Protein 1Q2F (pdb70)

Sequence (32 aa):
PPLSQETFSDLWKLLKKWKMRRNQFWVKVQRGPPLSQETFSDLWKLLKKWKMRRNQFWVKVQRGPPLSQETFSDLWKLLKKWKMRRNQFWVKVQRGPPLSQETFSDLWKLLKKWKMRRNQFWVKVQRGPPLSQETFSDLWKLLKKWKMRRNQFWVKVQRGPPLSQETFSDLWKLLKKWKMRRNQFWVKVQRGPPLSQETFSDLWKLLKKWKMRRNQFWVKVQRGPPLSQETFSDLWKLLKKWKMRRNQFWVKVQRGPPLSQETFSDLWKLLKKWKMRRNQFWVKVQRGPPLSQETFSDLWKLLKKWKMRRNQFWVKVQRGPPLSQETFSDLWKLLKKWKMRRNQFWVKVQRGPPLSQETFSDLWKLLKKWKMRRNQFWVKVQRGPPLSQETFSDLWKLLKKWKMRRNQFWVKVQRGPPLSQETFSDLWKLLKKWKMRRNQFWVKVQRGPPLSQETFSDLWKLLKKWKMRRNQFWVKVQRGPPLSQETFSDLWKLLKKWKMRRNQFWVKVQRGPPLSQETFSDLWKLLKKWKMRRNQFWVKVQRGPPLSQETFSDLWKLLKKWKMRRNQFWVKVQRGPPLSQETFSDLWKLLKKWKMRRNQFWVKVQRGPPLSQETFSDLWKLLKKWKMRRNQFWVKVQRGPPLSQETFSDLWKLLKKWKMRRNQFWVKVQRGPPLSQETFSDLWKLLKKWKMRRNQFWVKVQRGPPLSQETFSDLWKLLKKWKMRRNQFWVKVQRGPPLSQETFSDLWKLLKKWKMRRNQFWVKVQRGPPLSQETFSDLWKLLKKWKMRRNQFWVKVQRGPPLSQETFSDLWKLLKKWKMRRNQFWVKVQRGPPLSQETFSDLWKLLKKWKMRRNQFWVKVQRGPPLSQETFSDLWKLLKKWKMRRNQFWVKVQRGPPLSQETFSDLWKLLKKWKMRRNQFWVKVQRGPPLSQETFSDLWKLLKKWKMRRNQFWVKVQRG

Solvent-accessible surface area: 3358 Å² total; per-residue (Å²): 176,70,136,77,153,120,36,91,84,77,71,155,120,58,71,136,115,99,94,79,108,105,68,122,125,101,63,138,107,119,184,99

Nearest PDB structures (foldseek):
  1q2f-assembly1_A  TM=9.184E-01  e=1.263E-04  unclassified
  1q2f-assembly1_A  TM=9.815E-01  e=1.224E-04  unclassified
  1q2f-assembly1_A  TM=8.324E-01  e=9.329E-05  unclassified
  1q2f-assembly1_A  TM=7.516E-01  e=2.351E-04  unclassified
  1q2f-assembly1_A  TM=8.187E-01  e=6.203E-05  unclassified

Radius of gyration: 11.91 Å; Cα contacts (8 Å, |Δi|>4): 10; chains: 1; bounding box: 34×18×10 Å

Secondary structure (DSSP, 8-state):
---SSTTTTTHHHHTTTSHHIIIIIHHHHH--

Structure (mmCIF, N/CA/C/O backbone):
data_1Q2F
#
_entry.id   1Q2F
#
loop_
_atom_site.group_PDB
_atom_site.id
_atom_site.type_symbol
_atom_site.label_atom_id
_atom_site.label_alt_id
_atom_site.label_comp_id
_atom_site.label_asym_id
_atom_site.label_entity_id
_atom_site.label_seq_id
_atom_site.pdbx_PDB_ins_code
_atom_site.Cartn_x
_atom_site.Cartn_y
_atom_site.Cartn_z
_atom_site.occupancy
_atom_site.B_iso_or_equiv
_atom_site.auth_seq_id
_atom_site.auth_comp_id
_atom_site.auth_asym_id
_atom_site.auth_atom_id
_atom_site.pdbx_PDB_model_num
ATOM 1 N N . PRO A 1 1 ? -10.574 11.545 2.977 1.00 0.00 1 PRO A N 1
ATOM 2 C CA . PRO A 1 1 ? -11.806 10.795 2.859 1.00 0.00 1 PRO A CA 1
ATOM 3 C C . PRO A 1 1 ? -12.166 10.633 1.389 1.00 0.00 1 PRO A C 1
ATOM 4 O O . PRO A 1 1 ? -12.389 11.620 0.690 1.00 0.00 1 PRO A O 1
ATOM 15 N N . PRO A 1 2 ? -12.222 9.385 0.921 1.00 0.00 2 PRO A N 1
ATOM 16 C CA . PRO A 1 2 ? -12.547 9.040 -0.447 1.00 0.00 2 PRO A CA 1
ATOM 17 C C . PRO A 1 2 ? -14.031 9.274 -0.692 1.00 0.00 2 PRO A C 1
ATOM 18 O O . PRO A 1 2 ? -14.684 9.984 0.068 1.00 0.00 2 PRO A O 1
ATOM 29 N N . LEU A 1 3 ? -14.563 8.674 -1.760 1.00 0.00 3 LEU A N 1
ATOM 30 C CA . LEU A 1 3 ? -15.964 8.820 -2.102 1.00 0.00 3 LEU A CA 1
ATOM 31 C C . LEU A 1 3 ? -16.752 7.633 -1.568 1.00 0.00 3 LEU A C 1
ATOM 32 O O . LEU A 1 3 ? -17.885 7.399 -1.984 1.00 0.00 3 LEU A O 1
ATOM 48 N N . SER A 1 4 ? -16.150 6.882 -0.642 1.00 0.00 4 SER A N 1
ATOM 49 C CA . SER A 1 4 ? -16.799 5.726 -0.057 1.00 0.00 4 SER A CA 1
ATOM 50 C C . SER A 1 4 ? -17.166 4.731 -1.149 1.00 0.00 4 SER A C 1
ATOM 51 O O . SER A 1 4 ? -18.012 5.017 -1.994 1.00 0.00 4 SER A O 1
ATOM 59 N N . GLN A 1 5 ? -16.527 3.559 -1.130 1.00 0.00 5 GLN A N 1
ATOM 60 C CA . GLN A 1 5 ? -16.789 2.530 -2.116 1.00 0.00 5 GLN A CA 1
ATOM 61 C C . GLN A 1 5 ? -15.892 2.736 -3.329 1.00 0.00 5 GLN A C 1
ATOM 62 O O . GLN A 1 5 ? -15.414 1.771 -3.920 1.00 0.00 5 GLN A O 1
ATOM 76 N N . GLU A 1 6 ? -15.664 3.999 -3.698 1.00 0.00 6 GLU A N 1
ATOM 77 C CA . GLU A 1 6 ? -14.825 4.320 -4.835 1.00 0.00 6 GLU A CA 1
ATOM 78 C C . GLU A 1 6 ? -13.494 3.591 -4.721 1.00 0.00 6 GLU A C 1
ATOM 79 O O . GLU A 1 6 ? -13.045 2.961 -5.676 1.00 0.00 6 GLU A O 1
ATOM 91 N N . THR A 1 7 ? -12.862 3.676 -3.548 1.00 0.00 7 THR A N 1
ATOM 92 C CA . THR A 1 7 ? -11.590 3.023 -3.320 1.00 0.00 7 THR A CA 1
ATOM 93 C C . THR A 1 7 ? -11.815 1.650 -2.701 1.00 0.00 7 THR A C 1
ATOM 94 O O . THR A 1 7 ? -12.041 0.675 -3.414 1.00 0.00 7 THR A O 1
ATOM 105 N N . PHE A 1 8 ? -11.753 1.577 -1.370 1.00 0.00 8 PHE A N 1
ATOM 106 C CA . PHE A 1 8 ? -11.950 0.326 -0.665 1.00 0.00 8 PHE A CA 1
ATOM 107 C C . PHE A 1 8 ? -11.969 -0.829 -1.657 1.00 0.00 8 PHE A C 1
ATOM 108 O O . PHE A 1 8 ? -11.097 -1.694 -1.622 1.00 0.00 8 PHE A O 1
ATOM 125 N N . SER A 1 9 ? -12.968 -0.840 -2.543 1.00 0.00 9 SER A N 1
ATOM 126 C CA . SER A 1 9 ? -13.093 -1.886 -3.538 1.00 0.00 9 SER A CA 1
ATOM 127 C C . SER A 1 9 ? -11.712 -2.368 -3.957 1.00 0.00 9 SER A C 1
ATOM 128 O O . SER A 1 9 ? -11.383 -3.540 -3.788 1.00 0.00 9 SER A O 1
ATOM 136 N N . ASP A 1 10 ? -10.901 -1.460 -4.506 1.00 0.00 10 ASP A N 1
ATOM 137 C CA . ASP A 1 10 ? -9.562 -1.797 -4.945 1.00 0.00 10 ASP A CA 1
ATOM 138 C C . ASP A 1 10 ? -8.544 -1.265 -3.947 1.00 0.00 10 ASP A C 1
ATOM 139 O O . ASP A 1 10 ? -7.394 -1.699 -3.941 1.00 0.00 10 ASP A O 1
ATOM 148 N N . LEU A 1 11 ? -8.969 -0.323 -3.102 1.00 0.00 11 LEU A N 1
ATOM 149 C CA . LEU A 1 11 ? -8.094 0.261 -2.105 1.00 0.00 11 LEU A CA 1
ATOM 150 C C . LEU A 1 11 ? -7.745 -0.779 -1.050 1.00 0.00 11 LEU A C 1
ATOM 151 O O . LEU A 1 11 ? -6.601 -1.218 -0.962 1.00 0.00 11 LEU A O 1
ATOM 167 N N . TRP A 1 12 ? -8.736 -1.172 -0.246 1.00 0.00 12 TRP A N 1
ATOM 168 C CA . TRP A 1 12 ? -8.525 -2.158 0.795 1.00 0.00 12 TRP A CA 1
ATOM 169 C C . TRP A 1 12 ? -7.827 -3.381 0.217 1.00 0.00 12 TRP A C 1
ATOM 170 O O . TRP A 1 12 ? -6.993 -3.994 0.880 1.00 0.00 12 TRP A O 1
ATOM 191 N N . LYS A 1 13 ? -8.170 -3.735 -1.024 1.00 0.00 13 LYS A N 1
ATOM 192 C CA . LYS A 1 13 ? -7.575 -4.881 -1.682 1.00 0.00 13 LYS A CA 1
ATOM 193 C C . LYS A 1 13 ? -6.147 -4.556 -2.098 1.00 0.00 13 LYS A C 1
ATOM 194 O O . LYS A 1 13 ? -5.296 -5.440 -2.148 1.00 0.00 13 LYS A O 1
ATOM 213 N N . LEU A 1 14 ? -5.887 -3.280 -2.396 1.00 0.00 14 LEU A N 1
ATOM 214 C CA . LEU A 1 14 ? -4.566 -2.845 -2.805 1.00 0.00 14 LEU A CA 1
ATOM 215 C C . LEU A 1 14 ? -3.544 -3.231 -1.746 1.00 0.00 14 LEU A C 1
ATOM 216 O O . LEU A 1 14 ? -2.498 -3.792 -2.065 1.00 0.00 14 LEU A O 1
ATOM 232 N N . LEU A 1 15 ? -3.849 -2.929 -0.481 1.00 0.00 15 LEU A N 1
ATOM 233 C CA . LEU A 1 15 ? -2.958 -3.245 0.617 1.00 0.00 15 LEU A CA 1
ATOM 234 C C . LEU A 1 15 ? -2.812 -4.755 0.745 1.00 0.00 15 LEU A C 1
ATOM 235 O O . LEU A 1 15 ? -1.933 -5.237 1.457 1.00 0.00 15 LEU A O 1
ATOM 251 N N . LYS A 1 16 ? -3.675 -5.501 0.053 1.00 0.00 16 LYS A N 1
ATOM 252 C CA . LYS A 1 16 ? -3.637 -6.949 0.094 1.00 0.00 16 LYS A CA 1
ATOM 253 C C . LYS A 1 16 ? -2.486 -7.461 -0.762 1.00 0.00 16 LYS A C 1
ATOM 254 O O . LYS A 1 16 ? -2.414 -8.650 -1.062 1.00 0.00 16 LYS A O 1
ATOM 273 N N . LYS A 1 17 ? -1.585 -6.558 -1.154 1.00 0.00 17 LYS A N 1
ATOM 274 C CA . LYS A 1 17 ? -0.445 -6.922 -1.971 1.00 0.00 17 LYS A CA 1
ATOM 275 C C . LYS A 1 17 ? 0.585 -5.802 -1.954 1.00 0.00 17 LYS A C 1
ATOM 276 O O . LYS A 1 17 ? 1.786 -6.059 -1.961 1.00 0.00 17 LYS A O 1
ATOM 295 N N . TRP A 1 18 ? 0.112 -4.553 -1.932 1.00 0.00 18 TRP A N 1
ATOM 296 C CA . TRP A 1 18 ? 0.995 -3.405 -1.912 1.00 0.00 18 TRP A CA 1
ATOM 297 C C . TRP A 1 18 ? 1.629 -3.262 -0.536 1.00 0.00 18 TRP A C 1
ATOM 298 O O . TRP A 1 18 ? 2.826 -3.008 -0.424 1.00 0.00 18 TRP A O 1
ATOM 319 N N . LYS A 1 19 ? 0.822 -3.427 0.515 1.00 0.00 19 LYS A N 1
ATOM 320 C CA . LYS A 1 19 ? 1.308 -3.316 1.875 1.00 0.00 19 LYS A CA 1
ATOM 321 C C . LYS A 1 19 ? 2.712 -3.894 1.973 1.00 0.00 19 LYS A C 1
ATOM 322 O O . LYS A 1 19 ? 3.589 -3.299 2.595 1.00 0.00 19 LYS A O 1
ATOM 341 N N . MET A 1 20 ? 2.925 -5.058 1.355 1.00 0.00 20 MET A N 1
ATOM 342 C CA . MET A 1 20 ? 4.219 -5.708 1.378 1.00 0.00 20 MET A CA 1
ATOM 343 C C . MET A 1 20 ? 5.325 -4.663 1.334 1.00 0.00 20 MET A C 1
ATOM 344 O O . MET A 1 20 ? 6.296 -4.751 2.082 1.00 0.00 20 MET A O 1
ATOM 358 N N . ARG A 1 21 ? 5.174 -3.671 0.454 1.00 0.00 21 ARG A N 1
ATOM 359 C CA . ARG A 1 21 ? 6.158 -2.615 0.316 1.00 0.00 21 ARG A CA 1
ATOM 360 C C . ARG A 1 21 ? 5.778 -1.438 1.203 1.00 0.00 21 ARG A C 1
ATOM 361 O O . ARG A 1 21 ? 6.626 -0.883 1.898 1.00 0.00 21 ARG A O 1
ATOM 382 N N . ARG A 1 22 ? 4.499 -1.057 1.177 1.00 0.00 22 ARG A N 1
ATOM 383 C CA . ARG A 1 22 ? 4.014 0.050 1.975 1.00 0.00 22 ARG A CA 1
ATOM 384 C C . ARG A 1 22 ? 4.150 -0.282 3.455 1.00 0.00 22 ARG A C 1
ATOM 385 O O . ARG A 1 22 ? 3.545 0.375 4.299 1.00 0.00 22 ARG A O 1
ATOM 406 N N . ASN A 1 23 ? 4.949 -1.305 3.768 1.00 0.00 23 ASN A N 1
ATOM 407 C CA . ASN A 1 23 ? 5.159 -1.716 5.141 1.00 0.00 23 ASN A CA 1
ATOM 408 C C . ASN A 1 23 ? 6.592 -2.195 5.326 1.00 0.00 23 ASN A C 1
ATOM 409 O O . ASN A 1 23 ? 6.913 -2.830 6.328 1.00 0.00 23 ASN A O 1
ATOM 420 N N . GLN A 1 24 ? 7.455 -1.889 4.354 1.00 0.00 24 GLN A N 1
ATOM 421 C CA . GLN A 1 24 ? 8.846 -2.290 4.414 1.00 0.00 24 GLN A CA 1
ATOM 422 C C . GLN A 1 24 ? 9.634 -1.585 3.318 1.00 0.00 24 GLN A C 1
ATOM 423 O O . GLN A 1 24 ? 10.015 -0.427 3.471 1.00 0.00 24 GLN A O 1
ATOM 437 N N . PHE A 1 25 ? 9.878 -2.288 2.209 1.00 0.00 25 PHE A N 1
ATOM 438 C CA . PHE A 1 25 ? 10.617 -1.725 1.097 1.00 0.00 25 PHE A CA 1
ATOM 439 C C . PHE A 1 25 ? 10.299 -0.243 0.962 1.00 0.00 25 PHE A C 1
ATOM 440 O O . PHE A 1 25 ? 11.183 0.559 0.669 1.00 0.00 25 PHE A O 1
ATOM 457 N N . TRP A 1 26 ? 9.033 0.121 1.177 1.00 0.00 26 TRP A N 1
ATOM 458 C CA . TRP A 1 26 ? 8.611 1.504 1.079 1.00 0.00 26 TRP A CA 1
ATOM 459 C C . TRP A 1 26 ? 9.541 2.388 1.898 1.00 0.00 26 TRP A C 1
ATOM 460 O O . TRP A 1 26 ? 9.939 3.460 1.446 1.00 0.00 26 TRP A O 1
ATOM 481 N N . VAL A 1 27 ? 9.886 1.936 3.105 1.00 0.00 27 VAL A N 1
ATOM 482 C CA . VAL A 1 27 ? 10.766 2.685 3.980 1.00 0.00 27 VAL A CA 1
ATOM 483 C C . VAL A 1 27 ? 11.893 3.306 3.167 1.00 0.00 27 VAL A C 1
ATOM 484 O O . VAL A 1 27 ? 12.218 4.478 3.347 1.00 0.00 27 VAL A O 1
ATOM 497 N N . LYS A 1 28 ? 12.489 2.518 2.270 1.00 0.00 28 LYS A N 1
ATOM 498 C CA . LYS A 1 28 ? 13.574 2.995 1.437 1.00 0.00 28 LYS A CA 1
ATOM 499 C C . LYS A 1 28 ? 13.079 4.115 0.532 1.00 0.00 28 LYS A C 1
ATOM 500 O O . LYS A 1 28 ? 13.799 5.079 0.283 1.00 0.00 28 LYS A O 1
ATOM 519 N N . VAL A 1 29 ? 11.845 3.984 0.040 1.00 0.00 29 VAL A N 1
ATOM 520 C CA . VAL A 1 29 ? 11.260 4.982 -0.832 1.00 0.00 29 VAL A CA 1
ATOM 521 C C . VAL A 1 29 ? 11.502 6.371 -0.261 1.00 0.00 29 VAL A C 1
ATOM 522 O O . VAL A 1 29 ? 11.370 7.367 -0.969 1.00 0.00 29 VAL A O 1
ATOM 535 N N . GLN A 1 30 ? 11.859 6.436 1.024 1.00 0.00 30 GLN A N 1
ATOM 536 C CA . GLN A 1 30 ? 12.117 7.702 1.682 1.00 0.00 30 GLN A CA 1
ATOM 537 C C . GLN A 1 30 ? 13.611 7.990 1.680 1.00 0.00 30 GLN A C 1
ATOM 538 O O . GLN A 1 30 ? 14.027 9.123 1.448 1.00 0.00 30 GLN A O 1
ATOM 552 N N . ARG A 1 31 ? 14.419 6.959 1.939 1.00 0.00 31 ARG A N 1
ATOM 553 C CA . ARG A 1 31 ? 15.861 7.105 1.967 1.00 0.00 31 ARG A CA 1
ATOM 554 C C . ARG A 1 31 ? 16.227 8.524 2.379 1.00 0.00 31 ARG A C 1
ATOM 555 O O . ARG A 1 31 ? 16.392 9.396 1.528 1.00 0.00 31 ARG A O 1
ATOM 576 N N . GLY A 1 32 ? 16.355 8.755 3.687 1.00 0.00 32 GLY A N 1
ATOM 577 C CA . GLY A 1 32 ? 16.700 10.067 4.198 1.00 0.00 32 GLY A CA 1
ATOM 578 C C . GLY A 1 32 ? 15.678 11.098 3.741 1.00 0.00 32 GLY A C 1
ATOM 579 O O . GLY A 1 32 ? 15.886 12.298 3.906 1.00 0.00 32 GLY A O 1
ATOM 583 N N . PRO A 1 1 ? -11.411 11.973 1.227 1.00 0.00 1 PRO A N 2
ATOM 584 C CA . PRO A 1 1 ? -12.811 11.617 1.319 1.00 0.00 1 PRO A CA 2
ATOM 585 C C . PRO A 1 1 ? -13.341 11.268 -0.064 1.00 0.00 1 PRO A C 2
ATOM 586 O O . PRO A 1 1 ? -13.995 12.088 -0.706 1.00 0.00 1 PRO A O 2
ATOM 597 N N . PRO A 1 2 ? -13.057 10.048 -0.524 1.00 0.00 2 PRO A N 2
ATOM 598 C CA . PRO A 1 2 ? -13.477 9.544 -1.814 1.00 0.00 2 PRO A CA 2
ATOM 599 C C . PRO A 1 2 ? -14.973 9.263 -1.791 1.00 0.00 2 PRO A C 2
ATOM 600 O O . PRO A 1 2 ? -15.527 8.756 -2.763 1.00 0.00 2 PRO A O 2
ATOM 611 N N . LEU A 1 3 ? -15.626 9.594 -0.674 1.00 0.00 3 LEU A N 2
ATOM 612 C CA . LEU A 1 3 ? -17.051 9.376 -0.529 1.00 0.00 3 LEU A CA 2
ATOM 613 C C . LEU A 1 3 ? -17.309 7.959 -0.037 1.00 0.00 3 LEU A C 2
ATOM 614 O O . LEU A 1 3 ? -18.458 7.563 0.148 1.00 0.00 3 LEU A O 2
ATOM 630 N N . SER A 1 4 ? -16.236 7.194 0.176 1.00 0.00 4 SER A N 2
ATOM 631 C CA . SER A 1 4 ? -16.352 5.828 0.646 1.00 0.00 4 SER A CA 2
ATOM 632 C C . SER A 1 4 ? -16.784 4.923 -0.499 1.00 0.00 4 SER A C 2
ATOM 633 O O . SER A 1 4 ? -17.663 5.283 -1.280 1.00 0.00 4 SER A O 2
ATOM 641 N N . GLN A 1 5 ? -16.165 3.744 -0.597 1.00 0.00 5 GLN A N 2
ATOM 642 C CA . GLN A 1 5 ? -16.488 2.796 -1.643 1.00 0.00 5 GLN A CA 2
ATOM 643 C C . GLN A 1 5 ? -15.624 3.062 -2.867 1.00 0.00 5 GLN A C 2
ATOM 644 O O . GLN A 1 5 ? -15.205 2.129 -3.549 1.00 0.00 5 GLN A O 2
ATOM 658 N N . GLU A 1 6 ? -15.355 4.340 -3.145 1.00 0.00 6 GLU A N 2
ATOM 659 C CA . GLU A 1 6 ? -14.542 4.719 -4.283 1.00 0.00 6 GLU A CA 2
ATOM 660 C C . GLU A 1 6 ? -13.231 3.944 -4.265 1.00 0.00 6 GLU A C 2
ATOM 661 O O . GLU A 1 6 ? -12.829 3.375 -5.277 1.00 0.00 6 GLU A O 2
ATOM 673 N N . THR A 1 7 ? -12.565 3.922 -3.108 1.00 0.00 7 THR A N 2
ATOM 674 C CA . THR A 1 7 ? -11.307 3.217 -2.968 1.00 0.00 7 THR A CA 2
ATOM 675 C C . THR A 1 7 ? -11.556 1.812 -2.440 1.00 0.00 7 THR A C 2
ATOM 676 O O . THR A 1 7 ? -11.834 0.896 -3.211 1.00 0.00 7 THR A O 2
ATOM 687 N N . PHE A 1 8 ? -11.457 1.642 -1.119 1.00 0.00 8 PHE A N 2
ATOM 688 C CA . PHE A 1 8 ? -11.672 0.352 -0.497 1.00 0.00 8 PHE A CA 2
ATOM 689 C C . PHE A 1 8 ? -11.756 -0.729 -1.566 1.00 0.00 8 PHE A C 2
ATOM 690 O O . PHE A 1 8 ? -10.911 -1.620 -1.617 1.00 0.00 8 PHE A O 2
ATOM 707 N N . SER A 1 9 ? -12.779 -0.649 -2.420 1.00 0.00 9 SER A N 2
ATOM 708 C CA . SER A 1 9 ? -12.965 -1.618 -3.481 1.00 0.00 9 SER A CA 2
ATOM 709 C C . SER A 1 9 ? -11.612 -2.109 -3.975 1.00 0.00 9 SER A C 2
ATOM 710 O O . SER A 1 9 ? -11.316 -3.300 -3.898 1.00 0.00 9 SER A O 2
ATOM 718 N N . ASP A 1 10 ? -10.791 -1.189 -4.484 1.00 0.00 10 ASP A N 2
ATOM 719 C CA . ASP A 1 10 ? -9.476 -1.532 -4.987 1.00 0.00 10 ASP A CA 2
ATOM 720 C C . ASP A 1 10 ? -8.414 -1.115 -3.980 1.00 0.00 10 ASP A C 2
ATOM 721 O O . ASP A 1 10 ? -7.288 -1.607 -4.024 1.00 0.00 10 ASP A O 2
ATOM 730 N N . LEU A 1 11 ? -8.774 -0.206 -3.071 1.00 0.00 11 LEU A N 2
ATOM 731 C CA . LEU A 1 11 ? -7.853 0.271 -2.059 1.00 0.00 11 LEU A CA 2
ATOM 732 C C . LEU A 1 11 ? -7.510 -0.859 -1.099 1.00 0.00 11 LEU A C 2
ATOM 733 O O . LEU A 1 11 ? -6.388 -1.362 -1.104 1.00 0.00 11 LEU A O 2
ATOM 749 N N . TRP A 1 12 ? -8.479 -1.258 -0.272 1.00 0.00 12 TRP A N 2
ATOM 750 C CA . TRP A 1 12 ? -8.271 -2.326 0.685 1.00 0.00 12 TRP A CA 2
ATOM 751 C C . TRP A 1 12 ? -7.658 -3.533 -0.010 1.00 0.00 12 TRP A C 2
ATOM 752 O O . TRP A 1 12 ? -6.812 -4.218 0.561 1.00 0.00 12 TRP A O 2
ATOM 773 N N . LYS A 1 13 ? -8.087 -3.793 -1.248 1.00 0.00 13 LYS A N 2
ATOM 774 C CA . LYS A 1 13 ? -7.578 -4.914 -2.012 1.00 0.00 13 LYS A CA 2
ATOM 775 C C . LYS A 1 13 ? -6.139 -4.647 -2.427 1.00 0.00 13 LYS A C 2
ATOM 776 O O . LYS A 1 13 ? -5.336 -5.573 -2.524 1.00 0.00 13 LYS A O 2
ATOM 795 N N . LEU A 1 14 ? -5.813 -3.376 -2.674 1.00 0.00 14 LEU A N 2
ATOM 796 C CA . LEU A 1 14 ? -4.474 -2.993 -3.077 1.00 0.00 14 LEU A CA 2
ATOM 797 C C . LEU A 1 14 ? -3.478 -3.384 -1.995 1.00 0.00 14 LEU A C 2
ATOM 798 O O . LEU A 1 14 ? -2.433 -3.962 -2.289 1.00 0.00 14 LEU A O 2
ATOM 814 N N . LEU A 1 15 ? -3.802 -3.067 -0.739 1.00 0.00 15 LEU A N 2
ATOM 815 C CA . LEU A 1 15 ? -2.937 -3.385 0.379 1.00 0.00 15 LEU A CA 2
ATOM 816 C C . LEU A 1 15 ? -2.832 -4.896 0.537 1.00 0.00 15 LEU A C 2
ATOM 817 O O . LEU A 1 15 ? -1.984 -5.387 1.279 1.00 0.00 15 LEU A O 2
ATOM 833 N N . LYS A 1 16 ? -3.696 -5.633 -0.165 1.00 0.00 16 LYS A N 2
ATOM 834 C CA . LYS A 1 16 ? -3.694 -7.080 -0.099 1.00 0.00 16 LYS A CA 2
ATOM 835 C C . LYS A 1 16 ? -2.531 -7.635 -0.909 1.00 0.00 16 LYS A C 2
ATOM 836 O O . LYS A 1 16 ? -2.477 -8.831 -1.183 1.00 0.00 16 LYS A O 2
ATOM 855 N N . LYS A 1 17 ? -1.598 -6.760 -1.292 1.00 0.00 17 LYS A N 2
ATOM 856 C CA . LYS A 1 17 ? -0.443 -7.167 -2.067 1.00 0.00 17 LYS A CA 2
ATOM 857 C C . LYS A 1 17 ? 0.611 -6.069 -2.042 1.00 0.00 17 LYS A C 2
ATOM 858 O O . LYS A 1 17 ? 1.805 -6.353 -1.993 1.00 0.00 17 LYS A O 2
ATOM 877 N N . TRP A 1 18 ? 0.166 -4.810 -2.075 1.00 0.00 18 TRP A N 2
ATOM 878 C CA . TRP A 1 18 ? 1.074 -3.681 -2.053 1.00 0.00 18 TRP A CA 2
ATOM 879 C C . TRP A 1 18 ? 1.671 -3.523 -0.663 1.00 0.00 18 TRP A C 2
ATOM 880 O O . TRP A 1 18 ? 2.868 -3.279 -0.522 1.00 0.00 18 TRP A O 2
ATOM 901 N N . LYS A 1 19 ? 0.834 -3.662 0.368 1.00 0.00 19 LYS A N 2
ATOM 902 C CA . LYS A 1 19 ? 1.283 -3.534 1.739 1.00 0.00 19 LYS A CA 2
ATOM 903 C C . LYS A 1 19 ? 2.682 -4.117 1.883 1.00 0.00 19 LYS A C 2
ATOM 904 O O . LYS A 1 19 ? 3.540 -3.525 2.534 1.00 0.00 19 LYS A O 2
ATOM 923 N N . MET A 1 20 ? 2.911 -5.281 1.271 1.00 0.00 20 MET A N 2
ATOM 924 C CA . MET A 1 20 ? 4.203 -5.935 1.337 1.00 0.00 20 MET A CA 2
ATOM 925 C C . MET A 1 20 ? 5.311 -4.892 1.367 1.00 0.00 20 MET A C 2
ATOM 926 O O . MET A 1 20 ? 6.249 -5.002 2.153 1.00 0.00 20 MET A O 2
ATOM 940 N N . ARG A 1 21 ? 5.199 -3.877 0.507 1.00 0.00 21 ARG A N 2
ATOM 941 C CA . ARG A 1 21 ? 6.189 -2.821 0.438 1.00 0.00 21 ARG A CA 2
ATOM 942 C C . ARG A 1 21 ? 5.732 -1.631 1.268 1.00 0.00 21 ARG A C 2
ATOM 943 O O . ARG A 1 21 ? 6.519 -1.053 2.015 1.00 0.00 21 ARG A O 2
ATOM 964 N N . ARG A 1 22 ? 4.455 -1.264 1.137 1.00 0.00 22 ARG A N 2
ATOM 965 C CA . ARG A 1 22 ? 3.901 -0.146 1.873 1.00 0.00 22 ARG A CA 2
ATOM 966 C C . ARG A 1 22 ? 3.898 -0.460 3.362 1.00 0.00 22 ARG A C 2
ATOM 967 O O . ARG A 1 22 ? 3.195 0.189 4.134 1.00 0.00 22 ARG A O 2
ATOM 988 N N . ASN A 1 23 ? 4.687 -1.459 3.766 1.00 0.00 23 ASN A N 2
ATOM 989 C CA . ASN A 1 23 ? 4.770 -1.850 5.158 1.00 0.00 23 ASN A CA 2
ATOM 990 C C . ASN A 1 23 ? 6.193 -2.274 5.494 1.00 0.00 23 ASN A C 2
ATOM 991 O O . ASN A 1 23 ? 6.436 -2.869 6.542 1.00 0.00 23 ASN A O 2
ATOM 1002 N N . GLN A 1 24 ? 7.136 -1.965 4.600 1.00 0.00 24 GLN A N 2
ATOM 1003 C CA . GLN A 1 24 ? 8.527 -2.315 4.805 1.00 0.00 24 GLN A CA 2
ATOM 1004 C C . GLN A 1 24 ? 9.390 -1.641 3.748 1.00 0.00 24 GLN A C 2
ATOM 1005 O O . GLN A 1 24 ? 9.731 -0.467 3.878 1.00 0.00 24 GLN A O 2
ATOM 1019 N N . PHE A 1 25 ? 9.744 -2.386 2.699 1.00 0.00 25 PHE A N 2
ATOM 1020 C CA . PHE A 1 25 ? 10.564 -1.856 1.628 1.00 0.00 25 PHE A CA 2
ATOM 1021 C C . PHE A 1 25 ? 10.245 -0.383 1.414 1.00 0.00 25 PHE A C 2
ATOM 1022 O O . PHE A 1 25 ? 11.144 0.421 1.178 1.00 0.00 25 PHE A O 2
ATOM 1039 N N . TRP A 1 26 ? 8.960 -0.030 1.497 1.00 0.00 26 TRP A N 2
ATOM 1040 C CA . TRP A 1 26 ? 8.535 1.343 1.313 1.00 0.00 26 TRP A CA 2
ATOM 1041 C C . TRP A 1 26 ? 9.377 2.267 2.181 1.00 0.00 26 TRP A C 2
ATOM 1042 O O . TRP A 1 26 ? 9.805 3.327 1.731 1.00 0.00 26 TRP A O 2
ATOM 1063 N N . VAL A 1 27 ? 9.613 1.861 3.431 1.00 0.00 27 VAL A N 2
ATOM 1064 C CA . VAL A 1 27 ? 10.401 2.651 4.356 1.00 0.00 27 VAL A CA 2
ATOM 1065 C C . VAL A 1 27 ? 11.591 3.260 3.628 1.00 0.00 27 VAL A C 2
ATOM 1066 O O . VAL A 1 27 ? 11.884 4.441 3.794 1.00 0.00 27 VAL A O 2
ATOM 1079 N N . LYS A 1 28 ? 12.278 2.448 2.820 1.00 0.00 28 LYS A N 2
ATOM 1080 C CA . LYS A 1 28 ? 13.430 2.911 2.073 1.00 0.00 28 LYS A CA 2
ATOM 1081 C C . LYS A 1 28 ? 13.009 3.993 1.089 1.00 0.00 28 LYS A C 2
ATOM 1082 O O . LYS A 1 28 ? 13.740 4.957 0.872 1.00 0.00 28 LYS A O 2
ATOM 1101 N N . VAL A 1 29 ? 11.825 3.831 0.493 1.00 0.00 29 VAL A N 2
ATOM 1102 C CA . VAL A 1 29 ? 11.313 4.791 -0.464 1.00 0.00 29 VAL A CA 2
ATOM 1103 C C . VAL A 1 29 ? 11.490 6.202 0.078 1.00 0.00 29 VAL A C 2
ATOM 1104 O O . VAL A 1 29 ? 11.413 7.172 -0.673 1.00 0.00 29 VAL A O 2
ATOM 1117 N N . GLN A 1 30 ? 11.728 6.316 1.387 1.00 0.00 30 GLN A N 2
ATOM 1118 C CA . GLN A 1 30 ? 11.914 7.606 2.020 1.00 0.00 30 GLN A CA 2
ATOM 1119 C C . GLN A 1 30 ? 13.400 7.909 2.149 1.00 0.00 30 GLN A C 2
ATOM 1120 O O . GLN A 1 30 ? 13.827 9.039 1.925 1.00 0.00 30 GLN A O 2
ATOM 1134 N N . ARG A 1 31 ? 14.189 6.894 2.511 1.00 0.00 31 ARG A N 2
ATOM 1135 C CA . ARG A 1 31 ? 15.620 7.056 2.668 1.00 0.00 31 ARG A CA 2
ATOM 1136 C C . ARG A 1 31 ? 15.936 8.489 3.072 1.00 0.00 31 ARG A C 2
ATOM 1137 O O . ARG A 1 31 ? 15.875 8.831 4.251 1.00 0.00 31 ARG A O 2
ATOM 1158 N N . GLY A 1 32 ? 16.273 9.328 2.090 1.00 0.00 32 GLY A N 2
ATOM 1159 C CA . GLY A 1 32 ? 16.594 10.717 2.354 1.00 0.00 32 GLY A CA 2
ATOM 1160 C C . GLY A 1 32 ? 16.109 11.596 1.210 1.00 0.00 32 GLY A C 2
ATOM 1161 O O . GLY A 1 32 ? 15.394 12.571 1.433 1.00 0.00 32 GLY A O 2
ATOM 1165 N N . PRO A 1 1 ? -8.493 10.185 3.637 1.00 0.00 1 PRO A N 3
ATOM 1166 C CA . PRO A 1 1 ? -9.933 10.086 3.752 1.00 0.00 1 PRO A CA 3
ATOM 1167 C C . PRO A 1 1 ? -10.557 10.094 2.364 1.00 0.00 1 PRO A C 3
ATOM 1168 O O . PRO A 1 1 ? -10.848 11.156 1.818 1.00 0.00 1 PRO A O 3
ATOM 1179 N N . PRO A 1 2 ? -10.761 8.905 1.793 1.00 0.00 2 PRO A N 3
ATOM 1180 C CA . PRO A 1 2 ? -11.342 8.719 0.481 1.00 0.00 2 PRO A CA 3
ATOM 1181 C C . PRO A 1 2 ? -12.832 9.028 0.534 1.00 0.00 2 PRO A C 3
ATOM 1182 O O . PRO A 1 2 ? -13.300 9.678 1.466 1.00 0.00 2 PRO A O 3
ATOM 1193 N N . LEU A 1 3 ? -13.576 8.561 -0.471 1.00 0.00 3 LEU A N 3
ATOM 1194 C CA . LEU A 1 3 ? -15.006 8.790 -0.534 1.00 0.00 3 LEU A CA 3
ATOM 1195 C C . LEU A 1 3 ? -15.747 7.586 0.028 1.00 0.00 3 LEU A C 3
ATOM 1196 O O . LEU A 1 3 ? -16.951 7.445 -0.175 1.00 0.00 3 LEU A O 3
ATOM 1212 N N . SER A 1 4 ? -15.025 6.716 0.738 1.00 0.00 4 SER A N 3
ATOM 1213 C CA . SER A 1 4 ? -15.617 5.531 1.325 1.00 0.00 4 SER A CA 3
ATOM 1214 C C . SER A 1 4 ? -16.114 4.602 0.227 1.00 0.00 4 SER A C 3
ATOM 1215 O O . SER A 1 4 ? -16.937 4.996 -0.597 1.00 0.00 4 SER A O 3
ATOM 1223 N N . GLN A 1 5 ? -15.613 3.365 0.217 1.00 0.00 5 GLN A N 3
ATOM 1224 C CA . GLN A 1 5 ? -16.007 2.389 -0.778 1.00 0.00 5 GLN A CA 3
ATOM 1225 C C . GLN A 1 5 ? -15.285 2.666 -2.089 1.00 0.00 5 GLN A C 3
ATOM 1226 O O . GLN A 1 5 ? -14.708 1.760 -2.686 1.00 0.00 5 GLN A O 3
ATOM 1240 N N . GLU A 1 6 ? -15.317 3.924 -2.536 1.00 0.00 6 GLU A N 3
ATOM 1241 C CA . GLU A 1 6 ? -14.664 4.310 -3.771 1.00 0.00 6 GLU A CA 3
ATOM 1242 C C . GLU A 1 6 ? -13.337 3.578 -3.908 1.00 0.00 6 GLU A C 3
ATOM 1243 O O . GLU A 1 6 ? -13.031 3.034 -4.967 1.00 0.00 6 GLU A O 3
ATOM 1255 N N . THR A 1 7 ? -12.546 3.564 -2.832 1.00 0.00 7 THR A N 3
ATOM 1256 C CA . THR A 1 7 ? -11.260 2.898 -2.841 1.00 0.00 7 THR A CA 3
ATOM 1257 C C . THR A 1 7 ? -11.399 1.493 -2.273 1.00 0.00 7 THR A C 3
ATOM 1258 O O . THR A 1 7 ? -11.769 0.565 -2.989 1.00 0.00 7 THR A O 3
ATOM 1269 N N . PHE A 1 8 ? -11.103 1.338 -0.981 1.00 0.00 8 PHE A N 3
ATOM 1270 C CA . PHE A 1 8 ? -11.197 0.049 -0.326 1.00 0.00 8 PHE A CA 3
ATOM 1271 C C . PHE A 1 8 ? -11.436 -1.041 -1.361 1.00 0.00 8 PHE A C 3
ATOM 1272 O O . PHE A 1 8 ? -10.596 -1.918 -1.547 1.00 0.00 8 PHE A O 3
ATOM 1289 N N . SER A 1 9 ? -12.586 -0.983 -2.037 1.00 0.00 9 SER A N 3
ATOM 1290 C CA . SER A 1 9 ? -12.927 -1.962 -3.049 1.00 0.00 9 SER A CA 3
ATOM 1291 C C . SER A 1 9 ? -11.667 -2.420 -3.770 1.00 0.00 9 SER A C 3
ATOM 1292 O O . SER A 1 9 ? -11.330 -3.602 -3.746 1.00 0.00 9 SER A O 3
ATOM 1300 N N . ASP A 1 10 ? -10.970 -1.480 -4.412 1.00 0.00 10 ASP A N 3
ATOM 1301 C CA . ASP A 1 10 ? -9.753 -1.790 -5.136 1.00 0.00 10 ASP A CA 3
ATOM 1302 C C . ASP A 1 10 ? -8.545 -1.528 -4.248 1.00 0.00 10 ASP A C 3
ATOM 1303 O O . ASP A 1 10 ? -7.502 -2.155 -4.415 1.00 0.00 10 ASP A O 3
ATOM 1312 N N . LEU A 1 11 ? -8.689 -0.598 -3.301 1.00 0.00 11 LEU A N 3
ATOM 1313 C CA . LEU A 1 11 ? -7.611 -0.258 -2.393 1.00 0.00 11 LEU A CA 3
ATOM 1314 C C . LEU A 1 11 ? -7.309 -1.441 -1.484 1.00 0.00 11 LEU A C 3
ATOM 1315 O O . LEU A 1 11 ? -6.243 -2.045 -1.581 1.00 0.00 11 LEU A O 3
ATOM 1331 N N . TRP A 1 12 ? -8.251 -1.772 -0.598 1.00 0.00 12 TRP A N 3
ATOM 1332 C CA . TRP A 1 12 ? -8.078 -2.881 0.319 1.00 0.00 12 TRP A CA 3
ATOM 1333 C C . TRP A 1 12 ? -7.618 -4.116 -0.443 1.00 0.00 12 TRP A C 3
ATOM 1334 O O . TRP A 1 12 ? -6.783 -4.874 0.046 1.00 0.00 12 TRP A O 3
ATOM 1355 N N . LYS A 1 13 ? -8.165 -4.316 -1.644 1.00 0.00 13 LYS A N 3
ATOM 1356 C CA . LYS A 1 13 ? -7.808 -5.456 -2.464 1.00 0.00 13 LYS A CA 3
ATOM 1357 C C . LYS A 1 13 ? -6.408 -5.269 -3.031 1.00 0.00 13 LYS A C 3
ATOM 1358 O O . LYS A 1 13 ? -5.689 -6.241 -3.250 1.00 0.00 13 LYS A O 3
ATOM 1377 N N . LEU A 1 14 ? -6.023 -4.013 -3.269 1.00 0.00 14 LEU A N 3
ATOM 1378 C CA . LEU A 1 14 ? -4.713 -3.703 -3.808 1.00 0.00 14 LEU A CA 3
ATOM 1379 C C . LEU A 1 14 ? -3.653 -3.895 -2.733 1.00 0.00 14 LEU A C 3
ATOM 1380 O O . LEU A 1 14 ? -2.562 -4.386 -3.014 1.00 0.00 14 LEU A O 3
ATOM 1396 N N . LEU A 1 15 ? -3.977 -3.507 -1.497 1.00 0.00 15 LEU A N 3
ATOM 1397 C CA . LEU A 1 15 ? -3.055 -3.638 -0.387 1.00 0.00 15 LEU A CA 3
ATOM 1398 C C . LEU A 1 15 ? -2.808 -5.111 -0.091 1.00 0.00 15 LEU A C 3
ATOM 1399 O O . LEU A 1 15 ? -1.909 -5.450 0.674 1.00 0.00 15 LEU A O 3
ATOM 1415 N N . LYS A 1 16 ? -3.610 -5.986 -0.702 1.00 0.00 16 LYS A N 3
ATOM 1416 C CA . LYS A 1 16 ? -3.474 -7.415 -0.500 1.00 0.00 16 LYS A CA 3
ATOM 1417 C C . LYS A 1 16 ? -2.213 -7.917 -1.189 1.00 0.00 16 LYS A C 3
ATOM 1418 O O . LYS A 1 16 ? -2.034 -9.121 -1.361 1.00 0.00 16 LYS A O 3
ATOM 1437 N N . LYS A 1 17 ? -1.337 -6.990 -1.583 1.00 0.00 17 LYS A N 3
ATOM 1438 C CA . LYS A 1 17 ? -0.099 -7.344 -2.249 1.00 0.00 17 LYS A CA 3
ATOM 1439 C C . LYS A 1 17 ? 0.844 -6.149 -2.258 1.00 0.00 17 LYS A C 3
ATOM 1440 O O . LYS A 1 17 ? 2.057 -6.314 -2.371 1.00 0.00 17 LYS A O 3
ATOM 1459 N N . TRP A 1 18 ? 0.285 -4.943 -2.138 1.00 0.00 18 TRP A N 3
ATOM 1460 C CA . TRP A 1 18 ? 1.081 -3.732 -2.131 1.00 0.00 18 TRP A CA 3
ATOM 1461 C C . TRP A 1 18 ? 1.464 -3.371 -0.703 1.00 0.00 18 TRP A C 3
ATOM 1462 O O . TRP A 1 18 ? 2.605 -3.000 -0.439 1.00 0.00 18 TRP A O 3
ATOM 1483 N N . LYS A 1 19 ? 0.505 -3.481 0.219 1.00 0.00 19 LYS A N 3
ATOM 1484 C CA . LYS A 1 19 ? 0.747 -3.167 1.613 1.00 0.00 19 LYS A CA 3
ATOM 1485 C C . LYS A 1 19 ? 2.095 -3.725 2.043 1.00 0.00 19 LYS A C 3
ATOM 1486 O O . LYS A 1 19 ? 2.928 -2.999 2.581 1.00 0.00 19 LYS A O 3
ATOM 1505 N N . MET A 1 20 ? 2.310 -5.022 1.806 1.00 0.00 20 MET A N 3
ATOM 1506 C CA . MET A 1 20 ? 3.554 -5.668 2.172 1.00 0.00 20 MET A CA 3
ATOM 1507 C C . MET A 1 20 ? 4.707 -4.681 2.049 1.00 0.00 20 MET A C 3
ATOM 1508 O O . MET A 1 20 ? 5.582 -4.635 2.910 1.00 0.00 20 MET A O 3
ATOM 1522 N N . ARG A 1 21 ? 4.704 -3.890 0.973 1.00 0.00 21 ARG A N 3
ATOM 1523 C CA . ARG A 1 21 ? 5.746 -2.910 0.742 1.00 0.00 21 ARG A CA 3
ATOM 1524 C C . ARG A 1 21 ? 5.324 -1.564 1.314 1.00 0.00 21 ARG A C 3
ATOM 1525 O O . ARG A 1 21 ? 6.098 -0.914 2.013 1.00 0.00 21 ARG A O 3
ATOM 1546 N N . ARG A 1 22 ? 4.091 -1.147 1.015 1.00 0.00 22 ARG A N 3
ATOM 1547 C CA . ARG A 1 22 ? 3.573 0.117 1.498 1.00 0.00 22 ARG A CA 3
ATOM 1548 C C . ARG A 1 22 ? 3.438 0.073 3.014 1.00 0.00 22 ARG A C 3
ATOM 1549 O O . ARG A 1 22 ? 2.699 0.864 3.596 1.00 0.00 22 ARG A O 3
ATOM 1570 N N . ASN A 1 23 ? 4.154 -0.855 3.653 1.00 0.00 23 ASN A N 3
ATOM 1571 C CA . ASN A 1 23 ? 4.109 -0.995 5.094 1.00 0.00 23 ASN A CA 3
ATOM 1572 C C . ASN A 1 23 ? 5.458 -1.472 5.612 1.00 0.00 23 ASN A C 3
ATOM 1573 O O . ASN A 1 23 ? 5.563 -1.934 6.745 1.00 0.00 23 ASN A O 3
ATOM 1584 N N . GLN A 1 24 ? 6.493 -1.358 4.776 1.00 0.00 24 GLN A N 3
ATOM 1585 C CA . GLN A 1 24 ? 7.829 -1.777 5.152 1.00 0.00 24 GLN A CA 3
ATOM 1586 C C . GLN A 1 24 ? 8.842 -1.228 4.158 1.00 0.00 24 GLN A C 3
ATOM 1587 O O . GLN A 1 24 ? 9.206 -0.056 4.224 1.00 0.00 24 GLN A O 3
ATOM 1601 N N . PHE A 1 25 ? 9.298 -2.078 3.235 1.00 0.00 25 PHE A N 3
ATOM 1602 C CA . PHE A 1 25 ? 10.264 -1.671 2.235 1.00 0.00 25 PHE A CA 3
ATOM 1603 C C . PHE A 1 25 ? 9.997 -0.234 1.812 1.00 0.00 25 PHE A C 3
ATOM 1604 O O . PHE A 1 25 ? 10.924 0.565 1.699 1.00 0.00 25 PHE A O 3
ATOM 1621 N N . TRP A 1 26 ? 8.724 0.096 1.578 1.00 0.00 26 TRP A N 3
ATOM 1622 C CA . TRP A 1 26 ? 8.347 1.435 1.171 1.00 0.00 26 TRP A CA 3
ATOM 1623 C C . TRP A 1 26 ? 9.104 2.461 2.003 1.00 0.00 26 TRP A C 3
ATOM 1624 O O . TRP A 1 26 ? 9.598 3.452 1.470 1.00 0.00 26 TRP A O 3
ATOM 1645 N N . VAL A 1 27 ? 9.193 2.220 3.313 1.00 0.00 27 VAL A N 3
ATOM 1646 C CA . VAL A 1 27 ? 9.887 3.121 4.211 1.00 0.00 27 VAL A CA 3
ATOM 1647 C C . VAL A 1 27 ? 11.176 3.603 3.561 1.00 0.00 27 VAL A C 3
ATOM 1648 O O . VAL A 1 27 ? 11.499 4.787 3.620 1.00 0.00 27 VAL A O 3
ATOM 1661 N N . LYS A 1 28 ? 11.915 2.680 2.939 1.00 0.00 28 LYS A N 3
ATOM 1662 C CA . LYS A 1 28 ? 13.162 3.017 2.283 1.00 0.00 28 LYS A CA 3
ATOM 1663 C C . LYS A 1 28 ? 12.898 3.962 1.119 1.00 0.00 28 LYS A C 3
ATOM 1664 O O . LYS A 1 28 ? 13.686 4.867 0.860 1.00 0.00 28 LYS A O 3
ATOM 1683 N N . VAL A 1 29 ? 11.782 3.747 0.418 1.00 0.00 29 VAL A N 3
ATOM 1684 C CA . VAL A 1 29 ? 11.418 4.578 -0.713 1.00 0.00 29 VAL A CA 3
ATOM 1685 C C . VAL A 1 29 ? 11.584 6.046 -0.347 1.00 0.00 29 VAL A C 3
ATOM 1686 O O . VAL A 1 29 ? 11.624 6.905 -1.225 1.00 0.00 29 VAL A O 3
ATOM 1699 N N . GLN A 1 30 ? 11.681 6.332 0.953 1.00 0.00 30 GLN A N 3
ATOM 1700 C CA . GLN A 1 30 ? 11.840 7.693 1.426 1.00 0.00 30 GLN A CA 3
ATOM 1701 C C . GLN A 1 30 ? 13.312 7.978 1.690 1.00 0.00 30 GLN A C 3
ATOM 1702 O O . GLN A 1 30 ? 13.806 9.056 1.363 1.00 0.00 30 GLN A O 3
ATOM 1716 N N . ARG A 1 31 ? 14.013 7.009 2.283 1.00 0.00 31 ARG A N 3
ATOM 1717 C CA . ARG A 1 31 ? 15.421 7.161 2.588 1.00 0.00 31 ARG A CA 3
ATOM 1718 C C . ARG A 1 31 ? 15.744 8.630 2.816 1.00 0.00 31 ARG A C 3
ATOM 1719 O O . ARG A 1 31 ? 16.254 9.302 1.922 1.00 0.00 31 ARG A O 3
ATOM 1740 N N . GLY A 1 32 ? 15.447 9.130 4.018 1.00 0.00 32 GLY A N 3
ATOM 1741 C CA . GLY A 1 32 ? 15.709 10.516 4.352 1.00 0.00 32 GLY A CA 3
ATOM 1742 C C . GLY A 1 32 ? 14.893 10.929 5.569 1.00 0.00 32 GLY A C 3
ATOM 1743 O O . GLY A 1 32 ? 14.735 12.117 5.839 1.00 0.00 32 GLY A O 3
ATOM 1747 N N . PRO A 1 1 ? -17.287 13.108 -1.701 1.00 0.00 1 PRO A N 4
ATOM 1748 C CA . PRO A 1 1 ? -16.660 12.707 -0.460 1.00 0.00 1 PRO A CA 4
ATOM 1749 C C . PRO A 1 1 ? -17.531 11.676 0.242 1.00 0.00 1 PRO A C 4
ATOM 1750 O O . PRO A 1 1 ? -18.209 11.993 1.218 1.00 0.00 1 PRO A O 4
ATOM 1761 N N . PRO A 1 2 ? -17.514 10.438 -0.257 1.00 0.00 2 PRO A N 4
ATOM 1762 C CA . PRO A 1 2 ? -18.277 9.331 0.280 1.00 0.00 2 PRO A CA 4
ATOM 1763 C C . PRO A 1 2 ? -17.667 8.883 1.600 1.00 0.00 2 PRO A C 4
ATOM 1764 O O . PRO A 1 2 ? -16.876 9.609 2.198 1.00 0.00 2 PRO A O 4
ATOM 1775 N N . LEU A 1 3 ? -18.038 7.684 2.055 1.00 0.00 3 LEU A N 4
ATOM 1776 C CA . LEU A 1 3 ? -17.529 7.147 3.301 1.00 0.00 3 LEU A CA 4
ATOM 1777 C C . LEU A 1 3 ? -16.378 6.191 3.020 1.00 0.00 3 LEU A C 4
ATOM 1778 O O . LEU A 1 3 ? -15.368 6.209 3.719 1.00 0.00 3 LEU A O 4
ATOM 1794 N N . SER A 1 4 ? -16.534 5.355 1.991 1.00 0.00 4 SER A N 4
ATOM 1795 C CA . SER A 1 4 ? -15.509 4.399 1.622 1.00 0.00 4 SER A CA 4
ATOM 1796 C C . SER A 1 4 ? -16.041 3.457 0.552 1.00 0.00 4 SER A C 4
ATOM 1797 O O . SER A 1 4 ? -17.021 2.750 0.776 1.00 0.00 4 SER A O 4
ATOM 1805 N N . GLN A 1 5 ? -15.392 3.449 -0.615 1.00 0.00 5 GLN A N 4
ATOM 1806 C CA . GLN A 1 5 ? -15.803 2.595 -1.711 1.00 0.00 5 GLN A CA 4
ATOM 1807 C C . GLN A 1 5 ? -14.996 2.932 -2.958 1.00 0.00 5 GLN A C 4
ATOM 1808 O O . GLN A 1 5 ? -14.402 2.049 -3.572 1.00 0.00 5 GLN A O 4
ATOM 1822 N N . GLU A 1 6 ? -14.977 4.214 -3.331 1.00 0.00 6 GLU A N 4
ATOM 1823 C CA . GLU A 1 6 ? -14.243 4.657 -4.499 1.00 0.00 6 GLU A CA 4
ATOM 1824 C C . GLU A 1 6 ? -12.946 3.871 -4.627 1.00 0.00 6 GLU A C 4
ATOM 1825 O O . GLU A 1 6 ? -12.775 3.099 -5.567 1.00 0.00 6 GLU A O 4
ATOM 1837 N N . THR A 1 7 ? -12.030 4.069 -3.676 1.00 0.00 7 THR A N 4
ATOM 1838 C CA . THR A 1 7 ? -10.758 3.376 -3.689 1.00 0.00 7 THR A CA 4
ATOM 1839 C C . THR A 1 7 ? -10.896 2.023 -3.006 1.00 0.00 7 THR A C 4
ATOM 1840 O O . THR A 1 7 ? -11.246 1.034 -3.647 1.00 0.00 7 THR A O 4
ATOM 1851 N N . PHE A 1 8 ? -10.621 1.981 -1.700 1.00 0.00 8 PHE A N 4
ATOM 1852 C CA . PHE A 1 8 ? -10.717 0.751 -0.940 1.00 0.00 8 PHE A CA 4
ATOM 1853 C C . PHE A 1 8 ? -10.956 -0.421 -1.881 1.00 0.00 8 PHE A C 4
ATOM 1854 O O . PHE A 1 8 ? -10.123 -1.319 -1.982 1.00 0.00 8 PHE A O 4
ATOM 1871 N N . SER A 1 9 ? -12.099 -0.410 -2.572 1.00 0.00 9 SER A N 4
ATOM 1872 C CA . SER A 1 9 ? -12.439 -1.469 -3.500 1.00 0.00 9 SER A CA 4
ATOM 1873 C C . SER A 1 9 ? -11.176 -2.004 -4.160 1.00 0.00 9 SER A C 4
ATOM 1874 O O . SER A 1 9 ? -10.847 -3.180 -4.015 1.00 0.00 9 SER A O 4
ATOM 1882 N N . ASP A 1 10 ? -10.467 -1.137 -4.886 1.00 0.00 10 ASP A N 4
ATOM 1883 C CA . ASP A 1 10 ? -9.246 -1.526 -5.563 1.00 0.00 10 ASP A CA 4
ATOM 1884 C C . ASP A 1 10 ? -8.045 -1.196 -4.688 1.00 0.00 10 ASP A C 4
ATOM 1885 O O . ASP A 1 10 ? -7.005 -1.842 -4.790 1.00 0.00 10 ASP A O 4
ATOM 1894 N N . LEU A 1 11 ? -8.191 -0.187 -3.826 1.00 0.00 11 LEU A N 4
ATOM 1895 C CA . LEU A 1 11 ? -7.120 0.223 -2.940 1.00 0.00 11 LEU A CA 4
ATOM 1896 C C . LEU A 1 11 ? -6.834 -0.881 -1.931 1.00 0.00 11 LEU A C 4
ATOM 1897 O O . LEU A 1 11 ? -5.774 -1.502 -1.971 1.00 0.00 11 LEU A O 4
ATOM 1913 N N . TRP A 1 12 ? -7.783 -1.125 -1.025 1.00 0.00 12 TRP A N 4
ATOM 1914 C CA . TRP A 1 12 ? -7.626 -2.153 -0.015 1.00 0.00 12 TRP A CA 4
ATOM 1915 C C . TRP A 1 12 ? -7.172 -3.452 -0.665 1.00 0.00 12 TRP A C 4
ATOM 1916 O O . TRP A 1 12 ? -6.350 -4.175 -0.105 1.00 0.00 12 TRP A O 4
ATOM 1937 N N . LYS A 1 13 ? -7.709 -3.748 -1.851 1.00 0.00 13 LYS A N 4
ATOM 1938 C CA . LYS A 1 13 ? -7.356 -4.956 -2.568 1.00 0.00 13 LYS A CA 4
ATOM 1939 C C . LYS A 1 13 ? -5.944 -4.836 -3.123 1.00 0.00 13 LYS A C 4
ATOM 1940 O O . LYS A 1 13 ? -5.229 -5.829 -3.227 1.00 0.00 13 LYS A O 4
ATOM 1959 N N . LEU A 1 14 ? -5.544 -3.613 -3.480 1.00 0.00 14 LEU A N 4
ATOM 1960 C CA . LEU A 1 14 ? -4.222 -3.368 -4.021 1.00 0.00 14 LEU A CA 4
ATOM 1961 C C . LEU A 1 14 ? -3.176 -3.544 -2.929 1.00 0.00 14 LEU A C 4
ATOM 1962 O O . LEU A 1 14 ? -2.113 -4.113 -3.170 1.00 0.00 14 LEU A O 4
ATOM 1978 N N . LEU A 1 15 ? -3.479 -3.053 -1.725 1.00 0.00 15 LEU A N 4
ATOM 1979 C CA . LEU A 1 15 ? -2.567 -3.158 -0.604 1.00 0.00 15 LEU A CA 4
ATOM 1980 C C . LEU A 1 15 ? -2.408 -4.618 -0.202 1.00 0.00 15 LEU A C 4
ATOM 1981 O O . LEU A 1 15 ? -1.534 -4.953 0.594 1.00 0.00 15 LEU A O 4
ATOM 1997 N N . LYS A 1 16 ? -3.258 -5.487 -0.755 1.00 0.00 16 LYS A N 4
ATOM 1998 C CA . LYS A 1 16 ? -3.206 -6.903 -0.451 1.00 0.00 16 LYS A CA 4
ATOM 1999 C C . LYS A 1 16 ? -1.947 -7.515 -1.048 1.00 0.00 16 LYS A C 4
ATOM 2000 O O . LYS A 1 16 ? -1.818 -8.736 -1.112 1.00 0.00 16 LYS A O 4
ATOM 2019 N N . LYS A 1 17 ? -1.017 -6.664 -1.485 1.00 0.00 17 LYS A N 4
ATOM 2020 C CA . LYS A 1 17 ? 0.224 -7.126 -2.074 1.00 0.00 17 LYS A CA 4
ATOM 2021 C C . LYS A 1 17 ? 1.229 -5.984 -2.126 1.00 0.00 17 LYS A C 4
ATOM 2022 O O . LYS A 1 17 ? 2.434 -6.216 -2.192 1.00 0.00 17 LYS A O 4
ATOM 2041 N N . TRP A 1 18 ? 0.731 -4.745 -2.095 1.00 0.00 18 TRP A N 4
ATOM 2042 C CA . TRP A 1 18 ? 1.589 -3.578 -2.137 1.00 0.00 18 TRP A CA 4
ATOM 2043 C C . TRP A 1 18 ? 1.953 -3.151 -0.723 1.00 0.00 18 TRP A C 4
ATOM 2044 O O . TRP A 1 18 ? 3.112 -2.853 -0.440 1.00 0.00 18 TRP A O 4
ATOM 2065 N N . LYS A 1 19 ? 0.959 -3.122 0.168 1.00 0.00 19 LYS A N 4
ATOM 2066 C CA . LYS A 1 19 ? 1.180 -2.732 1.546 1.00 0.00 19 LYS A CA 4
ATOM 2067 C C . LYS A 1 19 ? 2.490 -3.322 2.048 1.00 0.00 19 LYS A C 4
ATOM 2068 O O . LYS A 1 19 ? 3.343 -2.601 2.560 1.00 0.00 19 LYS A O 4
ATOM 2087 N N . MET A 1 20 ? 2.649 -4.640 1.900 1.00 0.00 20 MET A N 4
ATOM 2088 C CA . MET A 1 20 ? 3.852 -5.317 2.340 1.00 0.00 20 MET A CA 4
ATOM 2089 C C . MET A 1 20 ? 5.053 -4.398 2.175 1.00 0.00 20 MET A C 4
ATOM 2090 O O . MET A 1 20 ? 5.909 -4.326 3.055 1.00 0.00 20 MET A O 4
ATOM 2104 N N . ARG A 1 21 ? 5.115 -3.692 1.043 1.00 0.00 21 ARG A N 4
ATOM 2105 C CA . ARG A 1 21 ? 6.210 -2.783 0.768 1.00 0.00 21 ARG A CA 4
ATOM 2106 C C . ARG A 1 21 ? 5.841 -1.379 1.225 1.00 0.00 21 ARG A C 4
ATOM 2107 O O . ARG A 1 21 ? 6.632 -0.713 1.889 1.00 0.00 21 ARG A O 4
ATOM 2128 N N . ARG A 1 22 ? 4.635 -0.931 0.869 1.00 0.00 22 ARG A N 4
ATOM 2129 C CA . ARG A 1 22 ? 4.168 0.389 1.242 1.00 0.00 22 ARG A CA 4
ATOM 2130 C C . ARG A 1 22 ? 4.016 0.473 2.754 1.00 0.00 22 ARG A C 4
ATOM 2131 O O . ARG A 1 22 ? 3.338 1.363 3.263 1.00 0.00 22 ARG A O 4
ATOM 2152 N N . ASN A 1 23 ? 4.650 -0.456 3.473 1.00 0.00 23 ASN A N 4
ATOM 2153 C CA . ASN A 1 23 ? 4.582 -0.480 4.920 1.00 0.00 23 ASN A CA 4
ATOM 2154 C C . ASN A 1 23 ? 5.894 -0.995 5.493 1.00 0.00 23 ASN A C 4
ATOM 2155 O O . ASN A 1 23 ? 5.959 -1.376 6.660 1.00 0.00 23 ASN A O 4
ATOM 2166 N N . GLN A 1 24 ? 6.944 -1.006 4.668 1.00 0.00 24 GLN A N 4
ATOM 2167 C CA . GLN A 1 24 ? 8.247 -1.473 5.095 1.00 0.00 24 GLN A CA 4
ATOM 2168 C C . GLN A 1 24 ? 9.308 -1.029 4.098 1.00 0.00 24 GLN A C 4
ATOM 2169 O O . GLN A 1 24 ? 9.725 0.127 4.106 1.00 0.00 24 GLN A O 4
ATOM 2183 N N . PHE A 1 25 ? 9.745 -1.952 3.238 1.00 0.00 25 PHE A N 4
ATOM 2184 C CA . PHE A 1 25 ? 10.752 -1.649 2.241 1.00 0.00 25 PHE A CA 4
ATOM 2185 C C . PHE A 1 25 ? 10.560 -0.230 1.726 1.00 0.00 25 PHE A C 4
ATOM 2186 O O . PHE A 1 25 ? 11.523 0.521 1.595 1.00 0.00 25 PHE A O 4
ATOM 2203 N N . TRP A 1 26 ? 9.310 0.137 1.434 1.00 0.00 26 TRP A N 4
ATOM 2204 C CA . TRP A 1 26 ? 9.002 1.463 0.937 1.00 0.00 26 TRP A CA 4
ATOM 2205 C C . TRP A 1 26 ? 9.798 2.504 1.713 1.00 0.00 26 TRP A C 4
ATOM 2206 O O . TRP A 1 26 ? 10.338 3.440 1.127 1.00 0.00 26 TRP A O 4
ATOM 2227 N N . VAL A 1 27 ? 9.869 2.338 3.036 1.00 0.00 27 VAL A N 4
ATOM 2228 C CA . VAL A 1 27 ? 10.596 3.261 3.884 1.00 0.00 27 VAL A CA 4
ATOM 2229 C C . VAL A 1 27 ? 11.916 3.634 3.226 1.00 0.00 27 VAL A C 4
ATOM 2230 O O . VAL A 1 27 ? 12.284 4.806 3.189 1.00 0.00 27 VAL A O 4
ATOM 2243 N N . LYS A 1 28 ? 12.630 2.633 2.705 1.00 0.00 28 LYS A N 4
ATOM 2244 C CA . LYS A 1 28 ? 13.903 2.862 2.052 1.00 0.00 28 LYS A CA 4
ATOM 2245 C C . LYS A 1 28 ? 13.707 3.753 0.834 1.00 0.00 28 LYS A C 4
ATOM 2246 O O . LYS A 1 28 ? 14.567 4.571 0.515 1.00 0.00 28 LYS A O 4
ATOM 2265 N N . VAL A 1 29 ? 12.571 3.591 0.151 1.00 0.00 29 VAL A N 4
ATOM 2266 C CA . VAL A 1 29 ? 12.268 4.378 -1.027 1.00 0.00 29 VAL A CA 4
ATOM 2267 C C . VAL A 1 29 ? 12.463 5.857 -0.722 1.00 0.00 29 VAL A C 4
ATOM 2268 O O . VAL A 1 29 ? 12.513 6.679 -1.634 1.00 0.00 29 VAL A O 4
ATOM 2281 N N . GLN A 1 30 ? 12.574 6.193 0.565 1.00 0.00 30 GLN A N 4
ATOM 2282 C CA . GLN A 1 30 ? 12.762 7.568 0.981 1.00 0.00 30 GLN A CA 4
ATOM 2283 C C . GLN A 1 30 ? 14.207 7.785 1.411 1.00 0.00 30 GLN A C 4
ATOM 2284 O O . GLN A 1 30 ? 14.700 8.910 1.391 1.00 0.00 30 GLN A O 4
ATOM 2298 N N . ARG A 1 31 ? 14.884 6.702 1.800 1.00 0.00 31 ARG A N 4
ATOM 2299 C CA . ARG A 1 31 ? 16.265 6.778 2.232 1.00 0.00 31 ARG A CA 4
ATOM 2300 C C . ARG A 1 31 ? 16.923 8.016 1.639 1.00 0.00 31 ARG A C 4
ATOM 2301 O O . ARG A 1 31 ? 17.407 8.875 2.372 1.00 0.00 31 ARG A O 4
ATOM 2322 N N . GLY A 1 32 ? 16.941 8.107 0.307 1.00 0.00 32 GLY A N 4
ATOM 2323 C CA . GLY A 1 32 ? 17.539 9.239 -0.371 1.00 0.00 32 GLY A CA 4
ATOM 2324 C C . GLY A 1 32 ? 18.976 8.920 -0.762 1.00 0.00 32 GLY A C 4
ATOM 2325 O O . GLY A 1 32 ? 19.789 9.824 -0.939 1.00 0.00 32 GLY A O 4
ATOM 2329 N N . PRO A 1 1 ? -19.117 -0.078 3.547 1.00 0.00 1 PRO A N 5
ATOM 2330 C CA . PRO A 1 1 ? -19.260 1.241 2.969 1.00 0.00 1 PRO A CA 5
ATOM 2331 C C . PRO A 1 1 ? -18.243 2.185 3.593 1.00 0.00 1 PRO A C 5
ATOM 2332 O O . PRO A 1 1 ? -18.492 2.757 4.652 1.00 0.00 1 PRO A O 5
ATOM 2343 N N . PRO A 1 2 ? -17.093 2.347 2.934 1.00 0.00 2 PRO A N 5
ATOM 2344 C CA . PRO A 1 2 ? -16.013 3.203 3.376 1.00 0.00 2 PRO A CA 5
ATOM 2345 C C . PRO A 1 2 ? -16.407 4.661 3.188 1.00 0.00 2 PRO A C 5
ATOM 2346 O O . PRO A 1 2 ? -15.598 5.558 3.411 1.00 0.00 2 PRO A O 5
ATOM 2357 N N . LEU A 1 3 ? -17.655 4.895 2.776 1.00 0.00 3 LEU A N 5
ATOM 2358 C CA . LEU A 1 3 ? -18.149 6.240 2.559 1.00 0.00 3 LEU A CA 5
ATOM 2359 C C . LEU A 1 3 ? -17.687 6.747 1.200 1.00 0.00 3 LEU A C 5
ATOM 2360 O O . LEU A 1 3 ? -17.930 7.900 0.850 1.00 0.00 3 LEU A O 5
ATOM 2376 N N . SER A 1 4 ? -17.019 5.882 0.434 1.00 0.00 4 SER A N 5
ATOM 2377 C CA . SER A 1 4 ? -16.529 6.246 -0.880 1.00 0.00 4 SER A CA 5
ATOM 2378 C C . SER A 1 4 ? -16.669 5.065 -1.830 1.00 0.00 4 SER A C 5
ATOM 2379 O O . SER A 1 4 ? -17.608 4.280 -1.714 1.00 0.00 4 SER A O 5
ATOM 2387 N N . GLN A 1 5 ? -15.730 4.939 -2.771 1.00 0.00 5 GLN A N 5
ATOM 2388 C CA . GLN A 1 5 ? -15.754 3.856 -3.733 1.00 0.00 5 GLN A CA 5
ATOM 2389 C C . GLN A 1 5 ? -14.710 4.102 -4.813 1.00 0.00 5 GLN A C 5
ATOM 2390 O O . GLN A 1 5 ? -13.998 3.183 -5.212 1.00 0.00 5 GLN A O 5
ATOM 2404 N N . GLU A 1 6 ? -14.619 5.347 -5.287 1.00 0.00 6 GLU A N 5
ATOM 2405 C CA . GLU A 1 6 ? -13.662 5.703 -6.315 1.00 0.00 6 GLU A CA 5
ATOM 2406 C C . GLU A 1 6 ? -12.408 4.853 -6.175 1.00 0.00 6 GLU A C 5
ATOM 2407 O O . GLU A 1 6 ? -12.185 3.936 -6.963 1.00 0.00 6 GLU A O 5
ATOM 2419 N N . THR A 1 7 ? -11.587 5.157 -5.167 1.00 0.00 7 THR A N 5
ATOM 2420 C CA . THR A 1 7 ? -10.364 4.418 -4.931 1.00 0.00 7 THR A CA 5
ATOM 2421 C C . THR A 1 7 ? -10.657 3.186 -4.086 1.00 0.00 7 THR A C 5
ATOM 2422 O O . THR A 1 7 ? -10.971 2.125 -4.619 1.00 0.00 7 THR A O 5
ATOM 2433 N N . PHE A 1 8 ? -10.553 3.330 -2.763 1.00 0.00 8 PHE A N 5
ATOM 2434 C CA . PHE A 1 8 ? -10.807 2.231 -1.854 1.00 0.00 8 PHE A CA 5
ATOM 2435 C C . PHE A 1 8 ? -11.049 0.953 -2.644 1.00 0.00 8 PHE A C 5
ATOM 2436 O O . PHE A 1 8 ? -10.288 -0.005 -2.526 1.00 0.00 8 PHE A O 5
ATOM 2453 N N . SER A 1 9 ? -12.112 0.940 -3.451 1.00 0.00 9 SER A N 5
ATOM 2454 C CA . SER A 1 9 ? -12.446 -0.218 -4.255 1.00 0.00 9 SER A CA 5
ATOM 2455 C C . SER A 1 9 ? -11.173 -0.934 -4.685 1.00 0.00 9 SER A C 5
ATOM 2456 O O . SER A 1 9 ? -10.972 -2.100 -4.354 1.00 0.00 9 SER A O 5
ATOM 2464 N N . ASP A 1 10 ? -10.312 -0.230 -5.424 1.00 0.00 10 ASP A N 5
ATOM 2465 C CA . ASP A 1 10 ? -9.065 -0.800 -5.894 1.00 0.00 10 ASP A CA 5
ATOM 2466 C C . ASP A 1 10 ? -7.933 -0.407 -4.956 1.00 0.00 10 ASP A C 5
ATOM 2467 O O . ASP A 1 10 ? -6.938 -1.120 -4.849 1.00 0.00 10 ASP A O 5
ATOM 2476 N N . LEU A 1 11 ? -8.087 0.732 -4.276 1.00 0.00 11 LEU A N 5
ATOM 2477 C CA . LEU A 1 11 ? -7.079 1.213 -3.352 1.00 0.00 11 LEU A CA 5
ATOM 2478 C C . LEU A 1 11 ? -6.969 0.263 -2.167 1.00 0.00 11 LEU A C 5
ATOM 2479 O O . LEU A 1 11 ? -5.945 -0.391 -1.987 1.00 0.00 11 LEU A O 5
ATOM 2495 N N . TRP A 1 12 ? -8.028 0.189 -1.358 1.00 0.00 12 TRP A N 5
ATOM 2496 C CA . TRP A 1 12 ? -8.041 -0.681 -0.199 1.00 0.00 12 TRP A CA 5
ATOM 2497 C C . TRP A 1 12 ? -7.594 -2.081 -0.597 1.00 0.00 12 TRP A C 5
ATOM 2498 O O . TRP A 1 12 ? -6.898 -2.752 0.161 1.00 0.00 12 TRP A O 5
ATOM 2519 N N . LYS A 1 13 ? -7.997 -2.520 -1.792 1.00 0.00 13 LYS A N 5
ATOM 2520 C CA . LYS A 1 13 ? -7.637 -3.835 -2.282 1.00 0.00 13 LYS A CA 5
ATOM 2521 C C . LYS A 1 13 ? -6.170 -3.852 -2.689 1.00 0.00 13 LYS A C 5
ATOM 2522 O O . LYS A 1 13 ? -5.507 -4.881 -2.584 1.00 0.00 13 LYS A O 5
ATOM 2541 N N . LEU A 1 14 ? -5.665 -2.707 -3.154 1.00 0.00 14 LEU A N 5
ATOM 2542 C CA . LEU A 1 14 ? -4.282 -2.596 -3.573 1.00 0.00 14 LEU A CA 5
ATOM 2543 C C . LEU A 1 14 ? -3.362 -2.806 -2.379 1.00 0.00 14 LEU A C 5
ATOM 2544 O O . LEU A 1 14 ? -2.375 -3.533 -2.473 1.00 0.00 14 LEU A O 5
ATOM 2560 N N . LEU A 1 15 ? -3.688 -2.168 -1.253 1.00 0.00 15 LEU A N 5
ATOM 2561 C CA . LEU A 1 15 ? -2.891 -2.288 -0.048 1.00 0.00 15 LEU A CA 5
ATOM 2562 C C . LEU A 1 15 ? -2.886 -3.734 0.427 1.00 0.00 15 LEU A C 5
ATOM 2563 O O . LEU A 1 15 ? -2.072 -4.111 1.266 1.00 0.00 15 LEU A O 5
ATOM 2579 N N . LYS A 1 16 ? -3.799 -4.544 -0.114 1.00 0.00 16 LYS A N 5
ATOM 2580 C CA . LYS A 1 16 ? -3.893 -5.942 0.256 1.00 0.00 16 LYS A CA 5
ATOM 2581 C C . LYS A 1 16 ? -2.722 -6.715 -0.334 1.00 0.00 16 LYS A C 5
ATOM 2582 O O . LYS A 1 16 ? -2.730 -7.943 -0.350 1.00 0.00 16 LYS A O 5
ATOM 2601 N N . LYS A 1 17 ? -1.711 -5.990 -0.819 1.00 0.00 17 LYS A N 5
ATOM 2602 C CA . LYS A 1 17 ? -0.540 -6.610 -1.406 1.00 0.00 17 LYS A CA 5
ATOM 2603 C C . LYS A 1 17 ? 0.585 -5.592 -1.516 1.00 0.00 17 LYS A C 5
ATOM 2604 O O . LYS A 1 17 ? 1.755 -5.961 -1.593 1.00 0.00 17 LYS A O 5
ATOM 2623 N N . TRP A 1 18 ? 0.230 -4.305 -1.524 1.00 0.00 18 TRP A N 5
ATOM 2624 C CA . TRP A 1 18 ? 1.213 -3.244 -1.623 1.00 0.00 18 TRP A CA 5
ATOM 2625 C C . TRP A 1 18 ? 1.663 -2.823 -0.231 1.00 0.00 18 TRP A C 5
ATOM 2626 O O . TRP A 1 18 ? 2.855 -2.655 0.015 1.00 0.00 18 TRP A O 5
ATOM 2647 N N . LYS A 1 19 ? 0.703 -2.651 0.681 1.00 0.00 19 LYS A N 5
ATOM 2648 C CA . LYS A 1 19 ? 1.005 -2.251 2.041 1.00 0.00 19 LYS A CA 5
ATOM 2649 C C . LYS A 1 19 ? 2.254 -2.972 2.527 1.00 0.00 19 LYS A C 5
ATOM 2650 O O . LYS A 1 19 ? 3.201 -2.337 2.987 1.00 0.00 19 LYS A O 5
ATOM 2669 N N . MET A 1 20 ? 2.256 -4.303 2.425 1.00 0.00 20 MET A N 5
ATOM 2670 C CA . MET A 1 20 ? 3.387 -5.099 2.856 1.00 0.00 20 MET A CA 5
ATOM 2671 C C . MET A 1 20 ? 4.680 -4.329 2.631 1.00 0.00 20 MET A C 5
ATOM 2672 O O . MET A 1 20 ? 5.564 -4.332 3.484 1.00 0.00 20 MET A O 5
ATOM 2686 N N . ARG A 1 21 ? 4.787 -3.666 1.477 1.00 0.00 21 ARG A N 5
ATOM 2687 C CA . ARG A 1 21 ? 5.968 -2.896 1.144 1.00 0.00 21 ARG A CA 5
ATOM 2688 C C . ARG A 1 21 ? 5.774 -1.446 1.566 1.00 0.00 21 ARG A C 5
ATOM 2689 O O . ARG A 1 21 ? 6.656 -0.854 2.183 1.00 0.00 21 ARG A O 5
ATOM 2710 N N . ARG A 1 22 ? 4.614 -0.876 1.231 1.00 0.00 22 ARG A N 5
ATOM 2711 C CA . ARG A 1 22 ? 4.311 0.499 1.575 1.00 0.00 22 ARG A CA 5
ATOM 2712 C C . ARG A 1 22 ? 4.197 0.639 3.086 1.00 0.00 22 ARG A C 5
ATOM 2713 O O . ARG A 1 22 ? 3.601 1.595 3.580 1.00 0.00 22 ARG A O 5
ATOM 2734 N N . ASN A 1 23 ? 4.770 -0.317 3.822 1.00 0.00 23 ASN A N 5
ATOM 2735 C CA . ASN A 1 23 ? 4.729 -0.292 5.270 1.00 0.00 23 ASN A CA 5
ATOM 2736 C C . ASN A 1 23 ? 5.996 -0.919 5.835 1.00 0.00 23 ASN A C 5
ATOM 2737 O O . ASN A 1 23 ? 6.046 -1.269 7.012 1.00 0.00 23 ASN A O 5
ATOM 2748 N N . GLN A 1 24 ? 7.021 -1.059 4.992 1.00 0.00 24 GLN A N 5
ATOM 2749 C CA . GLN A 1 24 ? 8.280 -1.642 5.410 1.00 0.00 24 GLN A CA 5
ATOM 2750 C C . GLN A 1 24 ? 9.351 -1.366 4.364 1.00 0.00 24 GLN A C 5
ATOM 2751 O O . GLN A 1 24 ? 9.895 -0.265 4.305 1.00 0.00 24 GLN A O 5
ATOM 2765 N N . PHE A 1 25 ? 9.652 -2.369 3.536 1.00 0.00 25 PHE A N 5
ATOM 2766 C CA . PHE A 1 25 ? 10.654 -2.226 2.498 1.00 0.00 25 PHE A CA 5
ATOM 2767 C C . PHE A 1 25 ? 10.610 -0.816 1.928 1.00 0.00 25 PHE A C 5
ATOM 2768 O O . PHE A 1 25 ? 11.649 -0.188 1.739 1.00 0.00 25 PHE A O 5
ATOM 2785 N N . TRP A 1 26 ? 9.402 -0.317 1.654 1.00 0.00 26 TRP A N 5
ATOM 2786 C CA . TRP A 1 26 ? 9.235 1.015 1.109 1.00 0.00 26 TRP A CA 5
ATOM 2787 C C . TRP A 1 26 ? 10.155 1.989 1.830 1.00 0.00 26 TRP A C 5
ATOM 2788 O O . TRP A 1 26 ? 10.793 2.829 1.198 1.00 0.00 26 TRP A O 5
ATOM 2809 N N . VAL A 1 27 ? 10.223 1.875 3.159 1.00 0.00 27 VAL A N 5
ATOM 2810 C CA . VAL A 1 27 ? 11.063 2.743 3.959 1.00 0.00 27 VAL A CA 5
ATOM 2811 C C . VAL A 1 27 ? 12.403 2.944 3.267 1.00 0.00 27 VAL A C 5
ATOM 2812 O O . VAL A 1 27 ? 12.909 4.062 3.201 1.00 0.00 27 VAL A O 5
ATOM 2825 N N . LYS A 1 28 ? 12.979 1.856 2.749 1.00 0.00 28 LYS A N 5
ATOM 2826 C CA . LYS A 1 28 ? 14.255 1.920 2.065 1.00 0.00 28 LYS A CA 5
ATOM 2827 C C . LYS A 1 28 ? 14.127 2.769 0.808 1.00 0.00 28 LYS A C 5
ATOM 2828 O O . LYS A 1 28 ? 15.047 3.505 0.458 1.00 0.00 28 LYS A O 5
ATOM 2847 N N . VAL A 1 29 ? 12.982 2.664 0.130 1.00 0.00 29 VAL A N 5
ATOM 2848 C CA . VAL A 1 29 ? 12.739 3.420 -1.082 1.00 0.00 29 VAL A CA 5
ATOM 2849 C C . VAL A 1 29 ? 13.142 4.873 -0.872 1.00 0.00 29 VAL A C 5
ATOM 2850 O O . VAL A 1 29 ? 13.305 5.619 -1.835 1.00 0.00 29 VAL A O 5
ATOM 2863 N N . GLN A 1 30 ? 13.301 5.273 0.391 1.00 0.00 30 GLN A N 5
ATOM 2864 C CA . GLN A 1 30 ? 13.682 6.632 0.719 1.00 0.00 30 GLN A CA 5
ATOM 2865 C C . GLN A 1 30 ? 15.184 6.704 0.960 1.00 0.00 30 GLN A C 5
ATOM 2866 O O . GLN A 1 30 ? 15.839 7.650 0.528 1.00 0.00 30 GLN A O 5
ATOM 2880 N N . ARG A 1 31 ? 15.728 5.700 1.651 1.00 0.00 31 ARG A N 5
ATOM 2881 C CA . ARG A 1 31 ? 17.146 5.655 1.946 1.00 0.00 31 ARG A CA 5
ATOM 2882 C C . ARG A 1 31 ? 17.701 7.069 2.030 1.00 0.00 31 ARG A C 5
ATOM 2883 O O . ARG A 1 31 ? 18.245 7.584 1.055 1.00 0.00 31 ARG A O 5
ATOM 2904 N N . GLY A 1 32 ? 17.563 7.699 3.199 1.00 0.00 32 GLY A N 5
ATOM 2905 C CA . GLY A 1 32 ? 18.052 9.049 3.398 1.00 0.00 32 GLY A CA 5
ATOM 2906 C C . GLY A 1 32 ? 17.502 9.622 4.697 1.00 0.00 32 GLY A C 5
ATOM 2907 O O . GLY A 1 32 ? 17.567 10.829 4.922 1.00 0.00 32 GLY A O 5
ATOM 2911 N N . PRO A 1 1 ? -17.093 13.457 -0.165 1.00 0.00 1 PRO A N 6
ATOM 2912 C CA . PRO A 1 1 ? -17.430 12.399 0.764 1.00 0.00 1 PRO A CA 6
ATOM 2913 C C . PRO A 1 1 ? -17.822 11.147 -0.007 1.00 0.00 1 PRO A C 6
ATOM 2914 O O . PRO A 1 1 ? -19.006 10.861 -0.169 1.00 0.00 1 PRO A O 6
ATOM 2925 N N . PRO A 1 2 ? -16.823 10.402 -0.486 1.00 0.00 2 PRO A N 6
ATOM 2926 C CA . PRO A 1 2 ? -17.006 9.181 -1.242 1.00 0.00 2 PRO A CA 6
ATOM 2927 C C . PRO A 1 2 ? -17.483 8.073 -0.314 1.00 0.00 2 PRO A C 6
ATOM 2928 O O . PRO A 1 2 ? -17.624 6.927 -0.734 1.00 0.00 2 PRO A O 6
ATOM 2939 N N . LEU A 1 3 ? -17.730 8.417 0.952 1.00 0.00 3 LEU A N 6
ATOM 2940 C CA . LEU A 1 3 ? -18.187 7.452 1.932 1.00 0.00 3 LEU A CA 6
ATOM 2941 C C . LEU A 1 3 ? -17.422 6.147 1.768 1.00 0.00 3 LEU A C 6
ATOM 2942 O O . LEU A 1 3 ? -17.953 5.074 2.046 1.00 0.00 3 LEU A O 6
ATOM 2958 N N . SER A 1 4 ? -16.169 6.241 1.314 1.00 0.00 4 SER A N 6
ATOM 2959 C CA . SER A 1 4 ? -15.339 5.069 1.117 1.00 0.00 4 SER A CA 6
ATOM 2960 C C . SER A 1 4 ? -15.787 4.323 -0.131 1.00 0.00 4 SER A C 6
ATOM 2961 O O . SER A 1 4 ? -16.880 3.762 -0.164 1.00 0.00 4 SER A O 6
ATOM 2969 N N . GLN A 1 5 ? -14.937 4.316 -1.161 1.00 0.00 5 GLN A N 6
ATOM 2970 C CA . GLN A 1 5 ? -15.249 3.640 -2.404 1.00 0.00 5 GLN A CA 6
ATOM 2971 C C . GLN A 1 5 ? -14.190 3.963 -3.448 1.00 0.00 5 GLN A C 6
ATOM 2972 O O . GLN A 1 5 ? -13.596 3.060 -4.033 1.00 0.00 5 GLN A O 6
ATOM 2986 N N . GLU A 1 6 ? -13.953 5.256 -3.682 1.00 0.00 6 GLU A N 6
ATOM 2987 C CA . GLU A 1 6 ? -12.967 5.688 -4.651 1.00 0.00 6 GLU A CA 6
ATOM 2988 C C . GLU A 1 6 ? -11.781 4.733 -4.646 1.00 0.00 6 GLU A C 6
ATOM 2989 O O . GLU A 1 6 ? -11.558 4.010 -5.614 1.00 0.00 6 GLU A O 6
ATOM 3001 N N . THR A 1 7 ? -11.019 4.731 -3.550 1.00 0.00 7 THR A N 6
ATOM 3002 C CA . THR A 1 7 ? -9.864 3.865 -3.427 1.00 0.00 7 THR A CA 6
ATOM 3003 C C . THR A 1 7 ? -10.293 2.498 -2.915 1.00 0.00 7 THR A C 6
ATOM 3004 O O . THR A 1 7 ? -10.667 1.627 -3.697 1.00 0.00 7 THR A O 6
ATOM 3015 N N . PHE A 1 8 ? -10.238 2.310 -1.594 1.00 0.00 8 PHE A N 6
ATOM 3016 C CA . PHE A 1 8 ? -10.621 1.052 -0.986 1.00 0.00 8 PHE A CA 6
ATOM 3017 C C . PHE A 1 8 ? -10.836 0.001 -2.065 1.00 0.00 8 PHE A C 6
ATOM 3018 O O . PHE A 1 8 ? -10.122 -0.999 -2.111 1.00 0.00 8 PHE A O 6
ATOM 3035 N N . SER A 1 9 ? -11.823 0.228 -2.935 1.00 0.00 9 SER A N 6
ATOM 3036 C CA . SER A 1 9 ? -12.123 -0.698 -4.007 1.00 0.00 9 SER A CA 6
ATOM 3037 C C . SER A 1 9 ? -10.843 -1.369 -4.485 1.00 0.00 9 SER A C 6
ATOM 3038 O O . SER A 1 9 ? -10.714 -2.589 -4.412 1.00 0.00 9 SER A O 6
ATOM 3046 N N . ASP A 1 10 ? -9.895 -0.567 -4.975 1.00 0.00 10 ASP A N 6
ATOM 3047 C CA . ASP A 1 10 ? -8.632 -1.085 -5.462 1.00 0.00 10 ASP A CA 6
ATOM 3048 C C . ASP A 1 10 ? -7.538 -0.820 -4.438 1.00 0.00 10 ASP A C 6
ATOM 3049 O O . ASP A 1 10 ? -6.485 -1.453 -4.473 1.00 0.00 10 ASP A O 6
ATOM 3058 N N . LEU A 1 11 ? -7.788 0.120 -3.523 1.00 0.00 11 LEU A N 6
ATOM 3059 C CA . LEU A 1 11 ? -6.826 0.464 -2.496 1.00 0.00 11 LEU A CA 6
ATOM 3060 C C . LEU A 1 11 ? -6.647 -0.709 -1.542 1.00 0.00 11 LEU A C 6
ATOM 3061 O O . LEU A 1 11 ? -5.610 -1.369 -1.555 1.00 0.00 11 LEU A O 6
ATOM 3077 N N . TRP A 1 12 ? -7.661 -0.968 -0.714 1.00 0.00 12 TRP A 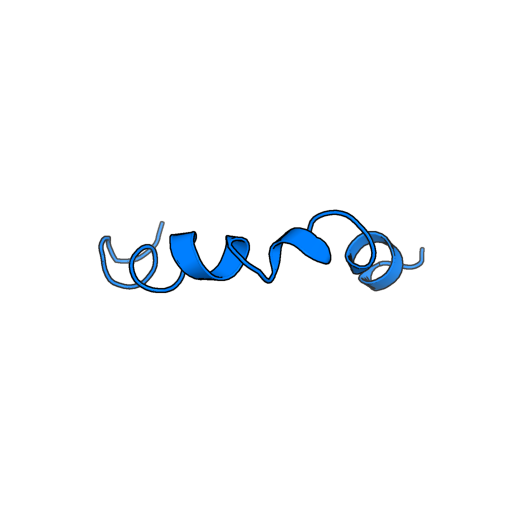N 6
ATOM 3078 C CA . TRP A 1 12 ? -7.607 -2.060 0.237 1.00 0.00 12 TRP A CA 6
ATOM 3079 C C . TRP A 1 12 ? -7.191 -3.343 -0.470 1.00 0.00 12 TRP A C 6
ATOM 3080 O O . TRP A 1 12 ? -6.441 -4.144 0.083 1.00 0.00 12 TRP A O 6
ATOM 3101 N N . LYS A 1 13 ? -7.681 -3.536 -1.697 1.00 0.00 13 LYS A N 6
ATOM 3102 C CA . LYS A 1 13 ? -7.357 -4.718 -2.470 1.00 0.00 13 LYS A CA 6
ATOM 3103 C C . LYS A 1 13 ? -5.898 -4.671 -2.901 1.00 0.00 13 LYS A C 6
ATOM 3104 O O . LYS A 1 13 ? -5.256 -5.710 -3.039 1.00 0.00 13 LYS A O 6
ATOM 3123 N N . LEU A 1 14 ? -5.375 -3.461 -3.114 1.00 0.00 14 LEU A N 6
ATOM 3124 C CA . LEU A 1 14 ? -3.998 -3.285 -3.528 1.00 0.00 14 LEU A CA 6
ATOM 3125 C C . LEU A 1 14 ? -3.067 -3.564 -2.356 1.00 0.00 14 LEU A C 6
ATOM 3126 O O . LEU A 1 14 ? -2.010 -4.167 -2.530 1.00 0.00 14 LEU A O 6
ATOM 3142 N N . LEU A 1 15 ? -3.462 -3.123 -1.159 1.00 0.00 15 LEU A N 6
ATOM 3143 C CA . LEU A 1 15 ? -2.664 -3.326 0.033 1.00 0.00 15 LEU A CA 6
ATOM 3144 C C . LEU A 1 15 ? -2.594 -4.811 0.360 1.00 0.00 15 LEU A C 6
ATOM 3145 O O . LEU A 1 15 ? -1.809 -5.225 1.210 1.00 0.00 15 LEU A O 6
ATOM 3161 N N . LYS A 1 16 ? -3.418 -5.613 -0.318 1.00 0.00 16 LYS A N 6
ATOM 3162 C CA . LYS A 1 16 ? -3.444 -7.045 -0.096 1.00 0.00 16 LYS A CA 6
ATOM 3163 C C . LYS A 1 16 ? -2.223 -7.691 -0.736 1.00 0.00 16 LYS A C 6
ATOM 3164 O O . LYS A 1 16 ? -2.171 -8.909 -0.891 1.00 0.00 16 LYS A O 6
ATOM 3183 N N . LYS A 1 17 ? -1.238 -6.870 -1.110 1.00 0.00 17 LYS A N 6
ATOM 3184 C CA . LYS A 1 17 ? -0.026 -7.365 -1.730 1.00 0.00 17 LYS A CA 6
ATOM 3185 C C . LYS A 1 17 ? 1.029 -6.268 -1.754 1.00 0.00 17 LYS A C 6
ATOM 3186 O O . LYS A 1 17 ? 2.213 -6.538 -1.563 1.00 0.00 17 LYS A O 6
ATOM 3205 N N . TRP A 1 18 ? 0.598 -5.027 -1.989 1.00 0.00 18 TRP A N 6
ATOM 3206 C CA . TRP A 1 18 ? 1.508 -3.900 -2.033 1.00 0.00 18 TRP A CA 6
ATOM 3207 C C . TRP A 1 18 ? 2.010 -3.583 -0.632 1.00 0.00 18 TRP A C 6
ATOM 3208 O O . TRP A 1 18 ? 3.201 -3.356 -0.432 1.00 0.00 18 TRP A O 6
ATOM 3229 N N . LYS A 1 19 ? 1.096 -3.568 0.341 1.00 0.00 19 LYS A N 6
ATOM 3230 C CA . LYS A 1 19 ? 1.450 -3.280 1.717 1.00 0.00 19 LYS A CA 6
ATOM 3231 C C . LYS A 1 19 ? 2.806 -3.890 2.041 1.00 0.00 19 LYS A C 6
ATOM 3232 O O . LYS A 1 19 ? 3.630 -3.262 2.701 1.00 0.00 19 LYS A O 6
ATOM 3251 N N . MET A 1 20 ? 3.035 -5.121 1.576 1.00 0.00 20 MET A N 6
ATOM 3252 C CA . MET A 1 20 ? 4.287 -5.807 1.821 1.00 0.00 20 MET A CA 6
ATOM 3253 C C . MET A 1 20 ? 5.430 -4.803 1.858 1.00 0.00 20 MET A C 6
ATOM 3254 O O . MET A 1 20 ? 6.291 -4.870 2.733 1.00 0.00 20 MET A O 6
ATOM 3268 N N . ARG A 1 21 ? 5.437 -3.870 0.903 1.00 0.00 21 ARG A N 6
ATOM 3269 C CA . ARG A 1 21 ? 6.472 -2.859 0.829 1.00 0.00 21 ARG A CA 6
ATOM 3270 C C . ARG A 1 21 ? 5.975 -1.566 1.462 1.00 0.00 21 ARG A C 6
ATOM 3271 O O . ARG A 1 21 ? 6.694 -0.936 2.235 1.00 0.00 21 ARG A O 6
ATOM 3292 N N . ARG A 1 22 ? 4.743 -1.173 1.132 1.00 0.00 22 ARG A N 6
ATOM 3293 C CA . ARG A 1 22 ? 4.159 0.040 1.668 1.00 0.00 22 ARG A CA 6
ATOM 3294 C C . ARG A 1 22 ? 4.024 -0.076 3.179 1.00 0.00 22 ARG A C 6
ATOM 3295 O O . ARG A 1 22 ? 3.294 0.693 3.800 1.00 0.00 22 ARG A O 6
ATOM 3316 N N . ASN A 1 23 ? 4.731 -1.042 3.771 1.00 0.00 23 ASN A N 6
ATOM 3317 C CA . ASN A 1 23 ? 4.686 -1.251 5.205 1.00 0.00 23 ASN A CA 6
ATOM 3318 C C . ASN A 1 23 ? 6.078 -1.580 5.725 1.00 0.00 23 ASN A C 6
ATOM 3319 O O . ASN A 1 23 ? 6.229 -2.046 6.852 1.00 0.00 23 ASN A O 6
ATOM 3330 N N . GLN A 1 24 ? 7.098 -1.337 4.899 1.00 0.00 24 GLN A N 6
ATOM 3331 C CA . GLN A 1 24 ? 8.470 -1.608 5.278 1.00 0.00 24 GLN A CA 6
ATOM 3332 C C . GLN A 1 24 ? 9.414 -1.132 4.182 1.00 0.00 24 GLN A C 6
ATOM 3333 O O . GLN A 1 24 ? 9.739 0.051 4.111 1.00 0.00 24 GLN A O 6
ATOM 3347 N N . PHE A 1 25 ? 9.853 -2.057 3.326 1.00 0.00 25 PHE A N 6
ATOM 3348 C CA . PHE A 1 25 ? 10.754 -1.726 2.241 1.00 0.00 25 PHE A CA 6
ATOM 3349 C C . PHE A 1 25 ? 10.472 -0.314 1.749 1.00 0.00 25 PHE A C 6
ATOM 3350 O O . PHE A 1 25 ? 11.397 0.431 1.429 1.00 0.00 25 PHE A O 6
ATOM 3367 N N . TRP A 1 26 ? 9.191 0.056 1.688 1.00 0.00 26 TRP A N 6
ATOM 3368 C CA . TRP A 1 26 ? 8.800 1.376 1.237 1.00 0.00 26 TRP A CA 6
ATOM 3369 C C . TRP A 1 26 ? 9.580 2.437 2.000 1.00 0.00 26 TRP A C 6
ATOM 3370 O O . TRP A 1 26 ? 10.065 3.399 1.410 1.00 0.00 26 TRP A O 6
ATOM 3391 N N . VAL A 1 27 ? 9.700 2.258 3.318 1.00 0.00 27 VAL A N 6
ATOM 3392 C CA . VAL A 1 27 ? 10.419 3.197 4.155 1.00 0.00 27 VAL A CA 6
ATOM 3393 C C . VAL A 1 27 ? 11.678 3.665 3.439 1.00 0.00 27 VAL A C 6
ATOM 3394 O O . VAL A 1 27 ? 11.967 4.859 3.403 1.00 0.00 27 VAL A O 6
ATOM 3407 N N . LYS A 1 28 ? 12.429 2.720 2.868 1.00 0.00 28 LYS A N 6
ATOM 3408 C CA . LYS A 1 28 ? 13.651 3.042 2.158 1.00 0.00 28 LYS A CA 6
ATOM 3409 C C . LYS A 1 28 ? 13.338 3.942 0.971 1.00 0.00 28 LYS A C 6
ATOM 3410 O O . LYS A 1 28 ? 14.102 4.854 0.662 1.00 0.00 28 LYS A O 6
ATOM 3429 N N . VAL A 1 29 ? 12.210 3.682 0.305 1.00 0.00 29 VAL A N 6
ATOM 3430 C CA . VAL A 1 29 ? 11.802 4.467 -0.843 1.00 0.00 29 VAL A CA 6
ATOM 3431 C C . VAL A 1 29 ? 11.946 5.950 -0.530 1.00 0.00 29 VAL A C 6
ATOM 3432 O O . VAL A 1 29 ? 11.946 6.780 -1.436 1.00 0.00 29 VAL A O 6
ATOM 3445 N N . GLN A 1 30 ? 12.069 6.281 0.758 1.00 0.00 30 GLN A N 6
ATOM 3446 C CA . GLN A 1 30 ? 12.212 7.659 1.181 1.00 0.00 30 GLN A CA 6
ATOM 3447 C C . GLN A 1 30 ? 13.685 7.988 1.382 1.00 0.00 30 GLN A C 6
ATOM 3448 O O . GLN A 1 30 ? 14.141 9.064 1.002 1.00 0.00 30 GLN A O 6
ATOM 3462 N N . ARG A 1 31 ? 14.429 7.056 1.982 1.00 0.00 31 ARG A N 6
ATOM 3463 C CA . ARG A 1 31 ? 15.843 7.250 2.231 1.00 0.00 31 ARG A CA 6
ATOM 3464 C C . ARG A 1 31 ? 16.136 8.732 2.413 1.00 0.00 31 ARG A C 6
ATOM 3465 O O . ARG A 1 31 ? 16.545 9.407 1.470 1.00 0.00 31 ARG A O 6
ATOM 3486 N N . GLY A 1 32 ? 15.927 9.241 3.630 1.00 0.00 32 GLY A N 6
ATOM 3487 C CA . GLY A 1 32 ? 16.171 10.639 3.922 1.00 0.00 32 GLY A CA 6
ATOM 3488 C C . GLY A 1 32 ? 15.990 10.906 5.410 1.00 0.00 32 GLY A C 6
ATOM 3489 O O . GLY A 1 32 ? 15.031 11.560 5.814 1.00 0.00 32 GLY A O 6
ATOM 3493 N N . PRO A 1 1 ? -11.248 10.159 2.325 1.00 0.00 1 PRO A N 7
ATOM 3494 C CA . PRO A 1 1 ? -11.554 9.493 1.077 1.00 0.00 1 PRO A CA 7
ATOM 3495 C C . PRO A 1 1 ? -12.942 9.903 0.606 1.00 0.00 1 PRO A C 7
ATOM 3496 O O . PRO A 1 1 ? -13.661 10.599 1.320 1.00 0.00 1 PRO A O 7
ATOM 3507 N N . PRO A 1 2 ? -13.316 9.472 -0.601 1.00 0.00 2 PRO A N 7
ATOM 3508 C CA . PRO A 1 2 ? -14.596 9.763 -1.210 1.00 0.00 2 PRO A CA 7
ATOM 3509 C C . PRO A 1 2 ? -15.688 8.967 -0.509 1.00 0.00 2 PRO A C 7
ATOM 3510 O O . PRO A 1 2 ? -16.869 9.144 -0.797 1.00 0.00 2 PRO A O 7
ATOM 3521 N N . LEU A 1 3 ? -15.289 8.088 0.413 1.00 0.00 3 LEU A N 7
ATOM 3522 C CA . LEU A 1 3 ? -16.233 7.270 1.148 1.00 0.00 3 LEU A CA 7
ATOM 3523 C C . LEU A 1 3 ? -17.422 6.928 0.261 1.00 0.00 3 LEU A C 7
ATOM 3524 O O . LEU A 1 3 ? -18.569 7.148 0.644 1.00 0.00 3 LEU A O 7
ATOM 3540 N N . SER A 1 4 ? -17.145 6.389 -0.928 1.00 0.00 4 SER A N 7
ATOM 3541 C CA . SER A 1 4 ? -18.191 6.020 -1.861 1.00 0.00 4 SER A CA 7
ATOM 3542 C C . SER A 1 4 ? -17.785 4.766 -2.623 1.00 0.00 4 SER A C 7
ATOM 3543 O O . SER A 1 4 ? -18.389 4.432 -3.640 1.00 0.00 4 SER A O 7
ATOM 3551 N N . GLN A 1 5 ? -16.759 4.070 -2.127 1.00 0.00 5 GLN A N 7
ATOM 3552 C CA . GLN A 1 5 ? -16.279 2.859 -2.762 1.00 0.00 5 GLN A CA 7
ATOM 3553 C C . GLN A 1 5 ? -15.247 3.207 -3.825 1.00 0.00 5 GLN A C 7
ATOM 3554 O O . GLN A 1 5 ? -14.491 2.344 -4.265 1.00 0.00 5 GLN A O 7
ATOM 3568 N N . GLU A 1 6 ? -15.217 4.477 -4.238 1.00 0.00 6 GLU A N 7
ATOM 3569 C CA . GLU A 1 6 ? -14.278 4.928 -5.245 1.00 0.00 6 GLU A CA 7
ATOM 3570 C C . GLU A 1 6 ? -12.948 4.209 -5.074 1.00 0.00 6 GLU A C 7
ATOM 3571 O O . GLU A 1 6 ? -12.442 3.601 -6.015 1.00 0.00 6 GLU A O 7
ATOM 3583 N N . THR A 1 7 ? -12.380 4.278 -3.868 1.00 0.00 7 THR A N 7
ATOM 3584 C CA . THR A 1 7 ? -11.114 3.632 -3.584 1.00 0.00 7 THR A CA 7
ATOM 3585 C C . THR A 1 7 ? -11.357 2.292 -2.905 1.00 0.00 7 THR A C 7
ATOM 3586 O O . THR A 1 7 ? -11.537 1.277 -3.575 1.00 0.00 7 THR A O 7
ATOM 3597 N N . PHE A 1 8 ? -11.361 2.290 -1.570 1.00 0.00 8 PHE A N 7
ATOM 3598 C CA . PHE A 1 8 ? -11.582 1.076 -0.810 1.00 0.00 8 PHE A CA 7
ATOM 3599 C C . PHE A 1 8 ? -11.739 -0.105 -1.757 1.00 0.00 8 PHE A C 7
ATOM 3600 O O . PHE A 1 8 ? -10.928 -1.028 -1.742 1.00 0.00 8 PHE A O 7
ATOM 3617 N N . SER A 1 9 ? -12.788 -0.074 -2.583 1.00 0.00 9 SER A N 7
ATOM 3618 C CA . SER A 1 9 ? -13.044 -1.140 -3.532 1.00 0.00 9 SER A CA 7
ATOM 3619 C C . SER A 1 9 ? -11.726 -1.720 -4.025 1.00 0.00 9 SER A C 7
ATOM 3620 O O . SER A 1 9 ? -11.478 -2.915 -3.879 1.00 0.00 9 SER A O 7
ATOM 3628 N N . ASP A 1 10 ? -10.880 -0.869 -4.611 1.00 0.00 10 ASP A N 7
ATOM 3629 C CA . ASP A 1 10 ? -9.594 -1.301 -5.122 1.00 0.00 10 ASP A CA 7
ATOM 3630 C C . ASP A 1 10 ? -8.486 -0.834 -4.188 1.00 0.00 10 ASP A C 7
ATOM 3631 O O . ASP A 1 10 ? -7.387 -1.384 -4.203 1.00 0.00 10 ASP A O 7
ATOM 3640 N N . LEU A 1 11 ? -8.777 0.183 -3.375 1.00 0.00 11 LEU A N 7
ATOM 3641 C CA . LEU A 1 11 ? -7.806 0.718 -2.440 1.00 0.00 11 LEU A CA 7
ATOM 3642 C C . LEU A 1 11 ? -7.501 -0.316 -1.366 1.00 0.00 11 LEU A C 7
ATOM 3643 O O . LEU A 1 11 ? -6.388 -0.833 -1.297 1.00 0.00 11 LEU A O 7
ATOM 3659 N N . TRP A 1 12 ? -8.493 -0.617 -0.524 1.00 0.00 12 TRP A N 7
ATOM 3660 C CA . TRP A 1 12 ? -8.322 -1.587 0.538 1.00 0.00 12 TRP A CA 7
ATOM 3661 C C . TRP A 1 12 ? -7.742 -2.876 -0.026 1.00 0.00 12 TRP A C 7
ATOM 3662 O O . TRP A 1 12 ? -6.944 -3.541 0.632 1.00 0.00 12 TRP A O 7
ATOM 3683 N N . LYS A 1 13 ? -8.145 -3.229 -1.248 1.00 0.00 13 LYS A N 7
ATOM 3684 C CA . LYS A 1 13 ? -7.663 -4.435 -1.892 1.00 0.00 13 LYS A CA 7
ATOM 3685 C C . LYS A 1 13 ? -6.235 -4.229 -2.375 1.00 0.00 13 LYS A C 7
ATOM 3686 O O . LYS A 1 13 ? -5.458 -5.179 -2.449 1.00 0.00 13 LYS A O 7
ATOM 3705 N N . LEU A 1 14 ? -5.889 -2.982 -2.705 1.00 0.00 14 LEU A N 7
ATOM 3706 C CA . LEU A 1 14 ? -4.558 -2.657 -3.179 1.00 0.00 14 LEU A CA 7
ATOM 3707 C C . LEU A 1 14 ? -3.530 -3.007 -2.112 1.00 0.00 14 LEU A C 7
ATOM 3708 O O . LEU A 1 14 ? -2.496 -3.598 -2.413 1.00 0.00 14 LEU A O 7
ATOM 3724 N N . LEU A 1 15 ? -3.818 -2.639 -0.861 1.00 0.00 15 LEU A N 7
ATOM 3725 C CA . LEU A 1 15 ? -2.920 -2.915 0.243 1.00 0.00 15 LEU A CA 7
ATOM 3726 C C . LEU A 1 15 ? -2.912 -4.407 0.542 1.00 0.00 15 LEU A C 7
ATOM 3727 O O . LEU A 1 15 ? -2.118 -4.875 1.355 1.00 0.00 15 LEU A O 7
ATOM 3743 N N . LYS A 1 16 ? -3.799 -5.155 -0.119 1.00 0.00 16 LYS A N 7
ATOM 3744 C CA . LYS A 1 16 ? -3.888 -6.587 0.080 1.00 0.00 16 LYS A CA 7
ATOM 3745 C C . LYS A 1 16 ? -2.728 -7.281 -0.621 1.00 0.00 16 LYS A C 7
ATOM 3746 O O . LYS A 1 16 ? -2.735 -8.499 -0.779 1.00 0.00 16 LYS A O 7
ATOM 3765 N N . LYS A 1 17 ? -1.730 -6.500 -1.040 1.00 0.00 17 LYS A N 7
ATOM 3766 C CA . LYS A 1 17 ? -0.571 -7.042 -1.721 1.00 0.00 17 LYS A CA 7
ATOM 3767 C C . LYS A 1 17 ? 0.550 -6.012 -1.735 1.00 0.00 17 LYS A C 7
ATOM 3768 O O . LYS A 1 17 ? 1.721 -6.365 -1.613 1.00 0.00 17 LYS A O 7
ATOM 3787 N N . TRP A 1 18 ? 0.189 -4.736 -1.885 1.00 0.00 18 TRP A N 7
ATOM 3788 C CA . TRP A 1 18 ? 1.167 -3.667 -1.913 1.00 0.00 18 TRP A CA 7
ATOM 3789 C C . TRP A 1 18 ? 1.717 -3.432 -0.514 1.00 0.00 18 TRP A C 7
ATOM 3790 O O . TRP A 1 18 ? 2.922 -3.269 -0.337 1.00 0.00 18 TRP A O 7
ATOM 3811 N N . LYS A 1 19 ? 0.829 -3.413 0.483 1.00 0.00 19 LYS A N 7
ATOM 3812 C CA . LYS A 1 19 ? 1.230 -3.198 1.859 1.00 0.00 19 LYS A CA 7
ATOM 3813 C C . LYS A 1 19 ? 2.568 -3.877 2.120 1.00 0.00 19 LYS A C 7
ATOM 3814 O O . LYS A 1 19 ? 3.429 -3.316 2.794 1.00 0.00 19 LYS A O 7
ATOM 3833 N N . MET A 1 20 ? 2.740 -5.088 1.585 1.00 0.00 20 MET A N 7
ATOM 3834 C CA . MET A 1 20 ? 3.969 -5.833 1.766 1.00 0.00 20 MET A CA 7
ATOM 3835 C C . MET A 1 20 ? 5.155 -4.880 1.790 1.00 0.00 20 MET A C 7
ATOM 3836 O O . MET A 1 20 ? 6.043 -5.010 2.629 1.00 0.00 20 MET A O 7
ATOM 3850 N N . ARG A 1 21 ? 5.166 -3.917 0.865 1.00 0.00 21 ARG A N 7
ATOM 3851 C CA . ARG A 1 21 ? 6.240 -2.948 0.783 1.00 0.00 21 ARG A CA 7
ATOM 3852 C C . ARG A 1 21 ? 5.842 -1.674 1.515 1.00 0.00 21 ARG A C 7
ATOM 3853 O O . ARG A 1 21 ? 6.635 -1.117 2.271 1.00 0.00 21 ARG A O 7
ATOM 3874 N N . ARG A 1 22 ? 4.610 -1.215 1.290 1.00 0.00 22 ARG A N 7
ATOM 3875 C CA . ARG A 1 22 ? 4.114 -0.011 1.927 1.00 0.00 22 ARG A CA 7
ATOM 3876 C C . ARG A 1 22 ? 4.089 -0.200 3.437 1.00 0.00 22 ARG A C 7
ATOM 3877 O O . ARG A 1 22 ? 3.439 0.562 4.149 1.00 0.00 22 ARG A O 7
ATOM 3898 N N . ASN A 1 23 ? 4.800 -1.219 3.925 1.00 0.00 23 ASN A N 7
ATOM 3899 C CA . ASN A 1 23 ? 4.856 -1.500 5.346 1.00 0.00 23 ASN A CA 7
ATOM 3900 C C . ASN A 1 23 ? 6.268 -1.910 5.739 1.00 0.00 23 ASN A C 7
ATOM 3901 O O . ASN A 1 23 ? 6.482 -2.443 6.825 1.00 0.00 23 ASN A O 7
ATOM 3912 N N . GLN A 1 24 ? 7.232 -1.659 4.851 1.00 0.00 24 GLN A N 7
ATOM 3913 C CA . GLN A 1 24 ? 8.616 -2.003 5.108 1.00 0.00 24 GLN A CA 7
ATOM 3914 C C . GLN A 1 24 ? 9.495 -1.497 3.973 1.00 0.00 24 GLN A C 7
ATOM 3915 O O . GLN A 1 24 ? 9.856 -0.323 3.941 1.00 0.00 24 GLN A O 7
ATOM 3929 N N . PHE A 1 25 ? 9.838 -2.387 3.039 1.00 0.00 25 PHE A N 7
ATOM 3930 C CA . PHE A 1 25 ? 10.670 -2.025 1.909 1.00 0.00 25 PHE A CA 7
ATOM 3931 C C . PHE A 1 25 ? 10.401 -0.580 1.512 1.00 0.00 25 PHE A C 7
ATOM 3932 O O . PHE A 1 25 ? 11.324 0.151 1.160 1.00 0.00 25 PHE A O 7
ATOM 3949 N N . TRP A 1 26 ? 9.132 -0.169 1.569 1.00 0.00 26 TRP A N 7
ATOM 3950 C CA . TRP A 1 26 ? 8.755 1.185 1.217 1.00 0.00 26 TRP A CA 7
ATOM 3951 C C . TRP A 1 26 ? 9.627 2.179 1.969 1.00 0.00 26 TRP A C 7
ATOM 3952 O O . TRP A 1 26 ? 10.101 3.155 1.392 1.00 0.00 26 TRP A O 7
ATOM 3973 N N . VAL A 1 27 ? 9.840 1.928 3.263 1.00 0.00 27 VAL A N 7
ATOM 3974 C CA . VAL A 1 27 ? 10.653 2.799 4.088 1.00 0.00 27 VAL A CA 7
ATOM 3975 C C . VAL A 1 27 ? 11.871 3.263 3.302 1.00 0.00 27 VAL A C 7
ATOM 3976 O O . VAL A 1 27 ? 12.196 4.448 3.299 1.00 0.00 27 VAL A O 7
ATOM 3989 N N . LYS A 1 28 ? 12.545 2.325 2.633 1.00 0.00 28 LYS A N 7
ATOM 3990 C CA . LYS A 1 28 ? 13.720 2.643 1.848 1.00 0.00 28 LYS A CA 7
ATOM 3991 C C . LYS A 1 28 ? 13.353 3.615 0.735 1.00 0.00 28 LYS A C 7
ATOM 3992 O O . LYS A 1 28 ? 14.123 4.518 0.417 1.00 0.00 28 LYS A O 7
ATOM 4011 N N . VAL A 1 29 ? 12.171 3.427 0.143 1.00 0.00 29 VAL A N 7
ATOM 4012 C CA . VAL A 1 29 ? 11.707 4.285 -0.929 1.00 0.00 29 VAL A CA 7
ATOM 4013 C C . VAL A 1 29 ? 11.926 5.743 -0.552 1.00 0.00 29 VAL A C 7
ATOM 4014 O O . VAL A 1 29 ? 11.891 6.620 -1.413 1.00 0.00 29 VAL A O 7
ATOM 4027 N N . GLN A 1 30 ? 12.154 6.001 0.738 1.00 0.00 30 GLN A N 7
ATOM 4028 C CA . GLN A 1 30 ? 12.377 7.349 1.219 1.00 0.00 30 GLN A CA 7
ATOM 4029 C C . GLN A 1 30 ? 13.871 7.621 1.323 1.00 0.00 30 GLN A C 7
ATOM 4030 O O . GLN A 1 30 ? 14.334 8.701 0.964 1.00 0.00 30 GLN A O 7
ATOM 4044 N N . ARG A 1 31 ? 14.625 6.636 1.815 1.00 0.00 31 ARG A N 7
ATOM 4045 C CA . ARG A 1 31 ? 16.060 6.773 1.964 1.00 0.00 31 ARG A CA 7
ATOM 4046 C C . ARG A 1 31 ? 16.417 8.234 2.197 1.00 0.00 31 ARG A C 7
ATOM 4047 O O . ARG A 1 31 ? 16.703 8.963 1.249 1.00 0.00 31 ARG A O 7
ATOM 4068 N N . GLY A 1 32 ? 16.401 8.662 3.461 1.00 0.00 32 GLY A N 7
ATOM 4069 C CA . GLY A 1 32 ? 16.724 10.032 3.805 1.00 0.00 32 GLY A CA 7
ATOM 4070 C C . GLY A 1 32 ? 18.075 10.097 4.504 1.00 0.00 32 GLY A C 7
ATOM 4071 O O . GLY A 1 32 ? 18.252 10.863 5.448 1.00 0.00 32 GLY A O 7
ATOM 4075 N N . PRO A 1 1 ? -14.323 12.911 2.045 1.00 0.00 1 PRO A N 8
ATOM 4076 C CA . PRO A 1 1 ? -13.907 11.534 1.892 1.00 0.00 1 PRO A CA 8
ATOM 4077 C C . PRO A 1 1 ? -14.036 11.120 0.433 1.00 0.00 1 PRO A C 8
ATOM 4078 O O . PRO A 1 1 ? -14.560 11.874 -0.384 1.00 0.00 1 PRO A O 8
ATOM 4089 N N . PRO A 1 2 ? -13.554 9.919 0.106 1.00 0.00 2 PRO A N 8
ATOM 4090 C CA . PRO A 1 2 ? -13.589 9.361 -1.229 1.00 0.00 2 PRO A CA 8
ATOM 4091 C C . PRO A 1 2 ? -15.016 8.962 -1.578 1.00 0.00 2 PRO A C 8
ATOM 4092 O O . PRO A 1 2 ? -15.262 8.400 -2.643 1.00 0.00 2 PRO A O 8
ATOM 4103 N N . LEU A 1 3 ? -15.956 9.253 -0.676 1.00 0.00 3 LEU A N 8
ATOM 4104 C CA . LEU A 1 3 ? -17.351 8.923 -0.892 1.00 0.00 3 LEU A CA 8
ATOM 4105 C C . LEU A 1 3 ? -17.637 7.521 -0.372 1.00 0.00 3 LEU A C 8
ATOM 4106 O O . LEU A 1 3 ? -18.792 7.108 -0.297 1.00 0.00 3 LEU A O 8
ATOM 4122 N N . SER A 1 4 ? -16.580 6.790 -0.012 1.00 0.00 4 SER A N 8
ATOM 4123 C CA . SER A 1 4 ? -16.723 5.442 0.500 1.00 0.00 4 SER A CA 8
ATOM 4124 C C . SER A 1 4 ? -17.022 4.484 -0.645 1.00 0.00 4 SER A C 8
ATOM 4125 O O . SER A 1 4 ? -17.919 4.733 -1.448 1.00 0.00 4 SER A O 8
ATOM 4133 N N . GLN A 1 5 ? -16.269 3.384 -0.717 1.00 0.00 5 GLN A N 8
ATOM 4134 C CA . GLN A 1 5 ? -16.458 2.396 -1.761 1.00 0.00 5 GLN A CA 8
ATOM 4135 C C . GLN A 1 5 ? -15.614 2.760 -2.974 1.00 0.00 5 GLN A C 8
ATOM 4136 O O . GLN A 1 5 ? -15.076 1.881 -3.645 1.00 0.00 5 GLN A O 8
ATOM 4150 N N . GLU A 1 6 ? -15.498 4.060 -3.256 1.00 0.00 6 GLU A N 8
ATOM 4151 C CA . GLU A 1 6 ? -14.719 4.528 -4.385 1.00 0.00 6 GLU A CA 8
ATOM 4152 C C . GLU A 1 6 ? -13.333 3.899 -4.357 1.00 0.00 6 GLU A C 8
ATOM 4153 O O . GLU A 1 6 ? -12.868 3.370 -5.365 1.00 0.00 6 GLU A O 8
ATOM 4165 N N . THR A 1 7 ? -12.673 3.956 -3.199 1.00 0.00 7 THR A N 8
ATOM 4166 C CA . THR A 1 7 ? -11.347 3.391 -3.049 1.00 0.00 7 THR A CA 8
ATOM 4167 C C . THR A 1 7 ? -11.447 1.968 -2.519 1.00 0.00 7 THR A C 8
ATOM 4168 O O . THR A 1 7 ? -11.610 1.025 -3.289 1.00 0.00 7 THR A O 8
ATOM 4179 N N . PHE A 1 8 ? -11.348 1.815 -1.196 1.00 0.00 8 PHE A N 8
ATOM 4180 C CA . PHE A 1 8 ? -11.428 0.510 -0.571 1.00 0.00 8 PHE A CA 8
ATOM 4181 C C . PHE A 1 8 ? -11.406 -0.576 -1.638 1.00 0.00 8 PHE A C 8
ATOM 4182 O O . PHE A 1 8 ? -10.473 -1.374 -1.695 1.00 0.00 8 PHE A O 8
ATOM 4199 N N . SER A 1 9 ? -12.437 -0.604 -2.485 1.00 0.00 9 SER A N 8
ATOM 4200 C CA . SER A 1 9 ? -12.529 -1.589 -3.543 1.00 0.00 9 SER A CA 8
ATOM 4201 C C . SER A 1 9 ? -11.136 -1.925 -4.059 1.00 0.00 9 SER A C 8
ATOM 4202 O O . SER A 1 9 ? -10.702 -3.072 -3.979 1.00 0.00 9 SER A O 8
ATOM 4210 N N . ASP A 1 10 ? -10.436 -0.919 -4.588 1.00 0.00 10 ASP A N 8
ATOM 4211 C CA . ASP A 1 10 ? -9.099 -1.112 -5.113 1.00 0.00 10 ASP A CA 8
ATOM 4212 C C . ASP A 1 10 ? -8.072 -0.764 -4.045 1.00 0.00 10 ASP A C 8
ATOM 4213 O O . ASP A 1 10 ? -6.964 -1.295 -4.052 1.00 0.00 10 ASP A O 8
ATOM 4222 N N . LEU A 1 11 ? -8.442 0.131 -3.126 1.00 0.00 11 LEU A N 8
ATOM 4223 C CA . LEU A 1 11 ? -7.553 0.544 -2.058 1.00 0.00 11 LEU A CA 8
ATOM 4224 C C . LEU A 1 11 ? -7.292 -0.627 -1.122 1.00 0.00 11 LEU A C 8
ATOM 4225 O O . LEU A 1 11 ? -6.175 -1.137 -1.059 1.00 0.00 11 LEU A O 8
ATOM 4241 N N . TRP A 1 12 ? -8.325 -1.055 -0.393 1.00 0.00 12 TRP A N 8
ATOM 4242 C CA . TRP A 1 12 ? -8.198 -2.163 0.532 1.00 0.00 12 TRP A CA 8
ATOM 4243 C C . TRP A 1 12 ? -7.518 -3.337 -0.157 1.00 0.00 12 TRP A C 8
ATOM 4244 O O . TRP A 1 12 ? -6.718 -4.041 0.455 1.00 0.00 12 TRP A O 8
ATOM 4265 N N . LYS A 1 13 ? -7.839 -3.548 -1.436 1.00 0.00 13 LYS A N 8
ATOM 4266 C CA . LYS A 1 13 ? -7.258 -4.635 -2.199 1.00 0.00 13 LYS A CA 8
ATOM 4267 C C . LYS A 1 13 ? -5.803 -4.322 -2.521 1.00 0.00 13 LYS A C 8
ATOM 4268 O O . LYS A 1 13 ? -4.974 -5.225 -2.596 1.00 0.00 13 LYS A O 8
ATOM 4287 N N . LEU A 1 14 ? -5.496 -3.036 -2.712 1.00 0.00 14 LEU A N 8
ATOM 4288 C CA . LEU A 1 14 ? -4.147 -2.611 -3.024 1.00 0.00 14 LEU A CA 8
ATOM 4289 C C . LEU A 1 14 ? -3.215 -2.962 -1.874 1.00 0.00 14 LEU A C 8
ATOM 4290 O O . LEU A 1 14 ? -2.131 -3.500 -2.092 1.00 0.00 14 LEU A O 8
ATOM 4306 N N . LEU A 1 15 ? -3.639 -2.657 -0.645 1.00 0.00 15 LEU A N 8
ATOM 4307 C CA . LEU A 1 15 ? -2.843 -2.942 0.532 1.00 0.00 15 LEU A CA 8
ATOM 4308 C C . LEU A 1 15 ? -2.719 -4.447 0.720 1.00 0.00 15 LEU A C 8
ATOM 4309 O O . LEU A 1 15 ? -1.924 -4.910 1.536 1.00 0.00 15 LEU A O 8
ATOM 4325 N N . LYS A 1 16 ? -3.508 -5.212 -0.038 1.00 0.00 16 LYS A N 8
ATOM 4326 C CA . LYS A 1 16 ? -3.481 -6.658 0.050 1.00 0.00 16 LYS A CA 8
ATOM 4327 C C . LYS A 1 16 ? -2.259 -7.199 -0.679 1.00 0.00 16 LYS A C 8
ATOM 4328 O O . LYS A 1 16 ? -2.180 -8.392 -0.964 1.00 0.00 16 LYS A O 8
ATOM 4347 N N . LYS A 1 17 ? -1.304 -6.317 -0.982 1.00 0.00 17 LYS A N 8
ATOM 4348 C CA . LYS A 1 17 ? -0.093 -6.710 -1.675 1.00 0.00 17 LYS A CA 8
ATOM 4349 C C . LYS A 1 17 ? 0.897 -5.555 -1.683 1.00 0.00 17 LYS A C 8
ATOM 4350 O O . LYS A 1 17 ? 2.106 -5.770 -1.632 1.00 0.00 17 LYS A O 8
ATOM 4369 N N . TRP A 1 18 ? 0.383 -4.325 -1.749 1.00 0.00 18 TRP A N 8
ATOM 4370 C CA . TRP A 1 18 ? 1.226 -3.146 -1.763 1.00 0.00 18 TRP A CA 8
ATOM 4371 C C . TRP A 1 18 ? 1.722 -2.848 -0.355 1.00 0.00 18 TRP A C 8
ATOM 4372 O O . TRP A 1 18 ? 2.841 -2.373 -0.176 1.00 0.00 18 TRP A O 8
ATOM 4393 N N . LYS A 1 19 ? 0.885 -3.129 0.646 1.00 0.00 19 LYS A N 8
ATOM 4394 C CA . LYS A 1 19 ? 1.243 -2.889 2.030 1.00 0.00 19 LYS A CA 8
ATOM 4395 C C . LYS A 1 19 ? 2.516 -3.649 2.374 1.00 0.00 19 LYS A C 8
ATOM 4396 O O . LYS A 1 19 ? 3.390 -3.122 3.058 1.00 0.00 19 LYS A O 8
ATOM 4415 N N . MET A 1 20 ? 2.619 -4.892 1.898 1.00 0.00 20 MET A N 8
ATOM 4416 C CA . MET A 1 20 ? 3.782 -5.715 2.161 1.00 0.00 20 MET A CA 8
ATOM 4417 C C . MET A 1 20 ? 5.032 -4.847 2.199 1.00 0.00 20 MET A C 8
ATOM 4418 O O . MET A 1 20 ? 5.837 -4.954 3.122 1.00 0.00 20 MET A O 8
ATOM 4432 N N . ARG A 1 21 ? 5.193 -3.986 1.192 1.00 0.00 21 ARG A N 8
ATOM 4433 C CA . ARG A 1 21 ? 6.342 -3.106 1.114 1.00 0.00 21 ARG A CA 8
ATOM 4434 C C . ARG A 1 21 ? 6.017 -1.775 1.777 1.00 0.00 21 ARG A C 8
ATOM 4435 O O . ARG A 1 21 ? 6.867 -1.187 2.442 1.00 0.00 21 ARG A O 8
ATOM 4456 N N . ARG A 1 22 ? 4.783 -1.300 1.593 1.00 0.00 22 ARG A N 8
ATOM 4457 C CA . ARG A 1 22 ? 4.354 -0.043 2.171 1.00 0.00 22 ARG A CA 8
ATOM 4458 C C . ARG A 1 22 ? 4.386 -0.136 3.690 1.00 0.00 22 ARG A C 8
ATOM 4459 O O . ARG A 1 22 ? 3.859 0.734 4.379 1.00 0.00 22 ARG A O 8
ATOM 4480 N N . ASN A 1 23 ? 5.009 -1.196 4.212 1.00 0.00 23 ASN A N 8
ATOM 4481 C CA . ASN A 1 23 ? 5.106 -1.395 5.644 1.00 0.00 23 ASN A CA 8
ATOM 4482 C C . ASN A 1 23 ? 6.515 -1.838 6.012 1.00 0.00 23 ASN A C 8
ATOM 4483 O O . ASN A 1 23 ? 6.748 -2.324 7.117 1.00 0.00 23 ASN A O 8
ATOM 4494 N N . GLN A 1 24 ? 7.457 -1.670 5.080 1.00 0.00 24 GLN A N 8
ATOM 4495 C CA . GLN A 1 24 ? 8.835 -2.054 5.310 1.00 0.00 24 GLN A CA 8
ATOM 4496 C C . GLN A 1 24 ? 9.710 -1.546 4.173 1.00 0.00 24 GLN A C 8
ATOM 4497 O O . GLN A 1 24 ? 10.081 -0.374 4.148 1.00 0.00 24 GLN A O 8
ATOM 4511 N N . PHE A 1 25 ? 10.038 -2.430 3.228 1.00 0.00 25 PHE A N 8
ATOM 4512 C CA . PHE A 1 25 ? 10.865 -2.065 2.095 1.00 0.00 25 PHE A CA 8
ATOM 4513 C C . PHE A 1 25 ? 10.574 -0.628 1.686 1.00 0.00 25 PHE A C 8
ATOM 4514 O O . PHE A 1 25 ? 11.495 0.140 1.415 1.00 0.00 25 PHE A O 8
ATOM 4531 N N . TRP A 1 26 ? 9.290 -0.265 1.641 1.00 0.00 26 TRP A N 8
ATOM 4532 C CA . TRP A 1 26 ? 8.891 1.077 1.267 1.00 0.00 26 TRP A CA 8
ATOM 4533 C C . TRP A 1 26 ? 9.806 2.094 1.933 1.00 0.00 26 TRP A C 8
ATOM 4534 O O . TRP A 1 26 ? 10.235 3.056 1.300 1.00 0.00 26 TRP A O 8
ATOM 4555 N N . VAL A 1 27 ? 10.103 1.880 3.217 1.00 0.00 27 VAL A N 8
ATOM 4556 C CA . VAL A 1 27 ? 10.963 2.776 3.963 1.00 0.00 27 VAL A CA 8
ATOM 4557 C C . VAL A 1 27 ? 12.125 3.222 3.087 1.00 0.00 27 VAL A C 8
ATOM 4558 O O . VAL A 1 27 ? 12.469 4.402 3.063 1.00 0.00 27 VAL A O 8
ATOM 4571 N N . LYS A 1 28 ? 12.730 2.275 2.367 1.00 0.00 28 LYS A N 8
ATOM 4572 C CA . LYS A 1 28 ? 13.848 2.577 1.495 1.00 0.00 28 LYS A CA 8
ATOM 4573 C C . LYS A 1 28 ? 13.395 3.503 0.374 1.00 0.00 28 LYS A C 8
ATOM 4574 O O . LYS A 1 28 ? 14.135 4.395 -0.034 1.00 0.00 28 LYS A O 8
ATOM 4593 N N . VAL A 1 29 ? 12.175 3.287 -0.122 1.00 0.00 29 VAL A N 8
ATOM 4594 C CA . VAL A 1 29 ? 11.630 4.100 -1.191 1.00 0.00 29 VAL A CA 8
ATOM 4595 C C . VAL A 1 29 ? 11.882 5.572 -0.898 1.00 0.00 29 VAL A C 8
ATOM 4596 O O . VAL A 1 29 ? 11.791 6.410 -1.793 1.00 0.00 29 VAL A O 8
ATOM 4609 N N . GLN A 1 30 ? 12.198 5.886 0.360 1.00 0.00 30 GLN A N 8
ATOM 4610 C CA . GLN A 1 30 ? 12.460 7.254 0.763 1.00 0.00 30 GLN A CA 8
ATOM 4611 C C . GLN A 1 30 ? 13.960 7.515 0.762 1.00 0.00 30 GLN A C 8
ATOM 4612 O O . GLN A 1 30 ? 14.407 8.575 0.329 1.00 0.00 30 GLN A O 8
ATOM 4626 N N . ARG A 1 31 ? 14.736 6.544 1.248 1.00 0.00 31 ARG A N 8
ATOM 4627 C CA . ARG A 1 31 ? 16.179 6.673 1.301 1.00 0.00 31 ARG A CA 8
ATOM 4628 C C . ARG A 1 31 ? 16.560 8.140 1.438 1.00 0.00 31 ARG A C 8
ATOM 4629 O O . ARG A 1 31 ? 16.772 8.824 0.439 1.00 0.00 31 ARG A O 8
ATOM 4650 N N . GLY A 1 32 ? 16.649 8.623 2.679 1.00 0.00 32 GLY A N 8
ATOM 4651 C CA . GLY A 1 32 ? 17.005 10.005 2.934 1.00 0.00 32 GLY A CA 8
ATOM 4652 C C . GLY A 1 32 ? 17.411 10.185 4.390 1.00 0.00 32 GLY A C 8
ATOM 4653 O O . GLY A 1 32 ? 16.562 10.399 5.253 1.00 0.00 32 GLY A O 8
ATOM 4657 N N . PRO A 1 1 ? -17.317 -1.323 2.484 1.00 0.00 1 PRO A N 9
ATOM 4658 C CA . PRO A 1 1 ? -18.167 -0.227 2.072 1.00 0.00 1 PRO A CA 9
ATOM 4659 C C . PRO A 1 1 ? -17.911 0.980 2.963 1.00 0.00 1 PRO A C 9
ATOM 4660 O O . PRO A 1 1 ? -18.706 1.279 3.851 1.00 0.00 1 PRO A O 9
ATOM 4671 N N . PRO A 1 2 ? -16.796 1.674 2.725 1.00 0.00 2 PRO A N 9
ATOM 4672 C CA . PRO A 1 2 ? -16.390 2.847 3.469 1.00 0.00 2 PRO A CA 9
ATOM 4673 C C . PRO A 1 2 ? -17.284 4.022 3.098 1.00 0.00 2 PRO A C 9
ATOM 4674 O O . PRO A 1 2 ? -18.347 3.834 2.510 1.00 0.00 2 PRO A O 9
ATOM 4685 N N . LEU A 1 3 ? -16.852 5.236 3.445 1.00 0.00 3 LEU A N 9
ATOM 4686 C CA . LEU A 1 3 ? -17.614 6.433 3.149 1.00 0.00 3 LEU A CA 9
ATOM 4687 C C . LEU A 1 3 ? -17.376 6.854 1.706 1.00 0.00 3 LEU A C 9
ATOM 4688 O O . LEU A 1 3 ? -17.888 7.880 1.264 1.00 0.00 3 LEU A O 9
ATOM 4704 N N . SER A 1 4 ? -16.597 6.057 0.971 1.00 0.00 4 SER A N 9
ATOM 4705 C CA . SER A 1 4 ? -16.298 6.350 -0.416 1.00 0.00 4 SER A CA 9
ATOM 4706 C C . SER A 1 4 ? -16.483 5.097 -1.260 1.00 0.00 4 SER A C 9
ATOM 4707 O O . SER A 1 4 ? -17.350 4.275 -0.973 1.00 0.00 4 SER A O 9
ATOM 4715 N N . GLN A 1 5 ? -15.664 4.953 -2.305 1.00 0.00 5 GLN A N 9
ATOM 4716 C CA . GLN A 1 5 ? -15.742 3.804 -3.184 1.00 0.00 5 GLN A CA 9
ATOM 4717 C C . GLN A 1 5 ? -14.845 4.017 -4.395 1.00 0.00 5 GLN A C 9
ATOM 4718 O O . GLN A 1 5 ? -14.101 3.120 -4.784 1.00 0.00 5 GLN A O 9
ATOM 4732 N N . GLU A 1 6 ? -14.915 5.210 -4.990 1.00 0.00 6 GLU A N 9
ATOM 4733 C CA . GLU A 1 6 ? -14.107 5.532 -6.149 1.00 0.00 6 GLU A CA 9
ATOM 4734 C C . GLU A 1 6 ? -12.784 4.783 -6.085 1.00 0.00 6 GLU A C 9
ATOM 4735 O O . GLU A 1 6 ? -12.552 3.860 -6.863 1.00 0.00 6 GLU A O 9
ATOM 4747 N N . THR A 1 7 ? -11.915 5.181 -5.154 1.00 0.00 7 THR A N 9
ATOM 4748 C CA . THR A 1 7 ? -10.623 4.543 -4.995 1.00 0.00 7 THR A CA 9
ATOM 4749 C C . THR A 1 7 ? -10.741 3.363 -4.041 1.00 0.00 7 THR A C 9
ATOM 4750 O O . THR A 1 7 ? -11.103 2.263 -4.452 1.00 0.00 7 THR A O 9
ATOM 4761 N N . PHE A 1 8 ? -10.434 3.595 -2.763 1.00 0.00 8 PHE A N 9
ATOM 4762 C CA . PHE A 1 8 ? -10.508 2.552 -1.760 1.00 0.00 8 PHE A CA 9
ATOM 4763 C C . PHE A 1 8 ? -10.754 1.207 -2.430 1.00 0.00 8 PHE A C 9
ATOM 4764 O O . PHE A 1 8 ? -9.941 0.294 -2.309 1.00 0.00 8 PHE A O 9
ATOM 4781 N N . SER A 1 9 ? -11.879 1.088 -3.138 1.00 0.00 9 SER A N 9
ATOM 4782 C CA . SER A 1 9 ? -12.224 -0.141 -3.822 1.00 0.00 9 SER A CA 9
ATOM 4783 C C . SER A 1 9 ? -10.958 -0.840 -4.299 1.00 0.00 9 SER A C 9
ATOM 4784 O O . SER A 1 9 ? -10.704 -1.985 -3.934 1.00 0.00 9 SER A O 9
ATOM 4792 N N . ASP A 1 10 ? -10.164 -0.145 -5.117 1.00 0.00 10 ASP A N 9
ATOM 4793 C CA . ASP A 1 10 ? -8.931 -0.700 -5.638 1.00 0.00 10 ASP A CA 9
ATOM 4794 C C . ASP A 1 10 ? -7.766 -0.295 -4.746 1.00 0.00 10 ASP A C 9
ATOM 4795 O O . ASP A 1 10 ? -6.765 -1.005 -4.669 1.00 0.00 10 ASP A O 9
ATOM 4804 N N . LEU A 1 11 ? -7.898 0.849 -4.071 1.00 0.00 11 LEU A N 9
ATOM 4805 C CA . LEU A 1 11 ? -6.858 1.342 -3.190 1.00 0.00 11 LEU A CA 9
ATOM 4806 C C . LEU A 1 11 ? -6.733 0.429 -1.978 1.00 0.00 11 LEU A C 9
ATOM 4807 O O . LEU A 1 11 ? -5.743 -0.286 -1.837 1.00 0.00 11 LEU A O 9
ATOM 4823 N N . TRP A 1 12 ? -7.740 0.454 -1.103 1.00 0.00 12 TRP A N 9
ATOM 4824 C CA . TRP A 1 12 ? -7.734 -0.373 0.088 1.00 0.00 12 TRP A CA 9
ATOM 4825 C C . TRP A 1 12 ? -7.355 -1.801 -0.275 1.00 0.00 12 TRP A C 9
ATOM 4826 O O . TRP A 1 12 ? -6.628 -2.460 0.465 1.00 0.00 12 TRP A O 9
ATOM 4847 N N . LYS A 1 13 ? -7.850 -2.280 -1.419 1.00 0.00 13 LYS A N 9
ATOM 4848 C CA . LYS A 1 13 ? -7.561 -3.625 -1.872 1.00 0.00 13 LYS A CA 9
ATOM 4849 C C . LYS A 1 13 ? -6.106 -3.723 -2.309 1.00 0.00 13 LYS A C 9
ATOM 4850 O O . LYS A 1 13 ? -5.459 -4.746 -2.096 1.00 0.00 13 LYS A O 9
ATOM 4869 N N . LEU A 1 14 ? -5.593 -2.654 -2.922 1.00 0.00 14 LEU A N 9
ATOM 4870 C CA . LEU A 1 14 ? -4.220 -2.624 -3.385 1.00 0.00 14 LEU A CA 9
ATOM 4871 C C . LEU A 1 14 ? -3.273 -2.811 -2.208 1.00 0.00 14 LEU A C 9
ATOM 4872 O O . LEU A 1 14 ? -2.299 -3.555 -2.304 1.00 0.00 14 LEU A O 9
ATOM 4888 N N . LEU A 1 15 ? -3.562 -2.134 -1.094 1.00 0.00 15 LEU A N 9
ATOM 4889 C CA . LEU A 1 15 ? -2.738 -2.229 0.095 1.00 0.00 15 LEU A CA 9
ATOM 4890 C C . LEU A 1 15 ? -2.900 -3.604 0.727 1.00 0.00 15 LEU A C 9
ATOM 4891 O O . LEU A 1 15 ? -2.184 -3.946 1.666 1.00 0.00 15 LEU A O 9
ATOM 4907 N N . LYS A 1 16 ? -3.844 -4.394 0.210 1.00 0.00 16 LYS A N 9
ATOM 4908 C CA . LYS A 1 16 ? -4.093 -5.724 0.726 1.00 0.00 16 LYS A CA 9
ATOM 4909 C C . LYS A 1 16 ? -2.992 -6.672 0.269 1.00 0.00 16 LYS A C 9
ATOM 4910 O O . LYS A 1 16 ? -3.124 -7.887 0.396 1.00 0.00 16 LYS A O 9
ATOM 4929 N N . LYS A 1 17 ? -1.904 -6.112 -0.265 1.00 0.00 17 LYS A N 9
ATOM 4930 C CA . LYS A 1 17 ? -0.790 -6.908 -0.738 1.00 0.00 17 LYS A CA 9
ATOM 4931 C C . LYS A 1 17 ? 0.429 -6.021 -0.947 1.00 0.00 17 LYS A C 9
ATOM 4932 O O . LYS A 1 17 ? 1.555 -6.434 -0.677 1.00 0.00 17 LYS A O 9
ATOM 4951 N N . TRP A 1 18 ? 0.203 -4.797 -1.430 1.00 0.00 18 TRP A N 9
ATOM 4952 C CA . TRP A 1 18 ? 1.284 -3.862 -1.669 1.00 0.00 18 TRP A CA 9
ATOM 4953 C C . TRP A 1 18 ? 1.816 -3.335 -0.344 1.00 0.00 18 TRP A C 9
ATOM 4954 O O . TRP A 1 18 ? 3.026 -3.230 -0.156 1.00 0.00 18 TRP A O 9
ATOM 4975 N N . LYS A 1 19 ? 0.908 -3.002 0.576 1.00 0.00 19 LYS A N 9
ATOM 4976 C CA . LYS A 1 19 ? 1.290 -2.489 1.876 1.00 0.00 19 LYS A CA 9
ATOM 4977 C C . LYS A 1 19 ? 2.566 -3.171 2.347 1.00 0.00 19 LYS A C 9
ATOM 4978 O O . LYS A 1 19 ? 3.460 -2.520 2.884 1.00 0.00 19 LYS A O 9
ATOM 4997 N N . MET A 1 20 ? 2.650 -4.488 2.146 1.00 0.00 20 MET A N 9
ATOM 4998 C CA . MET A 1 20 ? 3.815 -5.249 2.553 1.00 0.00 20 MET A CA 9
ATOM 4999 C C . MET A 1 20 ? 5.068 -4.398 2.404 1.00 0.00 20 MET A C 9
ATOM 5000 O O . MET A 1 20 ? 5.956 -4.442 3.253 1.00 0.00 20 MET A O 9
ATOM 5014 N N . ARG A 1 21 ? 5.137 -3.621 1.321 1.00 0.00 21 ARG A N 9
ATOM 5015 C CA . ARG A 1 21 ? 6.278 -2.766 1.065 1.00 0.00 21 ARG A CA 9
ATOM 5016 C C . ARG A 1 21 ? 5.928 -1.324 1.404 1.00 0.00 21 ARG A C 9
ATOM 5017 O O . ARG A 1 21 ? 6.734 -0.610 1.998 1.00 0.00 21 ARG A O 9
ATOM 5038 N N . ARG A 1 22 ? 4.721 -0.896 1.026 1.00 0.00 22 ARG A N 9
ATOM 5039 C CA . ARG A 1 22 ? 4.271 0.456 1.290 1.00 0.00 22 ARG A CA 9
ATOM 5040 C C . ARG A 1 22 ? 4.029 0.636 2.782 1.00 0.00 22 ARG A C 9
ATOM 5041 O O . ARG A 1 22 ? 3.332 1.562 3.192 1.00 0.00 22 ARG A O 9
ATOM 5062 N N . ASN A 1 23 ? 4.606 -0.252 3.594 1.00 0.00 23 ASN A N 9
ATOM 5063 C CA . ASN A 1 23 ? 4.450 -0.184 5.033 1.00 0.00 23 ASN A CA 9
ATOM 5064 C C . ASN A 1 23 ? 5.755 -0.571 5.716 1.00 0.00 23 ASN A C 9
ATOM 5065 O O . ASN A 1 23 ? 5.779 -0.818 6.919 1.00 0.00 23 ASN A O 9
ATOM 5076 N N . GLN A 1 24 ? 6.842 -0.621 4.942 1.00 0.00 24 GLN A N 9
ATOM 5077 C CA . GLN A 1 24 ? 8.142 -0.977 5.475 1.00 0.00 24 GLN A CA 9
ATOM 5078 C C . GLN A 1 24 ? 9.218 -0.709 4.432 1.00 0.00 24 GLN A C 9
ATOM 5079 O O . GLN A 1 24 ? 9.644 0.430 4.255 1.00 0.00 24 GLN A O 9
ATOM 5093 N N . PHE A 1 25 ? 9.657 -1.762 3.740 1.00 0.00 25 PHE A N 9
ATOM 5094 C CA . PHE A 1 25 ? 10.679 -1.633 2.720 1.00 0.00 25 PHE A CA 9
ATOM 5095 C C . PHE A 1 25 ? 10.545 -0.287 2.023 1.00 0.00 25 PHE A C 9
ATOM 5096 O O . PHE A 1 25 ? 11.534 0.419 1.837 1.00 0.00 25 PHE A O 9
ATOM 5113 N N . TRP A 1 26 ? 9.318 0.070 1.637 1.00 0.00 26 TRP A N 9
ATOM 5114 C CA . TRP A 1 26 ? 9.067 1.329 0.965 1.00 0.00 26 TRP A CA 9
ATOM 5115 C C . TRP A 1 26 ? 9.871 2.438 1.627 1.00 0.00 26 TRP A C 9
ATOM 5116 O O . TRP A 1 26 ? 10.466 3.270 0.944 1.00 0.00 26 TRP A O 9
ATOM 5137 N N . VAL A 1 27 ? 9.889 2.449 2.962 1.00 0.00 27 VAL A N 9
ATOM 5138 C CA . VAL A 1 27 ? 10.618 3.454 3.709 1.00 0.00 27 VAL A CA 9
ATOM 5139 C C . VAL A 1 27 ? 11.959 3.721 3.040 1.00 0.00 27 VAL A C 9
ATOM 5140 O O . VAL A 1 27 ? 12.359 4.873 2.886 1.00 0.00 27 VAL A O 9
ATOM 5153 N N . LYS A 1 28 ? 12.653 2.652 2.641 1.00 0.00 28 LYS A N 9
ATOM 5154 C CA . LYS A 1 28 ? 13.942 2.779 1.991 1.00 0.00 28 LYS A CA 9
ATOM 5155 C C . LYS A 1 28 ? 13.782 3.498 0.659 1.00 0.00 28 LYS A C 9
ATOM 5156 O O . LYS A 1 28 ? 14.641 4.285 0.268 1.00 0.00 28 LYS A O 9
ATOM 5175 N N . VAL A 1 29 ? 12.677 3.224 -0.039 1.00 0.00 29 VAL A N 9
ATOM 5176 C CA . VAL A 1 29 ? 12.410 3.844 -1.322 1.00 0.00 29 VAL A CA 9
ATOM 5177 C C . VAL A 1 29 ? 12.677 5.340 -1.236 1.00 0.00 29 VAL A C 9
ATOM 5178 O O . VAL A 1 29 ? 12.814 6.007 -2.259 1.00 0.00 29 VAL A O 9
ATOM 5191 N N . GLN A 1 30 ? 12.750 5.866 -0.011 1.00 0.00 30 GLN A N 9
ATOM 5192 C CA . GLN A 1 30 ? 13.000 7.278 0.200 1.00 0.00 30 GLN A CA 9
ATOM 5193 C C . GLN A 1 30 ? 14.478 7.505 0.483 1.00 0.00 30 GLN A C 9
ATOM 5194 O O . GLN A 1 30 ? 15.065 8.468 -0.004 1.00 0.00 30 GLN A O 9
ATOM 5208 N N . ARG A 1 31 ? 15.079 6.613 1.274 1.00 0.00 31 ARG A N 9
ATOM 5209 C CA . ARG A 1 31 ? 16.482 6.720 1.619 1.00 0.00 31 ARG A CA 9
ATOM 5210 C C . ARG A 1 31 ? 16.912 8.180 1.586 1.00 0.00 31 ARG A C 9
ATOM 5211 O O . ARG A 1 31 ? 16.734 8.903 2.564 1.00 0.00 31 ARG A O 9
ATOM 5232 N N . GLY A 1 32 ? 17.477 8.614 0.457 1.00 0.00 32 GLY A N 9
ATOM 5233 C CA . GLY A 1 32 ? 17.926 9.984 0.309 1.00 0.00 32 GLY A CA 9
ATOM 5234 C C . GLY A 1 32 ? 17.009 10.739 -0.644 1.00 0.00 32 GLY A C 9
ATOM 5235 O O . GLY A 1 32 ? 15.891 11.097 -0.281 1.00 0.00 32 GLY A O 9
ATOM 5239 N N . PRO A 1 1 ? -23.152 9.056 -2.550 1.00 0.00 1 PRO A N 10
ATOM 5240 C CA . PRO A 1 1 ? -22.271 9.021 -1.402 1.00 0.00 1 PRO A CA 10
ATOM 5241 C C . PRO A 1 1 ? -22.229 7.610 -0.834 1.00 0.00 1 PRO A C 10
ATOM 5242 O O . PRO A 1 1 ? -22.889 7.320 0.162 1.00 0.00 1 PRO A O 10
ATOM 5253 N N . PRO A 1 2 ? -21.453 6.731 -1.471 1.00 0.00 2 PRO A N 10
ATOM 5254 C CA . PRO A 1 2 ? -21.290 5.348 -1.074 1.00 0.00 2 PRO A CA 10
ATOM 5255 C C . PRO A 1 2 ? -20.453 5.276 0.194 1.00 0.00 2 PRO A C 10
ATOM 5256 O O . PRO A 1 2 ? -20.189 4.190 0.705 1.00 0.00 2 PRO A O 10
ATOM 5267 N N . LEU A 1 3 ? -20.033 6.438 0.702 1.00 0.00 3 LEU A N 10
ATOM 5268 C CA . LEU A 1 3 ? -19.228 6.500 1.905 1.00 0.00 3 LEU A CA 10
ATOM 5269 C C . LEU A 1 3 ? -18.107 5.473 1.831 1.00 0.00 3 LEU A C 10
ATOM 5270 O O . LEU A 1 3 ? -17.595 5.034 2.859 1.00 0.00 3 LEU A O 10
ATOM 5286 N N . SER A 1 4 ? -17.727 5.088 0.610 1.00 0.00 4 SER A N 10
ATOM 5287 C CA . SER A 1 4 ? -16.671 4.117 0.410 1.00 0.00 4 SER A CA 10
ATOM 5288 C C . SER A 1 4 ? -16.858 3.419 -0.929 1.00 0.00 4 SER A C 10
ATOM 5289 O O . SER A 1 4 ? -17.836 2.701 -1.126 1.00 0.00 4 SER A O 10
ATOM 5297 N N . GLN A 1 5 ? -15.916 3.630 -1.852 1.00 0.00 5 GLN A N 10
ATOM 5298 C CA . GLN A 1 5 ? -15.983 3.021 -3.165 1.00 0.00 5 GLN A CA 10
ATOM 5299 C C . GLN A 1 5 ? -14.901 3.607 -4.061 1.00 0.00 5 GLN A C 10
ATOM 5300 O O . GLN A 1 5 ? -14.096 2.872 -4.628 1.00 0.00 5 GLN A O 10
ATOM 5314 N N . GLU A 1 6 ? -14.884 4.936 -4.189 1.00 0.00 6 GLU A N 10
ATOM 5315 C CA . GLU A 1 6 ? -13.901 5.609 -5.014 1.00 0.00 6 GLU A CA 10
ATOM 5316 C C . GLU A 1 6 ? -12.563 4.889 -4.921 1.00 0.00 6 GLU A C 10
ATOM 5317 O O . GLU A 1 6 ? -12.067 4.365 -5.916 1.00 0.00 6 GLU A O 10
ATOM 5329 N N . THR A 1 7 ? -11.979 4.863 -3.720 1.00 0.00 7 THR A N 10
ATOM 5330 C CA . THR A 1 7 ? -10.706 4.205 -3.508 1.00 0.00 7 THR A CA 10
ATOM 5331 C C . THR A 1 7 ? -10.929 2.737 -3.177 1.00 0.00 7 THR A C 10
ATOM 5332 O O . THR A 1 7 ? -11.082 1.912 -4.075 1.00 0.00 7 THR A O 10
ATOM 5343 N N . PHE A 1 8 ? -10.947 2.411 -1.883 1.00 0.00 8 PHE A N 10
ATOM 5344 C CA . PHE A 1 8 ? -11.151 1.046 -1.442 1.00 0.00 8 PHE A CA 10
ATOM 5345 C C . PHE A 1 8 ? -11.044 0.099 -2.629 1.00 0.00 8 PHE A C 10
ATOM 5346 O O . PHE A 1 8 ? -10.162 -0.758 -2.665 1.00 0.00 8 PHE A O 10
ATOM 5363 N N . SER A 1 9 ? -11.944 0.254 -3.602 1.00 0.00 9 SER A N 10
ATOM 5364 C CA . SER A 1 9 ? -11.944 -0.586 -4.783 1.00 0.00 9 SER A CA 10
ATOM 5365 C C . SER A 1 9 ? -10.516 -0.975 -5.141 1.00 0.00 9 SER A C 10
ATOM 5366 O O . SER A 1 9 ? -10.180 -2.157 -5.164 1.00 0.00 9 SER A O 10
ATOM 5374 N N . ASP A 1 10 ? -9.676 0.024 -5.419 1.00 0.00 10 ASP A N 10
ATOM 5375 C CA . ASP A 1 10 ? -8.291 -0.218 -5.773 1.00 0.00 10 ASP A CA 10
ATOM 5376 C C . ASP A 1 10 ? -7.385 0.215 -4.630 1.00 0.00 10 ASP A C 10
ATOM 5377 O O . ASP A 1 10 ? -6.189 -0.068 -4.643 1.00 0.00 10 ASP A O 10
ATOM 5386 N N . LEU A 1 11 ? -7.956 0.903 -3.639 1.00 0.00 11 LEU A N 10
ATOM 5387 C CA . LEU A 1 11 ? -7.199 1.371 -2.495 1.00 0.00 11 LEU A CA 10
ATOM 5388 C C . LEU A 1 11 ? -6.842 0.196 -1.596 1.00 0.00 11 LEU A C 10
ATOM 5389 O O . LEU A 1 11 ? -5.708 -0.278 -1.610 1.00 0.00 11 LEU A O 10
ATOM 5405 N N . TRP A 1 12 ? -7.815 -0.275 -0.812 1.00 0.00 12 TRP A N 10
ATOM 5406 C CA . TRP A 1 12 ? -7.596 -1.392 0.085 1.00 0.00 12 TRP A CA 10
ATOM 5407 C C . TRP A 1 12 ? -6.945 -2.543 -0.670 1.00 0.00 12 TRP A C 10
ATOM 5408 O O . TRP A 1 12 ? -6.021 -3.176 -0.165 1.00 0.00 12 TRP A O 10
ATOM 5429 N N . LYS A 1 13 ? -7.432 -2.813 -1.883 1.00 0.00 13 LYS A N 10
ATOM 5430 C CA . LYS A 1 13 ? -6.897 -3.885 -2.699 1.00 0.00 13 LYS A CA 10
ATOM 5431 C C . LYS A 1 13 ? -5.413 -3.654 -2.948 1.00 0.00 13 LYS A C 10
ATOM 5432 O O . LYS A 1 13 ? -4.636 -4.605 -3.010 1.00 0.00 13 LYS A O 10
ATOM 5451 N N . LEU A 1 14 ? -5.020 -2.386 -3.091 1.00 0.00 14 LEU A N 10
ATOM 5452 C CA . LEU A 1 14 ? -3.635 -2.037 -3.333 1.00 0.00 14 LEU A CA 10
ATOM 5453 C C . LEU A 1 14 ? -2.807 -2.318 -2.087 1.00 0.00 14 LEU A C 10
ATOM 5454 O O . LEU A 1 14 ? -1.660 -2.749 -2.186 1.00 0.00 14 LEU A O 10
ATOM 5470 N N . LEU A 1 15 ? -3.391 -2.073 -0.912 1.00 0.00 15 LEU A N 10
ATOM 5471 C CA . LEU A 1 15 ? -2.707 -2.301 0.345 1.00 0.00 15 LEU A CA 10
ATOM 5472 C C . LEU A 1 15 ? -2.428 -3.787 0.520 1.00 0.00 15 LEU A C 10
ATOM 5473 O O . LEU A 1 15 ? -1.669 -4.179 1.404 1.00 0.00 15 LEU A O 10
ATOM 5489 N N . LYS A 1 16 ? -3.043 -4.615 -0.328 1.00 0.00 16 LYS A N 10
ATOM 5490 C CA . LYS A 1 16 ? -2.857 -6.051 -0.262 1.00 0.00 16 LYS A CA 10
ATOM 5491 C C . LYS A 1 16 ? -1.485 -6.421 -0.806 1.00 0.00 16 LYS A C 10
ATOM 5492 O O . LYS A 1 16 ? -1.208 -7.592 -1.056 1.00 0.00 16 LYS A O 10
ATOM 5511 N N . LYS A 1 17 ? -0.623 -5.417 -0.990 1.00 0.00 17 LYS A N 10
ATOM 5512 C CA . LYS A 1 17 ? 0.713 -5.643 -1.503 1.00 0.00 17 LYS A CA 10
ATOM 5513 C C . LYS A 1 17 ? 1.566 -4.400 -1.290 1.00 0.00 17 LYS A C 10
ATOM 5514 O O . LYS A 1 17 ? 2.753 -4.504 -0.989 1.00 0.00 17 LYS A O 10
ATOM 5533 N N . TRP A 1 18 ? 0.958 -3.222 -1.446 1.00 0.00 18 TRP A N 10
ATOM 5534 C CA . TRP A 1 18 ? 1.667 -1.970 -1.268 1.00 0.00 18 TRP A CA 10
ATOM 5535 C C . TRP A 1 18 ? 1.914 -1.721 0.213 1.00 0.00 18 TRP A C 10
ATOM 5536 O O . TRP A 1 18 ? 2.962 -1.204 0.592 1.00 0.00 18 TRP A O 10
ATOM 5557 N N . LYS A 1 19 ? 0.943 -2.091 1.052 1.00 0.00 19 LYS A N 10
ATOM 5558 C CA . LYS A 1 19 ? 1.060 -1.905 2.484 1.00 0.00 19 LYS A CA 10
ATOM 5559 C C . LYS A 1 19 ? 2.171 -2.790 3.032 1.00 0.00 19 LYS A C 10
ATOM 5560 O O . LYS A 1 19 ? 2.864 -2.410 3.973 1.00 0.00 19 LYS A O 10
ATOM 5579 N N . MET A 1 20 ? 2.340 -3.974 2.439 1.00 0.00 20 MET A N 10
ATOM 5580 C CA . MET A 1 20 ? 3.364 -4.905 2.872 1.00 0.00 20 MET A CA 10
ATOM 5581 C C . MET A 1 20 ? 4.703 -4.189 2.978 1.00 0.00 20 MET A C 10
ATOM 5582 O O . MET A 1 20 ? 5.323 -4.181 4.040 1.00 0.00 20 MET A O 10
ATOM 5596 N N . ARG A 1 21 ? 5.148 -3.587 1.873 1.00 0.00 21 ARG A N 10
ATOM 5597 C CA . ARG A 1 21 ? 6.409 -2.873 1.846 1.00 0.00 21 ARG A CA 10
ATOM 5598 C C . ARG A 1 21 ? 6.278 -1.565 2.614 1.00 0.00 21 ARG A C 10
ATOM 5599 O O . ARG A 1 21 ? 7.189 -1.176 3.340 1.00 0.00 21 ARG A O 10
ATOM 5620 N N . ARG A 1 22 ? 5.139 -0.888 2.452 1.00 0.00 22 ARG A N 10
ATOM 5621 C CA . ARG A 1 22 ? 4.895 0.370 3.128 1.00 0.00 22 ARG A CA 10
ATOM 5622 C C . ARG A 1 22 ? 5.047 0.187 4.631 1.00 0.00 22 ARG A C 10
ATOM 5623 O O . ARG A 1 22 ? 4.697 1.074 5.406 1.00 0.00 22 ARG A O 10
ATOM 5644 N N . ASN A 1 23 ? 5.573 -0.970 5.043 1.00 0.00 23 ASN A N 10
ATOM 5645 C CA . ASN A 1 23 ? 5.768 -1.261 6.449 1.00 0.00 23 ASN A CA 10
ATOM 5646 C C . ASN A 1 23 ? 7.083 -2.003 6.647 1.00 0.00 23 ASN A C 10
ATOM 5647 O O . ASN A 1 23 ? 7.337 -2.546 7.720 1.00 0.00 23 ASN A O 10
ATOM 5658 N N . GLN A 1 24 ? 7.920 -2.023 5.607 1.00 0.00 24 GLN A N 10
ATOM 5659 C CA . GLN A 1 24 ? 9.201 -2.697 5.672 1.00 0.00 24 GLN A CA 10
ATOM 5660 C C . GLN A 1 24 ? 10.043 -2.324 4.459 1.00 0.00 24 GLN A C 10
ATOM 5661 O O . GLN A 1 24 ? 10.694 -1.282 4.450 1.00 0.00 24 GLN A O 10
ATOM 5675 N N . PHE A 1 25 ? 10.029 -3.179 3.434 1.00 0.00 25 PHE A N 10
ATOM 5676 C CA . PHE A 1 25 ? 10.789 -2.934 2.225 1.00 0.00 25 PHE A CA 10
ATOM 5677 C C . PHE A 1 25 ? 10.741 -1.453 1.877 1.00 0.00 25 PHE A C 10
ATOM 5678 O O . PHE A 1 25 ? 11.730 -0.890 1.412 1.00 0.00 25 PHE A O 10
ATOM 5695 N N . TRP A 1 26 ? 9.588 -0.820 2.105 1.00 0.00 26 TRP A N 10
ATOM 5696 C CA . TRP A 1 26 ? 9.424 0.591 1.815 1.00 0.00 26 TRP A CA 10
ATOM 5697 C C . TRP A 1 26 ? 10.602 1.375 2.374 1.00 0.00 26 TRP A C 10
ATOM 5698 O O . TRP A 1 26 ? 11.124 2.271 1.714 1.00 0.00 26 TRP A O 10
ATOM 5719 N N . VAL A 1 27 ? 11.020 1.036 3.596 1.00 0.00 27 VAL A N 10
ATOM 5720 C CA . VAL A 1 27 ? 12.132 1.708 4.237 1.00 0.00 27 VAL A CA 10
ATOM 5721 C C . VAL A 1 27 ? 13.226 1.983 3.216 1.00 0.00 27 VAL A C 10
ATOM 5722 O O . VAL A 1 27 ? 13.815 3.062 3.209 1.00 0.00 27 VAL A O 10
ATOM 5735 N N . LYS A 1 28 ? 13.498 1.003 2.351 1.00 0.00 28 LYS A N 10
ATOM 5736 C CA . LYS A 1 28 ? 14.518 1.146 1.331 1.00 0.00 28 LYS A CA 10
ATOM 5737 C C . LYS A 1 28 ? 14.083 2.183 0.305 1.00 0.00 28 LYS A C 10
ATOM 5738 O O . LYS A 1 28 ? 14.903 2.955 -0.186 1.00 0.00 28 LYS A O 10
ATOM 5757 N N . VAL A 1 29 ? 12.788 2.197 -0.018 1.00 0.00 29 VAL A N 10
ATOM 5758 C CA . VAL A 1 29 ? 12.251 3.136 -0.982 1.00 0.00 29 VAL A CA 10
ATOM 5759 C C . VAL A 1 29 ? 12.807 4.527 -0.711 1.00 0.00 29 VAL A C 10
ATOM 5760 O O . VAL A 1 29 ? 12.756 5.397 -1.577 1.00 0.00 29 VAL A O 10
ATOM 5773 N N . GLN A 1 30 ? 13.341 4.734 0.495 1.00 0.00 30 GLN A N 10
ATOM 5774 C CA . GLN A 1 30 ? 13.903 6.015 0.872 1.00 0.00 30 GLN A CA 10
ATOM 5775 C C . GLN A 1 30 ? 15.410 6.002 0.657 1.00 0.00 30 GLN A C 10
ATOM 5776 O O . GLN A 1 30 ? 15.979 6.980 0.176 1.00 0.00 30 GLN A O 10
ATOM 5790 N N . ARG A 1 31 ? 16.056 4.890 1.014 1.00 0.00 31 ARG A N 10
ATOM 5791 C CA . ARG A 1 31 ? 17.490 4.755 0.860 1.00 0.00 31 ARG A CA 10
ATOM 5792 C C . ARG A 1 31 ? 18.151 6.122 0.966 1.00 0.00 31 ARG A C 10
ATOM 5793 O O . ARG A 1 31 ? 18.351 6.797 -0.041 1.00 0.00 31 ARG A O 10
ATOM 5814 N N . GLY A 1 32 ? 18.490 6.531 2.191 1.00 0.00 32 GLY A N 10
ATOM 5815 C CA . GLY A 1 32 ? 19.125 7.814 2.417 1.00 0.00 32 GLY A CA 10
ATOM 5816 C C . GLY A 1 32 ? 19.157 8.132 3.905 1.00 0.00 32 GLY A C 10
ATOM 5817 O O . GLY A 1 32 ? 19.487 9.250 4.296 1.00 0.00 32 GLY A O 10
ATOM 5821 N N . PRO A 1 1 ? -10.024 10.631 3.964 1.00 0.00 1 PRO A N 11
ATOM 5822 C CA . PRO A 1 1 ? -11.448 10.572 3.717 1.00 0.00 1 PRO A CA 11
ATOM 5823 C C . PRO A 1 1 ? -11.708 10.594 2.218 1.00 0.00 1 PRO A C 11
ATOM 5824 O O . PRO A 1 1 ? -11.906 11.658 1.636 1.00 0.00 1 PRO A O 11
ATOM 5835 N N . PRO A 1 2 ? -11.705 9.414 1.592 1.00 0.00 2 PRO A N 11
ATOM 5836 C CA . PRO A 1 2 ? -11.933 9.243 0.174 1.00 0.00 2 PRO A CA 11
ATOM 5837 C C . PRO A 1 2 ? -13.402 9.485 -0.141 1.00 0.00 2 PRO A C 11
ATOM 5838 O O . PRO A 1 2 ? -14.120 10.081 0.660 1.00 0.00 2 PRO A O 11
ATOM 5849 N N . LEU A 1 3 ? -13.849 9.023 -1.311 1.00 0.00 3 LEU A N 11
ATOM 5850 C CA . LEU A 1 3 ? -15.227 9.193 -1.725 1.00 0.00 3 LEU A CA 11
ATOM 5851 C C . LEU A 1 3 ? -16.070 8.039 -1.201 1.00 0.00 3 LEU A C 11
ATOM 5852 O O . LEU A 1 3 ? -17.235 7.902 -1.568 1.00 0.00 3 LEU A O 11
ATOM 5868 N N . SER A 1 4 ? -15.478 7.209 -0.340 1.00 0.00 4 SER A N 11
ATOM 5869 C CA . SER A 1 4 ? -16.177 6.075 0.230 1.00 0.00 4 SER A CA 11
ATOM 5870 C C . SER A 1 4 ? -16.675 5.163 -0.882 1.00 0.00 4 SER A C 11
ATOM 5871 O O . SER A 1 4 ? -17.522 5.558 -1.680 1.00 0.00 4 SER A O 11
ATOM 5879 N N . GLN A 1 5 ? -16.146 3.938 -0.934 1.00 0.00 5 GLN A N 11
ATOM 5880 C CA . GLN A 1 5 ? -16.538 2.978 -1.946 1.00 0.00 5 GLN A CA 11
ATOM 5881 C C . GLN A 1 5 ? -15.675 3.154 -3.187 1.00 0.00 5 GLN A C 11
ATOM 5882 O O . GLN A 1 5 ? -15.244 2.174 -3.791 1.00 0.00 5 GLN A O 11
ATOM 5896 N N . GLU A 1 6 ? -15.421 4.409 -3.568 1.00 0.00 6 GLU A N 11
ATOM 5897 C CA . GLU A 1 6 ? -14.610 4.703 -4.732 1.00 0.00 6 GLU A CA 11
ATOM 5898 C C . GLU A 1 6 ? -13.320 3.896 -4.685 1.00 0.00 6 GLU A C 11
ATOM 5899 O O . GLU A 1 6 ? -12.922 3.297 -5.681 1.00 0.00 6 GLU A O 11
ATOM 5911 N N . THR A 1 7 ? -12.667 3.880 -3.521 1.00 0.00 7 THR A N 11
ATOM 5912 C CA . THR A 1 7 ? -11.429 3.146 -3.353 1.00 0.00 7 THR A CA 11
ATOM 5913 C C . THR A 1 7 ? -11.718 1.768 -2.775 1.00 0.00 7 THR A C 11
ATOM 5914 O O . THR A 1 7 ? -12.068 0.845 -3.507 1.00 0.00 7 THR A O 11
ATOM 5925 N N . PHE A 1 8 ? -11.570 1.630 -1.455 1.00 0.00 8 PHE A N 11
ATOM 5926 C CA . PHE A 1 8 ? -11.816 0.367 -0.788 1.00 0.00 8 PHE A CA 11
ATOM 5927 C C . PHE A 1 8 ? -11.947 -0.745 -1.819 1.00 0.00 8 PHE A C 11
ATOM 5928 O O . PHE A 1 8 ? -11.133 -1.666 -1.847 1.00 0.00 8 PHE A O 11
ATOM 5945 N N . SER A 1 9 ? -12.974 -0.657 -2.667 1.00 0.00 9 SER A N 11
ATOM 5946 C CA . SER A 1 9 ? -13.203 -1.654 -3.693 1.00 0.00 9 SER A CA 11
ATOM 5947 C C . SER A 1 9 ? -11.873 -2.209 -4.182 1.00 0.00 9 SER A C 11
ATOM 5948 O O . SER A 1 9 ? -11.614 -3.404 -4.062 1.00 0.00 9 SER A O 11
ATOM 5956 N N . ASP A 1 10 ? -11.027 -1.336 -4.733 1.00 0.00 10 ASP A N 11
ATOM 5957 C CA . ASP A 1 10 ? -9.729 -1.741 -5.236 1.00 0.00 10 ASP A CA 11
ATOM 5958 C C . ASP A 1 10 ? -8.639 -1.279 -4.280 1.00 0.00 10 ASP A C 11
ATOM 5959 O O . ASP A 1 10 ? -7.513 -1.768 -4.337 1.00 0.00 10 ASP A O 11
ATOM 5968 N N . LEU A 1 11 ? -8.976 -0.334 -3.399 1.00 0.00 11 LEU A N 11
ATOM 5969 C CA . LEU A 1 11 ? -8.026 0.189 -2.437 1.00 0.00 11 LEU A CA 11
ATOM 5970 C C . LEU A 1 11 ? -7.672 -0.890 -1.423 1.00 0.00 11 LEU A C 11
ATOM 5971 O O . LEU A 1 11 ? -6.539 -1.366 -1.390 1.00 0.00 11 LEU A O 11
ATOM 5987 N N . TRP A 1 12 ? -8.644 -1.277 -0.594 1.00 0.00 12 TRP A N 11
ATOM 5988 C CA . TRP A 1 12 ? -8.426 -2.297 0.411 1.00 0.00 12 TRP A CA 11
ATOM 5989 C C . TRP A 1 12 ? -7.789 -3.525 -0.225 1.00 0.00 12 TRP A C 11
ATOM 5990 O O . TRP A 1 12 ? -6.961 -4.189 0.393 1.00 0.00 12 TRP A O 11
ATOM 6011 N N . LYS A 1 13 ? -8.179 -3.824 -1.467 1.00 0.00 13 LYS A N 11
ATOM 6012 C CA . LYS A 1 13 ? -7.645 -4.968 -2.179 1.00 0.00 13 LYS A CA 11
ATOM 6013 C C . LYS A 1 13 ? -6.225 -4.673 -2.643 1.00 0.00 13 LYS A C 11
ATOM 6014 O O . LYS A 1 13 ? -5.407 -5.582 -2.762 1.00 0.00 13 LYS A O 11
ATOM 6033 N N . LEU A 1 14 ? -5.935 -3.396 -2.905 1.00 0.00 14 LEU A N 11
ATOM 6034 C CA . LEU A 1 14 ? -4.619 -2.988 -3.354 1.00 0.00 14 LEU A CA 11
ATOM 6035 C C . LEU A 1 14 ? -3.583 -3.326 -2.292 1.00 0.00 14 LEU A C 11
ATOM 6036 O O . LEU A 1 14 ? -2.504 -3.821 -2.610 1.00 0.00 14 LEU A O 11
ATOM 6052 N N . LEU A 1 15 ? -3.913 -3.056 -1.027 1.00 0.00 15 LEU A N 11
ATOM 6053 C CA . LEU A 1 15 ? -3.012 -3.333 0.074 1.00 0.00 15 LEU A CA 11
ATOM 6054 C C . LEU A 1 15 ? -2.940 -4.834 0.318 1.00 0.00 15 LEU A C 11
ATOM 6055 O O . LEU A 1 15 ? -2.144 -5.294 1.134 1.00 0.00 15 LEU A O 11
ATOM 6071 N N . LYS A 1 16 ? -3.774 -5.596 -0.392 1.00 0.00 16 LYS A N 11
ATOM 6072 C CA . LYS A 1 16 ? -3.799 -7.038 -0.248 1.00 0.00 16 LYS A CA 11
ATOM 6073 C C . LYS A 1 16 ? -2.602 -7.651 -0.961 1.00 0.00 16 LYS A C 11
ATOM 6074 O O . LYS A 1 16 ? -2.556 -8.860 -1.176 1.00 0.00 16 LYS A O 11
ATOM 6093 N N . LYS A 1 17 ? -1.630 -6.811 -1.327 1.00 0.00 17 LYS A N 11
ATOM 6094 C CA . LYS A 1 17 ? -0.440 -7.275 -2.012 1.00 0.00 17 LYS A CA 11
ATOM 6095 C C . LYS A 1 17 ? 0.626 -6.188 -1.991 1.00 0.00 17 LYS A C 11
ATOM 6096 O O . LYS A 1 17 ? 1.813 -6.482 -1.870 1.00 0.00 17 LYS A O 11
ATOM 6115 N N . TRP A 1 18 ? 0.200 -4.928 -2.109 1.00 0.00 18 TRP A N 11
ATOM 6116 C CA . TRP A 1 18 ? 1.121 -3.810 -2.100 1.00 0.00 18 TRP A CA 11
ATOM 6117 C C . TRP A 1 18 ? 1.637 -3.574 -0.688 1.00 0.00 18 TRP A C 11
ATOM 6118 O O . TRP A 1 18 ? 2.825 -3.328 -0.492 1.00 0.00 18 TRP A O 11
ATOM 6139 N N . LYS A 1 19 ? 0.740 -3.651 0.298 1.00 0.00 19 LYS A N 11
ATOM 6140 C CA . LYS A 1 19 ? 1.110 -3.447 1.684 1.00 0.00 19 LYS A CA 11
ATOM 6141 C C . LYS A 1 19 ? 2.486 -4.042 1.946 1.00 0.00 19 LYS A C 11
ATOM 6142 O O . LYS A 1 19 ? 3.313 -3.427 2.615 1.00 0.00 19 LYS A O 11
ATOM 6161 N N . MET A 1 20 ? 2.729 -5.243 1.416 1.00 0.00 20 MET A N 11
ATOM 6162 C CA . MET A 1 20 ? 4.001 -5.913 1.598 1.00 0.00 20 MET A CA 11
ATOM 6163 C C . MET A 1 20 ? 5.132 -4.894 1.568 1.00 0.00 20 MET A C 11
ATOM 6164 O O . MET A 1 20 ? 6.031 -4.935 2.405 1.00 0.00 20 MET A O 11
ATOM 6178 N N . ARG A 1 21 ? 5.085 -3.978 0.598 1.00 0.00 21 ARG A N 11
ATOM 6179 C CA . ARG A 1 21 ? 6.102 -2.955 0.462 1.00 0.00 21 ARG A CA 11
ATOM 6180 C C . ARG A 1 21 ? 5.694 -1.715 1.244 1.00 0.00 21 ARG A C 11
ATOM 6181 O O . ARG A 1 21 ? 6.507 -1.136 1.963 1.00 0.00 21 ARG A O 11
ATOM 6202 N N . ARG A 1 22 ? 4.431 -1.307 1.103 1.00 0.00 22 ARG A N 11
ATOM 6203 C CA . ARG A 1 22 ? 3.923 -0.139 1.795 1.00 0.00 22 ARG A CA 11
ATOM 6204 C C . ARG A 1 22 ? 3.966 -0.371 3.298 1.00 0.00 22 ARG A C 11
ATOM 6205 O O . ARG A 1 22 ? 3.321 0.348 4.058 1.00 0.00 22 ARG A O 11
ATOM 6226 N N . ASN A 1 23 ? 4.729 -1.378 3.728 1.00 0.00 23 ASN A N 11
ATOM 6227 C CA . ASN A 1 23 ? 4.852 -1.696 5.136 1.00 0.00 23 ASN A CA 11
ATOM 6228 C C . ASN A 1 23 ? 6.256 -2.202 5.434 1.00 0.00 23 ASN A C 11
ATOM 6229 O O . ASN A 1 23 ? 6.500 -2.780 6.491 1.00 0.00 23 ASN A O 11
ATOM 6240 N N . GLN A 1 24 ? 7.182 -1.983 4.497 1.00 0.00 24 GLN A N 11
ATOM 6241 C CA . GLN A 1 24 ? 8.554 -2.417 4.663 1.00 0.00 24 GLN A CA 11
ATOM 6242 C C . GLN A 1 24 ? 9.427 -1.795 3.582 1.00 0.00 24 GLN A C 11
ATOM 6243 O O . GLN A 1 24 ? 9.829 -0.639 3.695 1.00 0.00 24 GLN A O 11
ATOM 6257 N N . PHE A 1 25 ? 9.720 -2.565 2.532 1.00 0.00 25 PHE A N 11
ATOM 6258 C CA . PHE A 1 25 ? 10.542 -2.084 1.439 1.00 0.00 25 PHE A CA 11
ATOM 6259 C C . PHE A 1 25 ? 10.267 -0.607 1.197 1.00 0.00 25 PHE A C 11
ATOM 6260 O O . PHE A 1 25 ? 11.176 0.148 0.858 1.00 0.00 25 PHE A O 11
ATOM 6277 N N . TRP A 1 26 ? 9.010 -0.194 1.373 1.00 0.00 26 TRP A N 11
ATOM 6278 C CA . TRP A 1 26 ? 8.628 1.190 1.174 1.00 0.00 26 TRP A CA 11
ATOM 6279 C C . TRP A 1 26 ? 9.484 2.095 2.049 1.00 0.00 26 TRP A C 11
ATOM 6280 O O . TRP A 1 26 ? 9.958 3.133 1.595 1.00 0.00 26 TRP A O 11
ATOM 6301 N N . VAL A 1 27 ? 9.680 1.696 3.308 1.00 0.00 27 VAL A N 11
ATOM 6302 C CA . VAL A 1 27 ? 10.476 2.470 4.240 1.00 0.00 27 VAL A CA 11
ATOM 6303 C C . VAL A 1 27 ? 11.634 3.129 3.504 1.00 0.00 27 VAL A C 11
ATOM 6304 O O . VAL A 1 27 ? 11.936 4.297 3.737 1.00 0.00 27 VAL A O 11
ATOM 6317 N N . LYS A 1 28 ? 12.283 2.377 2.611 1.00 0.00 28 LYS A N 11
ATOM 6318 C CA . LYS A 1 28 ? 13.401 2.892 1.848 1.00 0.00 28 LYS A CA 11
ATOM 6319 C C . LYS A 1 28 ? 12.907 3.901 0.821 1.00 0.00 28 LYS A C 11
ATOM 6320 O O . LYS A 1 28 ? 13.553 4.919 0.586 1.00 0.00 28 LYS A O 11
ATOM 6339 N N . VAL A 1 29 ? 11.755 3.615 0.209 1.00 0.00 29 VAL A N 11
ATOM 6340 C CA . VAL A 1 29 ? 11.179 4.496 -0.787 1.00 0.00 29 VAL A CA 11
ATOM 6341 C C . VAL A 1 29 ? 11.200 5.931 -0.280 1.00 0.00 29 VAL A C 11
ATOM 6342 O O . VAL A 1 29 ? 11.038 6.868 -1.058 1.00 0.00 29 VAL A O 11
ATOM 6355 N N . GLN A 1 30 ? 11.401 6.100 1.029 1.00 0.00 30 GLN A N 11
ATOM 6356 C CA . GLN A 1 30 ? 11.441 7.418 1.631 1.00 0.00 30 GLN A CA 11
ATOM 6357 C C . GLN A 1 30 ? 12.883 7.897 1.731 1.00 0.00 30 GLN A C 11
ATOM 6358 O O . GLN A 1 30 ? 13.177 9.053 1.437 1.00 0.00 30 GLN A O 11
ATOM 6372 N N . ARG A 1 31 ? 13.783 7.002 2.146 1.00 0.00 31 ARG A N 11
ATOM 6373 C CA . ARG A 1 31 ? 15.186 7.337 2.283 1.00 0.00 31 ARG A CA 11
ATOM 6374 C C . ARG A 1 31 ? 15.333 8.811 2.630 1.00 0.00 31 ARG A C 11
ATOM 6375 O O . ARG A 1 31 ? 15.500 9.646 1.744 1.00 0.00 31 ARG A O 11
ATOM 6396 N N . GLY A 1 32 ? 15.273 9.131 3.925 1.00 0.00 32 GLY A N 11
ATOM 6397 C CA . GLY A 1 32 ? 15.400 10.502 4.377 1.00 0.00 32 GLY A CA 11
ATOM 6398 C C . GLY A 1 32 ? 16.369 10.584 5.547 1.00 0.00 32 GLY A C 11
ATOM 6399 O O . GLY A 1 32 ? 17.098 11.564 5.687 1.00 0.00 32 GLY A O 11
ATOM 6403 N N . PRO A 1 1 ? -10.499 6.316 6.210 1.00 0.00 1 PRO A N 12
ATOM 6404 C CA . PRO A 1 1 ? -11.617 5.998 5.347 1.00 0.00 1 PRO A CA 12
ATOM 6405 C C . PRO A 1 1 ? -11.536 6.834 4.078 1.00 0.00 1 PRO A C 12
ATOM 6406 O O . PRO A 1 1 ? -11.545 8.061 4.139 1.00 0.00 1 PRO A O 12
ATOM 6417 N N . PRO A 1 2 ? -11.454 6.165 2.925 1.00 0.00 2 PRO A N 12
ATOM 6418 C CA . PRO A 1 2 ? -11.370 6.790 1.623 1.00 0.00 2 PRO A CA 12
ATOM 6419 C C . PRO A 1 2 ? -12.718 7.394 1.259 1.00 0.00 2 PRO A C 12
ATOM 6420 O O . PRO A 1 2 ? -13.566 7.593 2.126 1.00 0.00 2 PRO A O 12
ATOM 6431 N N . LEU A 1 3 ? -12.915 7.687 -0.029 1.00 0.00 3 LEU A N 12
ATOM 6432 C CA . LEU A 1 3 ? -14.156 8.268 -0.501 1.00 0.00 3 LEU A CA 12
ATOM 6433 C C . LEU A 1 3 ? -15.326 7.378 -0.104 1.00 0.00 3 LEU A C 12
ATOM 6434 O O . LEU A 1 3 ? -15.892 7.538 0.974 1.00 0.00 3 LEU A O 12
ATOM 6450 N N . SER A 1 4 ? -15.686 6.438 -0.981 1.00 0.00 4 SER A N 12
ATOM 6451 C CA . SER A 1 4 ? -16.784 5.529 -0.718 1.00 0.00 4 SER A CA 12
ATOM 6452 C C . SER A 1 4 ? -17.063 4.685 -1.953 1.00 0.00 4 SER A C 12
ATOM 6453 O O . SER A 1 4 ? -17.796 5.108 -2.845 1.00 0.00 4 SER A O 12
ATOM 6461 N N . GLN A 1 5 ? -16.477 3.486 -2.003 1.00 0.00 5 GLN A N 12
ATOM 6462 C CA . GLN A 1 5 ? -16.666 2.590 -3.127 1.00 0.00 5 GLN A CA 12
ATOM 6463 C C . GLN A 1 5 ? -15.649 2.905 -4.215 1.00 0.00 5 GLN A C 12
ATOM 6464 O O . GLN A 1 5 ? -15.012 2.002 -4.753 1.00 0.00 5 GLN A O 12
ATOM 6478 N N . GLU A 1 6 ? -15.497 4.191 -4.539 1.00 0.00 6 GLU A N 12
ATOM 6479 C CA . GLU A 1 6 ? -14.558 4.615 -5.558 1.00 0.00 6 GLU A CA 12
ATOM 6480 C C . GLU A 1 6 ? -13.255 3.840 -5.418 1.00 0.00 6 GLU A C 12
ATOM 6481 O O . GLU A 1 6 ? -12.803 3.203 -6.367 1.00 0.00 6 GLU A O 12
ATOM 6493 N N . THR A 1 7 ? -12.650 3.896 -4.229 1.00 0.00 7 THR A N 12
ATOM 6494 C CA . THR A 1 7 ? -11.406 3.199 -3.975 1.00 0.00 7 THR A CA 12
ATOM 6495 C C . THR A 1 7 ? -11.693 1.802 -3.442 1.00 0.00 7 THR A C 12
ATOM 6496 O O . THR A 1 7 ? -11.894 0.869 -4.216 1.00 0.00 7 THR A O 12
ATOM 6507 N N . PHE A 1 8 ? -11.711 1.661 -2.115 1.00 0.00 8 PHE A N 12
ATOM 6508 C CA . PHE A 1 8 ? -11.973 0.381 -1.488 1.00 0.00 8 PHE A CA 12
ATOM 6509 C C . PHE A 1 8 ? -11.935 -0.724 -2.534 1.00 0.00 8 PHE A C 12
ATOM 6510 O O . PHE A 1 8 ? -11.079 -1.604 -2.479 1.00 0.00 8 PHE A O 12
ATOM 6527 N N . SER A 1 9 ? -12.867 -0.677 -3.488 1.00 0.00 9 SER A N 12
ATOM 6528 C CA . SER A 1 9 ? -12.934 -1.671 -4.540 1.00 0.00 9 SER A CA 12
ATOM 6529 C C . SER A 1 9 ? -11.532 -2.153 -4.885 1.00 0.00 9 SER A C 12
ATOM 6530 O O . SER A 1 9 ? -11.224 -3.333 -4.736 1.00 0.00 9 SER A O 12
ATOM 6538 N N . ASP A 1 10 ? -10.681 -1.234 -5.347 1.00 0.00 10 ASP A N 12
ATOM 6539 C CA . ASP A 1 10 ? -9.318 -1.568 -5.711 1.00 0.00 10 ASP A CA 12
ATOM 6540 C C . ASP A 1 10 ? -8.361 -1.063 -4.641 1.00 0.00 10 ASP A C 12
ATOM 6541 O O . ASP A 1 10 ? -7.180 -1.403 -4.651 1.00 0.00 10 ASP A O 12
ATOM 6550 N N . LEU A 1 11 ? -8.873 -0.247 -3.716 1.00 0.00 11 LEU A N 12
ATOM 6551 C CA . LEU A 1 11 ? -8.063 0.300 -2.646 1.00 0.00 11 LEU A CA 12
ATOM 6552 C C . LEU A 1 11 ? -7.789 -0.775 -1.604 1.00 0.00 11 LEU A C 12
ATOM 6553 O O . LEU A 1 11 ? -6.660 -1.240 -1.471 1.00 0.00 11 LEU A O 12
ATOM 6569 N N . TRP A 1 12 ? -8.827 -1.169 -0.863 1.00 0.00 12 TRP A N 12
ATOM 6570 C CA . TRP A 1 12 ? -8.689 -2.187 0.160 1.00 0.00 12 TRP A CA 12
ATOM 6571 C C . TRP A 1 12 ? -7.997 -3.412 -0.419 1.00 0.00 12 TRP A C 12
ATOM 6572 O O . TRP A 1 12 ? -7.199 -4.057 0.259 1.00 0.00 12 TRP A O 12
ATOM 6593 N N . LYS A 1 13 ? -8.303 -3.734 -1.678 1.00 0.00 13 LYS A N 12
ATOM 6594 C CA . LYS A 1 13 ? -7.709 -4.878 -2.340 1.00 0.00 13 LYS A CA 12
ATOM 6595 C C . LYS A 1 13 ? -6.238 -4.609 -2.620 1.00 0.00 13 LYS A C 12
ATOM 6596 O O . LYS A 1 13 ? -5.427 -5.532 -2.636 1.00 0.00 13 LYS A O 12
ATOM 6615 N N . LEU A 1 14 ? -5.894 -3.337 -2.842 1.00 0.00 14 LEU A N 12
ATOM 6616 C CA . LEU A 1 14 ? -4.525 -2.952 -3.120 1.00 0.00 14 LEU A CA 12
ATOM 6617 C C . LEU A 1 14 ? -3.653 -3.227 -1.903 1.00 0.00 14 LEU A C 12
ATOM 6618 O O . LEU A 1 14 ? -2.564 -3.782 -2.029 1.00 0.00 14 LEU A O 12
ATOM 6634 N N . LEU A 1 15 ? -4.137 -2.838 -0.720 1.00 0.00 15 LEU A N 12
ATOM 6635 C CA . LEU A 1 15 ? -3.402 -3.044 0.512 1.00 0.00 15 LEU A CA 12
ATOM 6636 C C . LEU A 1 15 ? -3.257 -4.535 0.783 1.00 0.00 15 LEU A C 12
ATOM 6637 O O . LEU A 1 15 ? -2.481 -4.938 1.648 1.00 0.00 15 LEU A O 12
ATOM 6653 N N . LYS A 1 16 ? -4.005 -5.354 0.042 1.00 0.00 16 LYS A N 12
ATOM 6654 C CA . LYS A 1 16 ? -3.954 -6.793 0.207 1.00 0.00 16 LYS A CA 12
ATOM 6655 C C . LYS A 1 16 ? -2.671 -7.340 -0.403 1.00 0.00 16 LYS A C 12
ATOM 6656 O O . LYS A 1 16 ? -2.527 -8.548 -0.572 1.00 0.00 16 LYS A O 12
ATOM 6675 N N . LYS A 1 17 ? -1.737 -6.445 -0.734 1.00 0.00 17 LYS A N 12
ATOM 6676 C CA . LYS A 1 17 ? -0.474 -6.842 -1.322 1.00 0.00 17 LYS A CA 12
ATOM 6677 C C . LYS A 1 17 ? 0.519 -5.691 -1.242 1.00 0.00 17 LYS A C 12
ATOM 6678 O O . LYS A 1 17 ? 1.705 -5.907 -1.000 1.00 0.00 17 LYS A O 12
ATOM 6697 N N . TRP A 1 18 ? 0.033 -4.465 -1.445 1.00 0.00 18 TRP A N 12
ATOM 6698 C CA . TRP A 1 18 ? 0.882 -3.291 -1.392 1.00 0.00 18 TRP A CA 12
ATOM 6699 C C . TRP A 1 18 ? 1.316 -3.030 0.043 1.00 0.00 18 TRP A C 12
ATOM 6700 O O . TRP A 1 18 ? 2.483 -2.743 0.299 1.00 0.00 18 TRP A O 12
ATOM 6721 N N . LYS A 1 19 ? 0.371 -3.129 0.981 1.00 0.00 19 LYS A N 12
ATOM 6722 C CA . LYS A 1 19 ? 0.661 -2.903 2.383 1.00 0.00 19 LYS A CA 12
ATOM 6723 C C . LYS A 1 19 ? 1.992 -3.546 2.747 1.00 0.00 19 LYS A C 12
ATOM 6724 O O . LYS A 1 19 ? 2.675 -3.090 3.661 1.00 0.00 19 LYS A O 12
ATOM 6743 N N . MET A 1 20 ? 2.360 -4.609 2.027 1.00 0.00 20 MET A N 12
ATOM 6744 C CA . MET A 1 20 ? 3.605 -5.307 2.280 1.00 0.00 20 MET A CA 12
ATOM 6745 C C . MET A 1 20 ? 4.760 -4.315 2.301 1.00 0.00 20 MET A C 12
ATOM 6746 O O . MET A 1 20 ? 5.544 -4.292 3.247 1.00 0.00 20 MET A O 12
ATOM 6760 N N . ARG A 1 21 ? 4.862 -3.495 1.253 1.00 0.00 21 ARG A N 12
ATOM 6761 C CA . ARG A 1 21 ? 5.918 -2.508 1.155 1.00 0.00 21 ARG A CA 12
ATOM 6762 C C . ARG A 1 21 ? 5.533 -1.261 1.938 1.00 0.00 21 ARG A C 12
ATOM 6763 O O . ARG A 1 21 ? 6.369 -0.669 2.618 1.00 0.00 21 ARG A O 12
ATOM 6784 N N . ARG A 1 22 ? 4.262 -0.863 1.842 1.00 0.00 22 ARG A N 12
ATOM 6785 C CA . ARG A 1 22 ? 3.773 0.310 2.540 1.00 0.00 22 ARG A CA 12
ATOM 6786 C C . ARG A 1 22 ? 3.929 0.119 4.041 1.00 0.00 22 ARG A C 12
ATOM 6787 O O . ARG A 1 22 ? 3.349 0.865 4.828 1.00 0.00 22 ARG A O 12
ATOM 6808 N N . ASN A 1 23 ? 4.716 -0.884 4.439 1.00 0.00 23 ASN A N 12
ATOM 6809 C CA . ASN A 1 23 ? 4.943 -1.165 5.843 1.00 0.00 23 ASN A CA 12
ATOM 6810 C C . ASN A 1 23 ? 6.363 -1.672 6.047 1.00 0.00 23 ASN A C 12
ATOM 6811 O O . ASN A 1 23 ? 6.690 -2.201 7.107 1.00 0.00 23 ASN A O 12
ATOM 6822 N N . GLN A 1 24 ? 7.209 -1.507 5.028 1.00 0.00 24 GLN A N 12
ATOM 6823 C CA . GLN A 1 24 ? 8.588 -1.948 5.100 1.00 0.00 24 GLN A CA 12
ATOM 6824 C C . GLN A 1 24 ? 9.366 -1.408 3.909 1.00 0.00 24 GLN A C 12
ATOM 6825 O O . GLN A 1 24 ? 9.812 -0.263 3.923 1.00 0.00 24 GLN A O 12
ATOM 6839 N N . PHE A 1 25 ? 9.529 -2.237 2.874 1.00 0.00 25 PHE A N 12
ATOM 6840 C CA . PHE A 1 25 ? 10.250 -1.837 1.683 1.00 0.00 25 PHE A CA 12
ATOM 6841 C C . PHE A 1 25 ? 10.002 -0.363 1.398 1.00 0.00 25 PHE A C 12
ATOM 6842 O O . PHE A 1 25 ? 10.904 0.348 0.963 1.00 0.00 25 PHE A O 12
ATOM 6859 N N . TRP A 1 26 ? 8.772 0.096 1.645 1.00 0.00 26 TRP A N 12
ATOM 6860 C CA . TRP A 1 26 ? 8.417 1.482 1.414 1.00 0.00 26 TRP A CA 12
ATOM 6861 C C . TRP A 1 26 ? 9.409 2.396 2.120 1.00 0.00 26 TRP A C 12
ATOM 6862 O O . TRP A 1 26 ? 9.847 3.395 1.555 1.00 0.00 26 TRP A O 12
ATOM 6883 N N . VAL A 1 27 ? 9.763 2.049 3.359 1.00 0.00 27 VAL A N 12
ATOM 6884 C CA . VAL A 1 27 ? 10.700 2.837 4.136 1.00 0.00 27 VAL A CA 12
ATOM 6885 C C . VAL A 1 27 ? 11.830 3.323 3.240 1.00 0.00 27 VAL A C 12
ATOM 6886 O O . VAL A 1 27 ? 12.208 4.491 3.294 1.00 0.00 27 VAL A O 12
ATOM 6899 N N . LYS A 1 28 ? 12.368 2.424 2.413 1.00 0.00 28 LYS A N 12
ATOM 6900 C CA . LYS A 1 28 ? 13.450 2.767 1.511 1.00 0.00 28 LYS A CA 12
ATOM 6901 C C . LYS A 1 28 ? 12.979 3.816 0.513 1.00 0.00 28 LYS A C 12
ATOM 6902 O O . LYS A 1 28 ? 13.730 4.723 0.162 1.00 0.00 28 LYS A O 12
ATOM 6921 N N . VAL A 1 29 ? 11.731 3.689 0.057 1.00 0.00 29 VAL A N 12
ATOM 6922 C CA . VAL A 1 29 ? 11.166 4.623 -0.896 1.00 0.00 29 VAL A CA 12
ATOM 6923 C C . VAL A 1 29 ? 11.474 6.049 -0.463 1.00 0.00 29 VAL A C 12
ATOM 6924 O O . VAL A 1 29 ? 11.374 6.978 -1.262 1.00 0.00 29 VAL A O 12
ATOM 6937 N N . GLN A 1 30 ? 11.848 6.222 0.807 1.00 0.00 30 GLN A N 12
ATOM 6938 C CA . GLN A 1 30 ? 12.166 7.532 1.338 1.00 0.00 30 GLN A CA 12
ATOM 6939 C C . GLN A 1 30 ? 13.665 7.779 1.240 1.00 0.00 30 GLN A C 12
ATOM 6940 O O . GLN A 1 30 ? 14.093 8.860 0.841 1.00 0.00 30 GLN A O 12
ATOM 6954 N N . ARG A 1 31 ? 14.462 6.773 1.606 1.00 0.00 31 ARG A N 12
ATOM 6955 C CA . ARG A 1 31 ? 15.906 6.885 1.558 1.00 0.00 31 ARG A CA 12
ATOM 6956 C C . ARG A 1 31 ? 16.316 8.342 1.720 1.00 0.00 31 ARG A C 12
ATOM 6957 O O . ARG A 1 31 ? 15.732 9.067 2.522 1.00 0.00 31 ARG A O 12
ATOM 6978 N N . GLY A 1 32 ? 17.322 8.771 0.955 1.00 0.00 32 GLY A N 12
ATOM 6979 C CA . GLY A 1 32 ? 17.799 10.138 1.021 1.00 0.00 32 GLY A CA 12
ATOM 6980 C C . GLY A 1 32 ? 19.122 10.199 1.771 1.00 0.00 32 GLY A C 12
ATOM 6981 O O . GLY A 1 32 ? 19.375 11.145 2.514 1.00 0.00 32 GLY A O 12
ATOM 6985 N N . PRO A 1 1 ? -16.087 11.809 -4.793 1.00 0.00 1 PRO A N 13
ATOM 6986 C CA . PRO A 1 1 ? -15.751 11.532 -3.413 1.00 0.00 1 PRO A CA 13
ATOM 6987 C C . PRO A 1 1 ? -17.009 11.142 -2.651 1.00 0.00 1 PRO A C 13
ATOM 6988 O O . PRO A 1 1 ? -17.639 11.984 -2.015 1.00 0.00 1 PRO A O 13
ATOM 6999 N N . PRO A 1 2 ? -17.376 9.860 -2.717 1.00 0.00 2 PRO A N 13
ATOM 7000 C CA . PRO A 1 2 ? -18.540 9.309 -2.058 1.00 0.00 2 PRO A CA 13
ATOM 7001 C C . PRO A 1 2 ? -18.290 9.234 -0.558 1.00 0.00 2 PRO A C 13
ATOM 7002 O O . PRO A 1 2 ? -19.112 8.702 0.184 1.00 0.00 2 PRO A O 13
ATOM 7013 N N . LEU A 1 3 ? -17.150 9.768 -0.114 1.00 0.00 3 LEU A N 13
ATOM 7014 C CA . LEU A 1 3 ? -16.797 9.757 1.292 1.00 0.00 3 LEU A CA 13
ATOM 7015 C C . LEU A 1 3 ? -16.403 8.349 1.715 1.00 0.00 3 LEU A C 13
ATOM 7016 O O . LEU A 1 3 ? -16.145 8.102 2.891 1.00 0.00 3 LEU A O 13
ATOM 7032 N N . SER A 1 4 ? -16.358 7.426 0.752 1.00 0.00 4 SER A N 13
ATOM 7033 C CA . SER A 1 4 ? -15.995 6.051 1.030 1.00 0.00 4 SER A CA 13
ATOM 7034 C C . SER A 1 4 ? -16.553 5.140 -0.054 1.00 0.00 4 SER A C 13
ATOM 7035 O O . SER A 1 4 ? -17.511 5.498 -0.737 1.00 0.00 4 SER A O 13
ATOM 7043 N N . GLN A 1 5 ? -15.952 3.958 -0.212 1.00 0.00 5 GLN A N 13
ATOM 7044 C CA . GLN A 1 5 ? -16.391 3.005 -1.211 1.00 0.00 5 GLN A CA 13
ATOM 7045 C C . GLN A 1 5 ? -15.626 3.227 -2.508 1.00 0.00 5 GLN A C 13
ATOM 7046 O O . GLN A 1 5 ? -15.389 2.284 -3.260 1.00 0.00 5 GLN A O 13
ATOM 7060 N N . GLU A 1 6 ? -15.239 4.477 -2.769 1.00 0.00 6 GLU A N 13
ATOM 7061 C CA . GLU A 1 6 ? -14.503 4.812 -3.972 1.00 0.00 6 GLU A CA 13
ATOM 7062 C C . GLU A 1 6 ? -13.216 4.003 -4.036 1.00 0.00 6 GLU A C 13
ATOM 7063 O O . GLU A 1 6 ? -12.960 3.315 -5.022 1.00 0.00 6 GLU A O 13
ATOM 7075 N N . THR A 1 7 ? -12.404 4.084 -2.979 1.00 0.00 7 THR A N 13
ATOM 7076 C CA . THR A 1 7 ? -11.152 3.358 -2.923 1.00 0.00 7 THR A CA 13
ATOM 7077 C C . THR A 1 7 ? -11.374 1.986 -2.304 1.00 0.00 7 THR A C 13
ATOM 7078 O O . THR A 1 7 ? -11.683 1.027 -3.007 1.00 0.00 7 THR A O 13
ATOM 7089 N N . PHE A 1 8 ? -11.218 1.895 -0.981 1.00 0.00 8 PHE A N 13
ATOM 7090 C CA . PHE A 1 8 ? -11.403 0.643 -0.276 1.00 0.00 8 PHE A CA 13
ATOM 7091 C C . PHE A 1 8 ? -11.552 -0.496 -1.275 1.00 0.00 8 PHE A C 13
ATOM 7092 O O . PHE A 1 8 ? -10.715 -1.394 -1.326 1.00 0.00 8 PHE A O 13
ATOM 7109 N N . SER A 1 9 ? -12.624 -0.457 -2.071 1.00 0.00 9 SER A N 13
ATOM 7110 C CA . SER A 1 9 ? -12.875 -1.482 -3.063 1.00 0.00 9 SER A CA 13
ATOM 7111 C C . SER A 1 9 ? -11.555 -2.017 -3.600 1.00 0.00 9 SER A C 13
ATOM 7112 O O . SER A 1 9 ? -11.259 -3.201 -3.459 1.00 0.00 9 SER A O 13
ATOM 7120 N N . ASP A 1 10 ? -10.760 -1.139 -4.216 1.00 0.00 10 ASP A N 13
ATOM 7121 C CA . ASP A 1 10 ? -9.478 -1.526 -4.769 1.00 0.00 10 ASP A CA 13
ATOM 7122 C C . ASP A 1 10 ? -8.360 -1.081 -3.838 1.00 0.00 10 ASP A C 13
ATOM 7123 O O . ASP A 1 10 ? -7.244 -1.591 -3.916 1.00 0.00 10 ASP A O 13
ATOM 7132 N N . LEU A 1 11 ? -8.660 -0.126 -2.954 1.00 0.00 11 LEU A N 13
ATOM 7133 C CA . LEU A 1 11 ? -7.681 0.382 -2.014 1.00 0.00 11 LEU A CA 13
ATOM 7134 C C . LEU A 1 11 ? -7.315 -0.704 -1.012 1.00 0.00 11 LEU A C 13
ATOM 7135 O O . LEU A 1 11 ? -6.199 -1.217 -1.029 1.00 0.00 11 LEU A O 13
ATOM 7151 N N . TRP A 1 12 ? -8.260 -1.055 -0.136 1.00 0.00 12 TRP A N 13
ATOM 7152 C CA . TRP A 1 12 ? -8.030 -2.078 0.863 1.00 0.00 12 TRP A CA 13
ATOM 7153 C C . TRP A 1 12 ? -7.468 -3.330 0.204 1.00 0.00 12 TRP A C 13
ATOM 7154 O O . TRP A 1 12 ? -6.612 -4.003 0.773 1.00 0.00 12 TRP A O 13
ATOM 7175 N N . LYS A 1 13 ? -7.954 -3.641 -1.000 1.00 0.00 13 LYS A N 13
ATOM 7176 C CA . LYS A 1 13 ? -7.499 -4.808 -1.728 1.00 0.00 13 LYS A CA 13
ATOM 7177 C C . LYS A 1 13 ? -6.078 -4.587 -2.225 1.00 0.00 13 LYS A C 13
ATOM 7178 O O . LYS A 1 13 ? -5.297 -5.531 -2.321 1.00 0.00 13 LYS A O 13
ATOM 7197 N N . LEU A 1 14 ? -5.743 -3.334 -2.542 1.00 0.00 14 LEU A N 13
ATOM 7198 C CA . LEU A 1 14 ? -4.420 -2.994 -3.027 1.00 0.00 14 LEU A CA 13
ATOM 7199 C C . LEU A 1 14 ? -3.377 -3.360 -1.981 1.00 0.00 14 LEU A C 13
ATOM 7200 O O . LEU A 1 14 ? -2.348 -3.949 -2.305 1.00 0.00 14 LEU A O 13
ATOM 7216 N N . LEU A 1 15 ? -3.645 -3.008 -0.721 1.00 0.00 15 LEU A N 13
ATOM 7217 C CA . LEU A 1 15 ? -2.731 -3.300 0.366 1.00 0.00 15 LEU A CA 13
ATOM 7218 C C . LEU A 1 15 ? -2.679 -4.802 0.607 1.00 0.00 15 LEU A C 13
ATOM 7219 O O . LEU A 1 15 ? -1.838 -5.282 1.364 1.00 0.00 15 LEU A O 13
ATOM 7235 N N . LYS A 1 16 ? -3.581 -5.544 -0.038 1.00 0.00 16 LYS A N 13
ATOM 7236 C CA . LYS A 1 16 ? -3.632 -6.985 0.110 1.00 0.00 16 LYS A CA 13
ATOM 7237 C C . LYS A 1 16 ? -2.509 -7.628 -0.692 1.00 0.00 16 LYS A C 13
ATOM 7238 O O . LYS A 1 16 ? -2.508 -8.839 -0.901 1.00 0.00 16 LYS A O 13
ATOM 7257 N N . LYS A 1 17 ? -1.552 -6.813 -1.141 1.00 0.00 17 LYS A N 13
ATOM 7258 C CA . LYS A 1 17 ? -0.432 -7.306 -1.916 1.00 0.00 17 LYS A CA 13
ATOM 7259 C C . LYS A 1 17 ? 0.664 -6.251 -1.972 1.00 0.00 17 LYS A C 13
ATOM 7260 O O . LYS A 1 17 ? 1.848 -6.580 -1.938 1.00 0.00 17 LYS A O 13
ATOM 7279 N N . TRP A 1 18 ? 0.268 -4.979 -2.058 1.00 0.00 18 TRP A N 13
ATOM 7280 C CA . TRP A 1 18 ? 1.219 -3.888 -2.116 1.00 0.00 18 TRP A CA 13
ATOM 7281 C C . TRP A 1 18 ? 1.847 -3.675 -0.746 1.00 0.00 18 TRP A C 13
ATOM 7282 O O . TRP A 1 18 ? 3.057 -3.486 -0.637 1.00 0.00 18 TRP A O 13
ATOM 7303 N N . LYS A 1 19 ? 1.021 -3.704 0.302 1.00 0.00 19 LYS A N 13
ATOM 7304 C CA . LYS A 1 19 ? 1.499 -3.514 1.657 1.00 0.00 19 LYS A CA 13
ATOM 7305 C C . LYS A 1 19 ? 2.870 -4.157 1.817 1.00 0.00 19 LYS A C 13
ATOM 7306 O O . LYS A 1 19 ? 3.765 -3.573 2.424 1.00 0.00 19 LYS A O 13
ATOM 7325 N N . MET A 1 20 ? 3.032 -5.364 1.271 1.00 0.00 20 MET A N 13
ATOM 7326 C CA . MET A 1 20 ? 4.291 -6.078 1.358 1.00 0.00 20 MET A CA 13
ATOM 7327 C C . MET A 1 20 ? 5.449 -5.091 1.319 1.00 0.00 20 MET A C 13
ATOM 7328 O O . MET A 1 20 ? 6.388 -5.201 2.104 1.00 0.00 20 MET A O 13
ATOM 7342 N N . ARG A 1 21 ? 5.380 -4.125 0.401 1.00 0.00 21 ARG A N 13
ATOM 7343 C CA . ARG A 1 21 ? 6.420 -3.125 0.263 1.00 0.00 21 ARG A CA 13
ATOM 7344 C C . ARG A 1 21 ? 6.048 -1.881 1.055 1.00 0.00 21 ARG A C 13
ATOM 7345 O O . ARG A 1 21 ? 6.882 -1.322 1.765 1.00 0.00 21 ARG A O 13
ATOM 7366 N N . ARG A 1 22 ? 4.791 -1.447 0.933 1.00 0.00 22 ARG A N 13
ATOM 7367 C CA . ARG A 1 22 ? 4.316 -0.272 1.636 1.00 0.00 22 ARG A CA 13
ATOM 7368 C C . ARG A 1 22 ? 4.322 -0.532 3.136 1.00 0.00 22 ARG A C 13
ATOM 7369 O O . ARG A 1 22 ? 3.675 0.187 3.895 1.00 0.00 22 ARG A O 13
ATOM 7390 N N . ASN A 1 23 ? 5.056 -1.562 3.563 1.00 0.00 23 ASN A N 13
ATOM 7391 C CA . ASN A 1 23 ? 5.142 -1.907 4.968 1.00 0.00 23 ASN A CA 13
ATOM 7392 C C . ASN A 1 23 ? 6.531 -2.441 5.287 1.00 0.00 23 ASN A C 13
ATOM 7393 O O . ASN A 1 23 ? 6.744 -3.034 6.342 1.00 0.00 23 ASN A O 13
ATOM 7404 N N . GLN A 1 24 ? 7.478 -2.229 4.370 1.00 0.00 24 GLN A N 13
ATOM 7405 C CA . GLN A 1 24 ? 8.839 -2.690 4.558 1.00 0.00 24 GLN A CA 13
ATOM 7406 C C . GLN A 1 24 ? 9.740 -2.089 3.488 1.00 0.00 24 GLN A C 13
ATOM 7407 O O . GLN A 1 24 ? 10.171 -0.944 3.608 1.00 0.00 24 GLN A O 13
ATOM 7421 N N . PHE A 1 25 ? 10.025 -2.864 2.439 1.00 0.00 25 PHE A N 13
ATOM 7422 C CA . PHE A 1 25 ? 10.870 -2.403 1.357 1.00 0.00 25 PHE A CA 13
ATOM 7423 C C . PHE A 1 25 ? 10.649 -0.915 1.126 1.00 0.00 25 PHE A C 13
ATOM 7424 O O . PHE A 1 25 ? 11.592 -0.182 0.838 1.00 0.00 25 PHE A O 13
ATOM 7441 N N . TRP A 1 26 ? 9.397 -0.469 1.251 1.00 0.00 26 TRP A N 13
ATOM 7442 C CA . TRP A 1 26 ? 9.064 0.928 1.057 1.00 0.00 26 TRP A CA 13
ATOM 7443 C C . TRP A 1 26 ? 9.936 1.798 1.951 1.00 0.00 26 TRP A C 13
ATOM 7444 O O . TRP A 1 26 ? 10.450 2.825 1.511 1.00 0.00 26 TRP A O 13
ATOM 7465 N N . VAL A 1 27 ? 10.102 1.385 3.209 1.00 0.00 27 VAL A N 13
ATOM 7466 C CA . VAL A 1 27 ? 10.909 2.125 4.158 1.00 0.00 27 VAL A CA 13
ATOM 7467 C C . VAL A 1 27 ? 12.096 2.754 3.443 1.00 0.00 27 VAL A C 13
ATOM 7468 O O . VAL A 1 27 ? 12.438 3.906 3.698 1.00 0.00 27 VAL A O 13
ATOM 7481 N N . LYS A 1 28 ? 12.726 1.992 2.545 1.00 0.00 28 LYS A N 13
ATOM 7482 C CA . LYS A 1 28 ? 13.870 2.479 1.800 1.00 0.00 28 LYS A CA 13
ATOM 7483 C C . LYS A 1 28 ? 13.419 3.505 0.770 1.00 0.00 28 LYS A C 13
ATOM 7484 O O . LYS A 1 28 ? 14.101 4.502 0.543 1.00 0.00 28 LYS A O 13
ATOM 7503 N N . VAL A 1 29 ? 12.264 3.258 0.146 1.00 0.00 29 VAL A N 13
ATOM 7504 C CA . VAL A 1 29 ? 11.728 4.158 -0.855 1.00 0.00 29 VAL A CA 13
ATOM 7505 C C . VAL A 1 29 ? 11.795 5.591 -0.347 1.00 0.00 29 VAL A C 13
ATOM 7506 O O . VAL A 1 29 ? 11.674 6.534 -1.126 1.00 0.00 29 VAL A O 13
ATOM 7519 N N . GLN A 1 30 ? 11.989 5.754 0.964 1.00 0.00 30 GLN A N 13
ATOM 7520 C CA . GLN A 1 30 ? 12.070 7.069 1.567 1.00 0.00 30 GLN A CA 13
ATOM 7521 C C . GLN A 1 30 ? 13.527 7.491 1.692 1.00 0.00 30 GLN A C 13
ATOM 7522 O O . GLN A 1 30 ? 13.870 8.637 1.409 1.00 0.00 30 GLN A O 13
ATOM 7536 N N . ARG A 1 31 ? 14.386 6.561 2.116 1.00 0.00 31 ARG A N 13
ATOM 7537 C CA . ARG A 1 31 ? 15.799 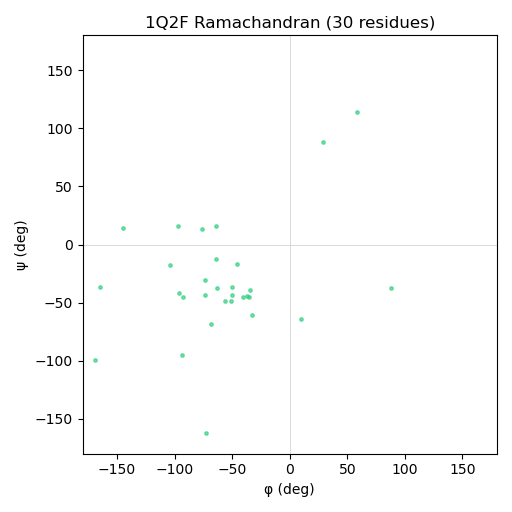6.840 2.276 1.00 0.00 31 ARG A CA 13
ATOM 7538 C C . ARG A 1 31 ? 15.998 8.308 2.621 1.00 0.00 31 ARG A C 13
ATOM 7539 O O . ARG A 1 31 ? 16.200 9.135 1.734 1.00 0.00 31 ARG A O 13
ATOM 7560 N N . GLY A 1 32 ? 15.941 8.634 3.914 1.00 0.00 32 GLY A N 13
ATOM 7561 C CA . GLY A 1 32 ? 16.117 10.000 4.364 1.00 0.00 32 GLY A CA 13
ATOM 7562 C C . GLY A 1 32 ? 16.883 10.029 5.679 1.00 0.00 32 GLY A C 13
ATOM 7563 O O . GLY A 1 32 ? 18.079 10.311 5.698 1.00 0.00 32 GLY A O 13
ATOM 7567 N N . PRO A 1 1 ? -20.869 9.584 -5.409 1.00 0.00 1 PRO A N 14
ATOM 7568 C CA . PRO A 1 1 ? -20.158 8.494 -4.775 1.00 0.00 1 PRO A CA 14
ATOM 7569 C C . PRO A 1 1 ? -19.629 8.948 -3.422 1.00 0.00 1 PRO A C 14
ATOM 7570 O O . PRO A 1 1 ? -19.021 10.011 -3.316 1.00 0.00 1 PRO A O 14
ATOM 7581 N N . PRO A 1 2 ? -19.863 8.139 -2.386 1.00 0.00 2 PRO A N 14
ATOM 7582 C CA . PRO A 1 2 ? -19.436 8.406 -1.030 1.00 0.00 2 PRO A CA 14
ATOM 7583 C C . PRO A 1 2 ? -17.929 8.223 -0.923 1.00 0.00 2 PRO A C 14
ATOM 7584 O O . PRO A 1 2 ? -17.237 8.158 -1.936 1.00 0.00 2 PRO A O 14
ATOM 7595 N N . LEU A 1 3 ? -17.422 8.140 0.309 1.00 0.00 3 LEU A N 14
ATOM 7596 C CA . LEU A 1 3 ? -16.002 7.966 0.542 1.00 0.00 3 LEU A CA 14
ATOM 7597 C C . LEU A 1 3 ? -15.753 6.642 1.249 1.00 0.00 3 LEU A C 14
ATOM 7598 O O . LEU A 1 3 ? -14.824 6.526 2.046 1.00 0.00 3 LEU A O 14
ATOM 7614 N N . SER A 1 4 ? -16.586 5.640 0.956 1.00 0.00 4 SER A N 14
ATOM 7615 C CA . SER A 1 4 ? -16.450 4.332 1.563 1.00 0.00 4 SER A CA 14
ATOM 7616 C C . SER A 1 4 ? -16.489 3.256 0.486 1.00 0.00 4 SER A C 14
ATOM 7617 O O . SER A 1 4 ? -16.778 2.097 0.774 1.00 0.00 4 SER A O 14
ATOM 7625 N N . GLN A 1 5 ? -16.194 3.643 -0.757 1.00 0.00 5 GLN A N 14
ATOM 7626 C CA . GLN A 1 5 ? -16.197 2.713 -1.868 1.00 0.00 5 GLN A CA 14
ATOM 7627 C C . GLN A 1 5 ? -15.156 3.132 -2.896 1.00 0.00 5 GLN A C 14
ATOM 7628 O O . GLN A 1 5 ? -14.401 2.299 -3.394 1.00 0.00 5 GLN A O 14
ATOM 7642 N N . GLU A 1 6 ? -15.115 4.429 -3.213 1.00 0.00 6 GLU A N 14
ATOM 7643 C CA . GLU A 1 6 ? -14.166 4.948 -4.177 1.00 0.00 6 GLU A CA 14
ATOM 7644 C C . GLU A 1 6 ? -12.822 4.253 -4.009 1.00 0.00 6 GLU A C 14
ATOM 7645 O O . GLU A 1 6 ? -12.248 3.763 -4.979 1.00 0.00 6 GLU A O 14
ATOM 7657 N N . THR A 1 7 ? -12.320 4.211 -2.773 1.00 0.00 7 THR A N 14
ATOM 7658 C CA . THR A 1 7 ? -11.049 3.576 -2.489 1.00 0.00 7 THR A CA 14
ATOM 7659 C C . THR A 1 7 ? -11.280 2.168 -1.961 1.00 0.00 7 THR A C 14
ATOM 7660 O O . THR A 1 7 ? -11.455 1.231 -2.737 1.00 0.00 7 THR A O 14
ATOM 7671 N N . PHE A 1 8 ? -11.280 2.019 -0.634 1.00 0.00 8 PHE A N 14
ATOM 7672 C CA . PHE A 1 8 ? -11.490 0.727 -0.011 1.00 0.00 8 PHE A CA 14
ATOM 7673 C C . PHE A 1 8 ? -11.627 -0.346 -1.082 1.00 0.00 8 PHE A C 14
ATOM 7674 O O . PHE A 1 8 ? -10.818 -1.269 -1.145 1.00 0.00 8 PHE A O 14
ATOM 7691 N N . SER A 1 9 ? -12.655 -0.223 -1.925 1.00 0.00 9 SER A N 14
ATOM 7692 C CA . SER A 1 9 ? -12.890 -1.181 -2.987 1.00 0.00 9 SER A CA 14
ATOM 7693 C C . SER A 1 9 ? -11.561 -1.691 -3.526 1.00 0.00 9 SER A C 14
ATOM 7694 O O . SER A 1 9 ? -11.302 -2.893 -3.509 1.00 0.00 9 SER A O 14
ATOM 7702 N N . ASP A 1 10 ? -10.717 -0.774 -4.004 1.00 0.00 10 ASP A N 14
ATOM 7703 C CA . ASP A 1 10 ? -9.422 -1.135 -4.545 1.00 0.00 10 ASP A CA 14
ATOM 7704 C C . ASP A 1 10 ? -8.324 -0.693 -3.589 1.00 0.00 10 ASP A C 14
ATOM 7705 O O . ASP A 1 10 ? -7.197 -1.176 -3.669 1.00 0.00 10 ASP A O 14
ATOM 7714 N N . LEU A 1 11 ? -8.655 0.230 -2.682 1.00 0.00 11 LEU A N 14
ATOM 7715 C CA . LEU A 1 11 ? -7.697 0.732 -1.717 1.00 0.00 11 LEU A CA 14
ATOM 7716 C C . LEU A 1 11 ? -7.307 -0.377 -0.751 1.00 0.00 11 LEU A C 14
ATOM 7717 O O . LEU A 1 11 ? -6.183 -0.872 -0.791 1.00 0.00 11 LEU A O 14
ATOM 7733 N N . TRP A 1 12 ? -8.240 -0.769 0.120 1.00 0.00 12 TRP A N 14
ATOM 7734 C CA . TRP A 1 12 ? -7.985 -1.817 1.088 1.00 0.00 12 TRP A CA 14
ATOM 7735 C C . TRP A 1 12 ? -7.392 -3.033 0.390 1.00 0.00 12 TRP A C 14
ATOM 7736 O O . TRP A 1 12 ? -6.535 -3.715 0.947 1.00 0.00 12 TRP A O 14
ATOM 7757 N N . LYS A 1 13 ? -7.851 -3.303 -0.834 1.00 0.00 13 LYS A N 14
ATOM 7758 C CA . LYS A 1 13 ? -7.365 -4.434 -1.600 1.00 0.00 13 LYS A CA 14
ATOM 7759 C C . LYS A 1 13 ? -5.950 -4.157 -2.089 1.00 0.00 13 LYS A C 14
ATOM 7760 O O . LYS A 1 13 ? -5.148 -5.077 -2.229 1.00 0.00 13 LYS A O 14
ATOM 7779 N N . LEU A 1 14 ? -5.646 -2.883 -2.350 1.00 0.00 14 LEU A N 14
ATOM 7780 C CA . LEU A 1 14 ? -4.333 -2.491 -2.822 1.00 0.00 14 LEU A CA 14
ATOM 7781 C C . LEU A 1 14 ? -3.274 -2.914 -1.814 1.00 0.00 14 LEU A C 14
ATOM 7782 O O . LEU A 1 14 ? -2.243 -3.468 -2.189 1.00 0.00 14 LEU A O 14
ATOM 7798 N N . LEU A 1 15 ? -3.532 -2.653 -0.530 1.00 0.00 15 LEU A N 14
ATOM 7799 C CA . LEU A 1 15 ? -2.602 -3.007 0.524 1.00 0.00 15 LEU A CA 14
ATOM 7800 C C . LEU A 1 15 ? -2.561 -4.520 0.690 1.00 0.00 15 LEU A C 14
ATOM 7801 O O . LEU A 1 15 ? -1.731 -5.043 1.430 1.00 0.00 15 LEU A O 14
ATOM 7817 N N . LYS A 1 16 ? -3.461 -5.222 -0.003 1.00 0.00 16 LYS A N 14
ATOM 7818 C CA . LYS A 1 16 ? -3.522 -6.668 0.072 1.00 0.00 16 LYS A CA 14
ATOM 7819 C C . LYS A 1 16 ? -2.385 -7.277 -0.736 1.00 0.00 16 LYS A C 14
ATOM 7820 O O . LYS A 1 16 ? -2.380 -8.477 -1.000 1.00 0.00 16 LYS A O 14
ATOM 7839 N N . LYS A 1 17 ? -1.418 -6.444 -1.130 1.00 0.00 17 LYS A N 14
ATOM 7840 C CA . LYS A 1 17 ? -0.283 -6.904 -1.905 1.00 0.00 17 LYS A CA 14
ATOM 7841 C C . LYS A 1 17 ? 0.814 -5.850 -1.894 1.00 0.00 17 LYS A C 14
ATOM 7842 O O . LYS A 1 17 ? 1.997 -6.181 -1.853 1.00 0.00 17 LYS A O 14
ATOM 7861 N N . TRP A 1 18 ? 0.420 -4.575 -1.930 1.00 0.00 18 TRP A N 14
ATOM 7862 C CA . TRP A 1 18 ? 1.373 -3.483 -1.921 1.00 0.00 18 TRP A CA 14
ATOM 7863 C C . TRP A 1 18 ? 1.977 -3.333 -0.533 1.00 0.00 18 TRP A C 14
ATOM 7864 O O . TRP A 1 18 ? 3.183 -3.139 -0.395 1.00 0.00 18 TRP A O 14
ATOM 7885 N N . LYS A 1 19 ? 1.134 -3.423 0.499 1.00 0.00 19 LYS A N 14
ATOM 7886 C CA . LYS A 1 19 ? 1.589 -3.297 1.869 1.00 0.00 19 LYS A CA 14
ATOM 7887 C C . LYS A 1 19 ? 2.960 -3.942 2.021 1.00 0.00 19 LYS A C 14
ATOM 7888 O O . LYS A 1 19 ? 3.849 -3.374 2.651 1.00 0.00 19 LYS A O 14
ATOM 7907 N N . MET A 1 20 ? 3.128 -5.133 1.442 1.00 0.00 20 MET A N 14
ATOM 7908 C CA . MET A 1 20 ? 4.387 -5.847 1.519 1.00 0.00 20 MET A CA 14
ATOM 7909 C C . MET A 1 20 ? 5.545 -4.861 1.483 1.00 0.00 20 MET A C 14
ATOM 7910 O O . MET A 1 20 ? 6.488 -4.977 2.263 1.00 0.00 20 MET A O 14
ATOM 7924 N N . ARG A 1 21 ? 5.471 -3.886 0.574 1.00 0.00 21 ARG A N 14
ATOM 7925 C CA . ARG A 1 21 ? 6.511 -2.885 0.440 1.00 0.00 21 ARG A CA 14
ATOM 7926 C C . ARG A 1 21 ? 6.156 -1.659 1.268 1.00 0.00 21 ARG A C 14
ATOM 7927 O O . ARG A 1 21 ? 7.007 -1.111 1.966 1.00 0.00 21 ARG A O 14
ATOM 7948 N N . ARG A 1 22 ? 4.895 -1.228 1.191 1.00 0.00 22 ARG A N 14
ATOM 7949 C CA . ARG A 1 22 ? 4.435 -0.071 1.931 1.00 0.00 22 ARG A CA 14
ATOM 7950 C C . ARG A 1 22 ? 4.493 -0.357 3.425 1.00 0.00 22 ARG A C 14
ATOM 7951 O O . ARG A 1 22 ? 3.857 0.335 4.217 1.00 0.00 22 ARG A O 14
ATOM 7972 N N . ASN A 1 23 ? 5.259 -1.381 3.809 1.00 0.00 23 ASN A N 14
ATOM 7973 C CA . ASN A 1 23 ? 5.395 -1.751 5.203 1.00 0.00 23 ASN A CA 14
ATOM 7974 C C . ASN A 1 23 ? 6.805 -2.258 5.470 1.00 0.00 23 ASN A C 14
ATOM 7975 O O . ASN A 1 23 ? 7.066 -2.858 6.511 1.00 0.00 23 ASN A O 14
ATOM 7986 N N . GLN A 1 24 ? 7.717 -2.014 4.526 1.00 0.00 24 GLN A N 14
ATOM 7987 C CA . GLN A 1 24 ? 9.093 -2.447 4.663 1.00 0.00 24 GLN A CA 14
ATOM 7988 C C . GLN A 1 24 ? 9.944 -1.819 3.569 1.00 0.00 24 GLN A C 14
ATOM 7989 O O . GLN A 1 24 ? 10.353 -0.665 3.682 1.00 0.00 24 GLN A O 14
ATOM 8003 N N . PHE A 1 25 ? 10.210 -2.581 2.505 1.00 0.00 25 PHE A N 14
ATOM 8004 C CA . PHE A 1 25 ? 11.009 -2.094 1.399 1.00 0.00 25 PHE A CA 14
ATOM 8005 C C . PHE A 1 25 ? 10.747 -0.609 1.186 1.00 0.00 25 PHE A C 14
ATOM 8006 O O . PHE A 1 25 ? 11.671 0.153 0.913 1.00 0.00 25 PHE A O 14
ATOM 8023 N N . TRP A 1 26 ? 9.483 -0.199 1.312 1.00 0.00 26 TRP A N 14
ATOM 8024 C CA . TRP A 1 26 ? 9.112 1.190 1.135 1.00 0.00 26 TRP A CA 14
ATOM 8025 C C . TRP A 1 26 ? 10.034 2.081 1.954 1.00 0.00 26 TRP A C 14
ATOM 8026 O O . TRP A 1 26 ? 10.487 3.118 1.474 1.00 0.00 26 TRP A O 14
ATOM 8047 N N . VAL A 1 27 ? 10.312 1.674 3.195 1.00 0.00 27 VAL A N 14
ATOM 8048 C CA . VAL A 1 27 ? 11.177 2.435 4.074 1.00 0.00 27 VAL A CA 14
ATOM 8049 C C . VAL A 1 27 ? 12.360 2.980 3.286 1.00 0.00 27 VAL A C 14
ATOM 8050 O O . VAL A 1 27 ? 12.719 4.146 3.429 1.00 0.00 27 VAL A O 14
ATOM 8063 N N . LYS A 1 28 ? 12.966 2.131 2.453 1.00 0.00 28 LYS A N 14
ATOM 8064 C CA . LYS A 1 28 ? 14.103 2.533 1.649 1.00 0.00 28 LYS A CA 14
ATOM 8065 C C . LYS A 1 28 ? 13.689 3.626 0.674 1.00 0.00 28 LYS A C 14
ATOM 8066 O O . LYS A 1 28 ? 14.454 4.551 0.413 1.00 0.00 28 LYS A O 14
ATOM 8085 N N . VAL A 1 29 ? 12.472 3.516 0.135 1.00 0.00 29 VAL A N 14
ATOM 8086 C CA . VAL A 1 29 ? 11.961 4.492 -0.806 1.00 0.00 29 VAL A CA 14
ATOM 8087 C C . VAL A 1 29 ? 12.229 5.897 -0.286 1.00 0.00 29 VAL A C 14
ATOM 8088 O O . VAL A 1 29 ? 12.159 6.864 -1.042 1.00 0.00 29 VAL A O 14
ATOM 8101 N N . GLN A 1 30 ? 12.536 6.008 1.008 1.00 0.00 30 GLN A N 14
ATOM 8102 C CA . GLN A 1 30 ? 12.811 7.293 1.620 1.00 0.00 30 GLN A CA 14
ATOM 8103 C C . GLN A 1 30 ? 14.313 7.529 1.674 1.00 0.00 30 GLN A C 14
ATOM 8104 O O . GLN A 1 30 ? 14.780 8.635 1.414 1.00 0.00 30 GLN A O 14
ATOM 8118 N N . ARG A 1 31 ? 15.071 6.483 2.013 1.00 0.00 31 ARG A N 14
ATOM 8119 C CA . ARG A 1 31 ? 16.514 6.580 2.101 1.00 0.00 31 ARG A CA 14
ATOM 8120 C C . ARG A 1 31 ? 16.914 8.002 2.470 1.00 0.00 31 ARG A C 14
ATOM 8121 O O . ARG A 1 31 ? 17.149 8.830 1.593 1.00 0.00 31 ARG A O 14
ATOM 8142 N N . GLY A 1 32 ? 16.990 8.284 3.772 1.00 0.00 32 GLY A N 14
ATOM 8143 C CA . GLY A 1 32 ? 17.361 9.604 4.244 1.00 0.00 32 GLY A CA 14
ATOM 8144 C C . GLY A 1 32 ? 16.361 10.640 3.751 1.00 0.00 32 GLY A C 14
ATOM 8145 O O . GLY A 1 32 ? 16.650 11.835 3.752 1.00 0.00 32 GLY A O 14
ATOM 8149 N N . PRO A 1 1 ? -14.069 9.239 5.213 1.00 0.00 1 PRO A N 15
ATOM 8150 C CA . PRO A 1 1 ? -15.258 8.729 4.564 1.00 0.00 1 PRO A CA 15
ATOM 8151 C C . PRO A 1 1 ? -15.279 9.179 3.110 1.00 0.00 1 PRO A C 15
ATOM 8152 O O . PRO A 1 1 ? -15.787 10.254 2.798 1.00 0.00 1 PRO A O 15
ATOM 8163 N N . PRO A 1 2 ? -14.723 8.353 2.221 1.00 0.00 2 PRO A N 15
ATOM 8164 C CA . PRO A 1 2 ? -14.651 8.614 0.799 1.00 0.00 2 PRO A CA 15
ATOM 8165 C C . PRO A 1 2 ? -16.034 8.463 0.182 1.00 0.00 2 PRO A C 15
ATOM 8166 O O . PRO A 1 2 ? -17.038 8.481 0.890 1.00 0.00 2 PRO A O 15
ATOM 8177 N N . LEU A 1 3 ? -16.085 8.315 -1.144 1.00 0.00 3 LEU A N 15
ATOM 8178 C CA . LEU A 1 3 ? -17.342 8.163 -1.850 1.00 0.00 3 LEU A CA 15
ATOM 8179 C C . LEU A 1 3 ? -17.976 6.826 -1.494 1.00 0.00 3 LEU A C 15
ATOM 8180 O O . LEU A 1 3 ? -19.167 6.623 -1.715 1.00 0.00 3 LEU A O 15
ATOM 8196 N N . SER A 1 4 ? -17.175 5.913 -0.940 1.00 0.00 4 SER A N 15
ATOM 8197 C CA . SER A 1 4 ? -17.662 4.603 -0.556 1.00 0.00 4 SER A CA 15
ATOM 8198 C C . SER A 1 4 ? -17.799 3.721 -1.789 1.00 0.00 4 SER A C 15
ATOM 8199 O O . SER A 1 4 ? -18.605 4.006 -2.673 1.00 0.00 4 SER A O 15
ATOM 8207 N N . GLN A 1 5 ? -17.009 2.646 -1.847 1.00 0.00 5 GLN A N 15
ATOM 8208 C CA . GLN A 1 5 ? -17.047 1.730 -2.969 1.00 0.00 5 GLN A CA 15
ATOM 8209 C C . GLN A 1 5 ? -16.094 2.205 -4.056 1.00 0.00 5 GLN A C 15
ATOM 8210 O O . GLN A 1 5 ? -15.431 1.395 -4.701 1.00 0.00 5 GLN A O 15
ATOM 8224 N N . GLU A 1 6 ? -16.026 3.523 -4.260 1.00 0.00 6 GLU A N 15
ATOM 8225 C CA . GLU A 1 6 ? -15.154 4.095 -5.266 1.00 0.00 6 GLU A CA 15
ATOM 8226 C C . GLU A 1 6 ? -13.745 3.539 -5.109 1.00 0.00 6 GLU A C 15
ATOM 8227 O O . GLU A 1 6 ? -13.134 3.105 -6.082 1.00 0.00 6 GLU A O 15
ATOM 8239 N N . THR A 1 7 ? -13.230 3.553 -3.877 1.00 0.00 7 THR A N 15
ATOM 8240 C CA . THR A 1 7 ? -11.899 3.050 -3.603 1.00 0.00 7 THR A CA 15
ATOM 8241 C C . THR A 1 7 ? -11.974 1.591 -3.176 1.00 0.00 7 THR A C 15
ATOM 8242 O O . THR A 1 7 ? -12.006 0.696 -4.017 1.00 0.00 7 THR A O 15
ATOM 8253 N N . PHE A 1 8 ? -12.002 1.354 -1.862 1.00 0.00 8 PHE A N 15
ATOM 8254 C CA . PHE A 1 8 ? -12.074 0.007 -1.332 1.00 0.00 8 PHE A CA 15
ATOM 8255 C C . PHE A 1 8 ? -11.851 -1.001 -2.451 1.00 0.00 8 PHE A C 15
ATOM 8256 O O . PHE A 1 8 ? -10.870 -1.741 -2.436 1.00 0.00 8 PHE A O 15
ATOM 8273 N N . SER A 1 9 ? -12.765 -1.028 -3.423 1.00 0.00 9 SER A N 15
ATOM 8274 C CA . SER A 1 9 ? -12.663 -1.942 -4.543 1.00 0.00 9 SER A CA 15
ATOM 8275 C C . SER A 1 9 ? -11.198 -2.178 -4.885 1.00 0.00 9 SER A C 15
ATOM 8276 O O . SER A 1 9 ? -10.719 -3.308 -4.828 1.00 0.00 9 SER A O 15
ATOM 8284 N N . ASP A 1 10 ? -10.488 -1.105 -5.242 1.00 0.00 10 ASP A N 15
ATOM 8285 C CA . ASP A 1 10 ? -9.084 -1.200 -5.591 1.00 0.00 10 ASP A CA 15
ATOM 8286 C C . ASP A 1 10 ? -8.232 -0.688 -4.439 1.00 0.00 10 ASP A C 15
ATOM 8287 O O . ASP A 1 10 ? -7.043 -0.990 -4.363 1.00 0.00 10 ASP A O 15
ATOM 8296 N N . LEU A 1 11 ? -8.842 0.091 -3.542 1.00 0.00 11 LEU A N 15
ATOM 8297 C CA . LEU A 1 11 ? -8.137 0.640 -2.401 1.00 0.00 11 LEU A CA 15
ATOM 8298 C C . LEU A 1 11 ? -7.723 -0.482 -1.460 1.00 0.00 11 LEU A C 15
ATOM 8299 O O . LEU A 1 11 ? -6.541 -0.804 -1.357 1.00 0.00 11 LEU A O 15
ATOM 8315 N N . TRP A 1 12 ? -8.699 -1.080 -0.773 1.00 0.00 12 TRP A N 15
ATOM 8316 C CA . TRP A 1 12 ? -8.427 -2.162 0.151 1.00 0.00 12 TRP A CA 15
ATOM 8317 C C . TRP A 1 12 ? -7.547 -3.207 -0.519 1.00 0.00 12 TRP A C 15
ATOM 8318 O O . TRP A 1 12 ? -6.667 -3.782 0.118 1.00 0.00 12 TRP A O 15
ATOM 8339 N N . LYS A 1 13 ? -7.786 -3.453 -1.809 1.00 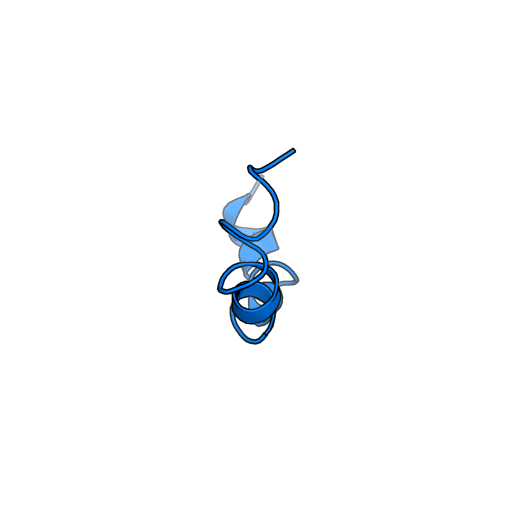0.00 13 LYS A N 15
ATOM 8340 C CA . LYS A 1 13 ? -7.016 -4.426 -2.557 1.00 0.00 13 LYS A CA 15
ATOM 8341 C C . LYS A 1 13 ? -5.600 -3.909 -2.774 1.00 0.00 13 LYS A C 15
ATOM 8342 O O . LYS A 1 13 ? -4.650 -4.687 -2.801 1.00 0.00 13 LYS A O 15
ATOM 8361 N N . LEU A 1 14 ? -5.463 -2.590 -2.930 1.00 0.00 14 LEU A N 15
ATOM 8362 C CA . LEU A 1 14 ? -4.167 -1.976 -3.144 1.00 0.00 14 LEU A CA 15
ATOM 8363 C C . LEU A 1 14 ? -3.261 -2.254 -1.954 1.00 0.00 14 LEU A C 15
ATOM 8364 O O . LEU A 1 14 ? -2.111 -2.653 -2.126 1.00 0.00 14 LEU A O 15
ATOM 8380 N N . LEU A 1 15 ? -3.782 -2.042 -0.743 1.00 0.00 15 LEU A N 15
ATOM 8381 C CA . LEU A 1 15 ? -3.020 -2.270 0.469 1.00 0.00 15 LEU A CA 15
ATOM 8382 C C . LEU A 1 15 ? -2.731 -3.756 0.625 1.00 0.00 15 LEU A C 15
ATOM 8383 O O . LEU A 1 15 ? -1.934 -4.150 1.474 1.00 0.00 15 LEU A O 15
ATOM 8399 N N . LYS A 1 16 ? -3.381 -4.583 -0.198 1.00 0.00 16 LYS A N 15
ATOM 8400 C CA . LYS A 1 16 ? -3.190 -6.018 -0.146 1.00 0.00 16 LYS A CA 15
ATOM 8401 C C . LYS A 1 16 ? -1.852 -6.385 -0.770 1.00 0.00 16 LYS A C 15
ATOM 8402 O O . LYS A 1 16 ? -1.590 -7.555 -1.041 1.00 0.00 16 LYS A O 15
ATOM 8421 N N . LYS A 1 17 ? -1.002 -5.381 -1.000 1.00 0.00 17 LYS A N 15
ATOM 8422 C CA . LYS A 1 17 ? 0.302 -5.604 -1.590 1.00 0.00 17 LYS A CA 15
ATOM 8423 C C . LYS A 1 17 ? 1.164 -4.360 -1.427 1.00 0.00 17 LYS A C 15
ATOM 8424 O O . LYS A 1 17 ? 2.367 -4.461 -1.197 1.00 0.00 17 LYS A O 15
ATOM 8443 N N . TRP A 1 18 ? 0.546 -3.183 -1.545 1.00 0.00 18 TRP A N 15
ATOM 8444 C CA . TRP A 1 18 ? 1.261 -1.930 -1.408 1.00 0.00 18 TRP A CA 15
ATOM 8445 C C . TRP A 1 18 ? 1.585 -1.675 0.057 1.00 0.00 18 TRP A C 15
ATOM 8446 O O . TRP A 1 18 ? 2.640 -1.133 0.378 1.00 0.00 18 TRP A O 15
ATOM 8467 N N . LYS A 1 19 ? 0.672 -2.069 0.948 1.00 0.00 19 LYS A N 15
ATOM 8468 C CA . LYS A 1 19 ? 0.865 -1.882 2.372 1.00 0.00 19 LYS A CA 15
ATOM 8469 C C . LYS A 1 19 ? 2.022 -2.743 2.856 1.00 0.00 19 LYS A C 15
ATOM 8470 O O . LYS A 1 19 ? 2.731 -2.369 3.788 1.00 0.00 19 LYS A O 15
ATOM 8489 N N . MET A 1 20 ? 2.214 -3.901 2.219 1.00 0.00 20 MET A N 15
ATOM 8490 C CA . MET A 1 20 ? 3.282 -4.808 2.590 1.00 0.00 20 MET A CA 15
ATOM 8491 C C . MET A 1 20 ? 4.602 -4.053 2.658 1.00 0.00 20 MET A C 15
ATOM 8492 O O . MET A 1 20 ? 5.266 -4.051 3.692 1.00 0.00 20 MET A O 15
ATOM 8506 N N . ARG A 1 21 ? 4.980 -3.410 1.551 1.00 0.00 21 ARG A N 15
ATOM 8507 C CA . ARG A 1 21 ? 6.216 -2.656 1.488 1.00 0.00 21 ARG A CA 15
ATOM 8508 C C . ARG A 1 21 ? 6.069 -1.359 2.271 1.00 0.00 21 ARG A C 15
ATOM 8509 O O . ARG A 1 21 ? 6.987 -0.952 2.980 1.00 0.00 21 ARG A O 15
ATOM 8530 N N . ARG A 1 22 ? 4.909 -0.711 2.142 1.00 0.00 22 ARG A N 15
ATOM 8531 C CA . ARG A 1 22 ? 4.649 0.535 2.835 1.00 0.00 22 ARG A CA 15
ATOM 8532 C C . ARG A 1 22 ? 4.816 0.335 4.335 1.00 0.00 22 ARG A C 15
ATOM 8533 O O . ARG A 1 22 ? 4.443 1.200 5.124 1.00 0.00 22 ARG A O 15
ATOM 8554 N N . ASN A 1 23 ? 5.380 -0.810 4.728 1.00 0.00 23 ASN A N 15
ATOM 8555 C CA . ASN A 1 23 ? 5.594 -1.114 6.128 1.00 0.00 23 ASN A CA 15
ATOM 8556 C C . ASN A 1 23 ? 6.906 -1.866 6.301 1.00 0.00 23 ASN A C 15
ATOM 8557 O O . ASN A 1 23 ? 7.161 -2.439 7.358 1.00 0.00 23 ASN A O 15
ATOM 8568 N N . GLN A 1 24 ? 7.739 -1.863 5.258 1.00 0.00 24 GLN A N 15
ATOM 8569 C CA . GLN A 1 24 ? 9.017 -2.544 5.300 1.00 0.00 24 GLN A CA 15
ATOM 8570 C C . GLN A 1 24 ? 9.859 -2.138 4.099 1.00 0.00 24 GLN A C 15
ATOM 8571 O O . GLN A 1 24 ? 10.501 -1.090 4.114 1.00 0.00 24 GLN A O 15
ATOM 8585 N N . PHE A 1 25 ? 9.855 -2.970 3.055 1.00 0.00 25 PHE A N 15
ATOM 8586 C CA . PHE A 1 25 ? 10.616 -2.691 1.854 1.00 0.00 25 PHE A CA 15
ATOM 8587 C C . PHE A 1 25 ? 10.584 -1.199 1.557 1.00 0.00 25 PHE A C 15
ATOM 8588 O O . PHE A 1 25 ? 11.569 -0.637 1.083 1.00 0.00 25 PHE A O 15
ATOM 8605 N N . TRP A 1 26 ? 9.447 -0.556 1.836 1.00 0.00 26 TRP A N 15
ATOM 8606 C CA . TRP A 1 26 ? 9.299 0.865 1.598 1.00 0.00 26 TRP A CA 15
ATOM 8607 C C . TRP A 1 26 ? 10.443 1.624 2.255 1.00 0.00 26 TRP A C 15
ATOM 8608 O O . TRP A 1 26 ? 11.045 2.501 1.639 1.00 0.00 26 TRP A O 15
ATOM 8629 N N . VAL A 1 27 ? 10.742 1.283 3.511 1.00 0.00 27 VAL A N 15
ATOM 8630 C CA . VAL A 1 27 ? 11.810 1.931 4.245 1.00 0.00 27 VAL A CA 15
ATOM 8631 C C . VAL A 1 27 ? 12.940 2.298 3.294 1.00 0.00 27 VAL A C 15
ATOM 8632 O O . VAL A 1 27 ? 13.544 3.360 3.426 1.00 0.00 27 VAL A O 15
ATOM 8645 N N . LYS A 1 28 ? 13.224 1.417 2.332 1.00 0.00 28 LYS A N 15
ATOM 8646 C CA . LYS A 1 28 ? 14.277 1.654 1.366 1.00 0.00 28 LYS A CA 15
ATOM 8647 C C . LYS A 1 28 ? 13.864 2.766 0.412 1.00 0.00 28 LYS A C 15
ATOM 8648 O O . LYS A 1 28 ? 14.679 3.613 0.052 1.00 0.00 28 LYS A O 15
ATOM 8667 N N . VAL A 1 29 ? 12.593 2.761 0.003 1.00 0.00 29 VAL A N 15
ATOM 8668 C CA . VAL A 1 29 ? 12.078 3.766 -0.905 1.00 0.00 29 VAL A CA 15
ATOM 8669 C C . VAL A 1 29 ? 12.394 5.155 -0.369 1.00 0.00 29 VAL A C 15
ATOM 8670 O O . VAL A 1 29 ? 12.255 6.145 -1.084 1.00 0.00 29 VAL A O 15
ATOM 8683 N N . GLN A 1 30 ? 12.822 5.226 0.894 1.00 0.00 30 GLN A N 15
ATOM 8684 C CA . GLN A 1 30 ? 13.154 6.492 1.517 1.00 0.00 30 GLN A CA 15
ATOM 8685 C C . GLN A 1 30 ? 14.658 6.719 1.456 1.00 0.00 30 GLN A C 15
ATOM 8686 O O . GLN A 1 30 ? 15.116 7.860 1.456 1.00 0.00 30 GLN A O 15
ATOM 8700 N N . ARG A 1 31 ? 15.426 5.629 1.402 1.00 0.00 31 ARG A N 15
ATOM 8701 C CA . ARG A 1 31 ? 16.871 5.713 1.341 1.00 0.00 31 ARG A CA 15
ATOM 8702 C C . ARG A 1 31 ? 17.285 7.059 0.762 1.00 0.00 31 ARG A C 15
ATOM 8703 O O . ARG A 1 31 ? 18.078 7.779 1.364 1.00 0.00 31 ARG A O 15
ATOM 8724 N N . GLY A 1 32 ? 16.745 7.398 -0.411 1.00 0.00 32 GLY A N 15
ATOM 8725 C CA . GLY A 1 32 ? 17.063 8.654 -1.061 1.00 0.00 32 GLY A CA 15
ATOM 8726 C C . GLY A 1 32 ? 17.058 8.482 -2.573 1.00 0.00 32 GLY A C 15
ATOM 8727 O O . GLY A 1 32 ? 16.949 9.459 -3.311 1.00 0.00 32 GLY A O 15
ATOM 8731 N N . PRO A 1 1 ? -16.785 -0.232 4.877 1.00 0.00 1 PRO A N 16
ATOM 8732 C CA . PRO A 1 1 ? -17.413 1.071 4.933 1.00 0.00 1 PRO A CA 16
ATOM 8733 C C . PRO A 1 1 ? -16.462 2.120 4.375 1.00 0.00 1 PRO A C 16
ATOM 8734 O O . PRO A 1 1 ? -15.851 2.871 5.131 1.00 0.00 1 PRO A O 16
ATOM 8745 N N . PRO A 1 2 ? -16.338 2.169 3.046 1.00 0.00 2 PRO A N 16
ATOM 8746 C CA . PRO A 1 2 ? -15.483 3.099 2.341 1.00 0.00 2 PRO A CA 16
ATOM 8747 C C . PRO A 1 2 ? -16.083 4.496 2.407 1.00 0.00 2 PRO A C 16
ATOM 8748 O O . PRO A 1 2 ? -16.962 4.758 3.225 1.00 0.00 2 PRO A O 16
ATOM 8759 N N . LEU A 1 3 ? -15.605 5.395 1.543 1.00 0.00 3 LEU A N 16
ATOM 8760 C CA . LEU A 1 3 ? -16.094 6.759 1.509 1.00 0.00 3 LEU A CA 16
ATOM 8761 C C . LEU A 1 3 ? -16.987 6.957 0.292 1.00 0.00 3 LEU A C 16
ATOM 8762 O O . LEU A 1 3 ? -18.197 7.122 0.427 1.00 0.00 3 LEU A O 16
ATOM 8778 N N . SER A 1 4 ? -16.386 6.940 -0.900 1.00 0.00 4 SER A N 16
ATOM 8779 C CA . SER A 1 4 ? -17.129 7.116 -2.132 1.00 0.00 4 SER A CA 16
ATOM 8780 C C . SER A 1 4 ? -16.901 5.922 -3.048 1.00 0.00 4 SER A C 16
ATOM 8781 O O . SER A 1 4 ? -17.438 5.872 -4.152 1.00 0.00 4 SER A O 16
ATOM 8789 N N . GLN A 1 5 ? -16.102 4.957 -2.586 1.00 0.00 5 GLN A N 16
ATOM 8790 C CA . GLN A 1 5 ? -15.808 3.771 -3.364 1.00 0.00 5 GLN A CA 16
ATOM 8791 C C . GLN A 1 5 ? -14.686 4.065 -4.350 1.00 0.00 5 GLN A C 16
ATOM 8792 O O . GLN A 1 5 ? -13.984 3.154 -4.784 1.00 0.00 5 GLN A O 16
ATOM 8806 N N . GLU A 1 6 ? -14.519 5.341 -4.704 1.00 0.00 6 GLU A N 16
ATOM 8807 C CA . GLU A 1 6 ? -13.483 5.744 -5.635 1.00 0.00 6 GLU A CA 16
ATOM 8808 C C . GLU A 1 6 ? -12.265 4.845 -5.478 1.00 0.00 6 GLU A C 16
ATOM 8809 O O . GLU A 1 6 ? -11.971 4.035 -6.354 1.00 0.00 6 GLU A O 16
ATOM 8821 N N . THR A 1 7 ? -11.556 4.989 -4.356 1.00 0.00 7 THR A N 16
ATOM 8822 C CA . THR A 1 7 ? -10.377 4.188 -4.093 1.00 0.00 7 THR A CA 16
ATOM 8823 C C . THR A 1 7 ? -10.764 2.929 -3.332 1.00 0.00 7 THR A C 16
ATOM 8824 O O . THR A 1 7 ? -11.109 1.916 -3.936 1.00 0.00 7 THR A O 16
ATOM 8835 N N . PHE A 1 8 ? -10.707 2.994 -1.999 1.00 0.00 8 PHE A N 16
ATOM 8836 C CA . PHE A 1 8 ? -11.052 1.862 -1.164 1.00 0.00 8 PHE A CA 16
ATOM 8837 C C . PHE A 1 8 ? -11.347 0.649 -2.035 1.00 0.00 8 PHE A C 16
ATOM 8838 O O . PHE A 1 8 ? -10.646 -0.359 -1.958 1.00 0.00 8 PHE A O 16
ATOM 8855 N N . SER A 1 9 ? -12.387 0.747 -2.866 1.00 0.00 9 SER A N 16
ATOM 8856 C CA . SER A 1 9 ? -12.766 -0.340 -3.746 1.00 0.00 9 SER A CA 16
ATOM 8857 C C . SER A 1 9 ? -11.526 -1.105 -4.187 1.00 0.00 9 SER A C 16
ATOM 8858 O O . SER A 1 9 ? -11.419 -2.306 -3.951 1.00 0.00 9 SER A O 16
ATOM 8866 N N . ASP A 1 10 ? -10.588 -0.405 -4.829 1.00 0.00 10 ASP A N 16
ATOM 8867 C CA . ASP A 1 10 ? -9.363 -1.020 -5.299 1.00 0.00 10 ASP A CA 16
ATOM 8868 C C . ASP A 1 10 ? -8.209 -0.629 -4.387 1.00 0.00 10 ASP A C 16
ATOM 8869 O O . ASP A 1 10 ? -7.176 -1.295 -4.370 1.00 0.00 10 ASP A O 16
ATOM 8878 N N . LEU A 1 11 ? -8.386 0.454 -3.626 1.00 0.00 11 LEU A N 16
ATOM 8879 C CA . LEU A 1 11 ? -7.360 0.927 -2.718 1.00 0.00 11 LEU A CA 16
ATOM 8880 C C . LEU A 1 11 ? -7.164 -0.079 -1.592 1.00 0.00 11 LEU A C 16
ATOM 8881 O O . LEU A 1 11 ? -6.136 -0.750 -1.529 1.00 0.00 11 LEU A O 16
ATOM 8897 N N . TRP A 1 12 ? -8.153 -0.184 -0.702 1.00 0.00 12 TRP A N 16
ATOM 8898 C CA . TRP A 1 12 ? -8.081 -1.108 0.411 1.00 0.00 12 TRP A CA 16
ATOM 8899 C C . TRP A 1 12 ? -7.711 -2.497 -0.091 1.00 0.00 12 TRP A C 16
ATOM 8900 O O . TRP A 1 12 ? -6.964 -3.219 0.566 1.00 0.00 12 TRP A O 16
ATOM 8921 N N . LYS A 1 13 ? -8.236 -2.869 -1.260 1.00 0.00 13 LYS A N 16
A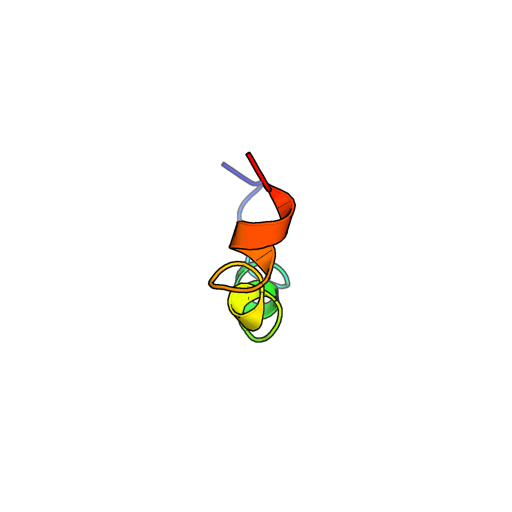TOM 8922 C CA . LYS A 1 13 ? -7.958 -4.167 -1.843 1.00 0.00 13 LYS A CA 16
ATOM 8923 C C . LYS A 1 13 ? -6.516 -4.219 -2.327 1.00 0.00 13 LYS A C 16
ATOM 8924 O O . LYS A 1 13 ? -5.890 -5.277 -2.307 1.00 0.00 13 LYS A O 16
ATOM 8943 N N . LEU A 1 14 ? -5.990 -3.072 -2.763 1.00 0.00 14 LEU A N 16
ATOM 8944 C CA . LEU A 1 14 ? -4.627 -2.993 -3.249 1.00 0.00 14 LEU A CA 16
ATOM 8945 C C . LEU A 1 14 ? -3.654 -3.190 -2.096 1.00 0.00 14 LEU A C 16
ATOM 8946 O O . LEU A 1 14 ? -2.671 -3.916 -2.227 1.00 0.00 14 LEU A O 16
ATOM 8962 N N . LEU A 1 15 ? -3.931 -2.542 -0.962 1.00 0.00 15 LEU A N 16
ATOM 8963 C CA . LEU A 1 15 ? -3.082 -2.649 0.208 1.00 0.00 15 LEU A CA 16
ATOM 8964 C C . LEU A 1 15 ? -3.067 -4.088 0.705 1.00 0.00 15 LEU A C 16
ATOM 8965 O O . LEU A 1 15 ? -2.225 -4.456 1.521 1.00 0.00 15 LEU A O 16
ATOM 8981 N N . LYS A 1 16 ? -4.002 -4.902 0.210 1.00 0.00 16 LYS A N 16
ATOM 8982 C CA . LYS A 1 16 ? -4.090 -6.293 0.606 1.00 0.00 16 LYS A CA 16
ATOM 8983 C C . LYS A 1 16 ? -2.887 -7.060 0.075 1.00 0.00 16 LYS A C 16
ATOM 8984 O O . LYS A 1 16 ? -2.889 -8.289 0.057 1.00 0.00 16 LYS A O 16
ATOM 9003 N N . LYS A 1 17 ? -1.856 -6.331 -0.359 1.00 0.00 17 LYS A N 16
ATOM 9004 C CA . LYS A 1 17 ? -0.655 -6.945 -0.887 1.00 0.00 17 LYS A CA 16
ATOM 9005 C C . LYS A 1 17 ? 0.435 -5.896 -1.052 1.00 0.00 17 LYS A C 16
ATOM 9006 O O . LYS A 1 17 ? 1.614 -6.187 -0.867 1.00 0.00 17 LYS A O 16
ATOM 9025 N N . TRP A 1 18 ? 0.038 -4.670 -1.401 1.00 0.00 18 TRP A N 16
ATOM 9026 C CA . TRP A 1 18 ? 0.983 -3.587 -1.586 1.00 0.00 18 TRP A CA 16
ATOM 9027 C C . TRP A 1 18 ? 1.530 -3.141 -0.238 1.00 0.00 18 TRP A C 16
ATOM 9028 O O . TRP A 1 18 ? 2.739 -2.990 -0.075 1.00 0.00 18 TRP A O 16
ATOM 9049 N N . LYS A 1 19 ? 0.636 -2.929 0.730 1.00 0.00 19 LYS A N 16
ATOM 9050 C CA . LYS A 1 19 ? 1.033 -2.501 2.056 1.00 0.00 19 LYS A CA 16
ATOM 9051 C C . LYS A 1 19 ? 2.363 -3.142 2.430 1.00 0.00 19 LYS A C 16
ATOM 9052 O O . LYS A 1 19 ? 3.228 -2.489 3.009 1.00 0.00 19 LYS A O 16
ATOM 9071 N N . MET A 1 20 ? 2.524 -4.424 2.097 1.00 0.00 20 MET A N 16
ATOM 9072 C CA . MET A 1 20 ? 3.745 -5.143 2.401 1.00 0.00 20 MET A CA 16
ATOM 9073 C C . MET A 1 20 ? 4.940 -4.207 2.288 1.00 0.00 20 MET A C 16
ATOM 9074 O O . MET A 1 20 ? 5.803 -4.189 3.163 1.00 0.00 20 MET A O 16
ATOM 9088 N N . ARG A 1 21 ? 4.987 -3.425 1.207 1.00 0.00 21 ARG A N 16
ATOM 9089 C CA . ARG A 1 21 ? 6.072 -2.492 0.984 1.00 0.00 21 ARG A CA 16
ATOM 9090 C C . ARG A 1 21 ? 5.664 -1.104 1.457 1.00 0.00 21 ARG A C 16
ATOM 9091 O O . ARG A 1 21 ? 6.444 -0.415 2.111 1.00 0.00 21 ARG A O 16
ATOM 9112 N N . ARG A 1 22 ? 4.437 -0.695 1.125 1.00 0.00 22 ARG A N 16
ATOM 9113 C CA . ARG A 1 22 ? 3.933 0.606 1.515 1.00 0.00 22 ARG A CA 16
ATOM 9114 C C . ARG A 1 22 ? 3.805 0.675 3.030 1.00 0.00 22 ARG A C 16
ATOM 9115 O O . ARG A 1 22 ? 3.127 1.555 3.558 1.00 0.00 22 ARG A O 16
ATOM 9136 N N . ASN A 1 23 ? 4.458 -0.255 3.730 1.00 0.00 23 ASN A N 16
ATOM 9137 C CA . ASN A 1 23 ? 4.414 -0.291 5.178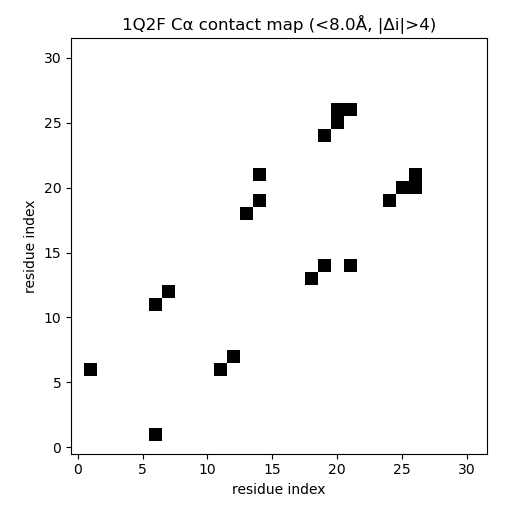 1.00 0.00 23 ASN A CA 16
ATOM 9138 C C . ASN A 1 23 ? 5.767 -0.718 5.728 1.00 0.00 23 ASN A C 16
ATOM 9139 O O . ASN A 1 23 ? 5.886 -1.046 6.907 1.00 0.00 23 ASN A O 16
ATOM 9150 N N . GLN A 1 24 ? 6.790 -0.711 4.871 1.00 0.00 24 GLN A N 16
ATOM 9151 C CA . GLN A 1 24 ? 8.128 -1.097 5.274 1.00 0.00 24 GLN A CA 16
ATOM 9152 C C . GLN A 1 24 ? 9.117 -0.764 4.166 1.00 0.00 24 GLN A C 16
ATOM 9153 O O . GLN A 1 24 ? 9.549 0.380 4.040 1.00 0.00 24 GLN A O 16
ATOM 9167 N N . PHE A 1 25 ? 9.477 -1.768 3.363 1.00 0.00 25 PHE A N 16
ATOM 9168 C CA . PHE A 1 25 ? 10.411 -1.574 2.272 1.00 0.00 25 PHE A CA 16
ATOM 9169 C C . PHE A 1 25 ? 10.238 -0.181 1.684 1.00 0.00 25 PHE A C 16
ATOM 9170 O O . PHE A 1 25 ? 11.220 0.487 1.366 1.00 0.00 25 PHE A O 16
ATOM 9187 N N . TRP A 1 26 ? 8.986 0.258 1.540 1.00 0.00 26 TRP A N 16
ATOM 9188 C CA . TRP A 1 26 ? 8.697 1.568 0.994 1.00 0.00 26 TRP A CA 16
ATOM 9189 C C . TRP A 1 26 ? 9.571 2.616 1.668 1.00 0.00 26 TRP A C 16
ATOM 9190 O O . TRP A 1 26 ? 10.112 3.497 1.004 1.00 0.00 26 TRP A O 16
ATOM 9211 N N . VAL A 1 27 ? 9.709 2.516 2.992 1.00 0.00 27 VAL A N 16
ATOM 9212 C CA . VAL A 1 27 ? 10.515 3.452 3.750 1.00 0.00 27 VAL A CA 16
ATOM 9213 C C . VAL A 1 27 ? 11.799 3.756 2.992 1.00 0.00 27 VAL A C 16
ATOM 9214 O O . VAL A 1 27 ? 12.186 4.915 2.862 1.00 0.00 27 VAL A O 16
ATOM 9227 N N . LYS A 1 28 ? 12.461 2.710 2.491 1.00 0.00 28 LYS A N 16
ATOM 9228 C CA . LYS A 1 28 ? 13.696 2.872 1.750 1.00 0.00 28 LYS A CA 16
ATOM 9229 C C . LYS A 1 28 ? 13.445 3.707 0.502 1.00 0.00 28 LYS A C 16
ATOM 9230 O O . LYS A 1 28 ? 14.301 4.488 0.093 1.00 0.00 28 LYS A O 16
ATOM 9249 N N . VAL A 1 29 ? 12.267 3.539 -0.103 1.00 0.00 29 VAL A N 16
ATOM 9250 C CA . VAL A 1 29 ? 11.910 4.275 -1.299 1.00 0.00 2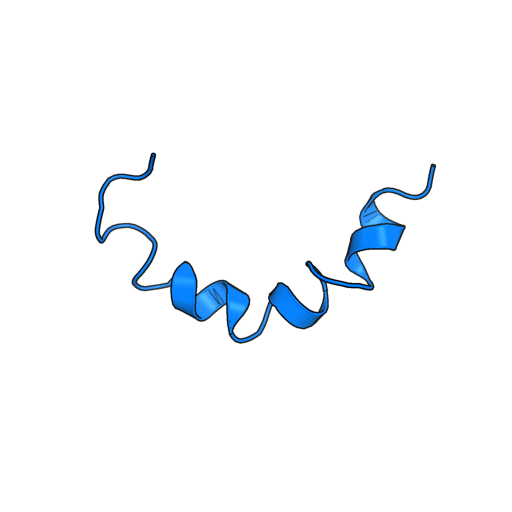9 VAL A CA 16
ATOM 9251 C C . VAL A 1 29 ? 12.171 5.759 -1.087 1.00 0.00 29 VAL A C 16
ATOM 9252 O O . VAL A 1 29 ? 12.189 6.531 -2.044 1.00 0.00 29 VAL A O 16
ATOM 9265 N N . GLN A 1 30 ? 12.375 6.158 0.170 1.00 0.00 30 GLN A N 16
ATOM 9266 C CA . GLN A 1 30 ? 12.634 7.545 0.499 1.00 0.00 30 GLN A CA 16
ATOM 9267 C C . GLN A 1 30 ? 14.116 7.741 0.786 1.00 0.00 30 GLN A C 16
ATOM 9268 O O . GLN A 1 30 ? 14.638 8.844 0.640 1.00 0.00 30 GLN A O 16
ATOM 9282 N N . ARG A 1 31 ? 14.793 6.666 1.195 1.00 0.00 31 ARG A N 16
ATOM 9283 C CA . ARG A 1 31 ? 16.208 6.724 1.500 1.00 0.00 31 ARG A CA 16
ATOM 9284 C C . ARG A 1 31 ? 16.847 7.893 0.766 1.00 0.00 31 ARG A C 16
ATOM 9285 O O . ARG A 1 31 ? 17.091 7.815 -0.436 1.00 0.00 31 ARG A O 16
ATOM 9306 N N . GLY A 1 32 ? 17.117 8.982 1.491 1.00 0.00 32 GLY A N 16
ATOM 9307 C CA . GLY A 1 32 ? 17.725 10.157 0.900 1.00 0.00 32 GLY A CA 16
ATOM 9308 C C . GLY A 1 32 ? 18.813 10.704 1.814 1.00 0.00 32 GLY A C 16
ATOM 9309 O O . GLY A 1 32 ? 19.958 10.260 1.755 1.00 0.00 32 GLY A O 16
ATOM 9313 N N . PRO A 1 1 ? -22.118 5.650 -5.141 1.00 0.00 1 PRO A N 17
ATOM 9314 C CA . PRO A 1 1 ? -21.342 5.030 -4.089 1.00 0.00 1 PRO A CA 17
ATOM 9315 C C . PRO A 1 1 ? -20.935 6.082 -3.067 1.00 0.00 1 PRO A C 17
ATOM 9316 O O . PRO A 1 1 ? -20.765 7.250 -3.409 1.00 0.00 1 PRO A O 17
ATOM 9327 N N . PRO A 1 2 ? -20.781 5.665 -1.808 1.00 0.00 2 PRO A N 17
ATOM 9328 C CA . PRO A 1 2 ? -20.399 6.522 -0.706 1.00 0.00 2 PRO A CA 17
ATOM 9329 C C . PRO A 1 2 ? -18.930 6.897 -0.837 1.00 0.00 2 PRO A C 17
ATOM 9330 O O . PRO A 1 2 ? -18.330 6.706 -1.892 1.00 0.00 2 PRO A O 17
ATOM 9341 N N . LEU A 1 3 ? -18.351 7.433 0.240 1.00 0.00 3 LEU A N 17
ATOM 9342 C CA . LEU A 1 3 ? -16.958 7.833 0.241 1.00 0.00 3 LEU A CA 17
ATOM 9343 C C . LEU A 1 3 ? -16.079 6.645 0.607 1.00 0.00 3 LEU A C 17
ATOM 9344 O O . LEU A 1 3 ? -14.868 6.678 0.399 1.00 0.00 3 LEU A O 17
ATOM 9360 N N . SER A 1 4 ? -16.693 5.593 1.153 1.00 0.00 4 SER A N 17
ATOM 9361 C CA . SER A 1 4 ? -15.965 4.403 1.544 1.00 0.00 4 SER A CA 17
ATOM 9362 C C . SER A 1 4 ? -15.870 3.445 0.364 1.00 0.00 4 SER A C 17
ATOM 9363 O O . SER A 1 4 ? -15.610 2.258 0.544 1.00 0.00 4 SER A O 17
ATOM 9371 N N . GLN A 1 5 ? -16.081 3.966 -0.847 1.00 0.00 5 GLN A N 17
ATOM 9372 C CA . GLN A 1 5 ? -16.019 3.156 -2.048 1.00 0.00 5 GLN A CA 17
ATOM 9373 C C . GLN A 1 5 ? -14.945 3.699 -2.981 1.00 0.00 5 GLN A C 17
ATOM 9374 O O . GLN A 1 5 ? -14.088 2.950 -3.446 1.00 0.00 5 GLN A O 17
ATOM 9388 N N . GLU A 1 6 ? -14.992 5.005 -3.254 1.00 0.00 6 GLU A N 17
ATOM 9389 C CA . GLU A 1 6 ? -14.024 5.636 -4.127 1.00 0.00 6 GLU A CA 17
ATOM 9390 C C . GLU A 1 6 ? -12.698 4.891 -4.058 1.00 0.00 6 GLU A C 17
ATOM 9391 O O . GLU A 1 6 ? -12.272 4.283 -5.037 1.00 0.00 6 GLU A O 17
ATOM 9403 N N . THR A 1 7 ? -12.045 4.939 -2.894 1.00 0.00 7 THR A N 17
ATOM 9404 C CA . THR A 1 7 ? -10.775 4.268 -2.706 1.00 0.00 7 THR A CA 17
ATOM 9405 C C . THR A 1 7 ? -11.002 2.882 -2.120 1.00 0.00 7 THR A C 17
ATOM 9406 O O . THR A 1 7 ? -11.165 1.912 -2.857 1.00 0.00 7 THR A O 17
ATOM 9417 N N . PHE A 1 8 ? -11.013 2.791 -0.788 1.00 0.00 8 PHE A N 17
ATOM 9418 C CA . PHE A 1 8 ? -11.221 1.526 -0.112 1.00 0.00 8 PHE A CA 17
ATOM 9419 C C . PHE A 1 8 ? -11.431 0.421 -1.137 1.00 0.00 8 PHE A C 17
ATOM 9420 O O . PHE A 1 8 ? -10.645 -0.522 -1.206 1.00 0.00 8 PHE A O 17
ATOM 9437 N N . SER A 1 9 ? -12.494 0.539 -1.935 1.00 0.00 9 SER A N 17
ATOM 9438 C CA . SER A 1 9 ? -12.799 -0.448 -2.951 1.00 0.00 9 SER A CA 17
ATOM 9439 C C . SER A 1 9 ? -11.509 -1.035 -3.506 1.00 0.00 9 SER A C 17
ATOM 9440 O O . SER A 1 9 ? -11.302 -2.246 -3.452 1.00 0.00 9 SER A O 17
ATOM 9448 N N . ASP A 1 10 ? -10.640 -0.173 -4.038 1.00 0.00 10 ASP A N 17
ATOM 9449 C CA . ASP A 1 10 ? -9.377 -0.610 -4.598 1.00 0.00 10 ASP A CA 17
ATOM 9450 C C . ASP A 1 10 ? -8.241 -0.250 -3.651 1.00 0.00 10 ASP A C 17
ATOM 9451 O O . ASP A 1 10 ? -7.169 -0.847 -3.709 1.00 0.00 10 ASP A O 17
ATOM 9460 N N . LEU A 1 11 ? -8.479 0.731 -2.776 1.00 0.00 11 LEU A N 17
ATOM 9461 C CA . LEU A 1 11 ? -7.478 1.165 -1.822 1.00 0.00 11 LEU A CA 17
ATOM 9462 C C . LEU A 1 11 ? -7.173 0.038 -0.845 1.00 0.00 11 LEU A C 17
ATOM 9463 O O . LEU A 1 11 ? -6.089 -0.538 -0.877 1.00 0.00 11 LEU A O 17
ATOM 9479 N N . TRP A 1 12 ? -8.134 -0.275 0.027 1.00 0.00 12 TRP A N 17
ATOM 9480 C CA . TRP A 1 12 ? -7.961 -1.331 1.005 1.00 0.00 12 TRP A CA 17
ATOM 9481 C C . TRP A 1 12 ? -7.488 -2.603 0.315 1.00 0.00 12 TRP A C 17
ATOM 9482 O O . TRP A 1 12 ? -6.664 -3.336 0.857 1.00 0.00 12 TRP A O 17
ATOM 9503 N N . LYS A 1 13 ? -8.012 -2.863 -0.885 1.00 0.00 13 LYS A N 17
ATOM 9504 C CA . LYS A 1 13 ? -7.642 -4.043 -1.640 1.00 0.00 13 LYS A CA 17
ATOM 9505 C C . LYS A 1 13 ? -6.206 -3.914 -2.130 1.00 0.00 13 LYS A C 17
ATOM 9506 O O . LYS A 1 13 ? -5.511 -4.915 -2.290 1.00 0.00 13 LYS A O 17
ATOM 9525 N N . LEU A 1 14 ? -5.764 -2.677 -2.368 1.00 0.00 14 LEU A N 17
ATOM 9526 C CA . LEU A 1 14 ? -4.417 -2.424 -2.838 1.00 0.00 14 LEU A CA 17
ATOM 9527 C C . LEU A 1 14 ? -3.414 -2.790 -1.753 1.00 0.00 14 LEU A C 17
ATOM 9528 O O . LEU A 1 14 ? -2.420 -3.460 -2.025 1.00 0.00 14 LEU A O 17
ATOM 9544 N N . LEU A 1 15 ? -3.678 -2.349 -0.521 1.00 0.00 15 LEU A N 17
ATOM 9545 C CA . LEU A 1 15 ? -2.800 -2.632 0.597 1.00 0.00 15 LEU A CA 17
ATOM 9546 C C . LEU A 1 15 ? -2.700 -4.137 0.807 1.00 0.00 15 LEU A C 17
ATOM 9547 O O . LEU A 1 15 ? -1.795 -4.611 1.490 1.00 0.00 15 LEU A O 17
ATOM 9563 N N . LYS A 1 16 ? -3.633 -4.887 0.217 1.00 0.00 16 LYS A N 17
ATOM 9564 C CA . LYS A 1 16 ? -3.643 -6.331 0.343 1.00 0.00 16 LYS A CA 17
ATOM 9565 C C . LYS A 1 16 ? -2.551 -6.935 -0.528 1.00 0.00 16 LYS A C 17
ATOM 9566 O O . LYS A 1 16 ? -2.545 -8.138 -0.775 1.00 0.00 16 LYS A O 17
ATOM 9585 N N . LYS A 1 17 ? -1.624 -6.094 -0.994 1.00 0.00 17 LYS A N 17
ATOM 9586 C CA . LYS A 1 17 ? -0.533 -6.549 -1.833 1.00 0.00 17 LYS A CA 17
ATOM 9587 C C . LYS A 1 17 ? 0.545 -5.478 -1.907 1.00 0.00 17 LYS A C 17
ATOM 9588 O O . LYS A 1 17 ? 1.703 -5.778 -2.191 1.00 0.00 17 LYS A O 17
ATOM 9607 N N . TRP A 1 18 ? 0.164 -4.225 -1.650 1.00 0.00 18 TRP A N 17
ATOM 9608 C CA . TRP A 1 18 ? 1.102 -3.121 -1.688 1.00 0.00 18 TRP A CA 17
ATOM 9609 C C . TRP A 1 18 ? 1.708 -2.908 -0.308 1.00 0.00 18 TRP A C 17
ATOM 9610 O O . TRP A 1 18 ? 2.913 -2.707 -0.181 1.00 0.00 18 TRP A O 17
ATOM 9631 N N . LYS A 1 19 ? 0.866 -2.951 0.728 1.00 0.00 19 LYS A N 17
ATOM 9632 C CA . LYS A 1 19 ? 1.323 -2.763 2.090 1.00 0.00 19 LYS A CA 17
ATOM 9633 C C . LYS A 1 19 ? 2.634 -3.507 2.304 1.00 0.00 19 LYS A C 17
ATOM 9634 O O . LYS A 1 19 ? 3.614 -2.923 2.761 1.00 0.00 19 LYS A O 17
ATOM 9653 N N . MET A 1 20 ? 2.649 -4.800 1.974 1.00 0.00 20 MET A N 17
ATOM 9654 C CA . MET A 1 20 ? 3.838 -5.614 2.134 1.00 0.00 20 MET A CA 17
ATOM 9655 C C . MET A 1 20 ? 5.081 -4.765 1.908 1.00 0.00 20 MET A C 17
ATOM 9656 O O . MET A 1 20 ? 6.054 -4.874 2.650 1.00 0.00 20 MET A O 17
ATOM 9670 N N . ARG A 1 21 ? 5.046 -3.917 0.877 1.00 0.00 21 ARG A N 17
ATOM 9671 C CA . ARG A 1 21 ? 6.166 -3.056 0.557 1.00 0.00 21 ARG A CA 17
ATOM 9672 C C . ARG A 1 21 ? 5.994 -1.709 1.244 1.00 0.00 21 ARG A C 17
ATOM 9673 O O . ARG A 1 21 ? 6.927 -1.200 1.861 1.00 0.00 21 ARG A O 17
ATOM 9694 N N . ARG A 1 22 ? 4.795 -1.131 1.136 1.00 0.00 22 ARG A N 17
ATOM 9695 C CA . ARG A 1 22 ? 4.507 0.152 1.744 1.00 0.00 22 ARG A CA 17
ATOM 9696 C C . ARG A 1 22 ? 4.563 0.028 3.260 1.00 0.00 22 ARG A C 17
ATOM 9697 O O . ARG A 1 22 ? 4.011 0.862 3.974 1.00 0.00 22 ARG A O 17
ATOM 9718 N N . ASN A 1 23 ? 5.233 -1.017 3.751 1.00 0.00 23 ASN A N 17
ATOM 9719 C CA . ASN A 1 23 ? 5.358 -1.242 5.177 1.00 0.00 23 ASN A CA 17
ATOM 9720 C C . ASN A 1 23 ? 6.691 -1.909 5.483 1.00 0.00 23 ASN A C 17
ATOM 9721 O O . ASN A 1 23 ? 6.882 -2.453 6.569 1.00 0.00 23 ASN A O 17
ATOM 9732 N N . GLN A 1 24 ? 7.616 -1.865 4.522 1.00 0.00 24 GLN A N 17
ATOM 9733 C CA . GLN A 1 24 ? 8.925 -2.464 4.692 1.00 0.00 24 GLN A CA 17
ATOM 9734 C C . GLN A 1 24 ? 9.865 -1.970 3.602 1.00 0.00 24 GLN A C 17
ATOM 9735 O O . GLN A 1 24 ? 10.378 -0.855 3.680 1.00 0.00 24 GLN A O 17
ATOM 9749 N N . PHE A 1 25 ? 10.092 -2.802 2.583 1.00 0.00 25 PHE A N 17
ATOM 9750 C CA . PHE A 1 25 ? 10.967 -2.445 1.486 1.00 0.00 25 PHE A CA 17
ATOM 9751 C C . PHE A 1 25 ? 10.829 -0.961 1.177 1.00 0.00 25 PHE A C 17
ATOM 9752 O O . PHE A 1 25 ? 11.826 -0.267 0.990 1.00 0.00 25 PHE A O 17
ATOM 9769 N N . TRP A 1 26 ? 9.587 -0.473 1.123 1.00 0.00 26 TRP A N 17
ATOM 9770 C CA . TRP A 1 26 ? 9.330 0.925 0.839 1.00 0.00 26 TRP A CA 17
ATOM 9771 C C . TRP A 1 26 ? 10.307 1.799 1.612 1.00 0.00 26 TRP A C 17
ATOM 9772 O O . TRP A 1 26 ? 10.847 2.760 1.069 1.00 0.00 26 TRP A O 17
ATOM 9793 N N . VAL A 1 27 ? 10.534 1.462 2.884 1.00 0.00 27 VAL A N 17
ATOM 9794 C CA . VAL A 1 27 ? 11.443 2.215 3.724 1.00 0.00 27 VAL A CA 17
ATOM 9795 C C . VAL A 1 27 ? 12.689 2.584 2.932 1.00 0.00 27 VAL A C 17
ATOM 9796 O O . VAL A 1 27 ? 13.161 3.717 3.007 1.00 0.00 27 VAL A O 17
ATOM 9809 N N . LYS A 1 28 ? 13.222 1.625 2.172 1.00 0.00 28 LYS A N 17
ATOM 9810 C CA . LYS A 1 28 ? 14.408 1.856 1.372 1.00 0.00 28 LYS A CA 17
ATOM 9811 C C . LYS A 1 28 ? 14.117 2.899 0.302 1.00 0.00 28 LYS A C 17
ATOM 9812 O O . LYS A 1 28 ? 14.974 3.720 -0.017 1.00 0.00 28 LYS A O 17
ATOM 9831 N N . VAL A 1 29 ? 12.903 2.864 -0.252 1.00 0.00 29 VAL A N 17
ATOM 9832 C CA . VAL A 1 29 ? 12.504 3.803 -1.281 1.00 0.00 29 VAL A CA 17
ATOM 9833 C C . VAL A 1 29 ? 12.896 5.215 -0.869 1.00 0.00 29 VAL A C 17
ATOM 9834 O O . VAL A 1 29 ? 12.924 6.120 -1.699 1.00 0.00 29 VAL A O 17
ATOM 9847 N N . GLN A 1 30 ? 13.199 5.401 0.418 1.00 0.00 30 GLN A N 17
ATOM 9848 C CA . GLN A 1 30 ? 13.586 6.699 0.932 1.00 0.00 30 GLN A CA 17
ATOM 9849 C C . GLN A 1 30 ? 15.103 6.793 1.011 1.00 0.00 30 GLN A C 17
ATOM 9850 O O . GLN A 1 30 ? 15.681 7.824 0.677 1.00 0.00 30 GLN A O 17
ATOM 9864 N N . ARG A 1 31 ? 15.747 5.710 1.453 1.00 0.00 31 ARG A N 17
ATOM 9865 C CA . ARG A 1 31 ? 17.190 5.675 1.574 1.00 0.00 31 ARG A CA 17
ATOM 9866 C C . ARG A 1 31 ? 17.722 7.081 1.815 1.00 0.00 31 ARG A C 17
ATOM 9867 O O . ARG A 1 31 ? 18.164 7.748 0.881 1.00 0.00 31 ARG A O 17
ATOM 9888 N N . GLY A 1 32 ? 17.679 7.531 3.071 1.00 0.00 32 GLY A N 17
ATOM 9889 C CA . GLY A 1 32 ? 18.157 8.853 3.421 1.00 0.00 32 GLY A CA 17
ATOM 9890 C C . GLY A 1 32 ? 18.212 9.010 4.935 1.00 0.00 32 GLY A C 17
ATOM 9891 O O . GLY A 1 32 ? 19.158 8.556 5.575 1.00 0.00 32 GLY A O 17
ATOM 9895 N N . PRO A 1 1 ? -15.925 -2.167 4.177 1.00 0.00 1 PRO A N 18
ATOM 9896 C CA . PRO A 1 1 ? -16.913 -1.118 4.042 1.00 0.00 1 PRO A CA 18
ATOM 9897 C C . PRO A 1 1 ? -16.223 0.189 3.678 1.00 0.00 1 PRO A C 18
ATOM 9898 O O . PRO A 1 1 ? -15.807 0.939 4.558 1.00 0.00 1 PRO A O 18
ATOM 9909 N N . PRO A 1 2 ? -16.100 0.458 2.376 1.00 0.00 2 PRO A N 18
ATOM 9910 C CA . PRO A 1 2 ? -15.474 1.650 1.846 1.00 0.00 2 PRO A CA 18
ATOM 9911 C C . PRO A 1 2 ? -16.379 2.851 2.081 1.00 0.00 2 PRO A C 18
ATOM 9912 O O . PRO A 1 2 ? -17.301 2.786 2.891 1.00 0.00 2 PRO A O 18
ATOM 9923 N N . LEU A 1 3 ? -16.113 3.950 1.372 1.00 0.00 3 LEU A N 18
ATOM 9924 C CA . LEU A 1 3 ? -16.901 5.158 1.508 1.00 0.00 3 LEU A CA 18
ATOM 9925 C C . LEU A 1 3 ? -17.796 5.331 0.289 1.00 0.00 3 LEU A C 18
ATOM 9926 O O . LEU A 1 3 ? -19.017 5.234 0.393 1.00 0.00 3 LEU A O 18
ATOM 9942 N N . SER A 1 4 ? -17.185 5.588 -0.870 1.00 0.00 4 SER A N 18
ATOM 9943 C CA . SER A 1 4 ? -17.928 5.771 -2.101 1.00 0.00 4 SER A CA 18
ATOM 9944 C C . SER A 1 4 ? -17.422 4.801 -3.159 1.00 0.00 4 SER A C 18
ATOM 9945 O O . SER A 1 4 ? -17.916 4.794 -4.285 1.00 0.00 4 SER A O 18
ATOM 9953 N N . GLN A 1 5 ? -16.434 3.980 -2.795 1.00 0.00 5 GLN A N 18
ATOM 9954 C CA . GLN A 1 5 ? -15.867 3.013 -3.713 1.00 0.00 5 GLN A CA 18
ATOM 9955 C C . GLN A 1 5 ? -14.833 3.688 -4.602 1.00 0.00 5 GLN A C 18
ATOM 9956 O O . GLN A 1 5 ? -13.932 3.031 -5.120 1.00 0.00 5 GLN A O 18
ATOM 9970 N N . GLU A 1 6 ? -14.962 5.005 -4.778 1.00 0.00 6 GLU A N 18
ATOM 9971 C CA . GLU A 1 6 ? -14.038 5.759 -5.601 1.00 0.00 6 GLU A CA 18
ATOM 9972 C C . GLU A 1 6 ? -12.644 5.155 -5.503 1.00 0.00 6 GLU A C 18
ATOM 9973 O O . GLU A 1 6 ? -12.150 4.569 -6.464 1.00 0.00 6 GLU A O 18
ATOM 9985 N N . THR A 1 7 ? -12.010 5.299 -4.337 1.00 0.00 7 THR A N 18
ATOM 9986 C CA . THR A 1 7 ? -10.680 4.765 -4.123 1.00 0.00 7 THR A CA 18
ATOM 9987 C C . THR A 1 7 ? -10.771 3.355 -3.559 1.00 0.00 7 THR A C 18
ATOM 9988 O O . THR A 1 7 ? -10.866 2.387 -4.311 1.00 0.00 7 THR A O 18
ATOM 9999 N N . PHE A 1 8 ? -10.743 3.239 -2.229 1.00 0.00 8 PHE A N 18
ATOM 10000 C CA . PHE A 1 8 ? -10.823 1.950 -1.574 1.00 0.00 8 PHE A CA 18
ATOM 10001 C C . PHE A 1 8 ? -10.819 0.840 -2.615 1.00 0.00 8 PHE A C 18
ATOM 10002 O O . PHE A 1 8 ? -9.903 0.021 -2.648 1.00 0.00 8 PHE A O 18
ATOM 10019 N N . SER A 1 9 ? -11.846 0.814 -3.467 1.00 0.00 9 SER A N 18
ATOM 10020 C CA . SER A 1 9 ? -11.953 -0.193 -4.503 1.00 0.00 9 SER A CA 18
ATOM 10021 C C . SER A 1 9 ? -10.564 -0.585 -4.989 1.00 0.00 9 SER A C 18
ATOM 10022 O O . SER A 1 9 ? -10.181 -1.750 -4.904 1.00 0.00 9 SER A O 18
ATOM 10030 N N . ASP A 1 10 ? -9.810 0.392 -5.498 1.00 0.00 10 ASP A N 18
ATOM 10031 C CA . ASP A 1 10 ? -8.471 0.145 -5.992 1.00 0.00 10 ASP A CA 18
ATOM 10032 C C . ASP A 1 10 ? -7.462 0.351 -4.872 1.00 0.00 10 ASP A C 18
ATOM 10033 O O . ASP A 1 10 ? -6.479 -0.380 -4.778 1.00 0.00 10 ASP A O 18
ATOM 10042 N N . LEU A 1 11 ? -7.708 1.350 -4.021 1.00 0.00 11 LEU A N 18
ATOM 10043 C CA . LEU A 1 11 ? -6.821 1.647 -2.913 1.00 0.00 11 LEU A CA 18
ATOM 10044 C C . LEU A 1 11 ? -6.723 0.439 -1.993 1.00 0.00 11 LEU A C 18
ATOM 10045 O O . LEU A 1 11 ? -5.713 -0.261 -1.989 1.00 0.00 11 LEU A O 18
ATOM 10061 N N . TRP A 1 12 ? -7.776 0.194 -1.210 1.00 0.00 12 TRP A N 18
ATOM 10062 C CA . TRP A 1 12 ? -7.799 -0.928 -0.294 1.00 0.00 12 TRP A CA 18
ATOM 10063 C C . TRP A 1 12 ? -7.154 -2.143 -0.945 1.00 0.00 12 TRP A C 18
ATOM 10064 O O . TRP A 1 12 ? -6.143 -2.647 -0.460 1.00 0.00 12 TRP A O 18
ATOM 10085 N N . LYS A 1 13 ? -7.741 -2.612 -2.049 1.00 0.00 13 LYS A N 18
ATOM 10086 C CA . LYS A 1 13 ? -7.220 -3.763 -2.759 1.00 0.00 13 LYS A CA 18
ATOM 10087 C C . LYS A 1 13 ? -5.731 -3.583 -3.017 1.00 0.00 13 LYS A C 18
ATOM 10088 O O . LYS A 1 13 ? -4.952 -4.519 -2.852 1.00 0.00 13 LYS A O 18
ATOM 10107 N N . LEU A 1 14 ? -5.336 -2.374 -3.422 1.00 0.00 14 LEU A N 18
ATOM 10108 C CA . LEU A 1 14 ? -3.945 -2.076 -3.700 1.00 0.00 14 LEU A CA 18
ATOM 10109 C C . LEU A 1 14 ? -3.115 -2.264 -2.438 1.00 0.00 14 LEU A C 18
ATOM 10110 O O . LEU A 1 14 ? -2.062 -2.896 -2.473 1.00 0.00 14 LEU A O 18
ATOM 10126 N N . LEU A 1 15 ? -3.592 -1.711 -1.320 1.00 0.00 15 LEU A N 18
ATOM 10127 C CA . LEU A 1 15 ? -2.894 -1.820 -0.055 1.00 0.00 15 LEU A CA 18
ATOM 10128 C C . LEU A 1 15 ? -2.990 -3.246 0.468 1.00 0.00 15 LEU A C 18
ATOM 10129 O O . LEU A 1 15 ? -2.294 -3.612 1.413 1.00 0.00 15 LEU A O 18
ATOM 10145 N N . LYS A 1 16 ? -3.855 -4.053 -0.151 1.00 0.00 16 LYS A N 18
ATOM 10146 C CA . LYS A 1 16 ? -4.035 -5.433 0.254 1.00 0.00 16 LYS A CA 18
ATOM 10147 C C . LYS A 1 16 ? -2.878 -6.279 -0.257 1.00 0.00 16 LYS A C 18
ATOM 10148 O O . LYS A 1 16 ? -2.946 -7.506 -0.237 1.00 0.00 16 LYS A O 18
ATOM 10167 N N . LYS A 1 17 ? -1.812 -5.619 -0.717 1.00 0.00 17 LYS A N 18
ATOM 10168 C CA . LYS A 1 17 ? -0.648 -6.313 -1.230 1.00 0.00 17 LYS A CA 18
ATOM 10169 C C . LYS A 1 17 ? 0.528 -5.352 -1.324 1.00 0.00 17 LYS A C 18
ATOM 10170 O O . LYS A 1 17 ? 1.669 -5.737 -1.077 1.00 0.00 17 LYS A O 18
ATOM 10189 N N . TRP A 1 18 ? 0.249 -4.097 -1.683 1.00 0.00 18 TRP A N 18
ATOM 10190 C CA . TRP A 1 18 ? 1.286 -3.091 -1.805 1.00 0.00 18 TRP A CA 18
ATOM 10191 C C . TRP A 1 18 ? 1.755 -2.661 -0.423 1.00 0.00 18 TRP A C 18
ATOM 10192 O O . TRP A 1 18 ? 2.954 -2.529 -0.185 1.00 0.00 18 TRP A O 18
ATOM 10213 N N . LYS A 1 19 ? 0.806 -2.442 0.490 1.00 0.00 19 LYS A N 18
ATOM 10214 C CA . LYS A 1 19 ? 1.127 -2.028 1.841 1.00 0.00 19 LYS A CA 18
ATOM 10215 C C . LYS A 1 19 ? 2.400 -2.720 2.306 1.00 0.00 19 LYS A C 18
ATOM 10216 O O . LYS A 1 19 ? 3.273 -2.089 2.897 1.00 0.00 19 LYS A O 18
ATOM 10235 N N . MET A 1 20 ? 2.505 -4.024 2.037 1.00 0.00 20 MET A N 18
ATOM 10236 C CA . MET A 1 20 ? 3.668 -4.793 2.431 1.00 0.00 20 MET A CA 18
ATOM 10237 C C . MET A 1 20 ? 4.922 -3.940 2.299 1.00 0.00 20 MET A C 18
ATOM 10238 O O . MET A 1 20 ? 5.770 -3.935 3.189 1.00 0.00 20 MET A O 18
ATOM 10252 N N . ARG A 1 21 ? 5.037 -3.215 1.184 1.00 0.00 21 ARG A N 18
ATOM 10253 C CA . ARG A 1 21 ? 6.183 -2.364 0.939 1.00 0.00 21 ARG A CA 18
ATOM 10254 C C . ARG A 1 21 ? 5.894 -0.954 1.436 1.00 0.00 21 ARG A C 18
ATOM 10255 O O . ARG A 1 21 ? 6.733 -0.340 2.091 1.00 0.00 21 ARG A O 18
ATOM 10276 N N . ARG A 1 22 ? 4.701 -0.443 1.123 1.00 0.00 22 ARG A N 18
ATOM 10277 C CA . ARG A 1 22 ? 4.308 0.889 1.537 1.00 0.00 22 ARG A CA 18
ATOM 10278 C C . ARG A 1 22 ? 4.227 0.954 3.055 1.00 0.00 22 ARG A C 18
ATOM 10279 O O . ARG A 1 22 ? 3.633 1.877 3.608 1.00 0.00 22 ARG A O 18
ATOM 10300 N N . ASN A 1 23 ? 4.825 -0.030 3.730 1.00 0.00 23 ASN A N 18
ATOM 10301 C CA . ASN A 1 23 ? 4.817 -0.077 5.178 1.00 0.00 23 ASN A CA 18
ATOM 10302 C C . ASN A 1 23 ? 6.132 -0.651 5.686 1.00 0.00 23 ASN A C 18
ATOM 10303 O O . ASN A 1 23 ? 6.241 -1.023 6.853 1.00 0.00 23 ASN A O 18
ATOM 10314 N N . GLN A 1 24 ? 7.133 -0.722 4.806 1.00 0.00 24 GLN A N 18
ATOM 10315 C CA . GLN A 1 24 ? 8.434 -1.249 5.169 1.00 0.00 24 GLN A CA 18
ATOM 10316 C C . GLN A 1 24 ? 9.435 -0.963 4.059 1.00 0.00 24 GLN A C 18
ATOM 10317 O O . GLN A 1 24 ? 9.964 0.142 3.966 1.00 0.00 24 GLN A O 18
ATOM 10331 N N . PHE A 1 25 ? 9.694 -1.964 3.214 1.00 0.00 25 PHE A N 18
ATOM 10332 C CA . PHE A 1 25 ? 10.629 -1.813 2.116 1.00 0.00 25 PHE A CA 18
ATOM 10333 C C . PHE A 1 25 ? 10.553 -0.397 1.564 1.00 0.00 25 PHE A C 18
ATOM 10334 O O . PHE A 1 25 ? 11.573 0.186 1.202 1.00 0.00 25 PHE A O 18
ATOM 10351 N N . TRP A 1 26 ? 9.340 0.158 1.500 1.00 0.00 26 TRP A N 18
ATOM 10352 C CA . TRP A 1 26 ? 9.143 1.502 0.995 1.00 0.00 26 TRP A CA 18
ATOM 10353 C C . TRP A 1 26 ? 10.095 2.463 1.693 1.00 0.00 26 TRP A C 18
ATOM 10354 O O . TRP A 1 26 ? 10.698 3.320 1.051 1.00 0.00 26 TRP A O 18
ATOM 10375 N N . VAL A 1 27 ? 10.228 2.318 3.014 1.00 0.00 27 VAL A N 18
ATOM 10376 C CA . VAL A 1 27 ? 11.103 3.171 3.793 1.00 0.00 27 VAL A CA 18
ATOM 10377 C C . VAL A 1 27 ? 12.396 3.416 3.029 1.00 0.00 27 VAL A C 18
ATOM 10378 O O . VAL A 1 27 ? 12.868 4.547 2.950 1.00 0.00 27 VAL A O 18
ATOM 10391 N N . LYS A 1 28 ? 12.969 2.350 2.464 1.00 0.00 28 LYS A N 18
ATOM 10392 C CA . LYS A 1 28 ? 14.203 2.456 1.711 1.00 0.00 28 LYS A CA 18
ATOM 10393 C C . LYS A 1 28 ? 13.989 3.339 0.489 1.00 0.00 28 LYS A C 18
ATOM 10394 O O . LYS A 1 28 ? 14.870 4.111 0.117 1.00 0.00 28 LYS A O 18
ATOM 10413 N N . VAL A 1 29 ? 12.814 3.224 -0.134 1.00 0.00 29 VAL A N 18
ATOM 10414 C CA . VAL A 1 29 ? 12.490 4.009 -1.308 1.00 0.00 29 VAL A CA 18
ATOM 10415 C C . VAL A 1 29 ? 12.867 5.465 -1.073 1.00 0.00 29 VAL A C 18
ATOM 10416 O O . VAL A 1 29 ? 12.965 6.243 -2.019 1.00 0.00 29 VAL A O 18
ATOM 10429 N N . GLN A 1 30 ? 13.080 5.832 0.193 1.00 0.00 30 GLN A N 18
ATOM 10430 C CA . GLN A 1 30 ? 13.444 7.190 0.544 1.00 0.00 30 GLN A CA 18
ATOM 10431 C C . GLN A 1 30 ? 14.955 7.297 0.697 1.00 0.00 30 GLN A C 18
ATOM 10432 O O . GLN A 1 30 ? 15.558 8.273 0.257 1.00 0.00 30 GLN A O 18
ATOM 10446 N N . ARG A 1 31 ? 15.565 6.288 1.323 1.00 0.00 31 ARG A N 18
ATOM 10447 C CA . ARG A 1 31 ? 16.999 6.274 1.532 1.00 0.00 31 ARG A CA 18
ATOM 10448 C C . ARG A 1 31 ? 17.521 7.700 1.628 1.00 0.00 31 ARG A C 18
ATOM 10449 O O . ARG A 1 31 ? 18.082 8.224 0.667 1.00 0.00 31 ARG A O 18
ATOM 10470 N N . GLY A 1 32 ? 17.336 8.330 2.790 1.00 0.00 32 GLY A N 18
ATOM 10471 C CA . GLY A 1 32 ? 17.790 9.690 2.999 1.00 0.00 32 GLY A CA 18
ATOM 10472 C C . GLY A 1 32 ? 17.836 10.008 4.487 1.00 0.00 32 GLY A C 18
ATOM 10473 O O . GLY A 1 32 ? 17.029 9.496 5.259 1.00 0.00 32 GLY A O 18
ATOM 10477 N N . PRO A 1 1 ? -11.929 11.992 3.383 1.00 0.00 1 PRO A N 19
ATOM 10478 C CA . PRO A 1 1 ? -11.808 10.654 2.846 1.00 0.00 1 PRO A CA 19
ATOM 10479 C C . PRO A 1 1 ? -12.226 10.652 1.383 1.00 0.00 1 PRO A C 19
ATOM 10480 O O . PRO A 1 1 ? -12.728 11.653 0.877 1.00 0.00 1 PRO A O 19
ATOM 10491 N N . PRO A 1 2 ? -12.017 9.523 0.702 1.00 0.00 2 PRO A N 19
ATOM 10492 C CA . PRO A 1 2 ? -12.351 9.337 -0.694 1.00 0.00 2 PRO A CA 19
ATOM 10493 C C . PRO A 1 2 ? -13.861 9.234 -0.848 1.00 0.00 2 PRO A C 19
ATOM 10494 O O . PRO A 1 2 ? -14.360 8.981 -1.943 1.00 0.00 2 PRO A O 19
ATOM 10505 N N . LEU A 1 3 ? -14.591 9.429 0.253 1.00 0.00 3 LEU A N 19
ATOM 10506 C CA . LEU A 1 3 ? -16.038 9.356 0.236 1.00 0.00 3 LEU A CA 19
ATOM 10507 C C . LEU A 1 3 ? -16.485 7.922 0.478 1.00 0.00 3 LEU A C 19
ATOM 10508 O O . LEU A 1 3 ? -17.681 7.647 0.558 1.00 0.00 3 LEU A O 19
ATOM 10524 N N . SER A 1 4 ? -15.521 7.006 0.595 1.00 0.00 4 SER A N 19
ATOM 10525 C CA . SER A 1 4 ? -15.821 5.607 0.829 1.00 0.00 4 SER A CA 19
ATOM 10526 C C . SER A 1 4 ? -16.278 4.953 -0.468 1.00 0.00 4 SER A C 19
ATOM 10527 O O . SER A 1 4 ? -17.086 5.520 -1.201 1.00 0.00 4 SER A O 19
ATOM 10535 N N . GLN A 1 5 ? -15.758 3.756 -0.749 1.00 0.00 5 GLN A N 19
ATOM 10536 C CA . GLN A 1 5 ? -16.115 3.033 -1.953 1.00 0.00 5 GLN A CA 19
ATOM 10537 C C . GLN A 1 5 ? -15.190 3.439 -3.093 1.00 0.00 5 GLN A C 19
ATOM 10538 O O . GLN A 1 5 ? -14.750 2.594 -3.869 1.00 0.00 5 GLN A O 19
ATOM 10552 N N . GLU A 1 6 ? -14.896 4.738 -3.192 1.00 0.00 6 GLU A N 19
ATOM 10553 C CA . GLU A 1 6 ? -14.026 5.245 -4.234 1.00 0.00 6 GLU A CA 19
ATOM 10554 C C . GLU A 1 6 ? -12.737 4.436 -4.273 1.00 0.00 6 GLU A C 19
ATOM 10555 O O . GLU A 1 6 ? -12.257 4.080 -5.347 1.00 0.00 6 GLU A O 19
ATOM 10567 N N . THR A 1 7 ? -12.176 4.146 -3.097 1.00 0.00 7 THR A N 19
ATOM 10568 C CA . THR A 1 7 ? -10.949 3.381 -3.006 1.00 0.00 7 THR A CA 19
ATOM 10569 C C . THR A 1 7 ? -11.269 1.915 -2.753 1.00 0.00 7 THR A C 19
ATOM 10570 O O . THR A 1 7 ? -11.581 1.175 -3.684 1.00 0.00 7 THR A O 19
ATOM 10581 N N . PHE A 1 8 ? -11.191 1.496 -1.488 1.00 0.00 8 PHE A N 19
ATOM 10582 C CA . PHE A 1 8 ? -11.473 0.122 -1.121 1.00 0.00 8 PHE A CA 19
ATOM 10583 C C . PHE A 1 8 ? -11.535 -0.744 -2.371 1.00 0.00 8 PHE A C 19
ATOM 10584 O O . PHE A 1 8 ? -10.722 -1.649 -2.543 1.00 0.00 8 PHE A O 19
ATOM 10601 N N . SER A 1 9 ? -12.505 -0.464 -3.246 1.00 0.00 9 SER A N 19
ATOM 10602 C CA . SER A 1 9 ? -12.666 -1.217 -4.473 1.00 0.00 9 SER A CA 19
ATOM 10603 C C . SER A 1 9 ? -11.306 -1.671 -4.984 1.00 0.00 9 SER A C 19
ATOM 10604 O O . SER A 1 9 ? -11.057 -2.867 -5.117 1.00 0.00 9 SER A O 19
ATOM 10612 N N . ASP A 1 10 ? -10.424 -0.710 -5.270 1.00 0.00 10 ASP A N 19
ATOM 10613 C CA . ASP A 1 10 ? -9.096 -1.014 -5.764 1.00 0.00 10 ASP A CA 19
ATOM 10614 C C . ASP A 1 10 ? -8.069 -0.756 -4.671 1.00 0.00 10 ASP A C 19
ATOM 10615 O O . ASP A 1 10 ? -6.919 -1.176 -4.786 1.00 0.00 10 ASP A O 19
ATOM 10624 N N . LEU A 1 11 ? -8.486 -0.064 -3.608 1.00 0.00 11 LEU A N 19
ATOM 10625 C CA . LEU A 1 11 ? -7.602 0.246 -2.502 1.00 0.00 11 LEU A CA 19
ATOM 10626 C C . LEU A 1 11 ? -7.270 -1.026 -1.734 1.00 0.00 11 LEU A C 19
ATOM 10627 O O . LEU A 1 11 ? -6.202 -1.605 -1.920 1.00 0.00 11 LEU A O 19
ATOM 10643 N N . TRP A 1 12 ? -8.189 -1.462 -0.870 1.00 0.00 12 TRP A N 19
ATOM 10644 C CA . TRP A 1 12 ? -7.986 -2.662 -0.084 1.00 0.00 12 TRP A CA 19
ATOM 10645 C C . TRP A 1 12 ? -7.292 -3.722 -0.926 1.00 0.00 12 TRP A C 19
ATOM 10646 O O . TRP A 1 12 ? -6.196 -4.166 -0.591 1.00 0.00 12 TRP A O 19
ATOM 10667 N N . LYS A 1 13 ? -7.934 -4.129 -2.024 1.00 0.00 13 LYS A N 19
ATOM 10668 C CA . LYS A 1 13 ? -7.376 -5.133 -2.907 1.00 0.00 13 LYS A CA 19
ATOM 10669 C C . LYS A 1 13 ? -5.909 -4.829 -3.176 1.00 0.00 13 LYS A C 19
ATOM 10670 O O . LYS A 1 13 ? -5.066 -5.720 -3.112 1.00 0.00 13 LYS A O 19
ATOM 10689 N N . LEU A 1 14 ? -5.607 -3.564 -3.478 1.00 0.00 14 LEU A N 19
ATOM 10690 C CA . LEU A 1 14 ? -4.246 -3.147 -3.755 1.00 0.00 14 LEU A CA 19
ATOM 10691 C C . LEU A 1 14 ? -3.367 -3.418 -2.543 1.00 0.00 14 LEU A C 19
ATOM 10692 O O . LEU A 1 14 ? -2.276 -3.968 -2.675 1.00 0.00 14 LEU A O 19
ATOM 10708 N N . LEU A 1 15 ? -3.844 -3.028 -1.358 1.00 0.00 15 LEU A N 19
ATOM 10709 C CA . LEU A 1 15 ? -3.101 -3.230 -0.130 1.00 0.00 15 LEU A CA 19
ATOM 10710 C C . LEU A 1 15 ? -3.112 -4.705 0.244 1.00 0.00 15 LEU A C 19
ATOM 10711 O O . LEU A 1 15 ? -2.384 -5.126 1.140 1.00 0.00 15 LEU A O 19
ATOM 10727 N N . LYS A 1 16 ? -3.940 -5.492 -0.447 1.00 0.00 16 LYS A N 19
ATOM 10728 C CA . LYS A 1 16 ? -4.040 -6.913 -0.184 1.00 0.00 16 LYS A CA 19
ATOM 10729 C C . LYS A 1 16 ? -2.848 -7.638 -0.793 1.00 0.00 16 LYS A C 19
ATOM 10730 O O . LYS A 1 16 ? -2.852 -8.862 -0.901 1.00 0.00 16 LYS A O 19
ATOM 10749 N N . LYS A 1 17 ? -1.826 -6.877 -1.192 1.00 0.00 17 LYS A N 19
ATOM 10750 C CA . LYS A 1 17 ? -0.635 -7.451 -1.788 1.00 0.00 17 LYS A CA 19
ATOM 10751 C C . LYS A 1 17 ? 0.485 -6.421 -1.800 1.00 0.00 17 LYS A C 19
ATOM 10752 O O . LYS A 1 17 ? 1.649 -6.764 -1.606 1.00 0.00 17 LYS A O 19
ATOM 10771 N N . TRP A 1 18 ? 0.132 -5.153 -2.027 1.00 0.00 18 TRP A N 19
ATOM 10772 C CA . TRP A 1 18 ? 1.110 -4.085 -2.061 1.00 0.00 18 TRP A CA 19
ATOM 10773 C C . TRP A 1 18 ? 1.577 -3.765 -0.648 1.00 0.00 18 TRP A C 19
ATOM 10774 O O . TRP A 1 18 ? 2.769 -3.583 -0.411 1.00 0.00 18 TRP A O 19
ATOM 10795 N N . LYS A 1 19 ? 0.632 -3.697 0.293 1.00 0.00 19 LYS A N 19
ATOM 10796 C CA . LYS A 1 19 ? 0.952 -3.401 1.675 1.00 0.00 19 LYS A CA 19
ATOM 10797 C C . LYS A 1 19 ? 2.272 -4.057 2.054 1.00 0.00 19 LYS A C 19
ATOM 10798 O O . LYS A 1 19 ? 3.103 -3.445 2.722 1.00 0.00 19 LYS A O 19
ATOM 10817 N N . MET A 1 20 ? 2.465 -5.307 1.625 1.00 0.00 20 MET A N 19
ATOM 10818 C CA . MET A 1 20 ? 3.681 -6.036 1.923 1.00 0.00 20 MET A CA 19
ATOM 10819 C C . MET A 1 20 ? 4.872 -5.090 1.899 1.00 0.00 20 MET A C 19
ATOM 10820 O O . MET A 1 20 ? 5.729 -5.143 2.779 1.00 0.00 20 MET A O 19
ATOM 10834 N N . ARG A 1 21 ? 4.925 -4.221 0.887 1.00 0.00 21 ARG A N 19
ATOM 10835 C CA . ARG A 1 21 ? 6.008 -3.269 0.752 1.00 0.00 21 ARG A CA 19
ATOM 10836 C C . ARG A 1 21 ? 5.608 -1.940 1.376 1.00 0.00 21 ARG A C 19
ATOM 10837 O O . ARG A 1 21 ? 6.401 -1.318 2.079 1.00 0.00 21 ARG A O 19
ATOM 10858 N N . ARG A 1 22 ? 4.372 -1.506 1.118 1.00 0.00 22 ARG A N 19
ATOM 10859 C CA . ARG A 1 22 ? 3.873 -0.255 1.654 1.00 0.00 22 ARG A CA 19
ATOM 10860 C C . ARG A 1 22 ? 3.787 -0.342 3.171 1.00 0.00 22 ARG A C 19
ATOM 10861 O O . ARG A 1 22 ? 3.061 0.426 3.799 1.00 0.00 22 ARG A O 19
ATOM 10882 N N . ASN A 1 23 ? 4.532 -1.280 3.761 1.00 0.00 23 ASN A N 19
ATOM 10883 C CA . ASN A 1 23 ? 4.535 -1.460 5.199 1.00 0.00 23 ASN A CA 19
ATOM 10884 C C . ASN A 1 23 ? 5.929 -1.849 5.670 1.00 0.00 23 ASN A C 19
ATOM 10885 O O . ASN A 1 23 ? 6.098 -2.326 6.790 1.00 0.00 23 ASN A O 19
ATOM 10896 N N . GLN A 1 24 ? 6.930 -1.643 4.811 1.00 0.00 24 GLN A N 19
ATOM 10897 C CA . GLN A 1 24 ? 8.301 -1.973 5.142 1.00 0.00 24 GLN A CA 19
ATOM 10898 C C . GLN A 1 24 ? 9.241 -1.379 4.102 1.00 0.00 24 GLN A C 19
ATOM 10899 O O . GLN A 1 24 ? 9.524 -0.183 4.129 1.00 0.00 24 GLN A O 19
ATOM 10913 N N . PHE A 1 25 ? 9.726 -2.219 3.184 1.00 0.00 25 PHE A N 19
ATOM 10914 C CA . PHE A 1 25 ? 10.629 -1.772 2.143 1.00 0.00 25 PHE A CA 19
ATOM 10915 C C . PHE A 1 25 ? 10.256 -0.362 1.706 1.00 0.00 25 PHE A C 19
ATOM 10916 O O . PHE A 1 25 ? 11.126 0.494 1.557 1.00 0.00 25 PHE A O 19
ATOM 10933 N N . TRP A 1 26 ? 8.960 -0.121 1.501 1.00 0.00 26 TRP A N 19
ATOM 10934 C CA . TRP A 1 26 ? 8.484 1.183 1.085 1.00 0.00 26 TRP A CA 19
ATOM 10935 C C . TRP A 1 26 ? 9.217 2.272 1.855 1.00 0.00 26 TRP A C 19
ATOM 10936 O O . TRP A 1 26 ? 9.629 3.275 1.277 1.00 0.00 26 TRP A O 19
ATOM 10957 N N . VAL A 1 27 ? 9.377 2.072 3.166 1.00 0.00 27 VAL A N 19
ATOM 10958 C CA . VAL A 1 27 ? 10.057 3.034 4.009 1.00 0.00 27 VAL A CA 19
ATOM 10959 C C . VAL A 1 27 ? 11.287 3.570 3.289 1.00 0.00 27 VAL A C 19
ATOM 10960 O O . VAL A 1 27 ? 11.537 4.773 3.295 1.00 0.00 27 VAL A O 19
ATOM 10973 N N . LYS A 1 28 ? 12.056 2.673 2.668 1.00 0.00 28 LYS A N 19
ATOM 10974 C CA . LYS A 1 28 ? 13.252 3.061 1.948 1.00 0.00 28 LYS A CA 19
ATOM 10975 C C . LYS A 1 28 ? 12.884 3.961 0.777 1.00 0.00 28 LYS A C 19
ATOM 10976 O O . LYS A 1 28 ? 13.607 4.903 0.464 1.00 0.00 28 LYS A O 19
ATOM 10995 N N . VAL A 1 29 ? 11.754 3.666 0.130 1.00 0.00 29 VAL A N 19
ATOM 10996 C CA . VAL A 1 29 ? 11.295 4.447 -1.002 1.00 0.00 29 VAL A CA 19
ATOM 10997 C C . VAL A 1 29 ? 11.387 5.930 -0.674 1.00 0.00 29 VAL A C 19
ATOM 10998 O O . VAL A 1 29 ? 11.335 6.770 -1.570 1.00 0.00 29 VAL A O 19
ATOM 11011 N N . GLN A 1 30 ? 11.523 6.252 0.614 1.00 0.00 30 GLN A N 19
ATOM 11012 C CA . GLN A 1 30 ? 11.620 7.630 1.051 1.00 0.00 30 GLN A CA 19
ATOM 11013 C C . GLN A 1 30 ? 13.080 8.002 1.269 1.00 0.00 30 GLN A C 19
ATOM 11014 O O . GLN A 1 30 ? 13.493 9.117 0.957 1.00 0.00 30 GLN A O 19
ATOM 11028 N N . ARG A 1 31 ? 13.863 7.062 1.806 1.00 0.00 31 ARG A N 19
ATOM 11029 C CA . ARG A 1 31 ? 15.270 7.295 2.063 1.00 0.00 31 ARG A CA 19
ATOM 11030 C C . ARG A 1 31 ? 15.516 8.781 2.280 1.00 0.00 31 ARG A C 19
ATOM 11031 O O . ARG A 1 31 ? 15.845 9.501 1.340 1.00 0.00 31 ARG A O 19
ATOM 11052 N N . GLY A 1 32 ? 15.357 9.240 3.523 1.00 0.00 32 GLY A N 19
ATOM 11053 C CA . GLY A 1 32 ? 15.563 10.637 3.851 1.00 0.00 32 GLY A CA 19
ATOM 11054 C C . GLY A 1 32 ? 16.100 10.772 5.269 1.00 0.00 32 GLY A C 19
ATOM 11055 O O . GLY A 1 32 ? 16.598 11.829 5.649 1.00 0.00 32 GLY A O 19
ATOM 11059 N N . PRO A 1 1 ? -22.745 9.156 -2.974 1.00 0.00 1 PRO A N 20
ATOM 11060 C CA . PRO A 1 1 ? -22.167 7.839 -2.807 1.00 0.00 1 PRO A CA 20
ATOM 11061 C C . PRO A 1 1 ? -22.105 7.493 -1.326 1.00 0.00 1 PRO A C 20
ATOM 11062 O O . PRO A 1 1 ? -22.343 8.348 -0.476 1.00 0.00 1 PRO A O 20
ATOM 11073 N N . PRO A 1 2 ? -21.786 6.233 -1.019 1.00 0.00 2 PRO A N 20
ATOM 11074 C CA . PRO A 1 2 ? -21.680 5.725 0.332 1.00 0.00 2 PRO A CA 20
ATOM 11075 C C . PRO A 1 2 ? -20.423 6.279 0.988 1.00 0.00 2 PRO A C 20
ATOM 11076 O O . PRO A 1 2 ? -20.085 5.897 2.106 1.00 0.00 2 PRO A O 20
ATOM 11087 N N . LEU A 1 3 ? -19.730 7.180 0.289 1.00 0.00 3 LEU A N 20
ATOM 11088 C CA . LEU A 1 3 ? -18.516 7.780 0.805 1.00 0.00 3 LEU A CA 20
ATOM 11089 C C . LEU A 1 3 ? -17.351 6.814 0.638 1.00 0.00 3 LEU A C 20
ATOM 11090 O O . LEU A 1 3 ? -16.216 7.143 0.973 1.00 0.00 3 LEU A O 20
ATOM 11106 N N . SER A 1 4 ? -17.636 5.618 0.117 1.00 0.00 4 SER A N 20
ATOM 11107 C CA . SER A 1 4 ? -16.613 4.613 -0.092 1.00 0.00 4 SER A CA 20
ATOM 11108 C C . SER A 1 4 ? -16.576 4.212 -1.560 1.00 0.00 4 SER A C 20
ATOM 11109 O O . SER A 1 4 ? -16.891 5.016 -2.434 1.00 0.00 4 SER A O 20
ATOM 11117 N N . GLN A 1 5 ? -16.191 2.962 -1.829 1.00 0.00 5 GLN A N 20
ATOM 11118 C CA . GLN A 1 5 ? -16.115 2.462 -3.187 1.00 0.00 5 GLN A CA 20
ATOM 11119 C C . GLN A 1 5 ? -14.994 3.169 -3.936 1.00 0.00 5 GLN A C 20
ATOM 11120 O O . GLN A 1 5 ? -14.073 2.524 -4.433 1.00 0.00 5 GLN A O 20
ATOM 11134 N N . GLU A 1 6 ? -15.073 4.499 -4.017 1.00 0.00 6 GLU A N 20
ATOM 11135 C CA . GLU A 1 6 ? -14.065 5.282 -4.703 1.00 0.00 6 GLU A CA 20
ATOM 11136 C C . GLU A 1 6 ? -12.708 4.604 -4.580 1.00 0.00 6 GLU A C 20
ATOM 11137 O O . GLU A 1 6 ? -12.118 4.205 -5.582 1.00 0.00 6 GLU A O 20
ATOM 11149 N N . THR A 1 7 ? -12.213 4.474 -3.347 1.00 0.00 7 THR A N 20
ATOM 11150 C CA . THR A 1 7 ? -10.931 3.844 -3.104 1.00 0.00 7 THR A CA 20
ATOM 11151 C C . THR A 1 7 ? -11.119 2.348 -2.898 1.00 0.00 7 THR A C 20
ATOM 11152 O O . THR A 1 7 ? -11.207 1.592 -3.863 1.00 0.00 7 THR A O 20
ATOM 11163 N N . PHE A 1 8 ? -11.180 1.922 -1.634 1.00 0.00 8 PHE A N 20
ATOM 11164 C CA . PHE A 1 8 ? -11.357 0.521 -1.310 1.00 0.00 8 PHE A CA 20
ATOM 11165 C C . PHE A 1 8 ? -11.159 -0.328 -2.558 1.00 0.00 8 PHE A C 20
ATOM 11166 O O . PHE A 1 8 ? -10.238 -1.139 -2.620 1.00 0.00 8 PHE A O 20
ATOM 11183 N N . SER A 1 9 ? -12.027 -0.138 -3.554 1.00 0.00 9 SER A N 20
ATOM 11184 C CA . SER A 1 9 ? -11.941 -0.885 -4.793 1.00 0.00 9 SER A CA 20
ATOM 11185 C C . SER A 1 9 ? -10.484 -1.178 -5.120 1.00 0.00 9 SER A C 20
ATOM 11186 O O . SER A 1 9 ? -10.089 -2.338 -5.219 1.00 0.00 9 SER A O 20
ATOM 11194 N N . ASP A 1 10 ? -9.684 -0.123 -5.288 1.00 0.00 10 ASP A N 20
ATOM 11195 C CA . ASP A 1 10 ? -8.277 -0.273 -5.602 1.00 0.00 10 ASP A CA 20
ATOM 11196 C C . ASP A 1 10 ? -7.440 0.017 -4.365 1.00 0.00 10 ASP A C 20
ATOM 11197 O O . ASP A 1 10 ? -6.276 -0.371 -4.297 1.00 0.00 10 ASP A O 20
ATOM 11206 N N . LEU A 1 11 ? -8.035 0.701 -3.385 1.00 0.00 11 LEU A N 20
ATOM 11207 C CA . LEU A 1 11 ? -7.342 1.039 -2.158 1.00 0.00 11 LEU A CA 20
ATOM 11208 C C . LEU A 1 11 ? -7.032 -0.229 -1.374 1.00 0.00 11 LEU A C 20
ATOM 11209 O O . LEU A 1 11 ? -5.877 -0.639 -1.285 1.00 0.00 11 LEU A O 20
ATOM 11225 N N . TRP A 1 12 ? -8.068 -0.850 -0.806 1.00 0.00 12 TRP A N 20
ATOM 11226 C CA . TRP A 1 12 ? -7.897 -2.067 -0.037 1.00 0.00 12 TRP A CA 20
ATOM 11227 C C . TRP A 1 12 ? -7.085 -3.076 -0.837 1.00 0.00 12 TRP A C 20
ATOM 11228 O O . TRP A 1 12 ? -6.255 -3.790 -0.280 1.00 0.00 12 TRP A O 20
ATOM 11249 N N . LYS A 1 13 ? -7.328 -3.133 -2.148 1.00 0.00 13 LYS A N 20
ATOM 11250 C CA . LYS A 1 13 ? -6.620 -4.053 -3.016 1.00 0.00 13 LYS A CA 20
ATOM 11251 C C . LYS A 1 13 ? -5.165 -3.627 -3.145 1.00 0.00 13 LYS A C 20
ATOM 11252 O O . LYS A 1 13 ? -4.282 -4.466 -3.313 1.00 0.00 13 LYS A O 20
ATOM 11271 N N . LEU A 1 14 ? -4.915 -2.318 -3.066 1.00 0.00 14 LEU A N 20
ATOM 11272 C CA . LEU A 1 14 ? -3.571 -1.787 -3.174 1.00 0.00 14 LEU A CA 20
ATOM 11273 C C . LEU A 1 14 ? -2.783 -2.116 -1.914 1.00 0.00 14 LEU A C 20
ATOM 11274 O O . LEU A 1 14 ? -1.609 -2.472 -1.989 1.00 0.00 14 LEU A O 20
ATOM 11290 N N . LEU A 1 15 ? -3.432 -1.996 -0.754 1.00 0.00 15 LEU A N 20
ATOM 11291 C CA . LEU A 1 15 ? -2.791 -2.280 0.514 1.00 0.00 15 LEU A CA 20
ATOM 11292 C C . LEU A 1 15 ? -2.522 -3.774 0.633 1.00 0.00 15 LEU A C 20
ATOM 11293 O O . LEU A 1 15 ? -1.839 -4.212 1.556 1.00 0.00 15 LEU A O 20
ATOM 11309 N N . LYS A 1 16 ? -3.060 -4.556 -0.305 1.00 0.00 16 LYS A N 20
ATOM 11310 C CA . LYS A 1 16 ? -2.874 -5.993 -0.300 1.00 0.00 16 LYS A CA 20
ATOM 11311 C C . LYS A 1 16 ? -1.444 -6.332 -0.695 1.00 0.00 16 LYS A C 20
ATOM 11312 O O . LYS A 1 16 ? -1.140 -7.481 -1.009 1.00 0.00 16 LYS A O 20
ATOM 11331 N N . LYS A 1 17 ? -0.565 -5.327 -0.681 1.00 0.00 17 LYS A N 20
ATOM 11332 C CA . LYS A 1 17 ? 0.825 -5.524 -1.037 1.00 0.00 17 LYS A CA 20
ATOM 11333 C C . LYS A 1 17 ? 1.648 -4.320 -0.601 1.00 0.00 17 LYS A C 20
ATOM 11334 O O . LYS A 1 17 ? 2.835 -4.449 -0.310 1.00 0.00 17 LYS A O 20
ATOM 11353 N N . TRP A 1 18 ? 1.014 -3.146 -0.555 1.00 0.00 18 TRP A N 20
ATOM 11354 C CA . TRP A 1 18 ? 1.692 -1.930 -0.153 1.00 0.00 18 TRP A CA 20
ATOM 11355 C C . TRP A 1 18 ? 1.702 -1.820 1.365 1.00 0.00 18 TRP A C 20
ATOM 11356 O O . TRP A 1 18 ? 2.728 -1.498 1.960 1.00 0.00 18 TRP A O 20
ATOM 11377 N N . LYS A 1 19 ? 0.554 -2.089 1.992 1.00 0.00 19 LYS A N 20
ATOM 11378 C CA . LYS A 1 19 ? 0.438 -2.018 3.434 1.00 0.00 19 LYS A CA 20
ATOM 11379 C C . LYS A 1 19 ? 1.666 -2.639 4.084 1.00 0.00 19 LYS A C 20
ATOM 11380 O O . LYS A 1 19 ? 2.303 -2.019 4.932 1.00 0.00 19 LYS A O 20
ATOM 11399 N N . MET A 1 20 ? 1.999 -3.868 3.683 1.00 0.00 20 MET A N 20
ATOM 11400 C CA . MET A 1 20 ? 3.147 -4.564 4.230 1.00 0.00 20 MET A CA 20
ATOM 11401 C C . MET A 1 20 ? 4.416 -3.775 3.942 1.00 0.00 20 MET A C 20
ATOM 11402 O O . MET A 1 20 ? 5.218 -3.535 4.842 1.00 0.00 20 MET A O 20
ATOM 11416 N N . ARG A 1 21 ? 4.596 -3.371 2.682 1.00 0.00 21 ARG A N 20
ATOM 11417 C CA . ARG A 1 21 ? 5.764 -2.613 2.282 1.00 0.00 21 ARG A CA 20
ATOM 11418 C C . ARG A 1 21 ? 5.858 -1.337 3.105 1.00 0.00 21 ARG A C 20
ATOM 11419 O O . ARG A 1 21 ? 6.954 -0.863 3.396 1.00 0.00 21 ARG A O 20
ATOM 11440 N N . ARG A 1 22 ? 4.704 -0.780 3.480 1.00 0.00 22 ARG A N 20
ATOM 11441 C CA . ARG A 1 22 ? 4.661 0.436 4.266 1.00 0.00 22 ARG A CA 20
ATOM 11442 C C . ARG A 1 22 ? 5.259 0.183 5.642 1.00 0.00 22 ARG A C 20
ATOM 11443 O O . ARG A 1 22 ? 5.082 0.987 6.555 1.00 0.00 22 ARG A O 20
ATOM 11464 N N . ASN A 1 23 ? 5.968 -0.939 5.790 1.00 0.00 23 ASN A N 20
ATOM 11465 C CA . ASN A 1 23 ? 6.587 -1.289 7.052 1.00 0.00 23 ASN A CA 20
ATOM 11466 C C . ASN A 1 23 ? 7.865 -2.077 6.803 1.00 0.00 23 ASN A C 20
ATOM 11467 O O . ASN A 1 23 ? 8.389 -2.719 7.710 1.00 0.00 23 ASN A O 20
ATOM 11478 N N . GLN A 1 24 ? 8.367 -2.026 5.567 1.00 0.00 24 GLN A N 20
ATOM 11479 C CA . GLN A 1 24 ? 9.579 -2.733 5.205 1.00 0.00 24 GLN A CA 20
ATOM 11480 C C . GLN A 1 24 ? 10.109 -2.205 3.879 1.00 0.00 24 GLN A C 20
ATOM 11481 O O . GLN A 1 24 ? 10.776 -1.174 3.842 1.00 0.00 24 GLN A O 20
ATOM 11495 N N . PHE A 1 25 ? 9.811 -2.916 2.789 1.00 0.00 25 PHE A N 20
ATOM 11496 C CA . PHE A 1 25 ? 10.258 -2.514 1.471 1.00 0.00 25 PHE A CA 20
ATOM 11497 C C . PHE A 1 25 ? 10.188 -0.999 1.341 1.00 0.00 25 PHE A C 20
ATOM 11498 O O . PHE A 1 25 ? 11.061 -0.385 0.730 1.00 0.00 25 PHE A O 20
ATOM 11515 N N . TRP A 1 26 ? 9.147 -0.395 1.918 1.00 0.00 26 TRP A N 20
ATOM 11516 C CA . TRP A 1 26 ? 8.975 1.043 1.864 1.00 0.00 26 TRP A CA 20
ATOM 11517 C C . TRP A 1 26 ? 10.270 1.736 2.262 1.00 0.00 26 TRP A C 20
ATOM 11518 O O . TRP A 1 26 ? 10.672 2.715 1.636 1.00 0.00 26 TRP A O 20
ATOM 11539 N N . VAL A 1 27 ? 10.925 1.224 3.307 1.00 0.00 27 VAL A N 20
ATOM 11540 C CA . VAL A 1 27 ? 12.169 1.794 3.784 1.00 0.00 27 VAL A CA 20
ATOM 11541 C C . VAL A 1 27 ? 13.047 2.175 2.601 1.00 0.00 27 VAL A C 20
ATOM 11542 O O . VAL A 1 27 ? 13.633 3.255 2.583 1.00 0.00 27 VAL A O 20
ATOM 11555 N N . LYS A 1 28 ? 13.136 1.285 1.609 1.00 0.00 28 LYS A N 20
ATOM 11556 C CA . LYS A 1 28 ? 13.941 1.535 0.430 1.00 0.00 28 LYS A CA 20
ATOM 11557 C C . LYS A 1 28 ? 13.376 2.719 -0.341 1.00 0.00 28 LYS A C 20
ATOM 11558 O O . LYS A 1 28 ? 14.128 3.518 -0.894 1.00 0.00 28 LYS A O 20
ATOM 11577 N N . VAL A 1 29 ? 12.046 2.830 -0.377 1.00 0.00 29 VAL A N 20
ATOM 11578 C CA . VAL A 1 29 ? 11.387 3.913 -1.079 1.00 0.00 29 VAL A CA 20
ATOM 11579 C C . VAL A 1 29 ? 12.054 5.235 -0.727 1.00 0.00 29 VAL A C 20
ATOM 11580 O O . VAL A 1 29 ? 11.863 6.232 -1.419 1.00 0.00 29 VAL A O 20
ATOM 11593 N N . GLN A 1 30 ? 12.839 5.241 0.352 1.00 0.00 30 GLN A N 20
ATOM 11594 C CA . GLN A 1 30 ? 13.529 6.439 0.789 1.00 0.00 30 GLN A CA 20
ATOM 11595 C C . GLN A 1 30 ? 14.961 6.427 0.274 1.00 0.00 30 GLN A C 20
ATOM 11596 O O . GLN A 1 30 ? 15.473 7.455 -0.164 1.00 0.00 30 GLN A O 20
ATOM 11610 N N . ARG A 1 31 ? 15.607 5.260 0.328 1.00 0.00 31 ARG A N 20
ATOM 11611 C CA . ARG A 1 31 ? 16.974 5.121 -0.131 1.00 0.00 31 ARG A CA 20
ATOM 11612 C C . ARG A 1 31 ? 17.707 6.446 0.021 1.00 0.00 31 ARG A C 20
ATOM 11613 O O . ARG A 1 31 ? 17.950 7.139 -0.964 1.00 0.00 31 ARG A O 20
ATOM 11634 N N . GLY A 1 32 ? 18.058 6.799 1.260 1.00 0.00 32 GLY A N 20
ATOM 11635 C CA . GLY A 1 32 ? 18.760 8.038 1.528 1.00 0.00 32 GLY A CA 20
ATOM 11636 C C . GLY A 1 32 ? 19.497 7.950 2.857 1.00 0.00 32 GLY A C 20
ATOM 11637 O O . GLY A 1 32 ? 19.991 6.888 3.226 1.00 0.00 32 GLY A O 20
ATOM 11641 N N . PRO A 1 1 ? -13.438 12.629 2.853 1.00 0.00 1 PRO A N 21
ATOM 11642 C CA . PRO A 1 1 ? -13.386 11.189 2.723 1.00 0.00 1 PRO A CA 21
ATOM 11643 C C . PRO A 1 1 ? -13.738 10.791 1.297 1.00 0.00 1 PRO A C 21
ATOM 11644 O O . PRO A 1 1 ? -14.387 11.550 0.581 1.00 0.00 1 PRO A O 21
ATOM 11655 N N . PRO A 1 2 ? -13.307 9.597 0.885 1.00 0.00 2 PRO A N 21
ATOM 11656 C CA . PRO A 1 2 ? -13.547 9.054 -0.435 1.00 0.00 2 PRO A CA 21
ATOM 11657 C C . PRO A 1 2 ? -15.008 8.649 -0.563 1.00 0.00 2 PRO A C 21
ATOM 11658 O O . PRO A 1 2 ? -15.416 8.101 -1.585 1.00 0.00 2 PRO A O 21
ATOM 11669 N N . LEU A 1 3 ? -15.798 8.918 0.480 1.00 0.00 3 LEU A N 21
ATOM 11670 C CA . LEU A 1 3 ? -17.207 8.580 0.480 1.00 0.00 3 LEU A CA 21
ATOM 11671 C C . LEU A 1 3 ? -17.394 7.146 0.953 1.00 0.00 3 LEU A C 21
ATOM 11672 O O . LEU A 1 3 ? -18.518 6.713 1.200 1.00 0.00 3 LEU A O 21
ATOM 11688 N N . SER A 1 4 ? -16.289 6.408 1.080 1.00 0.00 4 SER A N 21
ATOM 11689 C CA . SER A 1 4 ? -16.337 5.030 1.523 1.00 0.00 4 SER A CA 21
ATOM 11690 C C . SER A 1 4 ? -16.785 4.134 0.377 1.00 0.00 4 SER A C 21
ATOM 11691 O O . SER A 1 4 ? -17.800 4.400 -0.263 1.00 0.00 4 SER A O 21
ATOM 11699 N N . GLN A 1 5 ? -16.024 3.067 0.119 1.00 0.00 5 GLN A N 21
ATOM 11700 C CA . GLN A 1 5 ? -16.345 2.140 -0.947 1.00 0.00 5 GLN A CA 21
ATOM 11701 C C . GLN A 1 5 ? -15.704 2.604 -2.247 1.00 0.00 5 GLN A C 21
ATOM 11702 O O . GLN A 1 5 ? -15.266 1.785 -3.052 1.00 0.00 5 GLN A O 21
ATOM 11716 N N . GLU A 1 6 ? -15.649 3.922 -2.451 1.00 0.00 6 GLU A N 21
ATOM 11717 C CA . GLU A 1 6 ? -15.061 4.484 -3.650 1.00 0.00 6 GLU A CA 21
ATOM 11718 C C . GLU A 1 6 ? -13.675 3.895 -3.874 1.00 0.00 6 GLU A C 21
ATOM 11719 O O . GLU A 1 6 ? -13.360 3.443 -4.973 1.00 0.00 6 GLU A O 21
ATOM 11731 N N . THR A 1 7 ? -12.846 3.900 -2.828 1.00 0.00 7 THR A N 21
ATOM 11732 C CA . THR A 1 7 ? -11.503 3.365 -2.919 1.00 0.00 7 THR A CA 21
ATOM 11733 C C . THR A 1 7 ? -11.493 1.909 -2.474 1.00 0.00 7 THR A C 21
ATOM 11734 O O . THR A 1 7 ? -11.750 1.011 -3.273 1.00 0.00 7 THR A O 21
ATOM 11745 N N . PHE A 1 8 ? -11.194 1.677 -1.194 1.00 0.00 8 PHE A N 21
ATOM 11746 C CA . PHE A 1 8 ? -11.152 0.334 -0.652 1.00 0.00 8 PHE A CA 21
ATOM 11747 C C . PHE A 1 8 ? -11.265 -0.682 -1.779 1.00 0.00 8 PHE A C 21
ATOM 11748 O O . PHE A 1 8 ? -10.333 -1.445 -2.026 1.00 0.00 8 PHE A O 21
ATOM 11765 N N . SER A 1 9 ? -12.410 -0.690 -2.465 1.00 0.00 9 SER A N 21
ATOM 11766 C CA . SER A 1 9 ? -12.637 -1.610 -3.562 1.00 0.00 9 SER A CA 21
ATOM 11767 C C . SER A 1 9 ? -11.326 -1.885 -4.285 1.00 0.00 9 SER A C 21
ATOM 11768 O O . SER A 1 9 ? -10.873 -3.026 -4.343 1.00 0.00 9 SER A O 21
ATOM 11776 N N . ASP A 1 10 ? -10.715 -0.834 -4.837 1.00 0.00 10 ASP A N 21
ATOM 11777 C CA . ASP A 1 10 ? -9.462 -0.966 -5.552 1.00 0.00 10 ASP A CA 21
ATOM 11778 C C . ASP A 1 10 ? -8.298 -0.794 -4.587 1.00 0.00 10 ASP A C 21
ATOM 11779 O O . ASP A 1 10 ? -7.274 -1.462 -4.721 1.00 0.00 10 ASP A O 21
ATOM 11788 N N . LEU A 1 11 ? -8.456 0.104 -3.611 1.00 0.00 11 LEU A N 21
ATOM 11789 C CA . LEU A 1 11 ? -7.419 0.358 -2.631 1.00 0.00 11 LEU A CA 21
ATOM 11790 C C . LEU A 1 11 ? -7.113 -0.918 -1.860 1.00 0.00 11 LEU A C 21
ATOM 11791 O O . LEU A 1 11 ? -6.087 -1.554 -2.092 1.00 0.00 11 LEU A O 21
ATOM 11807 N N . TRP A 1 12 ? -8.005 -1.292 -0.941 1.00 0.00 12 TRP A N 21
ATOM 11808 C CA . TRP A 1 12 ? -7.823 -2.490 -0.146 1.00 0.00 12 TRP A CA 21
ATOM 11809 C C . TRP A 1 12 ? -7.243 -3.602 -1.009 1.00 0.00 12 TRP A C 21
ATOM 11810 O O . TRP A 1 12 ? -6.146 -4.088 -0.746 1.00 0.00 12 TRP A O 21
ATOM 11831 N N . LYS A 1 13 ? -7.985 -4.003 -2.044 1.00 0.00 13 LYS A N 21
ATOM 11832 C CA . LYS A 1 13 ? -7.542 -5.054 -2.939 1.00 0.00 13 LYS A CA 21
ATOM 11833 C C . LYS A 1 13 ? -6.122 -4.769 -3.408 1.00 0.00 13 LYS A C 21
ATOM 11834 O O . LYS A 1 13 ? -5.291 -5.673 -3.462 1.00 0.00 13 LYS A O 21
ATOM 11853 N N . LEU A 1 14 ? -5.845 -3.507 -3.747 1.00 0.00 14 LEU A N 21
ATOM 11854 C CA . LEU A 1 14 ? -4.530 -3.110 -4.208 1.00 0.00 14 LEU A CA 21
ATOM 11855 C C . LEU A 1 14 ? -3.503 -3.351 -3.112 1.00 0.00 14 LEU A C 21
ATOM 11856 O O . LEU A 1 14 ? -2.440 -3.912 -3.366 1.00 0.00 14 LEU A O 21
ATOM 11872 N N . LEU A 1 15 ? -3.823 -2.924 -1.887 1.00 0.00 15 LEU A N 21
ATOM 11873 C CA . LEU A 1 15 ? -2.930 -3.095 -0.759 1.00 0.00 15 LEU A CA 21
ATOM 11874 C C . LEU A 1 15 ? -2.865 -4.565 -0.370 1.00 0.00 15 LEU A C 21
ATOM 11875 O O . LEU A 1 15 ? -1.985 -4.971 0.386 1.00 0.00 15 LEU A O 21
ATOM 11891 N N . LYS A 1 16 ? -3.801 -5.364 -0.888 1.00 0.00 16 LYS A N 21
ATOM 11892 C CA . LYS A 1 16 ? -3.844 -6.781 -0.591 1.00 0.00 16 LYS A CA 21
ATOM 11893 C C . LYS A 1 16 ? -2.649 -7.480 -1.224 1.00 0.00 16 LYS A C 21
ATOM 11894 O O . LYS A 1 16 ? -2.605 -8.706 -1.287 1.00 0.00 16 LYS A O 21
ATOM 11913 N N . LYS A 1 17 ? -1.677 -6.694 -1.694 1.00 0.00 17 LYS A N 21
ATOM 11914 C CA . LYS A 1 17 ? -0.489 -7.240 -2.318 1.00 0.00 17 LYS A CA 21
ATOM 11915 C C . LYS A 1 17 ? 0.592 -6.171 -2.400 1.00 0.00 17 LYS A C 21
ATOM 11916 O O . LYS A 1 17 ? 1.769 -6.486 -2.556 1.00 0.00 17 LYS A O 21
ATOM 11935 N N . TRP A 1 18 ? 0.189 -4.903 -2.293 1.00 0.00 18 TRP A N 21
ATOM 11936 C CA . TRP A 1 18 ? 1.126 -3.799 -2.354 1.00 0.00 18 TRP A CA 21
ATOM 11937 C C . TRP A 1 18 ? 1.563 -3.412 -0.949 1.00 0.00 18 TRP A C 21
ATOM 11938 O O . TRP A 1 18 ? 2.751 -3.223 -0.695 1.00 0.00 18 TRP A O 21
ATOM 11959 N N . LYS A 1 19 ? 0.599 -3.296 -0.033 1.00 0.00 19 LYS A N 21
ATOM 11960 C CA . LYS A 1 19 ? 0.889 -2.933 1.339 1.00 0.00 19 LYS A CA 21
ATOM 11961 C C . LYS A 1 19 ? 2.175 -3.610 1.793 1.00 0.00 19 LYS A C 21
ATOM 11962 O O . LYS A 1 19 ? 3.082 -2.951 2.296 1.00 0.00 19 LYS A O 21
ATOM 11981 N N . MET A 1 20 ? 2.252 -4.931 1.614 1.00 0.00 20 MET A N 21
ATOM 11982 C CA . MET A 1 20 ? 3.424 -5.686 2.008 1.00 0.00 20 MET A CA 21
ATOM 11983 C C . MET A 1 20 ? 4.667 -4.817 1.882 1.00 0.00 20 MET A C 21
ATOM 11984 O O . MET A 1 20 ? 5.542 -4.852 2.745 1.00 0.00 20 MET A O 21
ATOM 11998 N N . ARG A 1 21 ? 4.743 -4.036 0.802 1.00 0.00 21 ARG A N 21
ATOM 11999 C CA . ARG A 1 21 ? 5.876 -3.163 0.568 1.00 0.00 21 ARG A CA 21
ATOM 12000 C C . ARG A 1 21 ? 5.529 -1.743 0.993 1.00 0.00 21 ARG A C 21
ATOM 12001 O O . ARG A 1 21 ? 6.323 -1.081 1.659 1.00 0.00 21 ARG A O 21
ATOM 12022 N N . ARG A 1 22 ? 4.340 -1.276 0.606 1.00 0.00 22 ARG A N 21
ATOM 12023 C CA . ARG A 1 22 ? 3.896 0.061 0.947 1.00 0.00 22 ARG A CA 21
ATOM 12024 C C . ARG A 1 22 ? 3.632 0.150 2.443 1.00 0.00 22 ARG A C 21
ATOM 12025 O O . ARG A 1 22 ? 2.909 1.035 2.896 1.00 0.00 22 ARG A O 21
ATOM 12046 N N . ASN A 1 23 ? 4.222 -0.769 3.211 1.00 0.00 23 ASN A N 21
ATOM 12047 C CA . ASN A 1 23 ? 4.048 -0.786 4.650 1.00 0.00 23 ASN A CA 21
ATOM 12048 C C . ASN A 1 23 ? 5.331 -1.253 5.322 1.00 0.00 23 ASN A C 21
ATOM 12049 O O . ASN A 1 23 ? 5.323 -1.616 6.497 1.00 0.00 23 ASN A O 21
ATOM 12060 N N . GLN A 1 24 ? 6.436 -1.243 4.574 1.00 0.00 24 GLN A N 21
ATOM 12061 C CA . GLN A 1 24 ? 7.719 -1.664 5.100 1.00 0.00 24 GLN A CA 21
ATOM 12062 C C . GLN A 1 24 ? 8.832 -1.231 4.156 1.00 0.00 24 GLN A C 21
ATOM 12063 O O . GLN A 1 24 ? 9.222 -0.066 4.147 1.00 0.00 24 GLN A O 21
ATOM 12077 N N . PHE A 1 25 ? 9.343 -2.173 3.360 1.00 0.00 25 PHE A N 21
ATOM 12078 C CA . PHE A 1 25 ? 10.406 -1.882 2.420 1.00 0.00 25 PHE A CA 21
ATOM 12079 C C . PHE A 1 25 ? 10.235 -0.474 1.866 1.00 0.00 25 PHE A C 21
ATOM 12080 O O . PHE A 1 25 ? 11.196 0.290 1.801 1.00 0.00 25 PHE A O 21
ATOM 12097 N N . TRP A 1 26 ? 9.009 -0.132 1.467 1.00 0.00 26 TRP A N 21
ATOM 12098 C CA . TRP A 1 26 ? 8.724 1.182 0.925 1.00 0.00 26 TRP A CA 21
ATOM 12099 C C . TRP A 1 26 ? 9.440 2.246 1.743 1.00 0.00 26 TRP A C 21
ATOM 12100 O O . TRP A 1 26 ? 10.022 3.174 1.185 1.00 0.00 26 TRP A O 21
ATOM 12121 N N . VAL A 1 27 ? 9.397 2.110 3.070 1.00 0.00 27 VAL A N 21
ATOM 12122 C CA . VAL A 1 27 ? 10.040 3.058 3.957 1.00 0.00 27 VAL A CA 21
ATOM 12123 C C . VAL A 1 27 ? 11.401 3.446 3.397 1.00 0.00 27 VAL A C 21
ATOM 12124 O O . VAL A 1 27 ? 11.760 4.621 3.391 1.00 0.00 27 VAL A O 21
ATOM 12137 N N . LYS A 1 28 ? 12.160 2.454 2.925 1.00 0.00 28 LYS A N 21
ATOM 12138 C CA . LYS A 1 28 ? 13.474 2.698 2.366 1.00 0.00 28 LYS A CA 21
ATOM 12139 C C . LYS A 1 28 ? 13.354 3.557 1.116 1.00 0.00 28 LYS A C 21
ATOM 12140 O O . LYS A 1 28 ? 14.199 4.413 0.864 1.00 0.00 28 LYS A O 21
ATOM 12159 N N . VAL A 1 29 ? 12.299 3.326 0.331 1.00 0.00 29 VAL A N 21
ATOM 12160 C CA . VAL A 1 29 ? 12.073 4.077 -0.888 1.00 0.00 29 VAL A CA 21
ATOM 12161 C C . VAL A 1 29 ? 12.267 5.563 -0.620 1.00 0.00 29 VAL A C 21
ATOM 12162 O O . VAL A 1 29 ? 12.424 6.348 -1.552 1.00 0.00 29 VAL A O 21
ATOM 12175 N N . GLN A 1 30 ? 12.256 5.947 0.659 1.00 0.00 30 GLN A N 21
ATOM 12176 C CA . GLN A 1 30 ? 12.429 7.334 1.041 1.00 0.00 30 GLN A CA 21
ATOM 12177 C C . GLN A 1 30 ? 13.881 7.587 1.425 1.00 0.00 30 GLN A C 21
ATOM 12178 O O . GLN A 1 30 ? 14.447 8.619 1.073 1.00 0.00 30 GLN A O 21
ATOM 12192 N N . ARG A 1 31 ? 14.482 6.639 2.147 1.00 0.00 31 ARG A N 21
ATOM 12193 C CA . ARG A 1 31 ? 15.861 6.762 2.575 1.00 0.00 31 ARG A CA 21
ATOM 12194 C C . ARG A 1 31 ? 16.221 8.232 2.736 1.00 0.00 31 ARG A C 21
ATOM 12195 O O . ARG A 1 31 ? 16.855 8.818 1.860 1.00 0.00 31 ARG A O 21
ATOM 12216 N N . GLY A 1 32 ? 15.815 8.830 3.859 1.00 0.00 32 GLY A N 21
ATOM 12217 C CA . GLY A 1 32 ? 16.100 10.226 4.123 1.00 0.00 32 GLY A CA 21
ATOM 12218 C C . GLY A 1 32 ? 17.135 10.353 5.231 1.00 0.00 32 GLY A C 21
ATOM 12219 O O . GLY A 1 32 ? 17.218 9.497 6.109 1.00 0.00 32 GLY A O 21
ATOM 12223 N N . PRO A 1 1 ? -22.647 9.350 1.024 1.00 0.00 1 PRO A N 22
ATOM 12224 C CA . PRO A 1 1 ? -21.543 8.459 1.309 1.00 0.00 1 PRO A CA 22
ATOM 12225 C C . PRO A 1 1 ? -20.498 9.190 2.141 1.00 0.00 1 PRO A C 22
ATOM 12226 O O . PRO A 1 1 ? -20.603 10.396 2.352 1.00 0.00 1 PRO A O 22
ATOM 12237 N N . PRO A 1 2 ? -19.489 8.456 2.614 1.00 0.00 2 PRO A N 22
ATOM 12238 C CA . PRO A 1 2 ? -18.408 8.979 3.422 1.00 0.00 2 PRO A CA 22
ATOM 12239 C C . PRO A 1 2 ? -17.483 9.819 2.553 1.00 0.00 2 PRO A C 22
ATOM 12240 O O . PRO A 1 2 ? -16.443 10.281 3.017 1.00 0.00 2 PRO A O 22
ATOM 12251 N N . LEU A 1 3 ? -17.863 10.015 1.288 1.00 0.00 3 LEU A N 22
ATOM 12252 C CA . LEU A 1 3 ? -17.067 10.795 0.362 1.00 0.00 3 LEU A CA 22
ATOM 12253 C C . LEU A 1 3 ? -15.851 9.992 -0.077 1.00 0.00 3 LEU A C 22
ATOM 12254 O O . LEU A 1 3 ? -15.020 10.485 -0.838 1.00 0.00 3 LEU A O 22
ATOM 12270 N N . SER A 1 4 ? -15.747 8.751 0.403 1.00 0.00 4 SER A N 22
ATOM 12271 C CA . SER A 1 4 ? -14.636 7.888 0.057 1.00 0.00 4 SER A CA 22
ATOM 12272 C C . SER A 1 4 ? -15.112 6.778 -0.869 1.00 0.00 4 SER A C 22
ATOM 12273 O O . SER A 1 4 ? -16.000 6.991 -1.692 1.00 0.00 4 SER A O 22
ATOM 12281 N N . GLN A 1 5 ? -14.520 5.589 -0.733 1.00 0.00 5 GLN A N 22
ATOM 12282 C CA . GLN A 1 5 ? -14.886 4.455 -1.556 1.00 0.00 5 GLN A CA 22
ATOM 12283 C C . GLN A 1 5 ? -14.081 4.472 -2.848 1.00 0.00 5 GLN A C 22
ATOM 12284 O O . GLN A 1 5 ? -13.805 3.422 -3.424 1.00 0.00 5 GLN A O 22
ATOM 12298 N N . GLU A 1 6 ? -13.703 5.669 -3.302 1.00 0.00 6 GLU A N 22
ATOM 12299 C CA . GLU A 1 6 ? -12.931 5.813 -4.521 1.00 0.00 6 GLU A CA 22
ATOM 12300 C C . GLU A 1 6 ? -11.797 4.798 -4.540 1.00 0.00 6 GLU A C 22
ATOM 12301 O O . GLU A 1 6 ? -11.771 3.908 -5.387 1.00 0.00 6 GLU A O 22
ATOM 12313 N N . THR A 1 7 ? -10.857 4.933 -3.602 1.00 0.00 7 THR A N 22
ATOM 12314 C CA . THR A 1 7 ? -9.730 4.027 -3.518 1.00 0.00 7 THR A CA 22
ATOM 12315 C C . THR A 1 7 ? -10.084 2.838 -2.636 1.00 0.00 7 THR A C 22
ATOM 12316 O O . THR A 1 7 ? -10.638 1.851 -3.113 1.00 0.00 7 THR A O 22
ATOM 12327 N N . PHE A 1 8 ? -9.761 2.936 -1.344 1.00 0.00 8 PHE A N 22
ATOM 12328 C CA . PHE A 1 8 ? -10.047 1.871 -0.404 1.00 0.00 8 PHE A CA 22
ATOM 12329 C C . PHE A 1 8 ? -10.542 0.641 -1.152 1.00 0.00 8 PHE A C 22
ATOM 12330 O O . PHE A 1 8 ? -9.894 -0.404 -1.130 1.00 0.00 8 PHE A O 22
ATOM 12347 N N . SER A 1 9 ? -11.694 0.766 -1.815 1.00 0.00 9 SER A N 22
ATOM 12348 C CA . SER A 1 9 ? -12.266 -0.333 -2.565 1.00 0.00 9 SER A CA 22
ATOM 12349 C C . SER A 1 9 ? -11.155 -1.195 -3.148 1.00 0.00 9 SER A C 22
ATOM 12350 O O . SER A 1 9 ? -11.067 -2.384 -2.849 1.00 0.00 9 SER A O 22
ATOM 12358 N N . ASP A 1 10 ? -10.305 -0.592 -3.982 1.00 0.00 10 ASP A N 22
ATOM 12359 C CA . ASP A 1 10 ? -9.206 -1.306 -4.601 1.00 0.00 10 ASP A CA 22
ATOM 12360 C C . ASP A 1 10 ? -7.906 -0.973 -3.882 1.00 0.00 10 ASP A C 22
ATOM 12361 O O . ASP A 1 10 ? -6.935 -1.721 -3.975 1.00 0.00 10 ASP A O 22
ATOM 12370 N N . LEU A 1 11 ? -7.890 0.152 -3.164 1.00 0.00 11 LEU A N 22
ATOM 12371 C CA . LEU A 1 11 ? -6.712 0.576 -2.434 1.00 0.00 11 LEU A CA 22
ATOM 12372 C C . LEU A 1 11 ? -6.436 -0.390 -1.291 1.00 0.00 11 LEU A C 22
ATOM 12373 O O . LEU A 1 11 ? -5.446 -1.118 -1.316 1.00 0.00 11 LEU A O 22
ATOM 12389 N N . TRP A 1 12 ? -7.315 -0.396 -0.286 1.00 0.00 12 TRP A N 22
ATOM 12390 C CA . TRP A 1 12 ? -7.159 -1.274 0.856 1.00 0.00 12 TRP A CA 22
ATOM 12391 C C . TRP A 1 12 ? -6.936 -2.704 0.384 1.00 0.00 12 TRP A C 22
ATOM 12392 O O . TRP A 1 12 ? -6.160 -3.444 0.983 1.00 0.00 12 TRP A O 22
ATOM 12413 N N . LYS A 1 13 ? -7.620 -3.091 -0.695 1.00 0.00 13 LYS A N 22
ATOM 12414 C CA . LYS A 1 13 ? -7.493 -4.428 -1.240 1.00 0.00 13 LYS A CA 22
ATOM 12415 C C . LYS A 1 13 ? -6.136 -4.586 -1.913 1.00 0.00 13 LYS A C 22
ATOM 12416 O O . LYS A 1 13 ? -5.582 -5.682 -1.949 1.00 0.00 13 LYS A O 22
ATOM 12435 N N . LEU A 1 14 ? -5.602 -3.485 -2.448 1.00 0.00 14 LEU A N 22
ATOM 12436 C CA . LEU A 1 14 ? -4.316 -3.505 -3.116 1.00 0.00 14 LEU A CA 22
ATOM 12437 C C . LEU A 1 14 ? -3.213 -3.777 -2.103 1.00 0.00 14 LEU A C 22
ATOM 12438 O O . LEU A 1 14 ? -2.333 -4.600 -2.347 1.00 0.00 14 LEU A O 22
ATOM 12454 N N . LEU A 1 15 ? -3.261 -3.083 -0.964 1.00 0.00 15 LEU A N 22
ATOM 12455 C CA . LEU A 1 15 ? -2.269 -3.252 0.078 1.00 0.00 15 LEU A CA 22
ATOM 12456 C C . LEU A 1 15 ? -2.263 -4.697 0.556 1.00 0.00 15 LEU A C 22
ATOM 12457 O O . LEU A 1 15 ? -1.314 -5.135 1.204 1.00 0.00 15 LEU A O 22
ATOM 12473 N N . LYS A 1 16 ? -3.326 -5.438 0.235 1.00 0.00 16 LYS A N 22
ATOM 12474 C CA . LYS A 1 16 ? -3.435 -6.827 0.633 1.00 0.00 16 LYS A CA 22
ATOM 12475 C C . LYS A 1 16 ? -2.423 -7.667 -0.133 1.00 0.00 16 LYS A C 22
ATOM 12476 O O . LYS A 1 16 ? -2.503 -8.893 -0.132 1.00 0.00 16 LYS A O 22
ATOM 12495 N N . LYS A 1 17 ? -1.468 -7.003 -0.789 1.00 0.00 17 LYS A N 22
ATOM 12496 C CA . LYS A 1 17 ? -0.448 -7.691 -1.554 1.00 0.00 17 LYS A CA 22
ATOM 12497 C C . LYS A 1 17 ? 0.673 -6.724 -1.908 1.00 0.00 17 LYS A C 22
ATOM 12498 O O . LYS A 1 17 ? 1.834 -7.120 -1.992 1.00 0.00 17 LYS A O 22
ATOM 12517 N N . TRP A 1 18 ? 0.325 -5.453 -2.117 1.00 0.00 18 TRP A N 22
ATOM 12518 C CA . TRP A 1 18 ? 1.304 -4.441 -2.459 1.00 0.00 18 TRP A CA 22
ATOM 12519 C C . TRP A 1 18 ? 2.115 -4.067 -1.226 1.00 0.00 18 TRP A C 22
ATOM 12520 O O . TRP A 1 18 ? 3.338 -3.970 -1.290 1.00 0.00 18 TRP A O 22
ATOM 12541 N N . LYS A 1 19 ? 1.429 -3.856 -0.101 1.00 0.00 19 LYS A N 22
ATOM 12542 C CA . LYS A 1 19 ? 2.088 -3.494 1.138 1.00 0.00 19 LYS A CA 22
ATOM 12543 C C . LYS A 1 19 ? 3.327 -4.354 1.336 1.00 0.00 19 LYS A C 22
ATOM 12544 O O . LYS A 1 19 ? 4.388 -3.846 1.694 1.00 0.00 19 LYS A O 22
ATOM 12563 N N . MET A 1 20 ? 3.192 -5.662 1.102 1.00 0.00 20 MET A N 22
ATOM 12564 C CA . MET A 1 20 ? 4.300 -6.583 1.258 1.00 0.00 20 MET A CA 22
ATOM 12565 C C . MET A 1 20 ? 5.606 -5.887 0.901 1.00 0.00 20 MET A C 22
ATOM 12566 O O . MET A 1 20 ? 6.632 -6.123 1.536 1.00 0.00 20 MET A O 22
ATOM 12580 N N . ARG A 1 21 ? 5.566 -5.026 -0.119 1.00 0.00 21 ARG A N 22
ATOM 12581 C CA . ARG A 1 21 ? 6.742 -4.302 -0.555 1.00 0.00 21 ARG A CA 22
ATOM 12582 C C . ARG A 1 21 ? 6.656 -2.853 -0.095 1.00 0.00 21 ARG A C 22
ATOM 12583 O O . ARG A 1 21 ? 7.657 -2.269 0.315 1.00 0.00 21 ARG A O 22
ATOM 12604 N N . ARG A 1 22 ? 5.455 -2.274 -0.164 1.00 0.00 22 ARG A N 22
ATOM 12605 C CA . ARG A 1 22 ? 5.244 -0.900 0.243 1.00 0.00 22 ARG A CA 22
ATOM 12606 C C . ARG A 1 22 ? 5.164 -0.818 1.761 1.00 0.00 22 ARG A C 22
ATOM 12607 O O . ARG A 1 22 ? 4.589 0.122 2.305 1.00 0.00 22 ARG A O 22
ATOM 12628 N N . ASN A 1 23 ? 5.744 -1.807 2.445 1.00 0.00 23 ASN A N 22
ATOM 12629 C CA . ASN A 1 23 ? 5.735 -1.840 3.894 1.00 0.00 23 ASN A CA 22
ATOM 12630 C C . ASN A 1 23 ? 7.029 -2.456 4.407 1.00 0.00 23 ASN A C 22
ATOM 12631 O O . ASN A 1 23 ? 7.107 -2.871 5.561 1.00 0.00 23 ASN A O 22
ATOM 12642 N N . GLN A 1 24 ? 8.047 -2.515 3.545 1.00 0.00 24 GLN A N 22
ATOM 12643 C CA . GLN A 1 24 ? 9.329 -3.079 3.914 1.00 0.00 24 GLN A CA 22
ATOM 12644 C C . GLN A 1 24 ? 10.452 -2.271 3.278 1.00 0.00 24 GLN A C 22
ATOM 12645 O O . GLN A 1 24 ? 10.778 -1.183 3.747 1.00 0.00 24 GLN A O 22
ATOM 12659 N N . PHE A 1 25 ? 11.043 -2.807 2.208 1.00 0.00 25 PHE A N 22
ATOM 12660 C CA . PHE A 1 25 ? 12.123 -2.133 1.516 1.00 0.00 25 PHE A CA 22
ATOM 12661 C C . PHE A 1 25 ? 11.623 -0.818 0.934 1.00 0.00 25 PHE A C 22
ATOM 12662 O O . PHE A 1 25 ? 12.397 -0.058 0.356 1.00 0.00 25 PHE A O 22
ATOM 12679 N N . TRP A 1 26 ? 10.324 -0.551 1.087 1.00 0.00 26 TRP A N 22
ATOM 12680 C CA . TRP A 1 26 ? 9.733 0.670 0.576 1.00 0.00 26 TRP A CA 22
ATOM 12681 C C . TRP A 1 26 ? 9.931 1.800 1.577 1.00 0.00 26 TRP A C 22
ATOM 12682 O O . TRP A 1 26 ? 10.722 2.710 1.341 1.00 0.00 26 TRP A O 22
ATOM 12703 N N . VAL A 1 27 ? 9.208 1.738 2.698 1.00 0.00 27 VAL A N 22
ATOM 12704 C CA . VAL A 1 27 ? 9.307 2.753 3.728 1.00 0.00 27 VAL A CA 22
ATOM 12705 C C . VAL A 1 27 ? 10.661 3.442 3.644 1.00 0.00 27 VAL A C 22
ATOM 12706 O O . VAL A 1 27 ? 10.760 4.648 3.859 1.00 0.00 27 VAL A O 22
ATOM 12719 N N . LYS A 1 28 ? 11.706 2.673 3.328 1.00 0.00 28 LYS A N 22
ATOM 12720 C CA . LYS A 1 28 ? 13.046 3.215 3.218 1.00 0.00 28 LYS A CA 22
ATOM 12721 C C . LYS A 1 28 ? 13.144 4.107 1.988 1.00 0.00 28 LYS A C 22
ATOM 12722 O O . LYS A 1 28 ? 13.748 5.176 2.041 1.00 0.00 28 LYS A O 22
ATOM 12741 N N . VAL A 1 29 ? 12.546 3.664 0.879 1.00 0.00 29 VAL A N 22
ATOM 12742 C CA . VAL A 1 29 ? 12.569 4.422 -0.356 1.00 0.00 29 VAL A CA 22
ATOM 12743 C C . VAL A 1 29 ? 12.122 5.852 -0.091 1.00 0.00 29 VAL A C 22
ATOM 12744 O O . VAL A 1 29 ? 12.257 6.717 -0.953 1.00 0.00 29 VAL A O 22
ATOM 12757 N N . GLN A 1 30 ? 11.588 6.100 1.108 1.00 0.00 30 GLN A N 22
ATOM 12758 C CA . GLN A 1 30 ? 11.125 7.422 1.479 1.00 0.00 30 GLN A CA 22
ATOM 12759 C C . GLN A 1 30 ? 12.253 8.198 2.144 1.00 0.00 30 GLN A C 22
ATOM 12760 O O . GLN A 1 30 ? 12.536 9.333 1.766 1.00 0.00 30 GLN A O 22
ATOM 12774 N N . ARG A 1 31 ? 12.899 7.581 3.136 1.00 0.00 31 ARG A N 22
ATOM 12775 C CA . ARG A 1 31 ? 13.991 8.214 3.848 1.00 0.00 31 ARG A CA 22
ATOM 12776 C C . ARG A 1 31 ? 13.744 9.713 3.943 1.00 0.00 31 ARG A C 22
ATOM 12777 O O . ARG A 1 31 ? 14.189 10.473 3.085 1.00 0.00 31 ARG A O 22
ATOM 12798 N N . GLY A 1 32 ? 13.032 10.139 4.989 1.00 0.00 32 GLY A N 22
ATOM 12799 C CA . GLY A 1 32 ? 12.734 11.544 5.186 1.00 0.00 32 GLY A CA 22
ATOM 12800 C C . GLY A 1 32 ? 11.875 11.732 6.429 1.00 0.00 32 GLY A C 22
ATOM 12801 O O . GLY A 1 32 ? 12.344 11.528 7.547 1.00 0.00 32 GLY A O 22
ATOM 12805 N N . PRO A 1 1 ? -20.231 0.473 4.167 1.00 0.00 1 PRO A N 23
ATOM 12806 C CA . PRO A 1 1 ? -19.327 0.957 3.146 1.00 0.00 1 PRO A CA 23
ATOM 12807 C C . PRO A 1 1 ? -18.221 1.781 3.792 1.00 0.00 1 PRO A C 23
ATOM 12808 O O . PRO A 1 1 ? -18.383 2.277 4.904 1.00 0.00 1 PRO A O 23
ATOM 12819 N N . PRO A 1 2 ? -17.095 1.924 3.090 1.00 0.00 2 PRO A N 23
ATOM 12820 C CA . PRO A 1 2 ? -15.941 2.670 3.543 1.00 0.00 2 PRO A CA 23
ATOM 12821 C C . PRO A 1 2 ? -16.245 4.161 3.493 1.00 0.00 2 PRO A C 23
ATOM 12822 O O . PRO A 1 2 ? -15.368 4.984 3.744 1.00 0.00 2 PRO A O 23
ATOM 12833 N N . LEU A 1 3 ? -17.492 4.507 3.166 1.00 0.00 3 LEU A N 23
ATOM 12834 C CA . LEU A 1 3 ? -17.905 5.893 3.084 1.00 0.00 3 LEU A CA 23
ATOM 12835 C C . LEU A 1 3 ? -17.451 6.489 1.759 1.00 0.00 3 LEU A C 23
ATOM 12836 O O . LEU A 1 3 ? -17.611 7.685 1.526 1.00 0.00 3 LEU A O 23
ATOM 12852 N N . SER A 1 4 ? -16.884 5.650 0.888 1.00 0.00 4 SER A N 23
ATOM 12853 C CA . SER A 1 4 ? -16.412 6.098 -0.407 1.00 0.00 4 SER A CA 23
ATOM 12854 C C . SER A 1 4 ? -16.587 4.986 -1.432 1.00 0.00 4 SER A C 23
ATOM 12855 O O . SER A 1 4 ? -17.534 4.208 -1.352 1.00 0.00 4 SER A O 23
ATOM 12863 N N . GLN A 1 5 ? -15.668 4.914 -2.398 1.00 0.00 5 GLN A N 23
ATOM 12864 C CA . GLN A 1 5 ? -15.725 3.900 -3.432 1.00 0.00 5 GLN A CA 23
ATOM 12865 C C . GLN A 1 5 ? -14.682 4.194 -4.501 1.00 0.00 5 GLN A C 23
ATOM 12866 O O . GLN A 1 5 ? -13.981 3.291 -4.952 1.00 0.00 5 GLN A O 23
ATOM 12880 N N . GLU A 1 6 ? -14.581 5.462 -4.907 1.00 0.00 6 GLU A N 23
ATOM 12881 C CA . GLU A 1 6 ? -13.624 5.864 -5.919 1.00 0.00 6 GLU A CA 23
ATOM 12882 C C . GLU A 1 6 ? -12.374 5.001 -5.823 1.00 0.00 6 GLU A C 23
ATOM 12883 O O . GLU A 1 6 ? -12.164 4.115 -6.648 1.00 0.00 6 GLU A O 23
ATOM 12895 N N . THR A 1 7 ? -11.542 5.262 -4.812 1.00 0.00 7 THR A N 23
ATOM 12896 C CA . THR A 1 7 ? -10.321 4.506 -4.617 1.00 0.00 7 THR A CA 23
ATOM 12897 C C . THR A 1 7 ? -10.617 3.235 -3.834 1.00 0.00 7 THR A C 23
ATOM 12898 O O . THR A 1 7 ? -10.944 2.205 -4.418 1.00 0.00 7 THR A O 23
ATOM 12909 N N . PHE A 1 8 ? -10.501 3.310 -2.506 1.00 0.00 8 PHE A N 23
ATOM 12910 C CA . PHE A 1 8 ? -10.756 2.168 -1.652 1.00 0.00 8 PHE A CA 23
ATOM 12911 C C . PHE A 1 8 ? -11.003 0.931 -2.505 1.00 0.00 8 PHE A C 23
ATOM 12912 O O . PHE A 1 8 ? -10.241 -0.031 -2.441 1.00 0.00 8 PHE A O 23
ATOM 12929 N N . SER A 1 9 ? -12.071 0.958 -3.304 1.00 0.00 9 SER A N 23
ATOM 12930 C CA . SER A 1 9 ? -12.410 -0.158 -4.164 1.00 0.00 9 SER A CA 23
ATOM 12931 C C . SER A 1 9 ? -11.139 -0.846 -4.643 1.00 0.00 9 SER A C 23
ATOM 12932 O O . SER A 1 9 ? -10.929 -2.026 -4.370 1.00 0.00 9 SER A O 23
ATOM 12940 N N . ASP A 1 10 ? -10.291 -0.104 -5.358 1.00 0.00 10 ASP A N 23
ATOM 12941 C CA . ASP A 1 10 ? -9.047 -0.645 -5.870 1.00 0.00 10 ASP A CA 23
ATOM 12942 C C . ASP A 1 10 ? -7.911 -0.320 -4.911 1.00 0.00 10 ASP A C 23
ATOM 12943 O O . ASP A 1 10 ? -6.926 -1.052 -4.842 1.00 0.00 10 ASP A O 23
ATOM 12952 N N . LEU A 1 11 ? -8.049 0.782 -4.170 1.00 0.00 11 LEU A N 23
ATOM 12953 C CA . LEU A 1 11 ? -7.036 1.198 -3.221 1.00 0.00 11 LEU A CA 23
ATOM 12954 C C . LEU A 1 11 ? -6.937 0.181 -2.093 1.00 0.00 11 LEU A C 23
ATOM 12955 O O . LEU A 1 11 ? -5.929 -0.512 -1.965 1.00 0.00 11 LEU A O 23
ATOM 12971 N N . TRP A 1 12 ? -7.987 0.091 -1.272 1.00 0.00 12 TRP A N 23
ATOM 12972 C CA . TRP A 1 12 ? -8.009 -0.842 -0.164 1.00 0.00 12 TRP A CA 23
ATOM 12973 C C . TRP A 1 12 ? -7.601 -2.228 -0.644 1.00 0.00 12 TRP A C 23
ATOM 12974 O O . TRP A 1 12 ? -6.898 -2.950 0.059 1.00 0.00 12 TRP A O 23
ATOM 12995 N N . LYS A 1 13 ? -8.044 -2.598 -1.848 1.00 0.00 13 LYS A N 23
ATOM 12996 C CA . LYS A 1 13 ? -7.723 -3.893 -2.415 1.00 0.00 13 LYS A CA 23
ATOM 12997 C C . LYS A 1 13 ? -6.259 -3.929 -2.828 1.00 0.00 13 LYS A C 23
ATOM 12998 O O . LYS A 1 13 ? -5.622 -4.978 -2.776 1.00 0.00 13 LYS A O 23
ATOM 13017 N N . LEU A 1 14 ? -5.725 -2.776 -3.240 1.00 0.00 14 LEU A N 23
ATOM 13018 C CA . LEU A 1 14 ? -4.341 -2.681 -3.660 1.00 0.00 14 LEU A CA 23
ATOM 13019 C C . LEU A 1 14 ? -3.423 -2.981 -2.484 1.00 0.00 14 LEU A C 23
ATOM 13020 O O . LEU A 1 14 ? -2.490 -3.771 -2.609 1.00 0.00 14 LEU A O 23
ATOM 13036 N N . LEU A 1 15 ? -3.690 -2.348 -1.339 1.00 0.00 15 LEU A N 23
ATOM 13037 C CA . LEU A 1 15 ? -2.889 -2.550 -0.148 1.00 0.00 15 LEU A CA 23
ATOM 13038 C C . LEU A 1 15 ? -2.910 -4.020 0.245 1.00 0.00 15 LEU A C 23
ATOM 13039 O O . LEU A 1 15 ? -2.068 -4.470 1.019 1.00 0.00 15 LEU A O 23
ATOM 13055 N N . LYS A 1 16 ? -3.876 -4.770 -0.291 1.00 0.00 16 LYS A N 23
ATOM 13056 C CA . LYS A 1 16 ? -4.000 -6.183 0.007 1.00 0.00 16 LYS A CA 23
ATOM 13057 C C . LYS A 1 16 ? -2.774 -6.928 -0.500 1.00 0.00 16 LYS A C 23
ATOM 13058 O O . LYS A 1 16 ? -2.773 -8.156 -0.563 1.00 0.00 16 LYS A O 23
ATOM 13077 N N . LYS A 1 17 ? -1.728 -6.183 -0.863 1.00 0.00 17 LYS A N 23
ATOM 13078 C CA . LYS A 1 17 ? -0.504 -6.777 -1.362 1.00 0.00 17 LYS A CA 23
ATOM 13079 C C . LYS A 1 17 ? 0.603 -5.733 -1.394 1.00 0.00 17 LYS A C 23
ATOM 13080 O O . LYS A 1 17 ? 1.782 -6.076 -1.445 1.00 0.00 17 LYS A O 23
ATOM 13099 N N . TRP A 1 18 ? 0.222 -4.454 -1.364 1.00 0.00 18 TRP A N 23
ATOM 13100 C CA . TRP A 1 18 ? 1.185 -3.371 -1.388 1.00 0.00 18 TRP A CA 23
ATOM 13101 C C . TRP A 1 18 ? 1.589 -3.005 0.033 1.00 0.00 18 TRP A C 23
ATOM 13102 O O . TRP A 1 18 ? 2.771 -2.830 0.320 1.00 0.00 18 TRP A O 23
ATOM 13123 N N . LYS A 1 19 ? 0.602 -2.890 0.925 1.00 0.00 19 LYS A N 23
ATOM 13124 C CA . LYS A 1 19 ? 0.860 -2.547 2.309 1.00 0.00 19 LYS A CA 23
ATOM 13125 C C . LYS A 1 19 ? 2.142 -3.218 2.779 1.00 0.00 19 LYS A C 23
ATOM 13126 O O . LYS A 1 19 ? 3.051 -2.551 3.270 1.00 0.00 19 LYS A O 23
ATOM 13145 N N . MET A 1 20 ? 2.216 -4.542 2.627 1.00 0.00 20 MET A N 23
ATOM 13146 C CA . MET A 1 20 ? 3.385 -5.293 3.038 1.00 0.00 20 MET A CA 23
ATOM 13147 C C . MET A 1 20 ? 4.637 -4.449 2.846 1.00 0.00 20 MET A C 23
ATOM 13148 O O . MET A 1 20 ? 5.470 -4.357 3.744 1.00 0.00 20 MET A O 23
ATOM 13162 N N . ARG A 1 21 ? 4.767 -3.832 1.669 1.00 0.00 21 ARG A N 23
ATOM 13163 C CA . ARG A 1 21 ? 5.914 -3.001 1.364 1.00 0.00 21 ARG A CA 23
ATOM 13164 C C . ARG A 1 21 ? 5.586 -1.543 1.655 1.00 0.00 21 ARG A C 23
ATOM 13165 O O . ARG A 1 21 ? 6.440 -0.795 2.125 1.00 0.00 21 ARG A O 23
ATOM 13186 N N . ARG A 1 22 ? 4.344 -1.141 1.375 1.00 0.00 22 ARG A N 23
ATOM 13187 C CA . ARG A 1 22 ? 3.910 0.222 1.606 1.00 0.00 22 ARG A CA 23
ATOM 13188 C C . ARG A 1 22 ? 3.789 0.477 3.102 1.00 0.00 22 ARG A C 23
ATOM 13189 O O . ARG A 1 22 ? 3.113 1.414 3.521 1.00 0.00 22 ARG A O 23
ATOM 13210 N N . ASN A 1 23 ? 4.448 -0.359 3.908 1.00 0.00 23 ASN A N 23
ATOM 13211 C CA . ASN A 1 23 ? 4.411 -0.217 5.349 1.00 0.00 23 ASN A CA 23
ATOM 13212 C C . ASN A 1 23 ? 5.759 -0.598 5.943 1.00 0.00 23 ASN A C 23
ATOM 13213 O O . ASN A 1 23 ? 5.867 -0.835 7.145 1.00 0.00 23 ASN A O 23
ATOM 13224 N N . GLN A 1 24 ? 6.790 -0.656 5.098 1.00 0.00 24 GLN A N 23
ATOM 13225 C CA . GLN A 1 24 ? 8.124 -1.008 5.542 1.00 0.00 24 GLN A CA 23
ATOM 13226 C C . GLN A 1 24 ? 9.118 -0.804 4.407 1.00 0.00 24 GLN A C 23
ATOM 13227 O O . GLN A 1 24 ? 9.540 0.320 4.144 1.00 0.00 24 GLN A O 23
ATOM 13241 N N . PHE A 1 25 ? 9.490 -1.895 3.734 1.00 0.00 25 PHE A N 23
ATOM 13242 C CA . PHE A 1 25 ? 10.430 -1.827 2.632 1.00 0.00 25 PHE A CA 23
ATOM 13243 C C . PHE A 1 25 ? 10.328 -0.471 1.948 1.00 0.00 25 PHE A C 23
ATOM 13244 O O . PHE A 1 25 ? 11.343 0.158 1.658 1.00 0.00 25 PHE A O 23
ATOM 13261 N N . TRP A 1 26 ? 9.098 -0.021 1.691 1.00 0.00 26 TRP A N 23
ATOM 13262 C CA . TRP A 1 26 ? 8.875 1.257 1.045 1.00 0.00 26 TRP A CA 23
ATOM 13263 C C . TRP A 1 26 ? 9.754 2.321 1.684 1.00 0.00 26 TRP A C 23
ATOM 13264 O O . TRP A 1 26 ? 10.360 3.132 0.986 1.00 0.00 26 TRP A O 23
ATOM 13285 N N . VAL A 1 27 ? 9.823 2.317 3.018 1.00 0.00 27 VAL A N 23
ATOM 13286 C CA . VAL A 1 27 ? 10.627 3.280 3.745 1.00 0.00 27 VAL A CA 23
ATOM 13287 C C . VAL A 1 27 ? 11.949 3.497 3.023 1.00 0.00 27 VAL A C 23
ATOM 13288 O O . VAL A 1 27 ? 12.358 4.634 2.802 1.00 0.00 27 VAL A O 23
ATOM 13301 N N . LYS A 1 28 ? 12.617 2.401 2.655 1.00 0.00 28 LYS A N 23
ATOM 13302 C CA . LYS A 1 28 ? 13.887 2.479 1.961 1.00 0.00 28 LYS A CA 23
ATOM 13303 C C . LYS A 1 28 ? 13.717 3.240 0.654 1.00 0.00 28 LYS A C 23
ATOM 13304 O O . LYS A 1 28 ? 14.608 3.979 0.242 1.00 0.00 28 LYS A O 23
ATOM 13323 N N . VAL A 1 29 ? 12.567 3.057 0.001 1.00 0.00 29 VAL A N 23
ATOM 13324 C CA . VAL A 1 29 ? 12.285 3.725 -1.254 1.00 0.00 29 VAL A CA 23
ATOM 13325 C C . VAL A 1 29 ? 12.643 5.200 -1.144 1.00 0.00 29 VAL A C 23
ATOM 13326 O O . VAL A 1 29 ? 12.771 5.887 -2.155 1.00 0.00 29 VAL A O 23
ATOM 13339 N N . GLN A 1 30 ? 12.804 5.687 0.089 1.00 0.00 30 GLN A N 23
ATOM 13340 C CA . GLN A 1 30 ? 13.145 7.076 0.324 1.00 0.00 30 GLN A CA 23
ATOM 13341 C C . GLN A 1 30 ? 14.639 7.204 0.583 1.00 0.00 30 GLN A C 23
ATOM 13342 O O . GLN A 1 30 ? 15.268 8.163 0.140 1.00 0.00 30 GLN A O 23
ATOM 13356 N N . ARG A 1 31 ? 15.208 6.234 1.302 1.00 0.00 31 ARG A N 23
ATOM 13357 C CA . ARG A 1 31 ? 16.622 6.243 1.616 1.00 0.00 31 ARG A CA 23
ATOM 13358 C C . ARG A 1 31 ? 17.139 7.674 1.626 1.00 0.00 31 ARG A C 23
ATOM 13359 O O . ARG A 1 31 ? 17.031 8.369 2.634 1.00 0.00 31 ARG A O 23
ATOM 13380 N N . GLY A 1 32 ? 17.702 8.116 0.499 1.00 0.00 32 GLY A N 23
ATOM 13381 C CA . GLY A 1 32 ? 18.230 9.462 0.389 1.00 0.00 32 GLY A CA 23
ATOM 13382 C C . GLY A 1 32 ? 17.124 10.432 -0.003 1.00 0.00 32 GLY A C 23
ATOM 13383 O O . GLY A 1 32 ? 17.330 11.643 -0.005 1.00 0.00 32 GLY A O 23
ATOM 13387 N N . PRO A 1 1 ? -8.207 12.440 2.387 1.00 0.00 1 PRO A N 24
ATOM 13388 C CA . PRO A 1 1 ? -8.666 11.073 2.270 1.00 0.00 1 PRO A CA 24
ATOM 13389 C C . PRO A 1 1 ? -9.313 10.866 0.908 1.00 0.00 1 PRO A C 24
ATOM 13390 O O . PRO A 1 1 ? -9.496 11.820 0.155 1.00 0.00 1 PRO A O 24
ATOM 13401 N N . PRO A 1 2 ? -9.659 9.616 0.594 1.00 0.00 2 PRO A N 24
ATOM 13402 C CA . PRO A 1 2 ? -10.284 9.232 -0.654 1.00 0.00 2 PRO A CA 24
ATOM 13403 C C . PRO A 1 2 ? -11.728 9.711 -0.670 1.00 0.00 2 PRO A C 24
ATOM 13404 O O . PRO A 1 2 ? -12.099 10.598 0.095 1.00 0.00 2 PRO A O 24
ATOM 13415 N N . LEU A 1 3 ? -12.545 9.121 -1.547 1.00 0.00 3 LEU A N 24
ATOM 13416 C CA . LEU A 1 3 ? -13.942 9.490 -1.660 1.00 0.00 3 LEU A CA 24
ATOM 13417 C C . LEU A 1 3 ? -14.800 8.511 -0.871 1.00 0.00 3 LEU A C 24
ATOM 13418 O O . LEU A 1 3 ? -16.015 8.467 -1.047 1.00 0.00 3 LEU A O 24
ATOM 13434 N N . SER A 1 4 ? -14.163 7.725 0.000 1.00 0.00 4 SER A N 24
ATOM 13435 C CA . SER A 1 4 ? -14.871 6.754 0.810 1.00 0.00 4 SER A CA 24
ATOM 13436 C C . SER A 1 4 ? -15.505 5.698 -0.085 1.00 0.00 4 SER A C 24
ATOM 13437 O O . SER A 1 4 ? -16.312 6.021 -0.954 1.00 0.00 4 SER A O 24
ATOM 13445 N N . GLN A 1 5 ? -15.139 4.433 0.130 1.00 0.00 5 GLN A N 24
ATOM 13446 C CA . GLN A 1 5 ? -15.672 3.339 -0.656 1.00 0.00 5 GLN A CA 24
ATOM 13447 C C . GLN A 1 5 ? -14.976 3.287 -2.009 1.00 0.00 5 GLN A C 24
ATOM 13448 O O . GLN A 1 5 ? -14.521 2.227 -2.435 1.00 0.00 5 GLN A O 24
ATOM 13462 N N . GLU A 1 6 ? -14.893 4.435 -2.685 1.00 0.00 6 GLU A N 24
ATOM 13463 C CA . GLU A 1 6 ? -14.251 4.511 -3.982 1.00 0.00 6 GLU A CA 24
ATOM 13464 C C . GLU A 1 6 ? -13.006 3.636 -3.998 1.00 0.00 6 GLU A C 24
ATOM 13465 O O . GLU A 1 6 ? -12.791 2.875 -4.939 1.00 0.00 6 GLU A O 24
ATOM 13477 N N . THR A 1 7 ? -12.184 3.744 -2.951 1.00 0.00 7 THR A N 24
ATOM 13478 C CA . THR A 1 7 ? -10.969 2.961 -2.853 1.00 0.00 7 THR A CA 24
ATOM 13479 C C . THR A 1 7 ? -11.224 1.710 -2.025 1.00 0.00 7 THR A C 24
ATOM 13480 O O . THR A 1 7 ? -11.712 0.708 -2.542 1.00 0.00 7 THR A O 24
ATOM 13491 N N . PHE A 1 8 ? -10.890 1.770 -0.734 1.00 0.00 8 PHE A N 24
ATOM 13492 C CA . PHE A 1 8 ? -11.085 0.644 0.157 1.00 0.00 8 PHE A CA 24
ATOM 13493 C C . PHE A 1 8 ? -11.451 -0.595 -0.648 1.00 0.00 8 PHE A C 24
ATOM 13494 O O . PHE A 1 8 ? -10.702 -1.569 -0.668 1.00 0.00 8 PHE A O 24
ATOM 13511 N N . SER A 1 9 ? -12.608 -0.556 -1.313 1.00 0.00 9 SER A N 24
ATOM 13512 C CA . SER A 1 9 ? -13.065 -1.672 -2.116 1.00 0.00 9 SER A CA 24
ATOM 13513 C C . SER A 1 9 ? -11.872 -2.386 -2.735 1.00 0.00 9 SER A C 24
ATOM 13514 O O . SER A 1 9 ? -11.660 -3.572 -2.492 1.00 0.00 9 SER A O 24
ATOM 13522 N N . ASP A 1 10 ? -11.091 -1.659 -3.538 1.00 0.00 10 ASP A N 24
ATOM 13523 C CA . ASP A 1 10 ? -9.925 -2.225 -4.187 1.00 0.00 10 ASP A CA 24
ATOM 13524 C C . ASP A 1 10 ? -8.663 -1.753 -3.480 1.00 0.00 10 ASP A C 24
ATOM 13525 O O . ASP A 1 10 ? -7.606 -2.364 -3.621 1.00 0.00 10 ASP A O 24
ATOM 13534 N N . LEU A 1 11 ? -8.774 -0.662 -2.719 1.00 0.00 11 LEU A N 24
ATOM 13535 C CA . LEU A 1 11 ? -7.644 -0.115 -1.995 1.00 0.00 11 LEU A CA 24
ATOM 13536 C C . LEU A 1 11 ? -7.210 -1.084 -0.905 1.00 0.00 11 LEU A C 24
ATOM 13537 O O . LEU A 1 11 ? -6.140 -1.682 -0.993 1.00 0.00 11 LEU A O 24
ATOM 13553 N N . TRP A 1 12 ? -8.044 -1.240 0.126 1.00 0.00 12 TRP A N 24
ATOM 13554 C CA . TRP A 1 12 ? -7.740 -2.137 1.222 1.00 0.00 12 TRP A CA 24
ATOM 13555 C C . TRP A 1 12 ? -7.348 -3.504 0.680 1.00 0.00 12 TRP A C 24
ATOM 13556 O O . TRP A 1 12 ? -6.467 -4.163 1.228 1.00 0.00 12 TRP A O 24
ATOM 13577 N N . LYS A 1 13 ? -8.005 -3.930 -0.401 1.00 0.00 13 LYS A N 24
ATOM 13578 C CA . LYS A 1 13 ? -7.722 -5.214 -1.010 1.00 0.00 13 LYS A CA 24
ATOM 13579 C C . LYS A 1 13 ? -6.381 -5.163 -1.727 1.00 0.00 13 LYS A C 24
ATOM 13580 O O . LYS A 1 13 ? -5.691 -6.174 -1.832 1.00 0.00 13 LYS A O 24
ATOM 13599 N N . LEU A 1 14 ? -6.012 -3.979 -2.222 1.00 0.00 14 LEU A N 2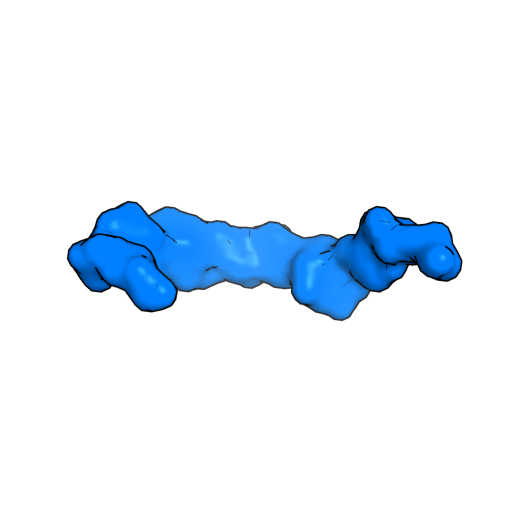4
ATOM 13600 C CA . LEU A 1 14 ? -4.757 -3.801 -2.926 1.00 0.00 14 LEU A CA 24
ATOM 13601 C C . LEU A 1 14 ? -3.593 -4.064 -1.981 1.00 0.00 14 LEU A C 24
ATOM 13602 O O . LEU A 1 14 ? -2.684 -4.823 -2.309 1.00 0.00 14 LEU A O 24
ATOM 13618 N N . LEU A 1 15 ? -3.623 -3.434 -0.804 1.00 0.00 15 LEU A N 24
ATOM 13619 C CA . LEU A 1 15 ? -2.574 -3.602 0.181 1.00 0.00 15 LEU A CA 24
ATOM 13620 C C . LEU A 1 15 ? -2.389 -5.081 0.491 1.00 0.00 15 LEU A C 24
ATOM 13621 O O . LEU A 1 15 ? -1.343 -5.486 0.994 1.00 0.00 15 LEU A O 24
ATOM 13637 N N . LYS A 1 16 ? -3.409 -5.888 0.190 1.00 0.00 16 LYS A N 24
ATOM 13638 C CA . LYS A 1 16 ? -3.353 -7.314 0.438 1.00 0.00 16 LYS A CA 24
ATOM 13639 C C . LYS A 1 16 ? -2.373 -7.969 -0.527 1.00 0.00 16 LYS A C 24
ATOM 13640 O O . LYS A 1 16 ? -2.369 -9.189 -0.678 1.00 0.00 16 LYS A O 24
ATOM 13659 N N . LYS A 1 17 ? -1.542 -7.155 -1.180 1.00 0.00 17 LYS A N 24
ATOM 13660 C CA . LYS A 1 17 ? -0.565 -7.659 -2.124 1.00 0.00 17 LYS A CA 24
ATOM 13661 C C . LYS A 1 17 ? 0.437 -6.565 -2.467 1.00 0.00 17 LYS A C 24
ATOM 13662 O O . LYS A 1 17 ? 1.534 -6.851 -2.940 1.00 0.00 17 LYS A O 24
ATOM 13681 N N . TRP A 1 18 ? 0.057 -5.308 -2.226 1.00 0.00 18 TRP A N 24
ATOM 13682 C CA . TRP A 1 18 ? 0.926 -4.183 -2.509 1.00 0.00 18 TRP A CA 24
ATOM 13683 C C . TRP A 1 18 ? 1.722 -3.816 -1.265 1.00 0.00 18 TRP A C 24
ATOM 13684 O O . TRP A 1 18 ? 2.919 -3.550 -1.346 1.00 0.00 18 TRP A O 24
ATOM 13705 N N . LYS A 1 19 ? 1.052 -3.803 -0.109 1.00 0.00 19 LYS A N 24
ATOM 13706 C CA . LYS A 1 19 ? 1.700 -3.469 1.144 1.00 0.00 19 LYS A CA 24
ATOM 13707 C C . LYS A 1 19 ? 3.042 -4.180 1.238 1.00 0.00 19 LYS A C 24
ATOM 13708 O O . LYS A 1 19 ? 4.060 -3.554 1.525 1.00 0.00 19 LYS A O 24
ATOM 13727 N N . MET A 1 20 ? 3.043 -5.493 0.995 1.00 0.00 20 MET A N 24
ATOM 13728 C CA . MET A 1 20 ? 4.260 -6.278 1.057 1.00 0.00 20 MET A CA 24
ATOM 13729 C C . MET A 1 20 ? 5.451 -5.422 0.651 1.00 0.00 20 MET A C 24
ATOM 13730 O O . MET A 1 20 ? 6.523 -5.526 1.242 1.00 0.00 20 MET A O 24
ATOM 13744 N N . ARG A 1 21 ? 5.259 -4.573 -0.361 1.00 0.00 21 ARG A N 24
ATOM 13745 C CA . ARG A 1 21 ? 6.315 -3.705 -0.841 1.00 0.00 21 ARG A CA 24
ATOM 13746 C C . ARG A 1 21 ? 6.126 -2.304 -0.277 1.00 0.00 21 ARG A C 24
ATOM 13747 O O . ARG A 1 21 ? 7.084 -1.681 0.177 1.00 0.00 21 ARG A O 24
ATOM 13768 N N . ARG A 1 22 ? 4.887 -1.808 -0.307 1.00 0.00 22 ARG A N 24
ATOM 13769 C CA . ARG A 1 22 ? 4.580 -0.485 0.199 1.00 0.00 22 ARG A CA 24
ATOM 13770 C C . ARG A 1 22 ? 4.541 -0.512 1.720 1.00 0.00 22 ARG A C 24
ATOM 13771 O O . ARG A 1 22 ? 3.900 0.333 2.341 1.00 0.00 22 ARG A O 24
ATOM 13792 N N . ASN A 1 23 ? 5.230 -1.485 2.320 1.00 0.00 23 ASN A N 24
ATOM 13793 C CA . ASN A 1 23 ? 5.270 -1.613 3.763 1.00 0.00 23 ASN A CA 24
ATOM 13794 C C . ASN A 1 23 ? 6.612 -2.187 4.196 1.00 0.00 23 ASN A C 24
ATOM 13795 O O . ASN A 1 23 ? 6.749 -2.678 5.314 1.00 0.00 23 ASN A O 24
ATOM 13806 N N . GLN A 1 24 ? 7.605 -2.124 3.305 1.00 0.00 24 GLN A N 24
ATOM 13807 C CA . GLN A 1 24 ? 8.928 -2.637 3.598 1.00 0.00 24 GLN A CA 24
ATOM 13808 C C . GLN A 1 24 ? 9.982 -1.733 2.976 1.00 0.00 24 GLN A C 24
ATOM 13809 O O . GLN A 1 24 ? 10.269 -0.658 3.499 1.00 0.00 24 GLN A O 24
ATOM 13823 N N . PHE A 1 25 ? 10.560 -2.170 1.855 1.00 0.00 25 PHE A N 24
ATOM 13824 C CA . PHE A 1 25 ? 11.577 -1.398 1.170 1.00 0.00 25 PHE A CA 24
ATOM 13825 C C . PHE A 1 25 ? 10.989 -0.077 0.693 1.00 0.00 25 PHE A C 24
ATOM 13826 O O . PHE A 1 25 ? 11.705 0.765 0.157 1.00 0.00 25 PHE A O 24
ATOM 13843 N N . TRP A 1 26 ? 9.682 0.103 0.891 1.00 0.00 26 TRP A N 24
ATOM 13844 C CA . TRP A 1 26 ? 9.011 1.321 0.482 1.00 0.00 26 TRP A CA 24
ATOM 13845 C C . TRP A 1 26 ? 9.192 2.395 1.545 1.00 0.00 26 TRP A C 24
ATOM 13846 O O . TRP A 1 26 ? 9.959 3.336 1.355 1.00 0.00 26 TRP A O 24
ATOM 13867 N N . VAL A 1 27 ? 8.483 2.251 2.667 1.00 0.00 27 VAL A N 24
ATOM 13868 C CA . VAL A 1 27 ? 8.568 3.207 3.753 1.00 0.00 27 VAL A CA 24
ATOM 13869 C C . VAL A 1 27 ? 9.885 3.965 3.670 1.00 0.00 27 VAL A C 24
ATOM 13870 O O . VAL A 1 27 ? 9.930 5.165 3.929 1.00 0.00 27 VAL A O 24
ATOM 13883 N N . LYS A 1 28 ? 10.959 3.261 3.305 1.00 0.00 28 LYS A N 24
ATOM 13884 C CA . LYS A 1 28 ? 12.268 3.872 3.190 1.00 0.00 28 LYS A CA 24
ATOM 13885 C C . LYS A 1 28 ? 12.290 4.832 2.010 1.00 0.00 28 LYS A C 24
ATOM 13886 O O . LYS A 1 28 ? 12.838 5.927 2.107 1.00 0.00 28 LYS A O 24
ATOM 13905 N N . VAL A 1 29 ? 11.690 4.418 0.891 1.00 0.00 29 VAL A N 24
ATOM 13906 C CA . VAL A 1 29 ? 11.642 5.240 -0.301 1.00 0.00 29 VAL A CA 24
ATOM 13907 C C . VAL A 1 29 ? 11.209 6.653 0.065 1.00 0.00 29 VAL A C 24
ATOM 13908 O O . VAL A 1 29 ? 11.365 7.577 -0.730 1.00 0.00 29 VAL A O 24
ATOM 13921 N N . GLN A 1 30 ? 10.664 6.818 1.273 1.00 0.00 30 GLN A N 24
ATOM 13922 C CA . GLN A 1 30 ? 10.212 8.115 1.735 1.00 0.00 30 GLN A CA 24
ATOM 13923 C C . GLN A 1 30 ? 11.331 8.810 2.498 1.00 0.00 30 GLN A C 24
ATOM 13924 O O . GLN A 1 30 ? 11.581 9.996 2.293 1.00 0.00 30 GLN A O 24
ATOM 13938 N N . ARG A 1 31 ? 12.006 8.068 3.379 1.00 0.00 31 ARG A N 24
ATOM 13939 C CA . ARG A 1 31 ? 13.092 8.615 4.166 1.00 0.00 31 ARG A CA 24
ATOM 13940 C C . ARG A 1 31 ? 12.836 10.090 4.443 1.00 0.00 31 ARG A C 24
ATOM 13941 O O . ARG A 1 31 ? 13.314 10.953 3.710 1.00 0.00 31 ARG A O 24
ATOM 13962 N N . GLY A 1 32 ? 12.081 10.378 5.505 1.00 0.00 32 GLY A N 24
ATOM 13963 C CA . GLY A 1 32 ? 11.769 11.746 5.869 1.00 0.00 32 GLY A CA 24
ATOM 13964 C C . GLY A 1 32 ? 12.231 12.033 7.291 1.00 0.00 32 GLY A C 24
ATOM 13965 O O . GLY A 1 32 ? 13.360 12.469 7.503 1.00 0.00 32 GLY A O 24
ATOM 13969 N N . PRO A 1 1 ? -14.121 12.945 -3.948 1.00 0.00 1 PRO A N 25
ATOM 13970 C CA . PRO A 1 1 ? -14.707 11.650 -3.678 1.00 0.00 1 PRO A CA 25
ATOM 13971 C C . PRO A 1 1 ? -14.872 11.467 -2.176 1.00 0.00 1 PRO A C 25
ATOM 13972 O O . PRO A 1 1 ? -14.264 12.191 -1.390 1.00 0.00 1 PRO A O 25
ATOM 13983 N N . PRO A 1 2 ? -15.699 10.497 -1.779 1.00 0.00 2 PRO A N 25
ATOM 13984 C CA . PRO A 1 2 ? -15.978 10.179 -0.395 1.00 0.00 2 PRO A CA 25
ATOM 13985 C C . PRO A 1 2 ? -14.767 9.499 0.227 1.00 0.00 2 PRO A C 25
ATOM 13986 O O . PRO A 1 2 ? -13.661 9.589 -0.303 1.00 0.00 2 PRO A O 25
ATOM 13997 N N . LEU A 1 3 ? -14.976 8.818 1.356 1.00 0.00 3 LEU A N 25
ATOM 13998 C CA . LEU A 1 3 ? -13.903 8.128 2.044 1.00 0.00 3 LEU A CA 25
ATOM 13999 C C . LEU A 1 3 ? -14.474 7.003 2.895 1.00 0.00 3 LEU A C 25
ATOM 14000 O O . LEU A 1 3 ? -14.323 7.006 4.115 1.00 0.00 3 LEU A O 25
ATOM 14016 N N . SER A 1 4 ? -15.132 6.039 2.248 1.00 0.00 4 SER A N 25
ATOM 14017 C CA . SER A 1 4 ? -15.720 4.914 2.947 1.00 0.00 4 SER A CA 25
ATOM 14018 C C . SER A 1 4 ? -16.256 3.904 1.943 1.00 0.00 4 SER A C 25
ATOM 14019 O O . SER A 1 4 ? -17.134 3.107 2.268 1.00 0.00 4 SER A O 25
ATOM 14027 N N . GLN A 1 5 ? -15.725 3.938 0.718 1.00 0.00 5 GLN A N 25
ATOM 14028 C CA . GLN A 1 5 ? -16.152 3.027 -0.325 1.00 0.00 5 GLN A CA 25
ATOM 14029 C C . GLN A 1 5 ? -15.423 3.349 -1.622 1.00 0.00 5 GLN A C 25
ATOM 14030 O O . GLN A 1 5 ? -14.973 2.446 -2.324 1.00 0.00 5 GLN A O 25
ATOM 14044 N N . GLU A 1 6 ? -15.305 4.640 -1.939 1.00 0.00 6 GLU A N 25
ATOM 14045 C CA . GLU A 1 6 ? -14.630 5.070 -3.147 1.00 0.00 6 GLU A CA 25
ATOM 14046 C C . GLU A 1 6 ? -13.350 4.270 -3.340 1.00 0.00 6 GLU A C 25
ATOM 14047 O O . GLU A 1 6 ? -13.169 3.621 -4.368 1.00 0.00 6 GLU A O 25
ATOM 14059 N N . THR A 1 7 ? -12.460 4.315 -2.346 1.00 0.00 7 THR A N 25
ATOM 14060 C CA . THR A 1 7 ? -11.205 3.593 -2.414 1.00 0.00 7 THR A CA 25
ATOM 14061 C C . THR A 1 7 ? -11.369 2.211 -1.799 1.00 0.00 7 THR A C 25
ATOM 14062 O O . THR A 1 7 ? -11.774 1.270 -2.479 1.00 0.00 7 THR A O 25
ATOM 14073 N N . PHE A 1 8 ? -11.052 2.089 -0.508 1.00 0.00 8 PHE A N 25
ATOM 14074 C CA . PHE A 1 8 ? -11.166 0.824 0.189 1.00 0.00 8 PHE A CA 25
ATOM 14075 C C . PHE A 1 8 ? -11.514 -0.281 -0.798 1.00 0.00 8 PHE A C 25
ATOM 14076 O O . PHE A 1 8 ? -10.737 -1.215 -0.986 1.00 0.00 8 PHE A O 25
ATOM 14093 N N . SER A 1 9 ? -12.684 -0.172 -1.430 1.00 0.00 9 SER A N 25
ATOM 14094 C CA . SER A 1 9 ? -13.126 -1.160 -2.394 1.00 0.00 9 SER A CA 25
ATOM 14095 C C . SER A 1 9 ? -11.928 -1.719 -3.148 1.00 0.00 9 SER A C 25
ATOM 14096 O O . SER A 1 9 ? -11.676 -2.921 -3.114 1.00 0.00 9 SER A O 25
ATOM 14104 N N . ASP A 1 10 ? -11.187 -0.841 -3.829 1.00 0.00 10 ASP A N 25
ATOM 14105 C CA . ASP A 1 10 ? -10.021 -1.250 -4.586 1.00 0.00 10 ASP A CA 25
ATOM 14106 C C . ASP A 1 10 ? -8.757 -0.885 -3.821 1.00 0.00 10 ASP A C 25
ATOM 14107 O O . ASP A 1 10 ? -7.692 -1.440 -4.080 1.00 0.00 10 ASP A O 25
ATOM 14116 N N . LEU A 1 11 ? -8.877 0.052 -2.877 1.00 0.00 11 LEU A N 25
ATOM 14117 C CA . LEU A 1 11 ? -7.746 0.485 -2.082 1.00 0.00 11 LEU A CA 25
ATOM 14118 C C . LEU A 1 11 ? -7.292 -0.646 -1.170 1.00 0.00 11 LEU A C 25
ATOM 14119 O O . LEU A 1 11 ? -6.226 -1.223 -1.376 1.00 0.00 11 LEU A O 25
ATOM 14135 N N . TRP A 1 12 ? -8.104 -0.964 -0.159 1.00 0.00 12 TRP A N 25
ATOM 14136 C CA . TRP A 1 12 ? -7.780 -2.025 0.773 1.00 0.00 12 TRP A CA 25
ATOM 14137 C C . TRP A 1 12 ? -7.411 -3.290 0.011 1.00 0.00 12 TRP A C 25
ATOM 14138 O O . TRP A 1 12 ? -6.510 -4.021 0.416 1.00 0.00 12 TRP A O 25
ATOM 14159 N N . LYS A 1 13 ? -8.111 -3.547 -1.096 1.00 0.00 13 LYS A N 25
ATOM 14160 C CA . LYS A 1 13 ? -7.854 -4.720 -1.906 1.00 0.00 13 LYS A CA 25
ATOM 14161 C C . LYS A 1 13 ? -6.520 -4.571 -2.624 1.00 0.00 13 LYS A C 25
ATOM 14162 O O . LYS A 1 13 ? -5.827 -5.558 -2.863 1.00 0.00 13 LYS A O 25
ATOM 14181 N N . LEU A 1 14 ? -6.161 -3.332 -2.969 1.00 0.00 14 LEU A N 25
ATOM 14182 C CA . LEU A 1 14 ? -4.915 -3.060 -3.656 1.00 0.00 14 LEU A CA 25
ATOM 14183 C C . LEU A 1 14 ? -3.747 -3.232 -2.696 1.00 0.00 14 LEU A C 25
ATOM 14184 O O . LEU A 1 14 ? -2.703 -3.760 -3.072 1.00 0.00 14 LEU A O 25
ATOM 14200 N N . LEU A 1 15 ? -3.925 -2.783 -1.451 1.00 0.00 15 LEU A N 25
ATOM 14201 C CA . LEU A 1 15 ? -2.888 -2.889 -0.444 1.00 0.00 15 LEU A CA 25
ATOM 14202 C C . LEU A 1 15 ? -2.660 -4.352 -0.089 1.00 0.00 15 LEU A C 25
ATOM 14203 O O . LEU A 1 15 ? -1.697 -4.683 0.599 1.00 0.00 15 LEU A O 25
ATOM 14219 N N . LYS A 1 16 ? -3.549 -5.228 -0.562 1.00 0.00 16 LYS A N 25
ATOM 14220 C CA . LYS A 1 16 ? -3.439 -6.648 -0.292 1.00 0.00 16 LYS A CA 25
ATOM 14221 C C . LYS A 1 16 ? -2.250 -7.227 -1.046 1.00 0.00 16 LYS A C 25
ATOM 14222 O O . LYS A 1 16 ? -2.099 -8.444 -1.129 1.00 0.00 16 LYS A O 25
ATOM 14241 N N . LYS A 1 17 ? -1.405 -6.352 -1.595 1.00 0.00 17 LYS A N 25
ATOM 14242 C CA . LYS A 1 17 ? -0.237 -6.781 -2.336 1.00 0.00 17 LYS A CA 25
ATOM 14243 C C . LYS A 1 17 ? 0.722 -5.612 -2.515 1.00 0.00 17 LYS A C 25
ATOM 14244 O O . LYS A 1 17 ? 1.937 -5.792 -2.481 1.00 0.00 17 LYS A O 25
ATOM 14263 N N . TRP A 1 18 ? 0.172 -4.410 -2.705 1.00 0.00 18 TRP A N 25
ATOM 14264 C CA . TRP A 1 18 ? 0.983 -3.223 -2.886 1.00 0.00 18 TRP A CA 25
ATOM 14265 C C . TRP A 1 18 ? 1.645 -2.842 -1.569 1.00 0.00 18 TRP A C 25
ATOM 14266 O O . TRP A 1 18 ? 2.833 -2.529 -1.536 1.00 0.00 18 TRP A O 25
ATOM 14287 N N . LYS A 1 19 ? 0.872 -2.869 -0.481 1.00 0.00 19 LYS A N 25
ATOM 14288 C CA . LYS A 1 19 ? 1.387 -2.528 0.830 1.00 0.00 19 LYS A CA 25
ATOM 14289 C C . LYS A 1 19 ? 2.470 -3.517 1.235 1.00 0.00 19 LYS A C 25
ATOM 14290 O O . LYS A 1 19 ? 3.522 -3.121 1.731 1.00 0.00 19 LYS A O 25
ATOM 14309 N N . MET A 1 20 ? 2.210 -4.809 1.022 1.00 0.00 20 MET A N 25
ATOM 14310 C CA . MET A 1 20 ? 3.163 -5.845 1.367 1.00 0.00 20 MET A CA 25
ATOM 14311 C C . MET A 1 20 ? 4.581 -5.345 1.133 1.00 0.00 20 MET A C 25
ATOM 14312 O O . MET A 1 20 ? 5.475 -5.606 1.934 1.00 0.00 20 MET A O 25
ATOM 14326 N N . ARG A 1 21 ? 4.784 -4.621 0.029 1.00 0.00 21 ARG A N 25
ATOM 14327 C CA . ARG A 1 21 ? 6.089 -4.088 -0.307 1.00 0.00 21 ARG A CA 25
ATOM 14328 C C . ARG A 1 21 ? 6.202 -2.653 0.186 1.00 0.00 21 ARG A C 25
ATOM 14329 O O . ARG A 1 21 ? 7.272 -2.224 0.613 1.00 0.00 21 ARG A O 25
ATOM 14350 N N . ARG A 1 22 ? 5.094 -1.911 0.127 1.00 0.00 22 ARG A N 25
ATOM 14351 C CA . ARG A 1 22 ? 5.075 -0.530 0.566 1.00 0.00 22 ARG A CA 25
ATOM 14352 C C . ARG A 1 22 ? 5.013 -0.472 2.085 1.00 0.00 22 ARG A C 25
ATOM 14353 O O . ARG A 1 22 ? 4.459 0.468 2.651 1.00 0.00 22 ARG A O 25
ATOM 14374 N N . ASN A 1 23 ? 5.584 -1.482 2.747 1.00 0.00 23 ASN A N 25
ATOM 14375 C CA . ASN A 1 23 ? 5.591 -1.539 4.195 1.00 0.00 23 ASN A CA 25
ATOM 14376 C C . ASN A 1 23 ? 6.869 -2.206 4.682 1.00 0.00 23 ASN A C 25
ATOM 14377 O O . ASN A 1 23 ? 6.949 -2.635 5.831 1.00 0.00 23 ASN A O 25
ATOM 14388 N N . GLN A 1 24 ? 7.871 -2.291 3.804 1.00 0.00 24 GLN A N 25
ATOM 14389 C CA . GLN A 1 24 ? 9.138 -2.905 4.148 1.00 0.00 24 GLN A CA 25
ATOM 14390 C C . GLN A 1 24 ? 10.276 -2.161 3.463 1.00 0.00 24 GLN A C 25
ATOM 14391 O O . GLN A 1 24 ? 10.622 -1.050 3.860 1.00 0.00 24 GLN A O 25
ATOM 14405 N N . PHE A 1 25 ? 10.856 -2.775 2.429 1.00 0.00 25 PHE A N 25
ATOM 14406 C CA . PHE A 1 25 ? 11.949 -2.167 1.697 1.00 0.00 25 PHE A CA 25
ATOM 14407 C C . PHE A 1 25 ? 11.480 -0.871 1.050 1.00 0.00 25 PHE A C 25
ATOM 14408 O O . PHE A 1 25 ? 12.271 -0.161 0.434 1.00 0.00 25 PHE A O 25
ATOM 14425 N N . TRP A 1 26 ? 10.188 -0.564 1.192 1.00 0.00 26 TRP A N 25
ATOM 14426 C CA . TRP A 1 26 ? 9.626 0.644 0.623 1.00 0.00 26 TRP A CA 25
ATOM 14427 C C . TRP A 1 26 ? 9.868 1.820 1.559 1.00 0.00 26 TRP A C 25
ATOM 14428 O O . TRP A 1 26 ? 10.716 2.667 1.290 1.00 0.00 26 TRP A O 25
ATOM 14449 N N . VAL A 1 27 ? 9.117 1.868 2.663 1.00 0.00 27 VAL A N 25
ATOM 14450 C CA . VAL A 1 27 ? 9.252 2.936 3.632 1.00 0.00 27 VAL A CA 25
ATOM 14451 C C . VAL A 1 27 ? 10.631 3.569 3.513 1.00 0.00 27 VAL A C 25
ATOM 14452 O O . VAL A 1 27 ? 10.769 4.786 3.620 1.00 0.00 27 VAL A O 25
ATOM 14465 N N . LYS A 1 28 ? 11.653 2.740 3.291 1.00 0.00 28 LYS A N 25
ATOM 14466 C CA . LYS A 1 28 ? 13.013 3.223 3.159 1.00 0.00 28 LYS A CA 25
ATOM 14467 C C . LYS A 1 28 ? 13.148 4.049 1.887 1.00 0.00 28 LYS A C 25
ATOM 14468 O O . LYS A 1 28 ? 13.804 5.088 1.886 1.00 0.00 28 LYS A O 25
ATOM 14487 N N . VAL A 1 29 ? 12.523 3.584 0.803 1.00 0.00 29 VAL A N 25
ATOM 14488 C CA . VAL A 1 29 ? 12.575 4.279 -0.467 1.00 0.00 29 VAL A CA 25
ATOM 14489 C C . VAL A 1 29 ? 12.223 5.746 -0.266 1.00 0.00 29 VAL A C 25
ATOM 14490 O O . VAL A 1 29 ? 12.446 6.567 -1.153 1.00 0.00 29 VAL A O 25
ATOM 14503 N N . GLN A 1 30 ? 11.670 6.074 0.904 1.00 0.00 30 GLN A N 25
ATOM 14504 C CA . GLN A 1 30 ? 11.290 7.438 1.214 1.00 0.00 30 GLN A CA 25
ATOM 14505 C C . GLN A 1 30 ? 12.382 8.104 2.039 1.00 0.00 30 GLN A C 25
ATOM 14506 O O . GLN A 1 30 ? 12.539 9.322 1.998 1.00 0.00 30 GLN A O 25
ATOM 14520 N N . ARG A 1 31 ? 13.139 7.300 2.790 1.00 0.00 31 ARG A N 25
ATOM 14521 C CA . ARG A 1 31 ? 14.210 7.813 3.620 1.00 0.00 31 ARG A CA 25
ATOM 14522 C C . ARG A 1 31 ? 14.690 9.150 3.074 1.00 0.00 31 ARG A C 25
ATOM 14523 O O . ARG A 1 31 ? 14.707 10.147 3.793 1.00 0.00 31 ARG A O 25
ATOM 14544 N N . GLY A 1 32 ? 15.081 9.171 1.798 1.00 0.00 32 GLY A N 25
ATOM 14545 C CA . GLY A 1 32 ? 15.558 10.386 1.168 1.00 0.00 32 GLY A CA 25
ATOM 14546 C C . GLY A 1 32 ? 16.541 10.053 0.055 1.00 0.00 32 GLY A C 25
ATOM 14547 O O . GLY A 1 32 ? 17.033 8.929 -0.027 1.00 0.00 32 GLY A O 25
ATOM 14551 N N . PRO A 1 1 ? -10.341 9.277 4.275 1.00 0.00 1 PRO A N 26
ATOM 14552 C CA . PRO A 1 1 ? -11.075 8.123 3.802 1.00 0.00 1 PRO A CA 26
ATOM 14553 C C . PRO A 1 1 ? -12.482 8.542 3.400 1.00 0.00 1 PRO A C 26
ATOM 14554 O O . PRO A 1 1 ? -13.369 8.633 4.245 1.00 0.00 1 PRO A O 26
ATOM 14565 N N . PRO A 1 2 ? -12.683 8.800 2.106 1.00 0.00 2 PRO A N 26
ATOM 14566 C CA . PRO A 1 2 ? -13.952 9.209 1.543 1.00 0.00 2 PRO A CA 26
ATOM 14567 C C . PRO A 1 2 ? -14.910 8.027 1.530 1.00 0.00 2 PRO A C 26
ATOM 14568 O O . PRO A 1 2 ? -14.779 7.110 2.338 1.00 0.00 2 PRO A O 26
ATOM 14579 N N . LEU A 1 3 ? -15.877 8.050 0.610 1.00 0.00 3 LEU A N 26
ATOM 14580 C CA . LEU A 1 3 ? -16.852 6.984 0.497 1.00 0.00 3 LEU A CA 26
ATOM 14581 C C . LEU A 1 3 ? -17.452 6.978 -0.901 1.00 0.00 3 LEU A C 26
ATOM 14582 O O . LEU A 1 3 ? -18.665 6.857 -1.058 1.00 0.00 3 LEU A O 26
ATOM 14598 N N . SER A 1 4 ? -16.599 7.109 -1.919 1.00 0.00 4 SER A N 26
ATOM 14599 C CA . SER A 1 4 ? -17.049 7.117 -3.297 1.00 0.00 4 SER A CA 26
ATOM 14600 C C . SER A 1 4 ? -16.455 5.930 -4.041 1.00 0.00 4 SER A C 26
ATOM 14601 O O . SER A 1 4 ? -16.717 5.744 -5.227 1.00 0.00 4 SER A O 26
ATOM 14609 N N . GLN A 1 5 ? -15.654 5.124 -3.340 1.00 0.00 5 GLN A N 26
ATOM 14610 C CA . GLN A 1 5 ? -15.029 3.961 -3.937 1.00 0.00 5 GLN A CA 26
ATOM 14611 C C . GLN A 1 5 ? -13.767 4.376 -4.680 1.00 0.00 5 GLN A C 26
ATOM 14612 O O . GLN A 1 5 ? -12.978 3.528 -5.091 1.00 0.00 5 GLN A O 26
ATOM 14626 N N . GLU A 1 6 ? -13.577 5.687 -4.852 1.00 0.00 6 GLU A N 26
ATOM 14627 C CA . GLU A 1 6 ? -12.413 6.204 -5.542 1.00 0.00 6 GLU A CA 26
ATOM 14628 C C . GLU A 1 6 ? -11.227 5.273 -5.331 1.00 0.00 6 GLU A C 26
ATOM 14629 O O . GLU A 1 6 ? -10.699 4.709 -6.287 1.00 0.00 6 GLU A O 26
ATOM 14641 N N . THR A 1 7 ? -10.810 5.111 -4.073 1.00 0.00 7 THR A N 26
ATOM 14642 C CA . THR A 1 7 ? -9.692 4.249 -3.747 1.00 0.00 7 THR A CA 26
ATOM 14643 C C . THR A 1 7 ? -10.199 2.872 -3.346 1.00 0.00 7 THR A C 26
ATOM 14644 O O . THR A 1 7 ? -10.346 1.991 -4.190 1.00 0.00 7 THR A O 26
ATOM 14655 N N . PHE A 1 8 ? -10.467 2.687 -2.051 1.00 0.00 8 PHE A N 26
ATOM 14656 C CA . PHE A 1 8 ? -10.956 1.420 -1.546 1.00 0.00 8 PHE A CA 26
ATOM 14657 C C . PHE A 1 8 ? -11.094 0.426 -2.691 1.00 0.00 8 PHE A C 26
ATOM 14658 O O . PHE A 1 8 ? -10.412 -0.596 -2.714 1.00 0.00 8 PHE A O 26
ATOM 14675 N N . SER A 1 9 ? -11.979 0.729 -3.643 1.00 0.00 9 SER A N 26
ATOM 14676 C CA . SER A 1 9 ? -12.200 -0.136 -4.784 1.00 0.00 9 SER A CA 26
ATOM 14677 C C . SER A 1 9 ? -10.906 -0.851 -5.148 1.00 0.00 9 SER A C 26
ATOM 14678 O O . SER A 1 9 ? -10.854 -2.079 -5.159 1.00 0.00 9 SER A O 26
ATOM 14686 N N . ASP A 1 10 ? -9.859 -0.078 -5.446 1.00 0.00 10 ASP A N 26
ATOM 14687 C CA . ASP A 1 10 ? -8.573 -0.639 -5.808 1.00 0.00 10 ASP A CA 26
ATOM 14688 C C . ASP A 1 10 ? -7.586 -0.443 -4.666 1.00 0.00 10 ASP A C 26
ATOM 14689 O O . ASP A 1 10 ? -6.570 -1.131 -4.597 1.00 0.00 10 ASP A O 26
ATOM 14698 N N . LEU A 1 11 ? -7.886 0.500 -3.770 1.00 0.00 11 LEU A N 26
ATOM 14699 C CA . LEU A 1 11 ? -7.025 0.782 -2.639 1.00 0.00 11 LEU A CA 26
ATOM 14700 C C . LEU A 1 11 ? -7.006 -0.412 -1.695 1.00 0.00 11 LEU A C 26
ATOM 14701 O O . LEU A 1 11 ? -5.962 -1.029 -1.492 1.00 0.00 11 LEU A O 26
ATOM 14717 N N . TRP A 1 12 ? -8.164 -0.738 -1.116 1.00 0.00 12 TRP A N 26
ATOM 14718 C CA . TRP A 1 12 ? -8.269 -1.856 -0.201 1.00 0.00 12 TRP A CA 26
ATOM 14719 C C . TRP A 1 12 ? -7.616 -3.088 -0.810 1.00 0.00 12 TRP A C 26
ATOM 14720 O O . TRP A 1 12 ? -7.067 -3.922 -0.094 1.00 0.00 12 TRP A O 26
ATOM 14741 N N . LYS A 1 13 ? -7.676 -3.201 -2.139 1.00 0.00 13 LYS A N 26
ATOM 14742 C CA . LYS A 1 13 ? -7.092 -4.329 -2.836 1.00 0.00 13 LYS A CA 26
ATOM 14743 C C . LYS A 1 13 ? -5.594 -4.117 -3.000 1.00 0.00 13 LYS A C 26
ATOM 14744 O O . LYS A 1 13 ? -4.826 -5.077 -3.011 1.00 0.00 13 LYS A O 26
ATOM 14763 N N . LEU A 1 14 ? -5.179 -2.854 -3.128 1.00 0.00 14 LEU A N 26
ATOM 14764 C CA . LEU A 1 14 ? -3.777 -2.522 -3.291 1.00 0.00 14 LEU A CA 26
ATOM 14765 C C . LEU A 1 14 ? -2.999 -2.950 -2.055 1.00 0.00 14 LEU A C 26
ATOM 14766 O O . LEU A 1 14 ? -1.892 -3.473 -2.166 1.00 0.00 14 LEU A O 26
ATOM 14782 N N . LEU A 1 15 ? -3.580 -2.727 -0.874 1.00 0.00 15 LEU A N 26
ATOM 14783 C CA . LEU A 1 15 ? -2.940 -3.090 0.375 1.00 0.00 15 LEU A CA 26
ATOM 14784 C C . LEU A 1 15 ? -3.064 -4.590 0.602 1.00 0.00 15 LEU A C 26
ATOM 14785 O O . LEU A 1 15 ? -2.577 -5.111 1.603 1.00 0.00 15 LEU A O 26
ATOM 14801 N N . LYS A 1 16 ? -3.719 -5.285 -0.331 1.00 0.00 16 LYS A N 26
ATOM 14802 C CA . LYS A 1 16 ? -3.903 -6.718 -0.227 1.00 0.00 16 LYS A CA 26
ATOM 14803 C C . LYS A 1 16 ? -2.672 -7.439 -0.760 1.00 0.00 16 LYS A C 26
ATOM 14804 O O . LYS A 1 16 ? -2.712 -8.642 -1.005 1.00 0.00 16 LYS A O 26
ATOM 14823 N N . LYS A 1 17 ? -1.577 -6.697 -0.941 1.00 0.00 17 LYS A N 26
ATOM 14824 C CA . LYS A 1 17 ? -0.343 -7.268 -1.443 1.00 0.00 17 LYS A CA 26
ATOM 14825 C C . LYS A 1 17 ? 0.817 -6.325 -1.161 1.00 0.00 17 LYS A C 26
ATOM 14826 O O . LYS A 1 17 ? 1.928 -6.770 -0.883 1.00 0.00 17 LYS A O 26
ATOM 14845 N N . TRP A 1 18 ? 0.558 -5.017 -1.234 1.00 0.00 18 TRP A N 26
ATOM 14846 C CA . TRP A 1 18 ? 1.582 -4.023 -0.985 1.00 0.00 18 TRP A CA 26
ATOM 14847 C C . TRP A 1 18 ? 1.822 -3.891 0.512 1.00 0.00 18 TRP A C 26
ATOM 14848 O O . TRP A 1 18 ? 2.930 -3.575 0.940 1.00 0.00 18 TRP A O 26
ATOM 14869 N N . LYS A 1 19 ? 0.779 -4.134 1.309 1.00 0.00 19 LYS A N 26
ATOM 14870 C CA . LYS A 1 19 ? 0.882 -4.041 2.752 1.00 0.00 19 LYS A CA 26
ATOM 14871 C C . LYS A 1 19 ? 2.220 -4.602 3.212 1.00 0.00 19 LYS A C 26
ATOM 14872 O O . LYS A 1 19 ? 2.812 -4.100 4.165 1.00 0.00 19 LYS A O 26
ATOM 14891 N N . MET A 1 20 ? 2.697 -5.648 2.532 1.00 0.00 20 MET A N 26
ATOM 14892 C CA . MET A 1 20 ? 3.959 -6.270 2.877 1.00 0.00 20 MET A CA 26
ATOM 14893 C C . MET A 1 20 ? 5.084 -5.249 2.780 1.00 0.00 20 MET A C 26
ATOM 14894 O O . MET A 1 20 ? 5.926 -5.164 3.671 1.00 0.00 20 MET A O 26
ATOM 14908 N N . ARG A 1 21 ? 5.095 -4.474 1.694 1.00 0.00 21 ARG A N 26
ATOM 14909 C CA . ARG A 1 21 ? 6.113 -3.464 1.485 1.00 0.00 21 ARG A CA 26
ATOM 14910 C C . ARG A 1 21 ? 5.675 -2.151 2.116 1.00 0.00 21 ARG A C 26
ATOM 14911 O O . ARG A 1 21 ? 6.498 -1.410 2.648 1.00 0.00 21 ARG A O 26
ATOM 14932 N N . ARG A 1 22 ? 4.372 -1.863 2.055 1.00 0.00 22 ARG A N 26
ATOM 14933 C CA . ARG A 1 22 ? 3.832 -0.642 2.618 1.00 0.00 22 ARG A CA 26
ATOM 14934 C C . ARG A 1 22 ? 4.016 -0.646 4.129 1.00 0.00 22 ARG A C 26
ATOM 14935 O O . ARG A 1 22 ? 3.428 0.175 4.830 1.00 0.00 22 ARG A O 26
ATOM 14956 N N . ASN A 1 23 ? 4.837 -1.571 4.630 1.00 0.00 23 ASN A N 26
ATOM 14957 C CA . ASN A 1 23 ? 5.094 -1.674 6.053 1.00 0.00 23 ASN A CA 26
ATOM 14958 C C . ASN A 1 23 ? 6.572 -1.944 6.295 1.00 0.00 23 ASN A C 26
ATOM 14959 O O . ASN A 1 23 ? 6.965 -2.318 7.398 1.00 0.00 23 ASN A O 26
ATOM 14970 N N . GLN A 1 24 ? 7.393 -1.754 5.259 1.00 0.00 24 GLN A N 26
ATOM 14971 C CA . GLN A 1 24 ? 8.820 -1.978 5.364 1.00 0.00 24 GLN A CA 26
ATOM 14972 C C . GLN A 1 24 ? 9.532 -1.346 4.176 1.00 0.00 24 GLN A C 26
ATOM 14973 O O . GLN A 1 24 ? 9.758 -0.138 4.157 1.00 0.00 24 GLN A O 26
ATOM 14987 N N . PHE A 1 25 ? 9.883 -2.166 3.183 1.00 0.00 25 PHE A N 26
ATOM 14988 C CA . PHE A 1 25 ? 10.565 -1.682 1.999 1.00 0.00 25 PHE A CA 26
ATOM 14989 C C . PHE A 1 25 ? 10.026 -0.310 1.618 1.00 0.00 25 PHE A C 26
ATOM 14990 O O . PHE A 1 25 ? 10.790 0.578 1.247 1.00 0.00 25 PHE A O 26
ATOM 15007 N N . TRP A 1 26 ? 8.706 -0.137 1.711 1.00 0.00 26 TRP A N 26
ATOM 15008 C CA . TRP A 1 26 ? 8.078 1.125 1.376 1.00 0.00 26 TRP A CA 26
ATOM 15009 C C . TRP A 1 26 ? 8.875 2.275 1.975 1.00 0.00 26 TRP A C 26
ATOM 15010 O O . TRP A 1 26 ? 9.091 3.292 1.319 1.00 0.00 26 TRP A O 26
ATOM 15031 N N . VAL A 1 27 ? 9.313 2.111 3.226 1.00 0.00 27 VAL A N 26
ATOM 15032 C CA . VAL A 1 27 ? 10.082 3.133 3.906 1.00 0.00 27 VAL A CA 26
ATOM 15033 C C . VAL A 1 27 ? 11.072 3.764 2.937 1.00 0.00 27 VAL A C 26
ATOM 15034 O O . VAL A 1 27 ? 11.242 4.981 2.925 1.00 0.00 27 VAL A O 26
ATOM 15047 N N . LYS A 1 28 ? 11.725 2.932 2.122 1.00 0.00 28 LYS A N 26
ATOM 15048 C CA . LYS A 1 28 ? 12.692 3.413 1.155 1.00 0.00 28 LYS A CA 26
ATOM 15049 C C . LYS A 1 28 ? 11.989 4.239 0.088 1.00 0.00 28 LYS A C 26
ATOM 15050 O O . LYS A 1 28 ? 12.526 5.241 -0.379 1.00 0.00 28 LYS A O 26
ATOM 15069 N N . VAL A 1 29 ? 10.783 3.816 -0.299 1.00 0.00 29 VAL A N 26
ATOM 15070 C CA . VAL A 1 29 ? 10.013 4.516 -1.307 1.00 0.00 29 VAL A CA 26
ATOM 15071 C C . VAL A 1 29 ? 10.050 6.013 -1.035 1.00 0.00 29 VAL A C 26
ATOM 15072 O O . VAL A 1 29 ? 9.750 6.814 -1.918 1.00 0.00 29 VAL A O 26
ATOM 15085 N N . GLN A 1 30 ? 10.419 6.390 0.191 1.00 0.00 30 GLN A N 26
ATOM 15086 C CA . GLN A 1 30 ? 10.492 7.787 0.571 1.00 0.00 30 GLN A CA 26
ATOM 15087 C C . GLN A 1 30 ? 11.924 8.285 0.438 1.00 0.00 30 GLN A C 26
ATOM 15088 O O . GLN A 1 30 ? 12.155 9.402 -0.021 1.00 0.00 30 GLN A O 26
ATOM 15102 N N . ARG A 1 31 ? 12.887 7.452 0.839 1.00 0.00 31 ARG A N 26
ATOM 15103 C CA . ARG A 1 31 ? 14.289 7.810 0.763 1.00 0.00 31 ARG A CA 26
ATOM 15104 C C . ARG A 1 31 ? 14.442 9.320 0.877 1.00 0.00 31 ARG A C 26
ATOM 15105 O O . ARG A 1 31 ? 14.475 9.861 1.980 1.00 0.00 31 ARG A O 26
ATOM 15126 N N . GLY A 1 32 ? 14.535 10.002 -0.268 1.00 0.00 32 GLY A N 26
ATOM 15127 C CA . GLY A 1 32 ? 14.684 11.443 -0.285 1.00 0.00 32 GLY A CA 26
ATOM 15128 C C . GLY A 1 32 ? 14.583 11.967 -1.711 1.00 0.00 32 GLY A C 26
ATOM 15129 O O . GLY A 1 32 ? 15.309 11.515 -2.594 1.00 0.00 32 GLY A O 26
ATOM 15133 N N . PRO A 1 1 ? -23.746 9.537 0.208 1.00 0.00 1 PRO A N 27
ATOM 15134 C CA . PRO A 1 1 ? -22.419 9.015 -0.038 1.00 0.00 1 PRO A CA 27
ATOM 15135 C C . PRO A 1 1 ? -22.523 7.635 -0.671 1.00 0.00 1 PRO A C 27
ATOM 15136 O O . PRO A 1 1 ? -23.497 6.919 -0.448 1.00 0.00 1 PRO A O 27
ATOM 15147 N N . PRO A 1 2 ? -21.515 7.262 -1.463 1.00 0.00 2 PRO A N 27
ATOM 15148 C CA . PRO A 1 2 ? -21.443 5.989 -2.148 1.00 0.00 2 PRO A CA 27
ATOM 15149 C C . PRO A 1 2 ? -21.153 4.885 -1.141 1.00 0.00 2 PRO A C 27
ATOM 15150 O O . PRO A 1 2 ? -20.974 3.729 -1.520 1.00 0.00 2 PRO A O 27
ATOM 15161 N N . LEU A 1 3 ? -21.106 5.243 0.144 1.00 0.00 3 LEU A N 27
ATOM 15162 C CA . LEU A 1 3 ? -20.837 4.283 1.196 1.00 0.00 3 LEU A CA 27
ATOM 15163 C C . LEU A 1 3 ? -19.660 3.402 0.803 1.00 0.00 3 LEU A C 27
ATOM 15164 O O . LEU A 1 3 ? -19.834 2.217 0.529 1.00 0.00 3 LEU A O 27
ATOM 15180 N N . SER A 1 4 ? -18.459 3.985 0.776 1.00 0.00 4 SER A N 27
ATOM 15181 C CA . SER A 1 4 ? -17.262 3.250 0.419 1.00 0.00 4 SER A CA 27
ATOM 15182 C C . SER A 1 4 ? -17.421 2.647 -0.970 1.00 0.00 4 SER A C 27
ATOM 15183 O O . SER A 1 4 ? -18.288 1.803 -1.187 1.00 0.00 4 SER A O 27
ATOM 15191 N N . GLN A 1 5 ? -16.581 3.083 -1.911 1.00 0.00 5 GLN A N 27
ATOM 15192 C CA . GLN A 1 5 ? -16.632 2.585 -3.271 1.00 0.00 5 GLN A CA 27
ATOM 15193 C C . GLN A 1 5 ? -15.713 3.412 -4.159 1.00 0.00 5 GLN A C 27
ATOM 15194 O O . GLN A 1 5 ? -14.822 2.870 -4.809 1.00 0.00 5 GLN A O 27
ATOM 15208 N N . GLU A 1 6 ? -15.932 4.729 -4.186 1.00 0.00 6 GLU A N 27
ATOM 15209 C CA . GLU A 1 6 ? -15.121 5.619 -4.992 1.00 0.00 6 GLU A CA 27
ATOM 15210 C C . GLU A 1 6 ? -13.684 5.120 -5.033 1.00 0.00 6 GLU A C 27
ATOM 15211 O O . GLU A 1 6 ? -13.252 4.546 -6.030 1.00 0.00 6 GLU A O 27
ATOM 15223 N N . THR A 1 7 ? -12.943 5.339 -3.945 1.00 0.00 7 THR A N 27
ATOM 15224 C CA . THR A 1 7 ? -11.562 4.909 -3.865 1.00 0.00 7 THR A CA 27
ATOM 15225 C C . THR A 1 7 ? -11.499 3.423 -3.541 1.00 0.00 7 THR A C 27
ATOM 15226 O O . THR A 1 7 ? -11.544 2.586 -4.440 1.00 0.00 7 THR A O 27
ATOM 15237 N N . PHE A 1 8 ? -11.396 3.096 -2.251 1.00 0.00 8 PHE A N 27
ATOM 15238 C CA . PHE A 1 8 ? -11.329 1.715 -1.817 1.00 0.00 8 PHE A CA 27
ATOM 15239 C C . PHE A 1 8 ? -11.067 0.810 -3.012 1.00 0.00 8 PHE A C 27
ATOM 15240 O O . PHE A 1 8 ? -10.155 -0.014 -2.981 1.00 0.00 8 PHE A O 27
ATOM 15257 N N . SER A 1 9 ? -11.869 0.965 -4.068 1.00 0.00 9 SER A N 27
ATOM 15258 C CA . SER A 1 9 ? -11.718 0.164 -5.266 1.00 0.00 9 SER A CA 27
ATOM 15259 C C . SER A 1 9 ? -10.421 0.530 -5.973 1.00 0.00 9 SER A C 27
ATOM 15260 O O . SER A 1 9 ? -10.430 0.873 -7.153 1.00 0.00 9 SER A O 27
ATOM 15268 N N . ASP A 1 10 ? -9.302 0.456 -5.247 1.00 0.00 10 ASP A N 27
ATOM 15269 C CA . ASP A 1 10 ? -8.005 0.780 -5.807 1.00 0.00 10 ASP A CA 27
ATOM 15270 C C . ASP A 1 10 ? -7.067 1.239 -4.701 1.00 0.00 10 ASP A C 27
ATOM 15271 O O . ASP A 1 10 ? -5.863 1.001 -4.767 1.00 0.00 10 ASP A O 27
ATOM 15280 N N . LEU A 1 11 ? -7.621 1.900 -3.681 1.00 0.00 11 LEU A N 27
ATOM 15281 C CA . LEU A 1 11 ? -6.833 2.388 -2.567 1.00 0.00 11 LEU A CA 27
ATOM 15282 C C . LEU A 1 11 ? -6.591 1.262 -1.572 1.00 0.00 11 LEU A C 27
ATOM 15283 O O . LEU A 1 11 ? -5.483 0.737 -1.483 1.00 0.00 11 LEU A O 27
ATOM 15299 N N . TRP A 1 12 ? -7.631 0.890 -0.823 1.00 0.00 12 TRP A N 27
ATOM 15300 C CA . TRP A 1 12 ? -7.523 -0.171 0.157 1.00 0.00 12 TRP A CA 27
ATOM 15301 C C . TRP A 1 12 ? -6.892 -1.401 -0.479 1.00 0.00 12 TRP A C 27
ATOM 15302 O O . TRP A 1 12 ? -6.092 -2.089 0.152 1.00 0.00 12 TRP A O 27
ATOM 15323 N N . LYS A 1 13 ? -7.254 -1.678 -1.734 1.00 0.00 13 LYS A N 27
ATOM 15324 C CA . LYS A 1 13 ? -6.722 -2.822 -2.447 1.00 0.00 13 LYS A CA 27
ATOM 15325 C C . LYS A 1 13 ? -5.228 -2.639 -2.679 1.00 0.00 13 LYS A C 27
ATOM 15326 O O . LYS A 1 13 ? -4.472 -3.608 -2.665 1.00 0.00 13 LYS A O 27
ATOM 15345 N N . LEU A 1 14 ? -4.805 -1.391 -2.893 1.00 0.00 14 LEU A N 27
ATOM 15346 C CA . LEU A 1 14 ? -3.408 -1.087 -3.127 1.00 0.00 14 LEU A CA 27
ATOM 15347 C C . LEU A 1 14 ? -2.575 -1.536 -1.935 1.00 0.00 14 LEU A C 27
ATOM 15348 O O . LEU A 1 14 ? -1.550 -2.193 -2.103 1.00 0.00 14 LEU A O 27
ATOM 15364 N N . LEU A 1 15 ? -3.018 -1.179 -0.727 1.00 0.00 15 LEU A N 27
ATOM 15365 C CA . LEU A 1 15 ? -2.313 -1.546 0.485 1.00 0.00 15 LEU A CA 27
ATOM 15366 C C . LEU A 1 15 ? -2.489 -3.034 0.754 1.00 0.00 15 LEU A C 27
ATOM 15367 O O . LEU A 1 15 ? -1.880 -3.576 1.674 1.00 0.00 15 LEU A O 27
ATOM 15383 N N . LYS A 1 16 ? -3.324 -3.693 -0.051 1.00 0.00 16 LYS A N 27
ATOM 15384 C CA . LYS A 1 16 ? -3.573 -5.112 0.105 1.00 0.00 16 LYS A CA 27
ATOM 15385 C C . LYS A 1 16 ? -2.466 -5.910 -0.570 1.00 0.00 16 LYS A C 27
ATOM 15386 O O . LYS A 1 16 ? -2.627 -7.100 -0.833 1.00 0.00 16 LYS A O 27
ATOM 15405 N N . LYS A 1 17 ? -1.339 -5.251 -0.849 1.00 0.00 17 LYS A N 27
ATOM 15406 C CA . LYS A 1 17 ? -0.214 -5.902 -1.490 1.00 0.00 17 LYS A CA 27
ATOM 15407 C C . LYS A 1 17 ? 0.987 -4.967 -1.501 1.00 0.00 17 LYS A C 27
ATOM 15408 O O . LYS A 1 17 ? 2.128 -5.419 -1.582 1.00 0.00 17 LYS A O 27
ATOM 15427 N N . TRP A 1 18 ? 0.730 -3.660 -1.419 1.00 0.00 18 TRP A N 27
ATOM 15428 C CA . TRP A 1 18 ? 1.792 -2.674 -1.418 1.00 0.00 18 TRP A CA 27
ATOM 15429 C C . TRP A 1 18 ? 2.190 -2.342 0.013 1.00 0.00 18 TRP A C 27
ATOM 15430 O O . TRP A 1 18 ? 3.350 -2.037 0.282 1.00 0.00 18 TRP A O 27
ATOM 15451 N N . LYS A 1 19 ? 1.223 -2.401 0.932 1.00 0.00 19 LYS A N 27
ATOM 15452 C CA . LYS A 1 19 ? 1.478 -2.107 2.327 1.00 0.00 19 LYS A CA 27
ATOM 15453 C C . LYS A 1 19 ? 2.603 -2.992 2.846 1.00 0.00 19 LYS A C 27
ATOM 15454 O O . LYS A 1 19 ? 3.543 -2.504 3.470 1.00 0.00 19 LYS A O 27
ATOM 15473 N N . MET A 1 20 ? 2.506 -4.298 2.587 1.00 0.00 20 MET A N 27
ATOM 15474 C CA . MET A 1 20 ? 3.513 -5.240 3.030 1.00 0.00 20 MET A CA 27
ATOM 15475 C C . MET A 1 20 ? 4.884 -4.581 3.011 1.00 0.00 20 MET A C 27
ATOM 15476 O O . MET A 1 20 ? 5.580 -4.559 4.024 1.00 0.00 20 MET A O 27
ATOM 15490 N N . ARG A 1 21 ? 5.272 -4.041 1.853 1.00 0.00 21 ARG A N 27
ATOM 15491 C CA . ARG A 1 21 ? 6.555 -3.385 1.707 1.00 0.00 21 ARG A CA 27
ATOM 15492 C C . ARG A 1 21 ? 6.492 -1.989 2.310 1.00 0.00 21 ARG A C 27
ATOM 15493 O O . ARG A 1 21 ? 7.420 -1.565 2.997 1.00 0.00 21 ARG A O 27
ATOM 15514 N N . ARG A 1 22 ? 5.395 -1.274 2.053 1.00 0.00 22 ARG A N 27
ATOM 15515 C CA . ARG A 1 22 ? 5.217 0.068 2.570 1.00 0.00 22 ARG A CA 27
ATOM 15516 C C . ARG A 1 22 ? 5.196 0.035 4.092 1.00 0.00 22 ARG A C 27
ATOM 15517 O O . ARG A 1 22 ? 4.700 0.963 4.728 1.00 0.00 22 ARG A O 27
ATOM 15538 N N . ASN A 1 23 ? 5.737 -1.036 4.676 1.00 0.00 23 ASN A N 27
ATOM 15539 C CA . ASN A 1 23 ? 5.778 -1.181 6.117 1.00 0.00 23 ASN A CA 27
ATOM 15540 C C . ASN A 1 23 ? 7.063 -1.884 6.532 1.00 0.00 23 ASN A C 27
ATOM 15541 O O . ASN A 1 23 ? 7.177 -2.361 7.659 1.00 0.00 23 ASN A O 27
ATOM 15552 N N . GLN A 1 24 ? 8.032 -1.947 5.616 1.00 0.00 24 GLN A N 27
ATOM 15553 C CA . GLN A 1 24 ? 9.301 -2.591 5.891 1.00 0.00 24 GLN A CA 27
ATOM 15554 C C . GLN A 1 24 ? 10.298 -2.260 4.789 1.00 0.00 24 GLN A C 27
ATOM 15555 O O . GLN A 1 24 ? 10.866 -1.170 4.770 1.00 0.00 24 GLN A O 27
ATOM 15569 N N . PHE A 1 25 ? 10.508 -3.203 3.868 1.00 0.00 25 PHE A N 27
ATOM 15570 C CA . PHE A 1 25 ? 11.433 -3.005 2.770 1.00 0.00 25 PHE A CA 27
ATOM 15571 C C . PHE A 1 25 ? 11.350 -1.567 2.278 1.00 0.00 25 PHE A C 27
ATOM 15572 O O . PHE A 1 25 ? 12.373 -0.936 2.022 1.00 0.00 25 PHE A O 27
ATOM 15589 N N . TRP A 1 26 ? 10.127 -1.048 2.147 1.00 0.00 26 TRP A N 27
ATOM 15590 C CA . TRP A 1 26 ? 9.922 0.312 1.688 1.00 0.00 26 TRP A CA 27
ATOM 15591 C C . TRP A 1 26 ? 10.941 1.237 2.339 1.00 0.00 26 TRP A C 27
ATOM 15592 O O . TRP A 1 26 ? 11.510 2.101 1.677 1.00 0.00 26 TRP A O 27
ATOM 15613 N N . VAL A 1 27 ? 11.169 1.053 3.642 1.00 0.00 27 VAL A N 27
ATOM 15614 C CA . VAL A 1 27 ? 12.115 1.869 4.375 1.00 0.00 27 VAL A CA 27
ATOM 15615 C C . VAL A 1 27 ? 13.356 2.106 3.527 1.00 0.00 27 VAL A C 27
ATOM 15616 O O . VAL A 1 27 ? 13.873 3.220 3.477 1.00 0.00 27 VAL A O 27
ATOM 15629 N N . LYS A 1 28 ? 13.834 1.054 2.858 1.00 0.00 28 LYS A N 27
ATOM 15630 C CA . LYS A 1 28 ? 15.010 1.155 2.017 1.00 0.00 28 LYS A CA 27
ATOM 15631 C C . LYS A 1 28 ? 14.717 2.052 0.822 1.00 0.00 28 LYS A C 27
ATOM 15632 O O . LYS A 1 28 ? 15.578 2.814 0.389 1.00 0.00 28 LYS A O 27
ATOM 15651 N N . VAL A 1 29 ? 13.496 1.959 0.290 1.00 0.00 29 VAL A N 27
ATOM 15652 C CA . VAL A 1 29 ? 13.095 2.759 -0.849 1.00 0.00 29 VAL A CA 27
ATOM 15653 C C . VAL A 1 29 ? 13.518 4.206 -0.636 1.00 0.00 29 VAL A C 27
ATOM 15654 O O . VAL A 1 29 ? 13.560 4.988 -1.583 1.00 0.00 29 VAL A O 27
ATOM 15667 N N . GLN A 1 30 ? 13.832 4.561 0.612 1.00 0.00 30 GLN A N 27
ATOM 15668 C CA . GLN A 1 30 ? 14.248 5.909 0.941 1.00 0.00 30 GLN A CA 27
ATOM 15669 C C . GLN A 1 30 ? 15.767 5.978 1.013 1.00 0.00 30 GLN A C 27
ATOM 15670 O O . GLN A 1 30 ? 16.366 6.964 0.590 1.00 0.00 30 GLN A O 27
ATOM 15684 N N . ARG A 1 31 ? 16.389 4.926 1.550 1.00 0.00 31 ARG A N 27
ATOM 15685 C CA . ARG A 1 31 ? 17.831 4.872 1.675 1.00 0.00 31 ARG A CA 27
ATOM 15686 C C . ARG A 1 31 ? 18.396 6.283 1.751 1.00 0.00 31 ARG A C 27
ATOM 15687 O O . ARG A 1 31 ? 18.451 6.875 2.827 1.00 0.00 31 ARG A O 27
ATOM 15708 N N . GLY A 1 32 ? 18.815 6.824 0.605 1.00 0.00 32 GLY A N 27
ATOM 15709 C CA . GLY A 1 32 ? 19.371 8.161 0.553 1.00 0.00 32 GLY A CA 27
ATOM 15710 C C . GLY A 1 32 ? 19.565 8.596 -0.893 1.00 0.00 32 GLY A C 27
ATOM 15711 O O . GLY A 1 32 ? 20.416 8.058 -1.597 1.00 0.00 32 GLY A O 27
ATOM 15715 N N . PRO A 1 1 ? -19.571 -1.567 1.180 1.00 0.00 1 PRO A N 28
ATOM 15716 C CA . PRO A 1 1 ? -19.240 -0.338 0.492 1.00 0.00 1 PRO A CA 28
ATOM 15717 C C . PRO A 1 1 ? -19.130 0.797 1.500 1.00 0.00 1 PRO A C 28
ATOM 15718 O O . PRO A 1 1 ? -20.076 1.073 2.234 1.00 0.00 1 PRO A O 28
ATOM 15729 N N . PRO A 1 2 ? -17.969 1.455 1.536 1.00 0.00 2 PRO A N 28
ATOM 15730 C CA . PRO A 1 2 ? -17.684 2.559 2.427 1.00 0.00 2 PRO A CA 28
ATOM 15731 C C . PRO A 1 2 ? -18.450 3.793 1.973 1.00 0.00 2 PRO A C 28
ATOM 15732 O O . PRO A 1 2 ? -19.383 3.689 1.179 1.00 0.00 2 PRO A O 28
ATOM 15743 N N . LEU A 1 3 ? -18.055 4.963 2.480 1.00 0.00 3 LEU A N 28
ATOM 15744 C CA . LEU A 1 3 ? -18.706 6.209 2.126 1.00 0.00 3 LEU A CA 28
ATOM 15745 C C . LEU A 1 3 ? -18.115 6.752 0.833 1.00 0.00 3 LEU A C 28
ATOM 15746 O O . LEU A 1 3 ? -18.421 7.872 0.430 1.00 0.00 3 LEU A O 28
ATOM 15762 N N . SER A 1 4 ? -17.265 5.954 0.183 1.00 0.00 4 SER A N 28
ATOM 15763 C CA . SER A 1 4 ? -16.638 6.358 -1.060 1.00 0.00 4 SER A CA 28
ATOM 15764 C C . SER A 1 4 ? -16.698 5.215 -2.064 1.00 0.00 4 SER A C 28
ATOM 15765 O O . SER A 1 4 ? -17.658 4.449 -2.079 1.00 0.00 4 SER A O 28
ATOM 15773 N N . GLN A 1 5 ? -15.667 5.102 -2.904 1.00 0.00 5 GLN A N 28
ATOM 15774 C CA . GLN A 1 5 ? -15.608 4.056 -3.905 1.00 0.00 5 GLN A CA 28
ATOM 15775 C C . GLN A 1 5 ? -14.444 4.312 -4.852 1.00 0.00 5 GLN A C 28
ATOM 15776 O O . GLN A 1 5 ? -13.707 3.390 -5.196 1.00 0.00 5 GLN A O 28
ATOM 15790 N N . GLU A 1 6 ? -14.279 5.568 -5.274 1.00 0.00 6 GLU A N 28
ATOM 15791 C CA . GLU A 1 6 ? -13.206 5.934 -6.176 1.00 0.00 6 GLU A CA 28
ATOM 15792 C C . GLU A 1 6 ? -11.989 5.056 -5.919 1.00 0.00 6 GLU A C 28
ATOM 15793 O O . GLU A 1 6 ? -11.685 4.166 -6.710 1.00 0.00 6 GLU A O 28
ATOM 15805 N N . THR A 1 7 ? -11.293 5.309 -4.809 1.00 0.00 7 THR A N 28
ATOM 15806 C CA . THR A 1 7 ? -10.116 4.540 -4.457 1.00 0.00 7 THR A CA 28
ATOM 15807 C C . THR A 1 7 ? -10.525 3.287 -3.695 1.00 0.00 7 THR A C 28
ATOM 15808 O O . THR A 1 7 ? -10.813 2.256 -4.299 1.00 0.00 7 THR A O 28
ATOM 15819 N N . PHE A 1 8 ? -10.550 3.378 -2.363 1.00 0.00 8 PHE A N 28
ATOM 15820 C CA . PHE A 1 8 ? -10.923 2.254 -1.529 1.00 0.00 8 PHE A CA 28
ATOM 15821 C C . PHE A 1 8 ? -11.086 1.006 -2.385 1.00 0.00 8 PHE A C 28
ATOM 15822 O O . PHE A 1 8 ? -10.356 0.033 -2.211 1.00 0.00 8 PHE A O 28
ATOM 15839 N N . SER A 1 9 ? -12.046 1.037 -3.312 1.00 0.00 9 SER A N 28
ATOM 15840 C CA . SER A 1 9 ? -12.297 -0.089 -4.189 1.00 0.00 9 SER A CA 28
ATOM 15841 C C . SER A 1 9 ? -10.992 -0.814 -4.485 1.00 0.00 9 SER A C 28
ATOM 15842 O O . SER A 1 9 ? -10.854 -1.997 -4.182 1.00 0.00 9 SER A O 28
ATOM 15850 N N . ASP A 1 10 ? -10.032 -0.101 -5.078 1.00 0.00 10 ASP A N 28
ATOM 15851 C CA . ASP A 1 10 ? -8.745 -0.678 -5.411 1.00 0.00 10 ASP A CA 28
ATOM 15852 C C . ASP A 1 10 ? -7.689 -0.179 -4.436 1.00 0.00 10 ASP A C 28
ATOM 15853 O O . ASP A 1 10 ? -6.625 -0.781 -4.309 1.00 0.00 10 ASP A O 28
ATOM 15862 N N . LEU A 1 11 ? -7.984 0.925 -3.746 1.00 0.00 11 LEU A N 28
ATOM 15863 C CA . LEU A 1 11 ? -7.061 1.498 -2.787 1.00 0.00 11 LEU A CA 28
ATOM 15864 C C . LEU A 1 11 ? -6.879 0.548 -1.613 1.00 0.00 11 LEU A C 28
ATOM 15865 O O . LEU A 1 11 ? -5.828 -0.072 -1.470 1.00 0.00 11 LEU A O 28
ATOM 15881 N N . TRP A 1 12 ? -7.908 0.433 -0.770 1.00 0.00 12 TRP A N 28
ATOM 15882 C CA . TRP A 1 12 ? -7.853 -0.442 0.384 1.00 0.00 12 TRP A CA 28
ATOM 15883 C C . TRP A 1 12 ? -7.371 -1.823 -0.036 1.00 0.00 12 TRP A C 28
ATOM 15884 O O . TRP A 1 12 ? -6.622 -2.470 0.692 1.00 0.00 12 TRP A O 28
ATOM 15905 N N . LYS A 1 13 ? -7.803 -2.274 -1.216 1.00 0.00 13 LYS A N 28
ATOM 15906 C CA . LYS A 1 13 ? -7.413 -3.574 -1.726 1.00 0.00 13 LYS A CA 28
ATOM 15907 C C . LYS A 1 13 ? -5.936 -3.565 -2.093 1.00 0.00 13 LYS A C 28
ATOM 15908 O O . LYS A 1 13 ? -5.252 -4.576 -1.950 1.00 0.00 13 LYS A O 28
ATOM 15927 N N . LEU A 1 14 ? -5.445 -2.418 -2.567 1.00 0.00 14 LEU A N 28
ATOM 15928 C CA . LEU A 1 14 ? -4.054 -2.282 -2.952 1.00 0.00 14 LEU A CA 28
ATOM 15929 C C . LEU A 1 14 ? -3.157 -2.548 -1.751 1.00 0.00 14 LEU A C 28
ATOM 15930 O O . LEU A 1 14 ? -2.176 -3.281 -1.856 1.00 0.00 14 LEU A O 28
ATOM 15946 N N . LEU A 1 15 ? -3.497 -1.951 -0.606 1.00 0.00 15 LEU A N 28
ATOM 15947 C CA . LEU A 1 15 ? -2.724 -2.126 0.607 1.00 0.00 15 LEU A CA 28
ATOM 15948 C C . LEU A 1 15 ? -2.841 -3.564 1.091 1.00 0.00 15 LEU A C 28
ATOM 15949 O O . LEU A 1 15 ? -2.109 -3.982 1.985 1.00 0.00 15 LEU A O 28
ATOM 15965 N N . LYS A 1 16 ? -3.765 -4.322 0.497 1.00 0.00 16 LYS A N 28
ATOM 15966 C CA . LYS A 1 16 ? -3.971 -5.707 0.871 1.00 0.00 16 LYS A CA 28
ATOM 15967 C C . LYS A 1 16 ? -2.830 -6.563 0.339 1.00 0.00 16 LYS A C 28
ATOM 15968 O O . LYS A 1 16 ? -2.919 -7.788 0.336 1.00 0.00 16 LYS A O 28
ATOM 15987 N N . LYS A 1 17 ? -1.755 -5.912 -0.112 1.00 0.00 17 LYS A N 28
ATOM 15988 C CA . LYS A 1 17 ? -0.604 -6.616 -0.642 1.00 0.00 17 LYS A CA 28
ATOM 15989 C C . LYS A 1 17 ? 0.575 -5.661 -0.766 1.00 0.00 17 LYS A C 28
ATOM 15990 O O . LYS A 1 17 ? 1.720 -6.055 -0.555 1.00 0.00 17 LYS A O 28
ATOM 16009 N N . TRP A 1 18 ? 0.293 -4.402 -1.109 1.00 0.00 18 TRP A N 28
ATOM 16010 C CA . TRP A 1 18 ? 1.332 -3.403 -1.256 1.00 0.00 18 TRP A CA 28
ATOM 16011 C C . TRP A 1 18 ? 1.828 -2.965 0.115 1.00 0.00 18 TRP A C 28
ATOM 16012 O O . TRP A 1 18 ? 3.026 -2.777 0.314 1.00 0.00 18 TRP A O 28
ATOM 16033 N N . LYS A 1 19 ? 0.901 -2.802 1.062 1.00 0.00 19 LYS A N 28
ATOM 16034 C CA . LYS A 1 19 ? 1.248 -2.388 2.407 1.00 0.00 19 LYS A CA 28
ATOM 16035 C C . LYS A 1 19 ? 2.578 -3.008 2.812 1.00 0.00 19 LYS A C 28
ATOM 16036 O O . LYS A 1 19 ? 3.452 -2.322 3.337 1.00 0.00 19 LYS A O 28
ATOM 16055 N N . MET A 1 20 ? 2.730 -4.312 2.568 1.00 0.00 20 MET A N 28
ATOM 16056 C CA . MET A 1 20 ? 3.950 -5.015 2.910 1.00 0.00 20 MET A CA 28
ATOM 16057 C C . MET A 1 20 ? 5.156 -4.135 2.614 1.00 0.00 20 MET A C 28
ATOM 16058 O O . MET A 1 20 ? 6.064 -4.025 3.434 1.00 0.00 20 MET A O 28
ATOM 16072 N N . ARG A 1 21 ? 5.162 -3.506 1.436 1.00 0.00 21 ARG A N 28
ATOM 16073 C CA . ARG A 1 21 ? 6.253 -2.641 1.036 1.00 0.00 21 ARG A CA 28
ATOM 16074 C C . ARG A 1 21 ? 5.998 -1.226 1.534 1.00 0.00 21 ARG A C 28
ATOM 16075 O O . ARG A 1 21 ? 6.910 -0.564 2.025 1.00 0.00 21 ARG A O 28
ATOM 16096 N N . ARG A 1 22 ? 4.752 -0.762 1.408 1.00 0.00 22 ARG A N 28
ATOM 16097 C CA . ARG A 1 22 ? 4.384 0.570 1.844 1.00 0.00 22 ARG A CA 28
ATOM 16098 C C . ARG A 1 22 ? 4.364 0.627 3.365 1.00 0.00 22 ARG A C 28
ATOM 16099 O O . ARG A 1 22 ? 3.649 1.439 3.948 1.00 0.00 22 ARG A O 28
ATOM 16120 N N . ASN A 1 23 ? 5.154 -0.236 4.007 1.00 0.00 23 ASN A N 28
ATOM 16121 C CA . ASN A 1 23 ? 5.223 -0.277 5.454 1.00 0.00 23 ASN A CA 28
ATOM 16122 C C . ASN A 1 23 ? 6.477 -1.019 5.893 1.00 0.00 23 ASN A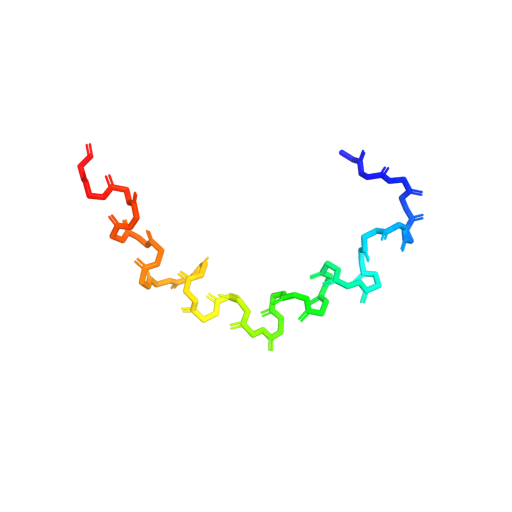 C 28
ATOM 16123 O O . ASN A 1 23 ? 6.526 -1.563 6.994 1.00 0.00 23 ASN A O 28
ATOM 16134 N N . GLN A 1 24 ? 7.494 -1.040 5.028 1.00 0.00 24 GLN A N 28
ATOM 16135 C CA . GLN A 1 24 ? 8.740 -1.715 5.331 1.00 0.00 24 GLN A CA 28
ATOM 16136 C C . GLN A 1 24 ? 9.736 -1.489 4.202 1.00 0.00 24 GLN A C 28
ATOM 16137 O O . GLN A 1 24 ? 10.912 -1.232 4.451 1.00 0.00 24 GLN A O 28
ATOM 16151 N N . PHE A 1 25 ? 9.264 -1.586 2.957 1.00 0.00 25 PHE A N 28
ATOM 16152 C CA . PHE A 1 25 ? 10.115 -1.391 1.801 1.00 0.00 25 PHE A CA 28
ATOM 16153 C C . PHE A 1 25 ? 10.202 0.091 1.467 1.00 0.00 25 PHE A C 28
ATOM 16154 O O . PHE A 1 25 ? 11.295 0.646 1.378 1.00 0.00 25 PHE A O 28
ATOM 16171 N N . TRP A 1 26 ? 9.046 0.733 1.282 1.00 0.00 26 TRP A N 28
ATOM 16172 C CA . TRP A 1 26 ? 9.002 2.146 0.962 1.00 0.00 26 TRP A CA 28
ATOM 16173 C C . TRP A 1 26 ? 10.035 2.897 1.790 1.00 0.00 26 TRP A C 28
ATOM 16174 O O . TRP A 1 26 ? 10.730 3.771 1.276 1.00 0.00 26 TRP A O 28
ATOM 16195 N N . VAL A 1 27 ? 10.135 2.554 3.076 1.00 0.00 27 VAL A N 28
ATOM 16196 C CA . VAL A 1 27 ? 11.080 3.195 3.968 1.00 0.00 27 VAL A CA 28
ATOM 16197 C C . VAL A 1 27 ? 12.395 3.431 3.240 1.00 0.00 27 VAL A C 28
ATOM 16198 O O . VAL A 1 27 ? 12.968 4.515 3.326 1.00 0.00 27 VAL A O 28
ATOM 16211 N N . LYS A 1 28 ? 12.873 2.413 2.521 1.00 0.00 28 LYS A N 28
ATOM 16212 C CA . LYS A 1 28 ? 14.117 2.517 1.784 1.00 0.00 28 LYS A CA 28
ATOM 16213 C C . LYS A 1 28 ? 13.966 3.526 0.654 1.00 0.00 28 LYS A C 28
ATOM 16214 O O . LYS A 1 28 ? 14.906 4.251 0.337 1.00 0.00 28 LYS A O 28
ATOM 16233 N N . VAL A 1 29 ? 12.778 3.570 0.047 1.00 0.00 29 VAL A N 28
ATOM 16234 C CA . VAL A 1 29 ? 12.509 4.487 -1.043 1.00 0.00 29 VAL A CA 28
ATOM 16235 C C . VAL A 1 29 ? 13.011 5.877 -0.680 1.00 0.00 29 VAL A C 28
ATOM 16236 O O . VAL A 1 29 ? 13.163 6.731 -1.551 1.00 0.00 29 VAL A O 28
ATOM 16249 N N . GLN A 1 30 ? 13.269 6.103 0.610 1.00 0.00 30 GLN A N 28
ATOM 16250 C CA . GLN A 1 30 ? 13.751 7.387 1.079 1.00 0.00 30 GLN A CA 28
ATOM 16251 C C . GLN A 1 30 ? 15.263 7.341 1.248 1.00 0.00 30 GLN A C 28
ATOM 16252 O O . GLN A 1 30 ? 15.957 8.295 0.903 1.00 0.00 30 GLN A O 28
ATOM 16266 N N . ARG A 1 31 ? 15.772 6.228 1.780 1.00 0.00 31 ARG A N 28
ATOM 16267 C CA . ARG A 1 31 ? 17.196 6.063 1.992 1.00 0.00 31 ARG A CA 28
ATOM 16268 C C . ARG A 1 31 ? 17.845 7.422 2.213 1.00 0.00 31 ARG A C 28
ATOM 16269 O O . ARG A 1 31 ? 18.339 8.038 1.271 1.00 0.00 31 ARG A O 28
ATOM 16290 N N . GLY A 1 32 ? 17.843 7.891 3.464 1.00 0.00 32 GLY A N 28
ATOM 16291 C CA . GLY A 1 32 ? 18.431 9.173 3.796 1.00 0.00 32 GLY A CA 28
ATOM 16292 C C . GLY A 1 32 ? 19.846 8.983 4.326 1.00 0.00 32 GLY A C 28
ATOM 16293 O O . GLY A 1 32 ? 20.370 7.871 4.318 1.00 0.00 32 GLY A O 28
ATOM 16297 N N . PRO A 1 1 ? -6.045 10.385 0.264 1.00 0.00 1 PRO A N 29
ATOM 16298 C CA . PRO A 1 1 ? -7.149 10.137 1.166 1.00 0.00 1 PRO A CA 29
ATOM 16299 C C . PRO A 1 1 ? -8.424 10.735 0.589 1.00 0.00 1 PRO A C 29
ATOM 16300 O O . PRO A 1 1 ? -8.715 11.909 0.807 1.00 0.00 1 PRO A O 29
ATOM 16311 N N . PRO A 1 2 ? -9.184 9.923 -0.149 1.00 0.00 2 PRO A N 29
ATOM 16312 C CA . PRO A 1 2 ? -10.428 10.317 -0.776 1.00 0.00 2 PRO A CA 29
ATOM 16313 C C . PRO A 1 2 ? -11.506 10.476 0.286 1.00 0.00 2 PRO A C 29
ATOM 16314 O O . PRO A 1 2 ? -11.201 10.605 1.470 1.00 0.00 2 PRO A O 29
ATOM 16325 N N . LEU A 1 3 ? -12.772 10.470 -0.139 1.00 0.00 3 LEU A N 29
ATOM 16326 C CA . LEU A 1 3 ? -13.887 10.615 0.774 1.00 0.00 3 LEU A CA 29
ATOM 16327 C C . LEU A 1 3 ? -14.249 9.261 1.368 1.00 0.00 3 LEU A C 29
ATOM 16328 O O . LEU A 1 3 ? -15.289 9.119 2.008 1.00 0.00 3 LEU A O 29
ATOM 16344 N N . SER A 1 4 ? -13.386 8.265 1.154 1.00 0.00 4 SER A N 29
ATOM 16345 C CA . SER A 1 4 ? -13.619 6.930 1.669 1.00 0.00 4 SER A CA 29
ATOM 16346 C C . SER A 1 4 ? -14.450 6.131 0.676 1.00 0.00 4 SER A C 29
ATOM 16347 O O . SER A 1 4 ? -15.364 6.667 0.053 1.00 0.00 4 SER A O 29
ATOM 16355 N N . GLN A 1 5 ? -14.131 4.843 0.529 1.00 0.00 5 GLN A N 29
ATOM 16356 C CA . GLN A 1 5 ? -14.848 3.978 -0.386 1.00 0.00 5 GLN A CA 29
ATOM 16357 C C . GLN A 1 5 ? -14.199 4.029 -1.762 1.00 0.00 5 GLN A C 29
ATOM 16358 O O . GLN A 1 5 ? -14.154 3.024 -2.467 1.00 0.00 5 GLN A O 29
ATOM 16372 N N . GLU A 1 6 ? -13.696 5.206 -2.143 1.00 0.00 6 GLU A N 29
ATOM 16373 C CA . GLU A 1 6 ? -13.052 5.379 -3.430 1.00 0.00 6 GLU A CA 29
ATOM 16374 C C . GLU A 1 6 ? -11.986 4.310 -3.625 1.00 0.00 6 GLU A C 29
ATOM 16375 O O . GLU A 1 6 ? -12.004 3.586 -4.618 1.00 0.00 6 GLU A O 29
ATOM 16387 N N . THR A 1 7 ? -11.055 4.212 -2.673 1.00 0.00 7 THR A N 29
ATOM 16388 C CA . THR A 1 7 ? -9.990 3.232 -2.748 1.00 0.00 7 THR A CA 29
ATOM 16389 C C . THR A 1 7 ? -10.420 1.946 -2.057 1.00 0.00 7 THR A C 29
ATOM 16390 O O . THR A 1 7 ? -11.045 1.086 -2.674 1.00 0.00 7 THR A O 29
ATOM 16401 N N . PHE A 1 8 ? -10.083 1.816 -0.772 1.00 0.00 8 PHE A N 29
ATOM 16402 C CA . PHE A 1 8 ? -10.436 0.637 -0.007 1.00 0.00 8 PHE A CA 29
ATOM 16403 C C . PHE A 1 8 ? -10.979 -0.439 -0.936 1.00 0.00 8 PHE A C 29
ATOM 16404 O O . PHE A 1 8 ? -10.378 -1.502 -1.077 1.00 0.00 8 PHE A O 29
ATOM 16421 N N . SER A 1 9 ? -12.119 -0.161 -1.572 1.00 0.00 9 SER A N 29
ATOM 16422 C CA . SER A 1 9 ? -12.735 -1.104 -2.484 1.00 0.00 9 SER A CA 29
ATOM 16423 C C . SER A 1 9 ? -11.659 -1.920 -3.186 1.00 0.00 9 SER A C 29
ATOM 16424 O O . SER A 1 9 ? -11.618 -3.142 -3.055 1.00 0.00 9 SER A O 29
ATOM 16432 N N . ASP A 1 10 ? -10.786 -1.242 -3.934 1.00 0.00 10 ASP A N 29
ATOM 16433 C CA . ASP A 1 10 ? -9.717 -1.905 -4.652 1.00 0.00 10 ASP A CA 29
ATOM 16434 C C . ASP A 1 10 ? -8.401 -1.709 -3.913 1.00 0.00 10 ASP A C 29
ATOM 16435 O O . ASP A 1 10 ? -7.446 -2.450 -4.135 1.00 0.00 10 ASP A O 29
ATOM 16444 N N . LEU A 1 11 ? -8.352 -0.707 -3.032 1.00 0.00 11 LEU A N 29
ATOM 16445 C CA . LEU A 1 11 ? -7.156 -0.419 -2.267 1.00 0.00 11 LEU A CA 29
ATOM 16446 C C . LEU A 1 11 ? -6.881 -1.554 -1.291 1.00 0.00 11 LEU A C 29
ATOM 16447 O O . LEU A 1 11 ? -5.921 -2.302 -1.460 1.00 0.00 11 LEU A O 29
ATOM 16463 N N . TRP A 1 12 ? -7.728 -1.682 -0.267 1.00 0.00 12 TRP A N 29
ATOM 16464 C CA . TRP A 1 12 ? -7.570 -2.726 0.726 1.00 0.00 12 TRP A CA 29
ATOM 16465 C C . TRP A 1 12 ? -7.404 -4.074 0.038 1.00 0.00 12 TRP A C 29
ATOM 16466 O O . TRP A 1 12 ? -6.626 -4.912 0.488 1.00 0.00 12 TRP A O 29
ATOM 16487 N N . LYS A 1 13 ? -8.139 -4.281 -1.057 1.00 0.00 13 LYS A N 29
ATOM 16488 C CA . LYS A 1 13 ? -8.069 -5.523 -1.799 1.00 0.00 13 LYS A CA 29
ATOM 16489 C C . LYS A 1 13 ? -6.736 -5.618 -2.527 1.00 0.00 13 LYS A C 29
ATOM 16490 O O . LYS A 1 13 ? -6.213 -6.711 -2.729 1.00 0.00 13 LYS A O 29
ATOM 16509 N N . LEU A 1 14 ? -6.187 -4.467 -2.922 1.00 0.00 14 LEU A N 29
ATOM 16510 C CA . LEU A 1 14 ? -4.920 -4.424 -3.624 1.00 0.00 14 LEU A CA 29
ATOM 16511 C C . LEU A 1 14 ? -3.778 -4.647 -2.642 1.00 0.00 14 LEU A C 29
ATOM 16512 O O . LEU A 1 14 ? -2.835 -5.378 -2.939 1.00 0.00 14 LEU A O 29
ATOM 16528 N N . LEU A 1 15 ? -3.864 -4.014 -1.470 1.00 0.00 15 LEU A N 29
ATOM 16529 C CA . LEU A 1 15 ? -2.841 -4.145 -0.452 1.00 0.00 15 LEU A CA 29
ATOM 16530 C C . LEU A 1 15 ? -2.728 -5.599 -0.017 1.00 0.00 15 LEU A C 29
ATOM 16531 O O . LEU A 1 15 ? -1.736 -5.992 0.592 1.00 0.00 15 LEU A O 29
ATOM 16547 N N . LYS A 1 16 ? -3.750 -6.399 -0.332 1.00 0.00 16 LYS A N 29
ATOM 16548 C CA . LYS A 1 16 ? -3.759 -7.803 0.027 1.00 0.00 16 LYS A CA 29
ATOM 16549 C C . LYS A 1 16 ? -2.666 -8.540 -0.735 1.00 0.00 16 LYS A C 29
ATOM 16550 O O . LYS A 1 16 ? -2.661 -9.767 -0.785 1.00 0.00 16 LYS A O 29
ATOM 16569 N N . LYS A 1 17 ? -1.739 -7.785 -1.329 1.00 0.00 17 LYS A N 29
ATOM 16570 C CA . LYS A 1 17 ? -0.648 -8.370 -2.084 1.00 0.00 17 LYS A CA 29
ATOM 16571 C C . LYS A 1 17 ? 0.387 -7.303 -2.409 1.00 0.00 17 LYS A C 29
ATOM 16572 O O . LYS A 1 17 ? 1.537 -7.620 -2.705 1.00 0.00 17 LYS A O 29
ATOM 16591 N N . TRP A 1 18 ? -0.023 -6.034 -2.354 1.00 0.00 18 TRP A N 29
ATOM 16592 C CA . TRP A 1 18 ? 0.873 -4.932 -2.642 1.00 0.00 18 TRP A CA 29
ATOM 16593 C C . TRP A 1 18 ? 1.462 -4.391 -1.347 1.00 0.00 18 TRP A C 29
ATOM 16594 O O . TRP A 1 18 ? 2.612 -3.959 -1.318 1.00 0.00 18 TRP A O 29
ATOM 16615 N N . LYS A 1 19 ? 0.670 -4.416 -0.272 1.00 0.00 19 LYS A N 29
ATOM 16616 C CA . LYS A 1 19 ? 1.117 -3.930 1.017 1.00 0.00 19 LYS A CA 29
ATOM 16617 C C . LYS A 1 19 ? 2.413 -4.623 1.412 1.00 0.00 19 LYS A C 29
ATOM 16618 O O . LYS A 1 19 ? 3.363 -3.972 1.840 1.00 0.00 19 LYS A O 29
ATOM 16637 N N . MET A 1 20 ? 2.450 -5.950 1.266 1.00 0.00 20 MET A N 29
ATOM 16638 C CA . MET A 1 20 ? 3.628 -6.722 1.610 1.00 0.00 20 MET A CA 29
ATOM 16639 C C . MET A 1 20 ? 4.881 -5.897 1.353 1.00 0.00 20 MET A C 29
ATOM 16640 O O . MET A 1 20 ? 5.829 -5.944 2.134 1.00 0.00 20 MET A O 29
ATOM 16654 N N . ARG A 1 21 ? 4.882 -5.138 0.255 1.00 0.00 21 ARG A N 29
ATOM 16655 C CA . ARG A 1 21 ? 6.016 -4.307 -0.099 1.00 0.00 21 ARG A CA 29
ATOM 16656 C C . ARG A 1 21 ? 5.732 -2.860 0.277 1.00 0.00 21 ARG A C 29
ATOM 16657 O O . ARG A 1 21 ? 6.644 -2.124 0.649 1.00 0.00 21 ARG A O 29
ATOM 16678 N N . ARG A 1 22 ? 4.465 -2.454 0.180 1.00 0.00 22 ARG A N 29
ATOM 16679 C CA . ARG A 1 22 ? 4.068 -1.099 0.510 1.00 0.00 22 ARG A CA 29
ATOM 16680 C C . ARG A 1 22 ? 3.883 -0.968 2.015 1.00 0.00 22 ARG A C 29
ATOM 16681 O O . ARG A 1 22 ? 3.118 -0.124 2.476 1.00 0.00 22 ARG A O 29
ATOM 16702 N N . ASN A 1 23 ? 4.588 -1.804 2.780 1.00 0.00 23 ASN A N 29
ATOM 16703 C CA . ASN A 1 23 ? 4.497 -1.774 4.226 1.00 0.00 23 ASN A CA 29
ATOM 16704 C C . ASN A 1 23 ? 5.838 -2.154 4.838 1.00 0.00 23 ASN A C 29
ATOM 16705 O O . ASN A 1 23 ? 5.910 -2.503 6.014 1.00 0.00 23 ASN A O 29
ATOM 16716 N N . GLN A 1 24 ? 6.903 -2.084 4.036 1.00 0.00 24 GLN A N 29
ATOM 16717 C CA . GLN A 1 24 ? 8.234 -2.420 4.501 1.00 0.00 24 GLN A CA 29
ATOM 16718 C C . GLN A 1 24 ? 9.246 -1.443 3.921 1.00 0.00 24 GLN A C 29
ATOM 16719 O O . GLN A 1 24 ? 9.346 -0.306 4.377 1.00 0.00 24 GLN A O 29
ATOM 16733 N N . PHE A 1 25 ? 9.998 -1.888 2.911 1.00 0.00 25 PHE A N 29
ATOM 16734 C CA . PHE A 1 25 ? 10.995 -1.050 2.276 1.00 0.00 25 PHE A CA 29
ATOM 16735 C C . PHE A 1 25 ? 10.324 0.151 1.626 1.00 0.00 25 PHE A C 29
ATOM 16736 O O . PHE A 1 25 ? 11.000 1.052 1.135 1.00 0.00 25 PHE A O 29
ATOM 16753 N N . TRP A 1 26 ? 8.989 0.164 1.624 1.00 0.00 26 TRP A N 29
ATOM 16754 C CA . TRP A 1 26 ? 8.238 1.255 1.037 1.00 0.00 26 TRP A CA 29
ATOM 16755 C C . TRP A 1 26 ? 8.244 2.453 1.976 1.00 0.00 26 TRP A C 29
ATOM 16756 O O . TRP A 1 26 ? 8.767 3.511 1.634 1.00 0.00 26 TRP A O 29
ATOM 16777 N N . VAL A 1 27 ? 7.658 2.283 3.164 1.00 0.00 27 VAL A N 29
ATOM 16778 C CA . VAL A 1 27 ? 7.597 3.347 4.145 1.00 0.00 27 VAL A CA 29
ATOM 16779 C C . VAL A 1 27 ? 8.816 4.248 4.003 1.00 0.00 27 VAL A C 29
ATOM 16780 O O . VAL A 1 27 ? 8.727 5.454 4.223 1.00 0.00 27 VAL A O 29
ATOM 16793 N N . LYS A 1 28 ? 9.956 3.660 3.635 1.00 0.00 28 LYS A N 29
ATOM 16794 C CA . LYS A 1 28 ? 11.183 4.413 3.466 1.00 0.00 28 LYS A CA 29
ATOM 16795 C C . LYS A 1 28 ? 11.166 5.137 2.126 1.00 0.00 28 LYS A C 29
ATOM 16796 O O . LYS A 1 28 ? 11.643 6.264 2.021 1.00 0.00 28 LYS A O 29
ATOM 16815 N N . VAL A 1 29 ? 10.615 4.483 1.101 1.00 0.00 29 VAL A N 29
ATOM 16816 C CA . VAL A 1 29 ? 10.539 5.065 -0.224 1.00 0.00 29 VAL A CA 29
ATOM 16817 C C . VAL A 1 29 ? 10.122 6.525 -0.122 1.00 0.00 29 VAL A C 29
ATOM 16818 O O . VAL A 1 29 ? 10.330 7.298 -1.054 1.00 0.00 29 VAL A O 29
ATOM 16831 N N . GLN A 1 30 ? 9.530 6.901 1.014 1.00 0.00 30 GLN A N 29
ATOM 16832 C CA . GLN A 1 30 ? 9.088 8.264 1.230 1.00 0.00 30 GLN A CA 29
ATOM 16833 C C . GLN A 1 30 ? 10.139 9.029 2.022 1.00 0.00 30 GLN A C 29
ATOM 16834 O O . GLN A 1 30 ? 10.418 10.189 1.726 1.00 0.00 30 GLN A O 29
ATOM 16848 N N . ARG A 1 31 ? 10.722 8.376 3.029 1.00 0.00 31 ARG A N 29
ATOM 16849 C CA . ARG A 1 31 ? 11.736 8.997 3.857 1.00 0.00 31 ARG A CA 29
ATOM 16850 C C . ARG A 1 31 ? 11.511 10.501 3.909 1.00 0.00 31 ARG A C 29
ATOM 16851 O O . ARG A 1 31 ? 10.714 10.984 4.710 1.00 0.00 31 ARG A O 29
ATOM 16872 N N . GLY A 1 32 ? 12.215 11.243 3.051 1.00 0.00 32 GLY A N 29
ATOM 16873 C CA . GLY A 1 32 ? 12.084 12.686 3.007 1.00 0.00 32 GLY A CA 29
ATOM 16874 C C . GLY A 1 32 ? 10.623 13.087 3.149 1.00 0.00 32 GLY A C 29
ATOM 16875 O O . GLY A 1 32 ? 10.228 14.166 2.713 1.00 0.00 32 GLY A O 29
ATOM 16879 N N . PRO A 1 1 ? -20.157 10.986 -1.272 1.00 0.00 1 PRO A N 30
ATOM 16880 C CA . PRO A 1 1 ? -18.834 10.794 -0.717 1.00 0.00 1 PRO A CA 30
ATOM 16881 C C . PRO A 1 1 ? -18.949 10.204 0.681 1.00 0.00 1 PRO A C 30
ATOM 16882 O O . PRO A 1 1 ? -19.084 10.938 1.658 1.00 0.00 1 PRO A O 30
ATOM 16893 N N . PRO A 1 2 ? -18.896 8.874 0.776 1.00 0.00 2 PRO A N 30
ATOM 16894 C CA . PRO A 1 2 ? -18.988 8.140 2.019 1.00 0.00 2 PRO A CA 30
ATOM 16895 C C . PRO A 1 2 ? -17.702 8.318 2.814 1.00 0.00 2 PRO A C 30
ATOM 16896 O O . PRO A 1 2 ? -17.545 7.733 3.883 1.00 0.00 2 PRO A O 30
ATOM 16907 N N . LEU A 1 3 ? -16.780 9.127 2.286 1.00 0.00 3 LEU A N 30
ATOM 16908 C CA . LEU A 1 3 ? -15.514 9.376 2.946 1.00 0.00 3 LEU A CA 30
ATOM 16909 C C . LEU A 1 3 ? -14.574 8.200 2.722 1.00 0.00 3 LEU A C 30
ATOM 16910 O O . LEU A 1 3 ? -13.459 8.186 3.238 1.00 0.00 3 LEU A O 30
ATOM 16926 N N . SER A 1 4 ? -15.028 7.210 1.949 1.00 0.00 4 SER A N 30
ATOM 16927 C CA . SER A 1 4 ? -14.226 6.038 1.660 1.00 0.00 4 SER A CA 30
ATOM 16928 C C . SER A 1 4 ? -14.951 5.150 0.659 1.00 0.00 4 SER A C 30
ATOM 16929 O O . SER A 1 4 ? -16.038 4.650 0.942 1.00 0.00 4 SER A O 30
ATOM 16937 N N . GLN A 1 5 ? -14.347 4.954 -0.515 1.00 0.00 5 GLN A N 30
ATOM 16938 C CA . GLN A 1 5 ? -14.936 4.129 -1.550 1.00 0.00 5 GLN A CA 30
ATOM 16939 C C . GLN A 1 5 ? -14.103 4.220 -2.821 1.00 0.00 5 GLN A C 30
ATOM 16940 O O . GLN A 1 5 ? -13.691 3.201 -3.370 1.00 0.00 5 GLN A O 30
ATOM 16954 N N . GLU A 1 6 ? -13.856 5.446 -3.288 1.00 0.00 6 GLU A N 30
ATOM 16955 C CA . GLU A 1 6 ? -13.073 5.660 -4.489 1.00 0.00 6 GLU A CA 30
ATOM 16956 C C . GLU A 1 6 ? -11.945 4.640 -4.563 1.00 0.00 6 GLU A C 30
ATOM 16957 O O . GLU A 1 6 ? -11.923 3.798 -5.458 1.00 0.00 6 GLU A O 30
ATOM 16969 N N . THR A 1 7 ? -11.006 4.717 -3.617 1.00 0.00 7 THR A N 30
ATOM 16970 C CA . THR A 1 7 ? -9.885 3.800 -3.581 1.00 0.00 7 THR A CA 30
ATOM 16971 C C . THR A 1 7 ? -10.265 2.544 -2.810 1.00 0.00 7 THR A C 30
ATOM 16972 O O . THR A 1 7 ? -10.823 1.608 -3.378 1.00 0.00 7 THR A O 30
ATOM 16983 N N . PHE A 1 8 ? -9.962 2.526 -1.510 1.00 0.00 8 PHE A N 30
ATOM 16984 C CA . PHE A 1 8 ? -10.274 1.388 -0.669 1.00 0.00 8 PHE A CA 30
ATOM 16985 C C . PHE A 1 8 ? -10.738 0.222 -1.530 1.00 0.00 8 PHE A C 30
ATOM 16986 O O . PHE A 1 8 ? -10.090 -0.821 -1.568 1.00 0.00 8 PHE A O 30
ATOM 17003 N N . SER A 1 9 ? -11.865 0.401 -2.223 1.00 0.00 9 SER A N 30
ATOM 17004 C CA . SER A 1 9 ? -12.408 -0.634 -3.079 1.00 0.00 9 SER A CA 30
ATOM 17005 C C . SER A 1 9 ? -11.274 -1.447 -3.690 1.00 0.00 9 SER A C 30
ATOM 17006 O O . SER A 1 9 ? -11.186 -2.653 -3.473 1.00 0.00 9 SER A O 30
ATOM 17014 N N . ASP A 1 10 ? -10.406 -0.781 -4.455 1.00 0.00 10 ASP A N 30
ATOM 17015 C CA . ASP A 1 10 ? -9.285 -1.443 -5.091 1.00 0.00 10 ASP A CA 30
ATOM 17016 C C . ASP A 1 10 ? -8.002 -1.120 -4.339 1.00 0.00 10 ASP A C 30
ATOM 17017 O O . ASP A 1 10 ? -7.002 -1.820 -4.484 1.00 0.00 10 ASP A O 30
ATOM 17026 N N . LEU A 1 11 ? -8.031 -0.054 -3.535 1.00 0.00 11 LEU A N 30
ATOM 17027 C CA . LEU A 1 11 ? -6.873 0.356 -2.766 1.00 0.00 11 LEU A CA 30
ATOM 17028 C C . LEU A 1 11 ? -6.559 -0.692 -1.707 1.00 0.00 11 LEU A C 30
ATOM 17029 O O . LEU A 1 11 ? -5.574 -1.418 -1.821 1.00 0.00 11 LEU A O 30
ATOM 17045 N N . TRP A 1 12 ? -7.400 -0.769 -0.673 1.00 0.00 12 TRP A N 30
ATOM 17046 C CA . TRP A 1 12 ? -7.205 -1.728 0.396 1.00 0.00 12 TRP A CA 30
ATOM 17047 C C . TRP A 1 12 ? -7.017 -3.122 -0.186 1.00 0.00 12 TRP A C 30
ATOM 17048 O O . TRP A 1 12 ? -6.205 -3.900 0.311 1.00 0.00 12 TRP A O 30
ATOM 17069 N N . LYS A 1 13 ? -7.770 -3.436 -1.243 1.00 0.00 13 LYS A N 30
ATOM 17070 C CA . LYS A 1 13 ? -7.681 -4.732 -1.885 1.00 0.00 13 LYS A CA 30
ATOM 17071 C C . LYS A 1 13 ? -6.329 -4.879 -2.569 1.00 0.00 13 LYS A C 30
ATOM 17072 O O . LYS A 1 13 ? -5.772 -5.973 -2.619 1.00 0.00 13 LYS A O 30
ATOM 17091 N N . LEU A 1 14 ? -5.802 -3.772 -3.098 1.00 0.00 14 LEU A N 30
ATOM 17092 C CA . LEU A 1 14 ? -4.521 -3.782 -3.775 1.00 0.00 14 LEU A CA 30
ATOM 17093 C C . LEU A 1 14 ? -3.405 -4.017 -2.767 1.00 0.00 14 LEU A C 30
ATOM 17094 O O . LEU A 1 14 ? -2.503 -4.814 -3.011 1.00 0.00 14 LEU A O 30
ATOM 17110 N N . LEU A 1 15 ? -3.469 -3.319 -1.630 1.00 0.00 15 LEU A N 30
ATOM 17111 C CA . LEU A 1 15 ? -2.467 -3.454 -0.592 1.00 0.00 15 LEU A CA 30
ATOM 17112 C C . LEU A 1 15 ? -2.494 -4.868 -0.029 1.00 0.00 15 LEU A C 30
ATOM 17113 O O . LEU A 1 15 ? -1.564 -5.283 0.658 1.00 0.00 15 LEU A O 30
ATOM 17129 N N . LYS A 1 16 ? -3.565 -5.609 -0.323 1.00 0.00 16 LYS A N 30
ATOM 17130 C CA . LYS A 1 16 ? -3.706 -6.970 0.155 1.00 0.00 16 LYS A CA 30
ATOM 17131 C C . LYS A 1 16 ? -2.646 -7.855 -0.483 1.00 0.00 16 LYS A C 30
ATOM 17132 O O . LYS A 1 16 ? -2.734 -9.079 -0.418 1.00 0.00 16 LYS A O 30
ATOM 17151 N N . LYS A 1 17 ? -1.639 -7.233 -1.102 1.00 0.00 17 LYS A N 30
ATOM 17152 C CA . LYS A 1 17 ? -0.569 -7.967 -1.747 1.00 0.00 17 LYS A CA 30
ATOM 17153 C C . LYS A 1 17 ? 0.567 -7.019 -2.104 1.00 0.00 17 LYS A C 30
ATOM 17154 O O . LYS A 1 17 ? 1.696 -7.453 -2.318 1.00 0.00 17 LYS A O 30
ATOM 17173 N N . TRP A 1 18 ? 0.265 -5.720 -2.169 1.00 0.00 18 TRP A N 30
ATOM 17174 C CA . TRP A 1 18 ? 1.264 -4.722 -2.498 1.00 0.00 18 TRP A CA 30
ATOM 17175 C C . TRP A 1 18 ? 1.862 -4.147 -1.222 1.00 0.00 18 TRP A C 30
ATOM 17176 O O . TRP A 1 18 ? 3.062 -3.890 -1.157 1.00 0.00 18 TRP A O 30
ATOM 17197 N N . LYS A 1 19 ? 1.020 -3.945 -0.206 1.00 0.00 19 LYS A N 30
ATOM 17198 C CA . LYS A 1 19 ? 1.470 -3.402 1.061 1.00 0.00 19 LYS A CA 30
ATOM 17199 C C . LYS A 1 19 ? 2.706 -4.152 1.536 1.00 0.00 19 LYS A C 30
ATOM 17200 O O . LYS A 1 19 ? 3.703 -3.537 1.907 1.00 0.00 19 LYS A O 30
ATOM 17219 N N . MET A 1 20 ? 2.638 -5.485 1.526 1.00 0.00 20 MET A N 30
ATOM 17220 C CA . MET A 1 20 ? 3.750 -6.308 1.957 1.00 0.00 20 MET A CA 30
ATOM 17221 C C . MET A 1 20 ? 5.065 -5.606 1.650 1.00 0.00 20 MET A C 30
ATOM 17222 O O . MET A 1 20 ? 5.991 -5.636 2.457 1.00 0.00 20 MET A O 30
ATOM 17236 N N . ARG A 1 21 ? 5.143 -4.970 0.479 1.00 0.00 21 ARG A N 30
ATOM 17237 C CA . ARG A 1 21 ? 6.341 -4.265 0.070 1.00 0.00 21 ARG A CA 30
ATOM 17238 C C . ARG A 1 21 ? 6.178 -2.775 0.336 1.00 0.00 21 ARG A C 30
ATOM 17239 O O . ARG A 1 21 ? 7.115 -2.117 0.784 1.00 0.00 21 ARG A O 30
ATOM 17260 N N . ARG A 1 22 ? 4.985 -2.245 0.060 1.00 0.00 22 ARG A N 30
ATOM 17261 C CA . ARG A 1 22 ? 4.706 -0.839 0.270 1.00 0.00 22 ARG A CA 30
ATOM 17262 C C . ARG A 1 22 ? 4.448 -0.579 1.747 1.00 0.00 22 ARG A C 30
ATOM 17263 O O . ARG A 1 22 ? 3.786 0.394 2.102 1.00 0.00 22 ARG A O 30
ATOM 17284 N N . ASN A 1 23 ? 4.975 -1.451 2.610 1.00 0.00 23 ASN A N 30
ATOM 17285 C CA . ASN A 1 23 ? 4.800 -1.309 4.041 1.00 0.00 23 ASN A CA 30
ATOM 17286 C C . ASN A 1 23 ? 6.003 -1.889 4.771 1.00 0.00 23 ASN A C 30
ATOM 17287 O O . ASN A 1 23 ? 5.930 -2.173 5.965 1.00 0.00 23 ASN A O 30
ATOM 17298 N N . GLN A 1 24 ? 7.113 -2.064 4.050 1.00 0.00 24 GLN A N 30
ATOM 17299 C CA . GLN A 1 24 ? 8.324 -2.608 4.631 1.00 0.00 24 GLN A CA 30
ATOM 17300 C C . GLN A 1 24 ? 9.540 -1.907 4.042 1.00 0.00 24 GLN A C 30
ATOM 17301 O O . GLN A 1 24 ? 9.852 -0.779 4.419 1.00 0.00 24 GLN A O 30
ATOM 17315 N N . PHE A 1 25 ? 10.227 -2.577 3.115 1.00 0.00 25 PHE A N 30
ATOM 17316 C CA . PHE A 1 25 ? 11.402 -2.014 2.481 1.00 0.00 25 PHE A CA 30
ATOM 17317 C C . PHE A 1 25 ? 11.021 -0.757 1.711 1.00 0.00 25 PHE A C 30
ATOM 17318 O O . PHE A 1 25 ? 11.889 -0.055 1.196 1.00 0.00 25 PHE A O 30
ATOM 17335 N N . TRP A 1 26 ? 9.719 -0.473 1.632 1.00 0.00 26 TRP A N 30
ATOM 17336 C CA . TRP A 1 26 ? 9.237 0.697 0.927 1.00 0.00 26 TRP A CA 30
ATOM 17337 C C . TRP A 1 26 ? 9.457 1.941 1.776 1.00 0.00 26 TRP A C 30
ATOM 17338 O O . TRP A 1 26 ? 10.213 2.831 1.392 1.00 0.00 26 TRP A O 30
ATOM 17359 N N . VAL A 1 27 ? 8.794 2.000 2.933 1.00 0.00 27 VAL A N 30
ATOM 17360 C CA . VAL A 1 27 ? 8.920 3.132 3.830 1.00 0.00 27 VAL A CA 30
ATOM 17361 C C . VAL A 1 27 ? 10.301 3.754 3.683 1.00 0.00 27 VAL A C 30
ATOM 17362 O O . VAL A 1 27 ? 10.453 4.967 3.802 1.00 0.00 27 VAL A O 30
ATOM 17375 N N . LYS A 1 28 ? 11.310 2.918 3.423 1.00 0.00 28 LYS A N 30
ATOM 17376 C CA . LYS A 1 28 ? 12.670 3.392 3.262 1.00 0.00 28 LYS A CA 30
ATOM 17377 C C . LYS A 1 28 ? 12.855 3.971 1.866 1.00 0.00 28 LYS A C 30
ATOM 17378 O O . LYS A 1 28 ? 13.561 4.962 1.691 1.00 0.00 28 LYS A O 30
ATOM 17397 N N . VAL A 1 29 ? 12.217 3.349 0.872 1.00 0.00 29 VAL A N 30
ATOM 17398 C CA . VAL A 1 29 ? 12.313 3.804 -0.501 1.00 0.00 29 VAL A CA 30
ATOM 17399 C C . VAL A 1 29 ? 12.217 5.322 -0.548 1.00 0.00 29 VAL A C 30
ATOM 17400 O O . VAL A 1 29 ? 12.624 5.941 -1.528 1.00 0.00 29 VAL A O 30
ATOM 17413 N N . GLN A 1 30 ? 11.676 5.921 0.516 1.00 0.00 30 GLN A N 30
ATOM 17414 C CA . GLN A 1 30 ? 11.530 7.361 0.589 1.00 0.00 30 GLN A CA 30
ATOM 17415 C C . GLN A 1 30 ? 12.685 7.959 1.379 1.00 0.00 30 GLN A C 30
ATOM 17416 O O . GLN A 1 30 ? 13.222 9.000 1.006 1.00 0.00 30 GLN A O 30
ATOM 17430 N N . ARG A 1 31 ? 13.069 7.296 2.472 1.00 0.00 31 ARG A N 30
ATOM 17431 C CA . ARG A 1 31 ? 14.156 7.764 3.308 1.00 0.00 31 ARG A CA 30
ATOM 17432 C C . ARG A 1 31 ? 14.265 9.279 3.212 1.00 0.00 31 ARG A C 30
ATOM 17433 O O . ARG A 1 31 ? 15.075 9.798 2.447 1.00 0.00 31 ARG A O 30
ATOM 17454 N N . GLY A 1 32 ? 13.447 9.989 3.992 1.00 0.00 32 GLY A N 30
ATOM 17455 C CA . GLY A 1 32 ? 13.460 11.438 3.988 1.00 0.00 32 GLY A CA 30
ATOM 17456 C C . GLY A 1 32 ? 14.474 11.960 4.996 1.00 0.00 32 GLY A C 30
ATOM 17457 O O . GLY A 1 32 ? 15.141 11.178 5.672 1.00 0.00 32 GLY A O 30
#

Foldseek 3Di:
DVVDDPACVPPVVVCVPVCVCCVPVNVCVVVD